Protein 4CMR (pdb70)

Secondary structure (DSSP, 8-state):
--EEEEEEE-----EEEEPP--SSS---EEE----EEEEETTEEEEESSTTT--HHHHHHHHHH---TTS-EEEE-HHHH--TTT-HHHHHHHHHHHHHTSEE-EE-TT-----S-HHHHHHHHHHHHHHTHHHHTT-SEEEEE-GGG---HHHHHHHHHT-SSEEEEEEEGGGEESS-HHHHTTS-EEEEETBEEEEEEEE-HHHHHHHHTT-S-HHHHHHHHHTTT--HHHHHHT----EEEEEEGGGGGSSTTHHHHHHHHHHHHHHTT--B--HHHHHHHHHTTSS---TTTTSGGGB-EE-TT--SSS-GGG-SSSS-----SSEETTTTEE-EEEETTEEEE-HHHHH--HHHHHHHHHHHHHH--GGGT---HHHHHHHHHHTHHHHTHHHHHHTT----TTT--TTTTS-HHHHHHHHHHHH--GGG-SGGGGSS-S-SHHHHHHHHHHHHHHHH--------THHHHHHHH---TTGGGHHHHTTTT--BSSS-TTSHHHHHHHH--SSTT--S-HHHHHHHHHHHHHS----HHHHHHS-GGG--S-BPPPTT---EESS-SSB------/--EEEEEEE-----EEEEPP--SSS---EEE----EEEEETTEEEEESSTTT---HHHHHHHHH---TTS-EEEE-HHHH--TTT-HHHHHHHHHHHHHTSEE-EE-TT-----S-HHHHHHHHHHHHHHHHHHHTT-SEEEEE-GGG-B-HHHHHHHHHT-SSEEEEEEEGGGEESS-HHHHTTS-EEEEETTEEEEEEEE-HHHHHHHHTT-S-HHHHHHHHHTTT--HHHHHHT----EEEEEEGGGGGSSTTHHHHHHHHHHHHHHTTPPB--HHHHHHHHHTTSS---TTTTSTTSB-EE-TTB-SSS-GGG-SSSS-----SSEETTTTEE-EEEETTEEEE-HHHHH--HHHHHHHHHHHHHH--TTTT---HHHHHHHHHHTHHHHTHHHHHHTT----TTT--TTTTS-HHHHHHHHHHHH--GGG-SGGGGSSSS-SHHHHHHHHHHHHHHHH--------TTHHHHHHH---TTGGGHHHHTTTT--BSSS-TTSHHHHHHHT---STT--S-HHHHHHHHHHHHHS----HHHHHHS-GGG-SS-B---TT---EES--SSB----

Foldseek 3Di:
DAEEEEAEADDLFFFQFWDDDLLQFATDGDGFQWKWWFAAANDIQIDSDPLRSLSVLLVLLVLLLPAAQQYEYEYAQVSLLVCVNPVVSSVSVVVCLQTGYPYAFEFHQQFAVPADLLLLLLRLLLSCVLCCVRPVPPQEHEYERRLLADALQSVLSNPVNDNHAYEYEFALLFFPPADSVRLAQFFAWADSDPDIHTYHHAHQVLQVCLLVVVDFLVRSLCCPLPVVDDVVCVVVQADGYHYHYDHSCSCRLDNCSSVRVVSNVVSNVVSVHYRHYPVVVLVCPVVVVGDHDVQTNHNVRYTYGHRQFGSQAPQVPDPPSHGHHLQQQFDPVVTAREWDDDPRDTATLNLSNLVVLVNVLLVLLVVLLQCLVVLVDNDVVLVSLLLSLSVCRNSVVSCVVVPHDSDLVVNPSSVSGDSSVNSLSSQLNVLSSLNNSPCSNARANWELNNLSSLLSSLVSLLSSVVCVVVHPCNVVSVVSLVQLVVLCVLVVVVLCPAHPVRPSSDNVSSVVSQAFQDPLARGGSSNLSSLLNCCVRHDPVVVVCVVVDVSSRSASKTAYGPSCSIGIPDNSTRHGDPDD/DAEEEEAEEDDLFFFQFWDDDLLQFATDGDGFQFKFWFAAQHDTQIDSDPLRSLVVVQVLLVLLCPAAQQYEYEYALVSLLNCVNPVPSNVSVVVCLQTGYPYAFEFHQQFAVVADLLLLLLRLLLRCVLCCVRCVPPLEHEYERRLLQDALSSVLSNVVSDRHAYEYEFALLFFDPADSVRLAQFFAWADSPPRIHTYDHAHQVLQCCLLVVVDFLVRSLCCPLPVVDDVVCVVVQAHGYHYHYDHSCSCRLDNCSSVRVVSNVVSNVVSVHYRHYPSVVLVCVVVVVGPHDVQTNHPVRYTYGHHQFGSQAPQVPDPPSHGHHLQQQFDPVVTAGEWDDDPRDTATLNLSNLCVLVNVLLVLLVVLLQCLVVLVDPDVVLLSLLLNLSVCRNSVVSCVVVPHDSDLVRNPSSVSGDSSVNSVSSVLNVLSSLNNSPQSNARANFESNNLSSLLSSLVSLLSSCVCVVVHPCNVVSVVSLVQLPVLCVLVVVVLCPAHPVRPSSPSVSSVVSQAAQDPLARGGSSNLSSLLNCCPRPDPCVVVCVVVPVSSRNDSWTAYGPSCSMGTPDNSTSDGDD

Sequence (1158 aa):
YKFTYHFHAYQPGDIIYVHDGSGWDPIKYSERLSPVALEIREEEVKGRNWTRAIKAYEYVDETLRLDEGAVSVDFEPFTLYVLKYKPKIYGEIVETLETHVEPTVTVPFHPIPHLSHFEQEILSKVSFDFYLPFIARKPIVSFWLPENVITKDTAKIVTSATDKDVVFLLDERQFIGVNIPQARFSCNKYLCDGKSAFVFGRIHYISDAFAFNTLDVEGLTRAVAEGCVDVFKEKEGIEYLVFLSSDLESLVANPKQLDRFLGWIDGLKKRGIEIINVAEFIRKKVSNEYKSLPGECSESFRINVKDYSSWSDYFDLSVDGRTSDRWTGIRREDNVVIHRWYKERKVSQLWKFAFKLFRELNRAVRFGVIDLRTQGVSDIEKIKEFLVRYSRVFFREHYEYFELDTSVDYVEPIHEADPSLALKLGRIYYLLLANHSCPRFWENIDTRVTFGNVATISKALIELELYEENEERANYIFLEYKLLAFPQLYYDYDLFRKGLEGWETTEKAWFESLRSEVPNSKYNVVTRAALYVGKRDLPPDRSVIDTLYDLEEAVPDTGHIPGEHGKWENKEWCEHKGKDYKFTYHFHAYQPGDIIYVHDGSGWDPIKYSERLSPVALEIREEEVKGRNWTRAIKAYEYVDETLRLDEGAVSVDFEPFTLYVLKYKPKIYGEIVETLETHVEPTVTVPFHPIPHLSHFEQEILSKVSFDFYLPFIARKPIVSFWLPENVITKDTAKIVTSATDKDVVFLLDERQFIGVNIPQARFSCNKYLCDGKSAFVFGRIHYISDAFAFNTLDVEGLTRAVAEGCVDVFKEKEGIEYLVFLSSDLESLVANPKQLDRFLGWIDGLKKRGIEIINVAEFIRKKVSNEYKSLPGECSESFRINVKDYSSWSDYFDLSVDGRTSDRWTGIRREDNVVIHRWYKERKVSQLWKFAFKLFRELNRAVRFGVIDLRTQGVSDIEKIKEFLVRYSRVFFREHYEYFELDTSVDYVEPIHEADPSLALKLGRIYYLLLANHSCPRFWENIDTRVTFGNVATISKALIELELYEENEERANYIFLEYKLLAFPQLYYDYDLFRKGLEGWETTEKAWFESLRSEVPNSKYNVVTRAALYVGKRDLPPDRSVIDTLYDLEEAVPDTGHIPGEHGKWENKEWCEHKG

B-factor: mean 32.21, std 16.52, range [6.18, 108.79]

Solvent-accessible surface area: 42194 Å² total

Structure (mmCIF, N/CA/C/O backbone):
data_4CMR
#
_entry.id   4CMR
#
_cell.length_a   117.639
_cell.length_b   370.794
_cell.length_c   82.135
_cell.angle_alpha   90.00
_cell.angle_beta   90.00
_cell.angle_gamma   90.00
#
_symmetry.space_group_name_H-M   'C 2 2 21'
#
loop_
_entity.id
_entity.type
_entity.pdbx_description
1 polymer 'GLYCOSYL HYDROLASE/DEACETYLASE FAMILY PROTEIN'
2 water water
#
loop_
_atom_site.group_PDB
_atom_site.id
_atom_site.type_symbol
_atom_site.label_atom_id
_atom_site.label_alt_id
_atom_site.label_comp_id
_atom_site.label_asym_id
_atom_site.label_entity_id
_atom_site.label_seq_id
_atom_site.pdbx_PDB_ins_code
_atom_site.Cartn_x
_atom_site.Cartn_y
_atom_site.Cartn_z
_atom_site.occupancy
_atom_site.B_iso_or_equiv
_atom_site.auth_seq_id
_atom_site.auth_comp_id
_atom_site.auth_asym_id
_atom_site.auth_atom_id
_atom_site.pdbx_PDB_model_num
ATOM 9 N N . TYR A 1 2 ? 13.205 49.576 0.190 1.00 22.14 2 TYR A N 1
ATOM 10 C CA . TYR A 1 2 ? 14.439 49.708 0.948 1.00 23.28 2 TYR A CA 1
ATOM 11 C C . TYR A 1 2 ? 15.382 50.691 0.266 1.00 20.80 2 TYR A C 1
ATOM 12 O O . TYR A 1 2 ? 16.327 51.180 0.889 1.00 23.58 2 TYR A O 1
ATOM 29 N N . LYS A 1 4 ? 16.790 54.081 -0.841 1.00 19.83 4 LYS A N 1
ATOM 30 C CA . LYS A 1 4 ? 16.764 55.449 -0.331 1.00 19.96 4 LYS A CA 1
ATOM 31 C C . LYS A 1 4 ? 17.265 56.346 -1.458 1.00 19.42 4 LYS A C 1
ATOM 32 O O . LYS A 1 4 ? 17.923 55.867 -2.387 1.00 17.55 4 LYS A O 1
ATOM 38 N N . PHE A 1 5 ? 16.929 57.628 -1.413 1.00 19.91 5 PHE A N 1
ATOM 39 C CA . PHE A 1 5 ? 17.323 58.535 -2.490 1.00 17.02 5 PHE A CA 1
ATOM 40 C C . PHE A 1 5 ? 17.840 59.831 -1.893 1.00 18.14 5 PHE A C 1
ATOM 41 O O . PHE A 1 5 ? 17.360 60.283 -0.855 1.00 17.33 5 PHE A O 1
ATOM 49 N N . THR A 1 6 ? 18.793 60.452 -2.567 1.00 16.45 6 THR A N 1
ATOM 50 C CA . THR A 1 6 ? 19.137 61.819 -2.197 1.00 16.10 6 THR A CA 1
ATOM 51 C C . THR A 1 6 ? 19.686 62.591 -3.381 1.00 14.97 6 THR A C 1
ATOM 52 O O . THR A 1 6 ? 20.018 62.010 -4.416 1.00 15.60 6 THR A O 1
ATOM 56 N N . TYR A 1 7 ? 19.741 63.910 -3.232 1.00 14.86 7 TYR A N 1
ATOM 57 C CA . TYR A 1 7 ? 20.289 64.781 -4.269 1.00 13.19 7 TYR A CA 1
ATOM 58 C C . TYR A 1 7 ? 21.326 65.664 -3.616 1.00 15.60 7 TYR A C 1
ATOM 59 O O . TYR A 1 7 ? 21.171 66.056 -2.456 1.00 15.20 7 TYR A O 1
ATOM 68 N N . HIS A 1 8 ? 22.401 65.947 -4.346 1.00 12.31 8 HIS A N 1
ATOM 69 C CA . HIS A 1 8 ? 23.362 66.933 -3.884 1.00 12.33 8 HIS A CA 1
ATOM 70 C C . HIS A 1 8 ? 23.387 68.090 -4.858 1.00 11.36 8 HIS A C 1
ATOM 71 O O . HIS A 1 8 ? 23.444 67.876 -6.067 1.00 13.32 8 HIS A O 1
ATOM 78 N N . PHE A 1 9 ? 23.340 69.321 -4.344 1.00 11.58 9 PHE A N 1
ATOM 79 C CA . PHE A 1 9 ? 23.475 70.500 -5.199 1.00 10.74 9 PHE A CA 1
ATOM 80 C C . PHE A 1 9 ? 24.732 71.302 -4.872 1.00 12.40 9 PHE A C 1
ATOM 81 O O . PHE A 1 9 ? 25.015 71.584 -3.716 1.00 12.99 9 PHE A O 1
ATOM 89 N N . HIS A 1 10 ? 25.454 71.697 -5.917 1.00 10.70 10 HIS A N 1
ATOM 90 C CA . HIS A 1 10 ? 26.691 72.466 -5.797 1.00 11.38 10 HIS A CA 1
ATOM 91 C C . HIS A 1 10 ? 26.452 73.853 -6.337 1.00 12.34 10 HIS A C 1
ATOM 92 O O . HIS A 1 10 ? 26.087 74.003 -7.500 1.00 11.74 10 HIS A O 1
ATOM 99 N N . ALA A 1 11 ? 26.646 74.868 -5.496 1.00 11.23 11 ALA A N 1
ATOM 100 C CA . ALA A 1 11 ? 26.420 76.256 -5.898 1.00 10.69 11 ALA A CA 1
ATOM 101 C C . ALA A 1 11 ? 27.743 77.002 -6.019 1.00 11.19 11 ALA A C 1
ATOM 102 O O . ALA A 1 11 ? 28.595 76.935 -5.128 1.00 12.31 11 ALA A O 1
ATOM 104 N N . TYR A 1 12 ? 27.900 77.734 -7.117 1.00 11.81 12 TYR A N 1
ATOM 105 C CA . TYR A 1 12 ? 29.111 78.496 -7.369 1.00 11.47 12 TYR A CA 1
ATOM 106 C C . TYR A 1 12 ? 28.876 79.533 -8.441 1.00 13.39 12 TYR A C 1
ATOM 107 O O . TYR A 1 12 ? 28.268 79.242 -9.483 1.00 13.17 12 TYR A O 1
ATOM 116 N N . GLN A 1 13 ? 29.361 80.740 -8.173 1.00 10.32 13 GLN A N 1
ATOM 117 C CA . GLN A 1 13 ? 29.479 81.800 -9.175 1.00 11.71 13 GLN A CA 1
ATOM 118 C C . GLN A 1 13 ? 30.904 82.320 -9.204 1.00 12.27 13 GLN A C 1
ATOM 119 O O . GLN A 1 13 ? 31.452 82.680 -8.150 1.00 9.98 13 GLN A O 1
ATOM 125 N N . PRO A 1 14 ? 31.505 82.400 -10.408 1.00 13.08 14 PRO A N 1
ATOM 126 C CA . PRO A 1 14 ? 32.853 82.980 -10.507 1.00 11.10 14 PRO A CA 1
ATOM 127 C C . PRO A 1 14 ? 32.872 84.461 -10.162 1.00 11.52 14 PRO A C 1
ATOM 128 O O . PRO A 1 14 ? 33.912 84.995 -9.775 1.00 12.93 14 PRO A O 1
ATOM 132 N N . GLY A 1 15 ? 31.724 85.135 -10.257 1.00 10.25 15 GLY A N 1
ATOM 133 C CA . GLY A 1 15 ? 31.699 86.551 -9.977 1.00 10.87 15 GLY A CA 1
ATOM 134 C C . GLY A 1 15 ? 31.829 87.367 -11.234 1.00 10.20 15 GLY A C 1
ATOM 135 O O . GLY A 1 15 ? 32.066 86.820 -12.317 1.00 10.70 15 GLY A O 1
ATOM 136 N N . ASP A 1 16 ? 31.696 88.682 -11.095 1.00 8.94 16 ASP A N 1
ATOM 137 C CA . ASP A 1 16 ? 31.787 89.559 -12.253 1.00 10.09 16 ASP A CA 1
ATOM 138 C C . ASP A 1 16 ? 32.864 90.616 -12.057 1.00 10.75 16 ASP A C 1
ATOM 139 O O . ASP A 1 16 ? 32.732 91.749 -12.495 1.00 8.94 16 ASP A O 1
ATOM 144 N N . ILE A 1 17 ? 33.951 90.248 -11.384 1.00 10.17 17 ILE A N 1
ATOM 145 C CA . ILE A 1 17 ? 34.995 91.230 -11.107 1.00 8.50 17 ILE A CA 1
ATOM 146 C C . ILE A 1 17 ? 35.778 91.535 -12.393 1.00 10.29 17 ILE A C 1
ATOM 147 O O . ILE A 1 17 ? 36.308 90.617 -13.021 1.00 15.38 17 ILE A O 1
ATOM 152 N N . ILE A 1 18 ? 35.847 92.804 -12.785 1.00 8.95 18 ILE A N 1
ATOM 153 C CA . ILE A 1 18 ? 36.653 93.199 -13.950 1.00 10.24 18 ILE A CA 1
ATOM 154 C C . ILE A 1 18 ? 37.921 93.985 -13.615 1.00 10.65 18 ILE A C 1
ATOM 155 O O . ILE A 1 18 ? 38.861 94.029 -14.413 1.00 9.73 18 ILE A O 1
ATOM 160 N N . TYR A 1 19 ? 37.944 94.631 -12.451 1.00 11.64 19 TYR A N 1
ATOM 161 C CA . TYR A 1 19 ? 39.142 95.318 -11.996 1.00 9.85 19 TYR A CA 1
ATOM 162 C C . TYR A 1 19 ? 39.144 95.392 -10.467 1.00 9.94 19 TYR A C 1
ATOM 163 O O . TYR A 1 19 ? 38.275 96.023 -9.877 1.00 11.99 19 TYR A O 1
ATOM 172 N N . VAL A 1 20 ? 40.112 94.740 -9.835 1.00 9.57 20 VAL A N 1
ATOM 173 C CA . VAL A 1 20 ? 40.240 94.865 -8.368 1.00 10.40 20 VAL A CA 1
ATOM 174 C C . VAL A 1 20 ? 40.837 96.230 -8.022 1.00 10.30 20 VAL A C 1
ATOM 175 O O . VAL A 1 20 ? 41.818 96.660 -8.637 1.00 10.86 20 VAL A O 1
ATOM 179 N N . HIS A 1 21 ? 40.244 96.934 -7.055 1.00 8.94 21 HIS A N 1
ATOM 180 C CA . HIS A 1 21 ? 40.749 98.250 -6.669 1.00 10.78 21 HIS A CA 1
ATOM 181 C C . HIS A 1 21 ? 42.011 98.080 -5.824 1.00 8.56 21 HIS A C 1
ATOM 182 O O . HIS A 1 21 ? 42.182 97.058 -5.180 1.00 10.34 21 HIS A O 1
ATOM 189 N N . ASP A 1 22 ? 42.894 99.065 -5.865 1.00 10.67 22 ASP A N 1
ATOM 190 C CA . ASP A 1 22 ? 44.067 99.084 -4.985 1.00 11.84 22 ASP A CA 1
ATOM 191 C C . ASP A 1 22 ? 43.604 98.976 -3.535 1.00 14.85 22 ASP A C 1
ATOM 192 O O . ASP A 1 22 ? 42.530 99.475 -3.185 1.00 13.88 22 ASP A O 1
ATOM 197 N N . GLY A 1 23 ? 44.395 98.315 -2.692 1.00 11.47 23 GLY A N 1
ATOM 198 C CA . GLY A 1 23 ? 44.055 98.220 -1.282 1.00 12.40 23 GLY A CA 1
ATOM 199 C C . GLY A 1 23 ? 45.261 97.720 -0.512 1.00 13.15 23 GLY A C 1
ATOM 200 O O . GLY A 1 23 ? 46.174 97.145 -1.098 1.00 12.98 23 GLY A O 1
ATOM 201 N N . SER A 1 24 ? 45.251 97.922 0.807 1.00 13.92 24 SER A N 1
ATOM 202 C CA . SER A 1 24 ? 46.422 97.637 1.632 1.00 13.70 24 SER A CA 1
ATOM 203 C C . SER A 1 24 ? 46.567 96.160 1.964 1.00 12.42 24 SER A C 1
ATOM 204 O O . SER A 1 24 ? 47.664 95.684 2.308 1.00 11.96 24 SER A O 1
ATOM 207 N N . GLY A 1 25 ? 45.473 95.419 1.871 1.00 10.47 25 GLY A N 1
ATOM 208 C CA . GLY A 1 25 ? 45.474 94.038 2.302 1.00 10.75 25 GLY A CA 1
ATOM 209 C C . GLY A 1 25 ? 44.961 93.848 3.727 1.00 11.01 25 GLY A C 1
ATOM 210 O O . GLY A 1 25 ? 44.822 92.725 4.197 1.00 10.18 25 GLY A O 1
ATOM 211 N N . TRP A 1 26 ? 44.663 94.939 4.417 1.00 11.58 26 TRP A N 1
ATOM 212 C CA . TRP A 1 26 ? 44.139 94.794 5.784 1.00 10.68 26 TRP A CA 1
ATOM 213 C C . TRP A 1 26 ? 42.655 94.452 5.803 1.00 12.07 26 TRP A C 1
ATOM 214 O O . TRP A 1 26 ? 42.115 94.095 6.836 1.00 12.26 26 TRP A O 1
ATOM 225 N N . ASP A 1 27 ? 41.997 94.578 4.658 1.00 12.05 27 ASP A N 1
ATOM 226 C CA . ASP A 1 27 ? 40.552 94.383 4.552 1.00 11.02 27 ASP A CA 1
ATOM 227 C C . ASP A 1 27 ? 40.203 93.476 3.355 1.00 12.09 27 ASP A C 1
ATOM 228 O O . ASP A 1 27 ? 41.069 93.231 2.495 1.00 11.44 27 ASP A O 1
ATOM 233 N N . PRO A 1 28 ? 38.958 92.963 3.304 1.00 11.05 28 PRO A N 1
ATOM 234 C CA . PRO A 1 28 ? 38.526 92.249 2.089 1.00 9.79 28 PRO A CA 1
ATOM 235 C C . PRO A 1 28 ? 38.697 93.129 0.840 1.00 9.28 28 PRO A C 1
ATOM 236 O O . PRO A 1 28 ? 38.695 94.371 0.918 1.00 11.57 28 PRO A O 1
ATOM 240 N N . ILE A 1 29 ? 38.850 92.488 -0.319 1.00 11.29 29 ILE A N 1
ATOM 241 C CA . ILE A 1 29 ? 39.081 93.261 -1.533 1.00 9.06 29 ILE A CA 1
ATOM 242 C C . ILE A 1 29 ? 37.843 94.011 -1.956 1.00 10.42 29 ILE A C 1
ATOM 243 O O . ILE A 1 29 ? 36.713 93.616 -1.630 1.00 11.94 29 ILE A O 1
ATOM 248 N N . LYS A 1 30 ? 38.052 95.097 -2.684 1.00 9.66 30 LYS A N 1
ATOM 249 C CA . LYS A 1 30 ? 36.953 95.826 -3.289 1.00 11.37 30 LYS A CA 1
ATOM 250 C C . LYS A 1 30 ? 37.279 95.882 -4.763 1.00 14.14 30 LYS A C 1
ATOM 251 O O . LYS A 1 30 ? 38.451 95.800 -5.147 1.00 10.66 30 LYS A O 1
ATOM 257 N N . TYR A 1 31 ? 36.255 96.060 -5.583 1.00 12.32 31 TYR A N 1
ATOM 258 C CA . TYR A 1 31 ? 36.438 95.906 -7.028 1.00 12.24 31 TYR A CA 1
ATOM 259 C C . TYR A 1 31 ? 35.308 96.517 -7.821 1.00 14.29 31 TYR A C 1
ATOM 260 O O . TYR A 1 31 ? 34.231 96.801 -7.292 1.00 13.07 31 TYR A O 1
ATOM 269 N N . SER A 1 32 ? 35.592 96.739 -9.099 1.00 11.04 32 SER A N 1
ATOM 270 C CA . SER A 1 32 ? 34.580 97.128 -10.060 1.00 10.72 32 SER A CA 1
ATOM 271 C C . SER A 1 32 ? 34.050 95.884 -10.739 1.00 12.09 32 SER A C 1
ATOM 272 O O . SER A 1 32 ? 34.807 94.948 -11.040 1.00 10.71 32 SER A O 1
ATOM 275 N N . GLU A 1 33 ? 32.743 95.887 -11.015 1.00 9.74 33 GLU A N 1
ATOM 276 C CA . GLU A 1 33 ? 32.089 94.748 -11.649 1.00 8.78 33 GLU A CA 1
ATOM 277 C C . GLU A 1 33 ? 31.607 95.082 -13.048 1.00 8.74 33 GLU A C 1
ATOM 278 O O . GLU A 1 33 ? 31.348 96.241 -13.368 1.00 11.35 33 GLU A O 1
ATOM 284 N N . ARG A 1 34 ? 31.471 94.036 -13.846 1.00 10.27 34 ARG A N 1
ATOM 285 C CA . ARG A 1 34 ? 30.922 94.149 -15.198 1.00 9.37 34 ARG A CA 1
ATOM 286 C C . ARG A 1 34 ? 29.505 94.713 -15.116 1.00 10.95 34 ARG A C 1
ATOM 287 O O . ARG A 1 34 ? 28.755 94.377 -14.179 1.00 10.12 34 ARG A O 1
ATOM 295 N N . LEU A 1 35 ? 29.125 95.539 -16.090 1.00 11.36 35 LEU A N 1
ATOM 296 C CA . LEU A 1 35 ? 27.738 96.007 -16.189 1.00 10.19 35 LEU A CA 1
ATOM 297 C C . LEU A 1 35 ? 27.201 95.414 -17.490 1.00 10.77 35 LEU A C 1
ATOM 298 O O . LEU A 1 35 ? 27.519 95.887 -18.582 1.00 11.42 35 LEU A O 1
ATOM 303 N N . SER A 1 36 ? 26.421 94.356 -17.340 1.00 10.53 36 SER A N 1
ATOM 304 C CA . SER A 1 36 ? 25.878 93.570 -18.453 1.00 10.56 36 SER A CA 1
ATOM 305 C C . SER A 1 36 ? 24.521 93.057 -18.030 1.00 9.22 36 SER A C 1
ATOM 306 O O . SER A 1 36 ? 24.378 91.895 -17.590 1.00 11.02 36 SER A O 1
ATOM 309 N N . PRO A 1 37 ? 23.510 93.918 -18.153 1.00 11.54 37 PRO A N 1
ATOM 310 C CA . PRO A 1 37 ? 22.196 93.549 -17.630 1.00 11.59 37 PRO A CA 1
ATOM 311 C C . PRO A 1 37 ? 21.680 92.240 -18.201 1.00 13.27 37 PRO A C 1
ATOM 312 O O . PRO A 1 37 ? 21.812 91.962 -19.405 1.00 11.32 37 PRO A O 1
ATOM 316 N N . VAL A 1 38 ? 21.092 91.423 -17.328 1.00 9.61 38 VAL A N 1
ATOM 317 C CA . VAL A 1 38 ? 20.595 90.119 -17.713 1.00 10.39 38 VAL A CA 1
ATOM 318 C C . VAL A 1 38 ? 19.498 89.735 -16.727 1.00 17.42 38 VAL A C 1
ATOM 319 O O . VAL A 1 38 ? 19.507 90.181 -15.578 1.00 16.18 38 VAL A O 1
ATOM 323 N N . ALA A 1 39 ? 18.555 88.924 -17.185 1.00 14.05 39 ALA A N 1
ATOM 324 C CA . ALA A 1 39 ? 17.434 88.480 -16.351 1.00 15.99 39 ALA A CA 1
ATOM 325 C C . ALA A 1 39 ? 17.257 86.970 -16.459 1.00 18.49 39 ALA A C 1
ATOM 326 O O . ALA A 1 39 ? 17.572 86.361 -17.492 1.00 15.11 39 ALA A O 1
ATOM 328 N N . LEU A 1 40 ? 16.736 86.368 -15.385 1.00 15.87 40 LEU A N 1
ATOM 329 C CA . LEU A 1 40 ? 16.434 84.943 -15.340 1.00 17.33 40 LEU A CA 1
ATOM 330 C C . LEU A 1 40 ? 14.929 84.790 -15.092 1.00 18.85 40 LEU A C 1
ATOM 331 O O . LEU A 1 40 ? 14.362 85.516 -14.284 1.00 18.15 40 LEU A O 1
ATOM 336 N N . GLU A 1 41 ? 14.297 83.851 -15.784 1.00 19.37 41 GLU A N 1
ATOM 337 C CA . GLU A 1 41 ? 12.862 83.612 -15.613 1.00 21.04 41 GLU A CA 1
ATOM 338 C C . GLU A 1 41 ? 12.651 82.464 -14.617 1.00 16.76 41 GLU A C 1
ATOM 339 O O . GLU A 1 41 ? 13.169 81.371 -14.803 1.00 17.85 41 GLU A O 1
ATOM 345 N N . ILE A 1 42 ? 11.918 82.729 -13.543 1.00 15.12 42 ILE A N 1
ATOM 346 C CA . ILE A 1 42 ? 11.637 81.700 -12.553 1.00 14.11 42 ILE A CA 1
ATOM 347 C C . ILE A 1 42 ? 10.134 81.651 -12.349 1.00 20.09 42 ILE A C 1
ATOM 348 O O . ILE A 1 42 ? 9.546 82.615 -11.838 1.00 19.06 42 ILE A O 1
ATOM 353 N N . ARG A 1 43 ? 9.536 80.523 -12.721 1.00 18.59 43 ARG A N 1
ATOM 354 C CA . ARG A 1 43 ? 8.080 80.437 -12.853 1.00 20.48 43 ARG A CA 1
ATOM 355 C C . ARG A 1 43 ? 7.613 81.598 -13.716 1.00 22.47 43 ARG A C 1
ATOM 356 O O . ARG A 1 43 ? 8.078 81.751 -14.851 1.00 24.19 43 ARG A O 1
ATOM 364 N N . GLU A 1 44 ? 6.719 82.428 -13.181 1.00 24.96 44 GLU A N 1
ATOM 365 C CA . GLU A 1 44 ? 6.187 83.562 -13.931 1.00 27.94 44 GLU A CA 1
ATOM 366 C C . GLU A 1 44 ? 6.896 84.872 -13.638 1.00 28.67 44 GLU A C 1
ATOM 367 O O . GLU A 1 44 ? 6.467 85.926 -14.107 1.00 31.37 44 GLU A O 1
ATOM 373 N N . GLU A 1 45 ? 7.970 84.819 -12.855 1.00 27.11 45 GLU A N 1
ATOM 374 C CA . GLU A 1 45 ? 8.642 86.047 -12.453 1.00 27.14 45 GLU A CA 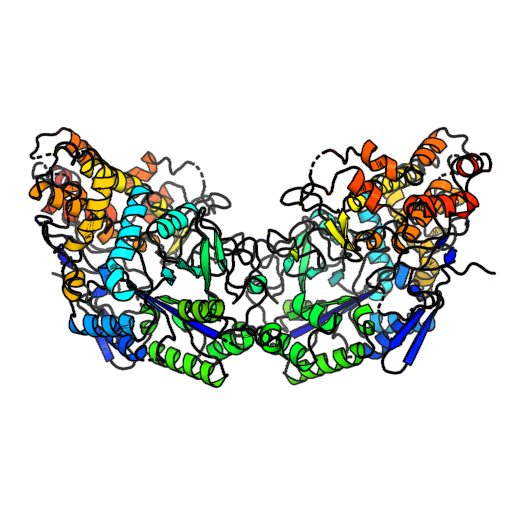1
ATOM 375 C C . GLU A 1 45 ? 9.960 86.242 -13.189 1.00 27.61 45 GLU A C 1
ATOM 376 O O . GLU A 1 45 ? 10.611 85.279 -13.587 1.00 24.32 45 GLU A O 1
ATOM 382 N N . GLU A 1 46 ? 10.321 87.500 -13.400 1.00 29.11 46 GLU A N 1
ATOM 383 C CA . GLU A 1 46 ? 11.610 87.829 -13.982 1.00 29.04 46 GLU A CA 1
ATOM 384 C C . GLU A 1 46 ? 12.497 88.297 -12.839 1.00 27.51 46 GLU A C 1
ATOM 385 O O . GLU A 1 46 ? 12.071 89.055 -11.960 1.00 30.22 46 GLU A O 1
ATOM 391 N N . VAL A 1 47 ? 13.730 87.823 -12.825 1.00 19.66 47 VAL A N 1
ATOM 392 C CA . VAL A 1 47 ? 14.647 88.231 -11.790 1.00 16.46 47 VAL A CA 1
ATOM 393 C C . VAL A 1 47 ? 15.760 88.934 -12.538 1.00 15.50 47 VAL A C 1
ATOM 394 O O . VAL A 1 47 ? 16.355 88.313 -13.398 1.00 18.62 47 VAL A O 1
ATOM 398 N N . LYS A 1 48 ? 15.998 90.215 -12.253 1.00 14.70 48 LYS A N 1
ATOM 399 C CA . LYS A 1 48 ? 16.917 91.017 -13.073 1.00 15.28 48 LYS A CA 1
ATOM 400 C C . LYS A 1 48 ? 18.164 91.372 -12.312 1.00 16.51 48 LYS A C 1
ATOM 401 O O . LYS A 1 48 ? 18.096 91.686 -11.119 1.00 16.60 48 LYS A O 1
ATOM 407 N N . GLY A 1 49 ? 19.315 91.364 -12.985 1.00 13.11 49 GLY A N 1
ATOM 408 C CA . GLY A 1 49 ? 20.522 91.823 -12.319 1.00 12.53 49 GLY A CA 1
ATOM 409 C C . GLY A 1 49 ? 21.355 92.721 -13.213 1.00 13.25 49 GLY A C 1
ATOM 410 O O . GLY A 1 49 ? 21.218 92.661 -14.443 1.00 12.06 49 GLY A O 1
ATOM 411 N N . ARG A 1 50 ? 22.240 93.512 -12.615 1.00 12.16 50 ARG A N 1
ATOM 412 C CA . ARG A 1 50 ? 23.161 94.346 -13.408 1.00 13.21 50 ARG A CA 1
ATOM 413 C C . ARG A 1 50 ? 24.230 93.486 -14.100 1.00 11.83 50 ARG A C 1
ATOM 414 O O . ARG A 1 50 ? 24.905 93.943 -15.019 1.00 12.74 50 ARG A O 1
ATOM 422 N N . ASN A 1 51 ? 24.387 92.254 -13.638 1.00 10.90 51 ASN A N 1
ATOM 423 C CA . ASN A 1 51 ? 25.272 91.266 -14.276 1.00 11.82 51 ASN A CA 1
ATOM 424 C C . ASN A 1 51 ? 24.804 89.859 -13.887 1.00 12.12 51 ASN A C 1
ATOM 425 O O . ASN A 1 51 ? 23.846 89.706 -13.102 1.00 12.04 51 ASN A O 1
ATOM 430 N N . TRP A 1 52 ? 25.438 88.820 -14.429 1.00 8.61 52 TRP A N 1
ATOM 431 C CA . TRP A 1 52 ? 24.965 87.467 -14.212 1.00 10.41 52 TRP A CA 1
ATOM 432 C C . TRP A 1 52 ? 25.020 87.121 -12.714 1.00 11.28 52 TRP A C 1
ATOM 433 O O . TRP A 1 52 ? 24.096 86.509 -12.167 1.00 10.48 52 TRP A O 1
ATOM 444 N N . THR A 1 53 ? 26.120 87.494 -12.071 1.00 9.93 53 THR A N 1
ATOM 445 C CA . THR A 1 53 ? 26.285 87.159 -10.651 1.00 9.02 53 THR A CA 1
ATOM 446 C C . THR A 1 53 ? 25.134 87.706 -9.818 1.00 10.06 53 THR A C 1
ATOM 447 O O . THR A 1 53 ? 24.564 86.988 -8.977 1.00 11.36 53 THR A O 1
ATOM 451 N N . ARG A 1 54 ? 24.792 88.963 -10.060 1.00 8.92 54 ARG A N 1
ATOM 452 C CA . ARG A 1 54 ? 23.774 89.632 -9.252 1.00 11.29 54 ARG A CA 1
ATOM 453 C C . ARG A 1 54 ? 22.390 89.087 -9.552 1.00 13.23 54 ARG A C 1
ATOM 454 O O . ARG A 1 54 ? 21.571 88.940 -8.638 1.00 11.06 54 ARG A O 1
ATOM 462 N N . ALA A 1 55 ? 22.139 88.738 -10.815 1.00 10.40 55 ALA A N 1
ATOM 463 C CA . ALA A 1 55 ? 20.888 88.073 -11.153 1.00 11.47 55 ALA A CA 1
ATOM 464 C C . ALA A 1 55 ? 20.787 86.727 -10.421 1.00 11.51 55 ALA A C 1
ATOM 465 O O . ALA A 1 55 ? 19.735 86.377 -9.864 1.00 10.43 55 ALA A O 1
ATOM 475 N N . ILE A 1 57 ? 22.353 85.746 -7.666 1.00 9.71 57 ILE A N 1
ATOM 476 C CA . ILE A 1 57 ? 22.243 85.879 -6.205 1.00 9.14 57 ILE A CA 1
ATOM 477 C C . ILE A 1 57 ? 20.775 86.075 -5.842 1.00 11.22 57 ILE A C 1
ATOM 478 O O . ILE A 1 57 ? 20.281 85.459 -4.883 1.00 10.86 57 ILE A O 1
ATOM 483 N N . LYS A 1 58 ? 20.061 86.893 -6.611 1.00 10.96 58 LYS A N 1
ATOM 484 C CA . LYS A 1 58 ? 18.618 87.043 -6.360 1.00 12.39 58 LYS A CA 1
ATOM 485 C C . LYS A 1 58 ? 17.895 85.716 -6.550 1.00 14.58 58 LYS A C 1
ATOM 486 O O . LYS A 1 58 ? 16.994 85.372 -5.780 1.00 12.86 58 LYS A O 1
ATOM 492 N N . ALA A 1 59 ? 18.292 84.963 -7.573 1.00 11.41 59 ALA A N 1
ATOM 493 C CA . ALA A 1 59 ? 17.689 83.664 -7.854 1.00 12.70 59 ALA A CA 1
ATOM 494 C C . ALA A 1 59 ? 17.880 82.672 -6.712 1.00 12.46 59 ALA A C 1
ATOM 495 O O . ALA A 1 59 ? 17.030 81.820 -6.459 1.00 11.29 59 ALA A O 1
ATOM 497 N N . TYR A 1 60 ? 19.001 82.790 -6.004 1.00 9.47 60 TYR A N 1
ATOM 498 C CA . TYR A 1 60 ? 19.278 81.866 -4.914 1.00 12.20 60 TYR A CA 1
ATOM 499 C C . TYR A 1 60 ? 18.170 81.920 -3.851 1.00 12.65 60 TYR A C 1
ATOM 500 O O . TYR A 1 60 ? 17.936 80.937 -3.146 1.00 11.87 60 TYR A O 1
ATOM 509 N N . GLU A 1 61 ? 17.492 83.054 -3.742 1.00 12.33 61 GLU A N 1
ATOM 510 C CA . GLU A 1 61 ? 16.430 83.160 -2.738 1.00 12.81 61 GLU A CA 1
ATOM 511 C C . GLU A 1 61 ? 15.265 82.256 -3.115 1.00 14.18 61 GLU A C 1
ATOM 512 O O . GLU A 1 61 ? 14.667 81.605 -2.257 1.00 14.05 61 GLU A O 1
ATOM 518 N N . TYR A 1 62 ? 14.952 82.205 -4.405 1.00 11.92 62 TYR A N 1
ATOM 519 C CA . TYR A 1 62 ? 13.894 81.315 -4.883 1.00 12.62 62 TYR A CA 1
ATOM 520 C C . TYR A 1 62 ? 14.281 79.864 -4.663 1.00 14.99 62 TYR A C 1
ATOM 521 O O . TYR A 1 62 ? 13.451 79.043 -4.273 1.00 13.17 62 TYR A O 1
ATOM 530 N N . VAL A 1 63 ? 15.551 79.542 -4.914 1.00 11.20 63 VAL A N 1
ATOM 531 C CA . VAL A 1 63 ? 16.042 78.206 -4.679 1.00 12.29 63 VAL A CA 1
ATOM 532 C C . VAL A 1 63 ? 15.925 77.845 -3.201 1.00 13.78 63 VAL A C 1
ATOM 533 O O . VAL A 1 63 ? 15.477 76.755 -2.859 1.00 13.95 63 VAL A O 1
ATOM 537 N N . ASP A 1 64 ? 16.307 78.763 -2.321 1.00 12.98 64 ASP A N 1
ATOM 538 C CA . ASP A 1 64 ? 16.230 78.463 -0.884 1.00 12.86 64 ASP A CA 1
ATOM 539 C C . ASP A 1 64 ? 14.793 78.193 -0.433 1.00 13.90 64 ASP A C 1
ATOM 540 O O . ASP A 1 64 ? 14.533 77.272 0.351 1.00 14.44 64 ASP A O 1
ATOM 545 N N . GLU A 1 65 ? 13.862 78.989 -0.935 1.00 15.41 65 GLU A N 1
ATOM 546 C CA . GLU A 1 65 ? 12.448 78.831 -0.582 1.00 17.65 65 GLU A CA 1
ATOM 547 C C . GLU A 1 65 ? 11.961 77.442 -0.982 1.00 17.62 65 GLU A C 1
ATOM 548 O O . GLU A 1 65 ? 11.204 76.810 -0.255 1.00 16.07 65 GLU A O 1
ATOM 554 N N . THR A 1 66 ? 12.431 76.962 -2.134 1.00 17.66 66 THR A N 1
ATOM 555 C CA . THR A 1 66 ? 12.120 75.611 -2.611 1.00 15.69 66 THR A CA 1
ATOM 556 C C . THR A 1 66 ? 12.780 74.517 -1.775 1.00 16.66 66 THR A C 1
ATOM 557 O O . THR A 1 66 ? 12.140 73.527 -1.435 1.00 16.71 66 THR A O 1
ATOM 561 N N . LEU A 1 67 ? 14.052 74.691 -1.413 1.00 12.66 67 LEU A N 1
ATOM 562 C CA . LEU A 1 67 ? 14.700 73.707 -0.550 1.00 14.71 67 LEU A CA 1
ATOM 563 C C . LEU A 1 67 ? 13.959 73.612 0.787 1.00 14.32 67 LEU A C 1
ATOM 564 O O . LEU A 1 67 ? 13.896 72.547 1.387 1.00 14.99 67 LEU A O 1
ATOM 569 N N . ARG A 1 68 ? 13.412 74.732 1.246 1.00 13.20 68 ARG A N 1
ATOM 570 C CA . ARG A 1 68 ? 12.712 74.760 2.536 1.00 15.98 68 ARG A CA 1
ATOM 571 C C . ARG A 1 68 ? 11.405 73.964 2.469 1.00 19.31 68 ARG A C 1
ATOM 572 O O . ARG A 1 68 ? 10.862 73.560 3.508 1.00 19.49 68 ARG A O 1
ATOM 588 N N . LEU A 1 70 ? 11.253 71.040 1.012 1.00 17.36 70 LEU A N 1
ATOM 589 C CA . LEU A 1 70 ? 11.638 69.646 1.158 1.00 17.83 70 LEU A CA 1
ATOM 590 C C . LEU A 1 70 ? 11.587 69.320 2.639 1.00 20.31 70 LEU A C 1
ATOM 591 O O . LEU A 1 70 ? 11.588 70.223 3.477 1.00 18.90 70 LEU A O 1
ATOM 596 N N . ASP A 1 71 ? 11.562 68.034 2.953 1.00 21.53 71 ASP A N 1
ATOM 597 C CA . ASP A 1 71 ? 11.689 67.606 4.331 1.00 23.40 71 ASP A CA 1
ATOM 598 C C . ASP A 1 71 ? 13.110 67.850 4.838 1.00 23.30 71 ASP A C 1
ATOM 599 O O . ASP A 1 71 ? 14.066 67.950 4.053 1.00 21.29 71 ASP A O 1
ATOM 604 N N . GLU A 1 72 ? 13.241 67.957 6.153 1.00 20.48 72 GLU A N 1
ATOM 605 C CA . GLU A 1 72 ? 14.542 68.128 6.780 1.00 19.71 72 GLU A CA 1
ATOM 606 C C . GLU A 1 72 ? 15.450 66.944 6.467 1.00 22.04 72 GLU A C 1
ATOM 607 O O . GLU A 1 72 ? 15.005 65.792 6.481 1.00 23.11 72 GLU A O 1
ATOM 613 N N . GLY A 1 73 ? 16.709 67.232 6.141 1.00 20.10 73 GLY A N 1
ATOM 614 C CA . GLY A 1 73 ? 17.718 66.206 5.927 1.00 21.19 73 GLY A CA 1
ATOM 615 C C . GLY A 1 73 ? 17.627 65.459 4.604 1.00 19.69 73 GLY A C 1
ATOM 616 O O . GLY A 1 73 ? 18.283 64.442 4.415 1.00 24.17 73 GLY A O 1
ATOM 617 N N . ALA A 1 74 ? 16.820 65.962 3.683 1.00 17.42 74 ALA A N 1
ATOM 618 C CA . ALA A 1 74 ? 16.568 65.256 2.437 1.00 17.29 74 ALA A CA 1
ATOM 619 C C . ALA A 1 74 ? 17.753 65.320 1.468 1.00 16.37 74 ALA A C 1
ATOM 620 O O . ALA A 1 74 ? 18.106 64.318 0.824 1.00 17.40 74 ALA A O 1
ATOM 622 N N . VAL A 1 75 ? 18.336 66.508 1.350 1.00 14.80 75 VAL A N 1
ATOM 623 C CA . VAL A 1 75 ? 19.375 66.743 0.349 1.00 14.00 75 VAL A CA 1
ATOM 624 C C . VAL A 1 75 ? 20.595 67.378 0.997 1.00 14.88 75 VAL A C 1
ATOM 625 O O . VAL A 1 75 ? 20.534 67.805 2.145 1.00 15.22 75 VAL A O 1
ATOM 629 N N . SER A 1 76 ? 21.700 67.447 0.255 1.00 14.60 76 SER A N 1
ATOM 630 C CA . SER A 1 76 ? 22.901 68.124 0.730 1.00 14.48 76 SER A CA 1
ATOM 631 C C . SER A 1 76 ? 23.239 69.253 -0.243 1.00 12.05 76 SER A C 1
ATOM 632 O O . SER A 1 76 ? 22.816 69.224 -1.401 1.00 11.97 76 SER A O 1
ATOM 635 N N . VAL A 1 77 ? 23.940 70.268 0.251 1.00 12.77 77 VAL A N 1
ATOM 636 C CA . VAL A 1 77 ? 24.304 71.419 -0.564 1.00 12.95 77 VAL A CA 1
ATOM 637 C C . VAL A 1 77 ? 25.684 71.925 -0.183 1.00 12.32 77 VAL A C 1
ATOM 638 O O . VAL A 1 77 ? 25.981 72.060 0.994 1.00 11.77 77 VAL A O 1
ATOM 642 N N . ASP A 1 78 ? 26.532 72.206 -1.174 1.00 12.38 78 ASP A N 1
ATOM 643 C CA . ASP A 1 78 ? 27.745 72.997 -0.907 1.00 12.53 78 ASP A CA 1
ATOM 644 C C . ASP A 1 78 ? 27.609 74.346 -1.603 1.00 12.23 78 ASP A C 1
ATOM 645 O O . ASP A 1 78 ? 27.056 74.428 -2.699 1.00 13.26 78 ASP A O 1
ATOM 650 N N . PHE A 1 79 ? 28.096 75.398 -0.948 1.00 12.59 79 PHE A N 1
ATOM 651 C CA . PHE A 1 79 ? 28.222 76.717 -1.536 1.00 12.16 79 PHE A CA 1
ATOM 652 C C . PHE A 1 79 ? 29.706 77.038 -1.579 1.00 13.84 79 PHE A C 1
ATOM 653 O O . PHE A 1 79 ? 30.390 76.996 -0.559 1.00 13.31 79 PHE A O 1
ATOM 661 N N . GLU A 1 80 ? 30.222 77.341 -2.759 1.00 10.28 80 GLU A N 1
ATOM 662 C CA . GLU A 1 80 ? 31.618 77.758 -2.839 1.00 10.33 80 GLU A CA 1
ATOM 663 C C . GLU A 1 80 ? 31.777 79.022 -1.971 1.00 10.03 80 GLU A C 1
ATOM 664 O O . GLU A 1 80 ? 30.923 79.894 -1.997 1.00 11.04 80 GLU A O 1
ATOM 670 N N . PRO A 1 81 ? 32.853 79.103 -1.165 1.00 9.71 81 PRO A N 1
ATOM 671 C CA . PRO A 1 81 ? 33.027 80.198 -0.195 1.00 9.93 81 PRO A CA 1
ATOM 672 C C . PRO A 1 81 ? 32.880 81.634 -0.734 1.00 9.24 81 PRO A C 1
ATOM 673 O O . PRO A 1 81 ? 32.123 82.411 -0.146 1.00 9.10 81 PRO A O 1
ATOM 677 N N . PHE A 1 82 ? 33.555 81.994 -1.827 1.00 7.69 82 PHE A N 1
ATOM 678 C CA . PHE A 1 82 ? 33.466 83.367 -2.299 1.00 8.84 82 PHE A CA 1
ATOM 679 C C . PHE A 1 82 ? 32.081 83.665 -2.850 1.00 9.19 82 PHE A C 1
ATOM 680 O O . PHE A 1 82 ? 31.621 84.804 -2.787 1.00 10.04 82 PHE A O 1
ATOM 688 N N . THR A 1 83 ? 31.422 82.645 -3.401 1.00 7.82 83 THR A N 1
ATOM 689 C CA . THR A 1 83 ? 30.021 82.779 -3.837 1.00 10.29 83 THR A CA 1
ATOM 690 C C . THR A 1 83 ? 29.136 83.172 -2.663 1.00 9.26 83 THR A C 1
ATOM 691 O O . THR A 1 83 ? 28.393 84.156 -2.739 1.00 8.44 83 THR A O 1
ATOM 695 N N . LEU A 1 84 ? 29.279 82.449 -1.554 1.00 10.10 84 LEU A N 1
ATOM 696 C CA . LEU A 1 84 ? 28.476 82.746 -0.370 1.00 9.92 84 LEU A CA 1
ATOM 697 C C . LEU A 1 84 ? 28.836 84.136 0.147 1.00 10.20 84 LEU A C 1
ATOM 698 O O . LEU A 1 84 ? 27.969 84.904 0.581 1.00 9.02 84 LEU A O 1
ATOM 703 N N . TYR A 1 85 ? 30.118 84.488 0.068 1.00 9.92 85 TYR A N 1
ATOM 704 C CA . TYR A 1 85 ? 30.574 85.815 0.478 1.00 10.16 85 TYR A CA 1
ATOM 705 C C . TYR A 1 85 ? 29.954 86.921 -0.383 1.00 9.67 85 TYR A C 1
ATOM 706 O O . TYR A 1 85 ? 29.531 87.968 0.122 1.00 8.82 85 TYR A O 1
ATOM 723 N N . VAL A 1 87 ? 27.111 86.755 -1.839 1.00 9.97 87 VAL A N 1
ATOM 724 C CA . VAL A 1 87 ? 25.689 86.831 -1.423 1.00 9.41 87 VAL A CA 1
ATOM 725 C C . VAL A 1 87 ? 25.602 87.708 -0.182 1.00 10.06 87 VAL A C 1
ATOM 726 O O . VAL A 1 87 ? 24.782 88.631 -0.107 1.00 10.42 87 VAL A O 1
ATOM 730 N N . LEU A 1 88 ? 26.459 87.418 0.792 1.00 9.33 88 LEU A N 1
ATOM 731 C CA . LEU A 1 88 ? 26.500 88.210 2.033 1.00 9.39 88 LEU A CA 1
ATOM 732 C C . LEU A 1 88 ? 26.652 89.709 1.793 1.00 11.76 88 LEU A C 1
ATOM 733 O O . LEU A 1 88 ? 25.949 90.522 2.391 1.00 9.50 88 LEU A O 1
ATOM 738 N N . LYS A 1 89 ? 27.596 90.096 0.931 1.00 10.08 89 LYS A N 1
ATOM 739 C CA . LYS A 1 89 ? 27.827 91.507 0.647 1.00 10.92 89 LYS A CA 1
ATOM 740 C C . LYS A 1 89 ? 26.692 92.213 -0.098 1.00 11.85 89 LYS A C 1
ATOM 741 O O . LYS A 1 89 ? 26.377 93.373 0.198 1.00 12.71 89 LYS A O 1
ATOM 747 N N . TYR A 1 90 ? 26.103 91.519 -1.061 1.00 10.86 90 TYR A N 1
ATOM 748 C CA . TYR A 1 90 ? 25.084 92.105 -1.940 1.00 12.37 90 TYR A CA 1
ATOM 749 C C . TYR A 1 90 ? 23.686 92.016 -1.331 1.00 12.00 90 TYR A C 1
ATOM 750 O O . TYR A 1 90 ? 22.943 92.996 -1.321 1.00 13.43 90 TYR A O 1
ATOM 759 N N . LYS A 1 91 ? 23.332 90.842 -0.832 1.00 11.47 91 LYS A N 1
ATOM 760 C CA . LYS A 1 91 ? 21.987 90.606 -0.290 1.00 13.35 91 LYS A CA 1
ATOM 761 C C . LYS A 1 91 ? 22.068 89.852 1.026 1.00 9.33 91 LYS A C 1
ATOM 762 O O . LYS A 1 91 ? 21.825 88.657 1.066 1.00 9.63 91 LYS A O 1
ATOM 768 N N . PRO A 1 92 ? 22.432 90.542 2.107 1.00 10.17 92 PRO A N 1
ATOM 769 C CA . PRO A 1 92 ? 22.623 89.816 3.370 1.00 10.41 92 PRO A CA 1
ATOM 770 C C . PRO A 1 92 ? 21.361 89.073 3.836 1.00 12.03 92 PRO A C 1
ATOM 771 O O . PRO A 1 92 ? 21.497 88.075 4.527 1.00 10.36 92 PRO A O 1
ATOM 775 N N . LYS A 1 93 ? 20.163 89.543 3.468 1.00 12.73 93 LYS A N 1
ATOM 776 C CA . LYS A 1 93 ? 18.951 88.815 3.846 1.00 13.24 93 LYS A CA 1
ATOM 777 C C . LYS A 1 93 ? 18.930 87.437 3.191 1.00 13.90 93 LYS A C 1
ATOM 778 O O . LYS A 1 93 ? 18.547 86.458 3.818 1.00 11.54 93 LYS A O 1
ATOM 784 N N . ILE A 1 94 ? 19.340 87.365 1.923 1.00 13.15 94 ILE A N 1
ATOM 785 C CA . ILE A 1 94 ? 19.422 86.081 1.224 1.00 10.27 94 ILE A CA 1
ATOM 786 C C . ILE A 1 94 ? 20.499 85.171 1.836 1.00 10.04 94 ILE A C 1
ATOM 787 O O . ILE A 1 94 ? 20.296 83.978 1.999 1.00 9.71 94 ILE A O 1
ATOM 792 N N . TYR A 1 95 ? 21.635 85.747 2.209 1.00 9.85 95 TYR A N 1
ATOM 793 C CA . TYR A 1 95 ? 22.680 84.958 2.880 1.00 10.23 95 TYR A CA 1
ATOM 794 C C . TYR A 1 95 ? 22.121 84.370 4.183 1.00 11.21 95 TYR A C 1
ATOM 795 O O . TYR A 1 95 ? 22.315 83.195 4.474 1.00 8.86 95 TYR A O 1
ATOM 804 N N . GLY A 1 96 ? 21.409 85.201 4.941 1.00 11.76 96 GLY A N 1
ATOM 805 C CA . GLY A 1 96 ? 20.776 84.753 6.176 1.00 10.54 96 GLY A CA 1
ATOM 806 C C . GLY A 1 96 ? 19.877 83.555 5.978 1.00 10.31 96 GLY A C 1
ATOM 807 O O . GLY A 1 96 ? 19.929 82.579 6.729 1.00 12.83 96 GLY A O 1
ATOM 808 N N . GLU A 1 97 ? 19.026 83.613 4.952 1.00 9.72 97 GLU A N 1
ATOM 809 C CA . GLU A 1 97 ? 18.130 82.507 4.660 1.00 11.28 97 GLU A CA 1
ATOM 810 C C . GLU A 1 97 ? 18.896 81.244 4.283 1.00 12.23 97 GLU A C 1
ATOM 811 O O . GLU A 1 97 ? 18.592 80.153 4.756 1.00 12.43 97 GLU A O 1
ATOM 817 N N . ILE A 1 98 ? 19.921 81.395 3.448 1.00 11.22 98 ILE A N 1
ATOM 818 C CA . ILE A 1 98 ? 20.712 80.246 3.027 1.00 9.33 98 ILE A CA 1
ATOM 819 C C . ILE A 1 98 ? 21.459 79.617 4.208 1.00 11.37 98 ILE A C 1
ATOM 820 O O . ILE A 1 98 ? 21.439 78.390 4.380 1.00 12.76 98 ILE A O 1
ATOM 825 N N . VAL A 1 99 ? 22.097 80.447 5.036 1.00 11.83 99 VAL A N 1
ATOM 826 C CA . VAL A 1 99 ? 22.870 79.868 6.126 1.00 12.01 99 VAL A CA 1
ATOM 827 C C . VAL A 1 99 ? 21.956 79.218 7.176 1.00 13.35 99 VAL A C 1
ATOM 828 O O . VAL A 1 99 ? 22.335 78.234 7.788 1.00 13.17 99 VAL A O 1
ATOM 832 N N . GLU A 1 100 ? 20.743 79.736 7.353 1.00 12.83 100 GLU A N 1
ATOM 833 C CA . GLU A 1 100 ? 19.778 79.074 8.244 1.00 14.43 100 GLU A CA 1
ATOM 834 C C . GLU A 1 100 ? 19.434 77.691 7.712 1.00 15.54 100 GLU A C 1
ATOM 835 O O . GLU A 1 100 ? 19.342 76.714 8.456 1.00 15.53 100 GLU A O 1
ATOM 841 N N . THR A 1 101 ? 19.252 77.611 6.401 1.00 13.98 101 THR A N 1
ATOM 842 C CA . THR A 1 101 ? 18.968 76.339 5.756 1.00 13.91 101 THR A CA 1
ATOM 843 C C . THR A 1 101 ? 20.136 75.361 5.892 1.00 16.40 101 THR A C 1
ATOM 844 O O . THR A 1 101 ? 19.922 74.178 6.149 1.00 17.78 101 THR A O 1
ATOM 848 N N . LEU A 1 102 ? 21.365 75.863 5.732 1.00 17.24 102 LEU A N 1
ATOM 849 C CA . LEU A 1 102 ? 22.576 75.034 5.868 1.00 15.16 102 LEU A CA 1
ATOM 850 C C . LEU A 1 102 ? 22.777 74.559 7.315 1.00 18.67 102 LEU A C 1
ATOM 851 O O . LEU A 1 102 ? 23.332 73.486 7.568 1.00 19.58 102 LEU A O 1
ATOM 856 N N . GLU A 1 103 ? 22.331 75.367 8.268 1.00 20.15 103 GLU A N 1
ATOM 857 C CA . GLU A 1 103 ? 22.484 75.035 9.682 1.00 21.87 103 GLU A CA 1
ATOM 858 C C . GLU A 1 103 ? 21.535 73.918 10.095 1.00 22.31 103 GLU A C 1
ATOM 859 O O . GLU A 1 103 ? 21.898 73.035 10.873 1.00 23.70 103 GLU A O 1
ATOM 865 N N . THR A 1 104 ? 20.321 73.927 9.553 1.00 22.34 104 THR A N 1
ATOM 866 C CA . THR A 1 104 ? 19.271 73.075 10.113 1.00 22.58 104 THR A CA 1
ATOM 867 C C . THR A 1 104 ? 18.533 72.139 9.148 1.00 27.41 104 THR A C 1
ATOM 868 O O . THR A 1 104 ? 18.007 71.109 9.563 1.00 27.02 104 THR A O 1
ATOM 872 N N . HIS A 1 105 ? 18.472 72.497 7.874 1.00 19.44 105 HIS A N 1
ATOM 873 C CA . HIS A 1 105 ? 17.486 71.875 6.991 1.00 17.32 105 HIS A CA 1
ATOM 874 C C . HIS A 1 105 ? 18.080 70.971 5.905 1.00 18.26 105 HIS A C 1
ATOM 875 O O . HIS A 1 105 ? 17.480 69.963 5.526 1.00 18.31 105 HIS A O 1
ATOM 882 N N . VAL A 1 106 ? 19.240 71.349 5.379 1.00 15.05 106 VAL A N 1
ATOM 883 C CA . VAL A 1 106 ? 19.924 70.491 4.408 1.00 13.96 106 VAL A CA 1
ATOM 884 C C . VAL A 1 106 ? 21.287 70.181 4.990 1.00 15.95 106 VAL A C 1
ATOM 885 O O . VAL A 1 106 ? 21.777 70.916 5.841 1.00 17.53 106 VAL A O 1
ATOM 889 N N . GLU A 1 107 ? 21.895 69.086 4.554 1.00 14.73 107 GLU A N 1
ATOM 890 C CA . GLU A 1 107 ? 23.231 68.745 5.028 1.00 14.71 107 GLU A CA 1
ATOM 891 C C . GLU A 1 107 ? 24.247 69.665 4.352 1.00 16.05 107 GLU A C 1
ATOM 892 O O . GLU A 1 107 ? 24.292 69.722 3.127 1.00 14.14 107 GLU A O 1
ATOM 898 N N . PRO A 1 108 ? 25.049 70.403 5.137 1.00 16.26 108 PRO A N 1
ATOM 899 C CA . PRO A 1 108 ? 26.068 71.263 4.514 1.00 13.58 108 PRO A CA 1
ATOM 900 C C . PRO A 1 108 ? 27.298 70.462 4.097 1.00 15.31 108 PRO A C 1
ATOM 901 O O . PRO A 1 108 ? 27.809 69.625 4.841 1.00 15.66 108 PRO A O 1
ATOM 905 N N . THR A 1 109 ? 27.762 70.744 2.886 1.00 12.12 109 THR A N 1
ATOM 906 C CA . THR A 1 109 ? 28.884 70.047 2.288 1.00 10.35 109 THR A CA 1
ATOM 907 C C . THR A 1 109 ? 30.043 71.047 2.127 1.00 11.79 109 THR A C 1
ATOM 908 O O . THR A 1 109 ? 29.843 72.156 1.638 1.00 11.36 109 THR A O 1
ATOM 912 N N . VAL A 1 110 ? 31.245 70.646 2.533 1.00 11.91 110 VAL A N 1
ATOM 913 C CA . VAL A 1 110 ? 32.420 71.522 2.476 1.00 11.75 110 VAL A CA 1
ATOM 914 C C . VAL A 1 110 ? 32.889 71.557 1.028 1.00 11.44 110 VAL A C 1
ATOM 915 O O . VAL A 1 110 ? 32.813 70.550 0.333 1.00 11.29 110 VAL A O 1
ATOM 919 N N . THR A 1 111 ? 33.325 72.721 0.562 1.00 11.87 111 THR A N 1
ATOM 920 C CA . THR A 1 111 ? 33.997 72.782 -0.740 1.00 10.41 111 THR A CA 1
ATOM 921 C C . THR A 1 111 ? 35.085 73.834 -0.736 1.00 12.54 111 THR A C 1
ATOM 922 O O . THR A 1 111 ? 35.212 74.610 0.209 1.00 10.18 111 THR A O 1
ATOM 926 N N . VAL A 1 112 ? 35.873 73.849 -1.815 1.00 10.73 112 VAL A N 1
ATOM 927 C CA . VAL A 1 112 ? 37.095 74.635 -1.896 1.00 11.77 112 VAL A CA 1
ATOM 928 C C . VAL A 1 112 ? 36.841 76.085 -2.329 1.00 10.37 112 VAL A C 1
ATOM 929 O O . VAL A 1 112 ? 36.105 76.328 -3.276 1.00 12.09 112 VAL A O 1
ATOM 933 N N . PRO A 1 113 ? 37.456 77.059 -1.651 1.00 10.28 113 PRO A N 1
ATOM 934 C CA . PRO A 1 113 ? 37.377 78.428 -2.176 1.00 9.34 113 PRO A CA 1
ATOM 935 C C . PRO A 1 113 ? 37.935 78.550 -3.600 1.00 11.12 113 PRO A C 1
ATOM 936 O O . PRO A 1 113 ? 38.982 77.977 -3.909 1.00 11.66 113 PRO A O 1
ATOM 940 N N . PHE A 1 114 ? 37.202 79.283 -4.430 1.00 9.79 114 PHE A N 1
ATOM 941 C CA . PHE A 1 114 ? 37.606 79.717 -5.769 1.00 11.57 114 PHE A CA 1
ATOM 942 C C . PHE A 1 114 ? 37.525 78.640 -6.841 1.00 10.98 114 PHE A C 1
ATOM 943 O O . PHE A 1 114 ? 37.920 78.894 -7.985 1.00 12.51 114 PHE A O 1
ATOM 951 N N . HIS A 1 115 ? 37.011 77.465 -6.487 1.00 10.09 115 HIS A N 1
ATOM 952 C CA . HIS A 1 115 ? 36.693 76.420 -7.466 1.00 9.83 115 HIS A CA 1
ATOM 953 C C . HIS A 1 115 ? 37.782 76.147 -8.518 1.00 10.82 115 HIS A C 1
ATOM 954 O O . HIS A 1 115 ? 37.496 76.118 -9.717 1.00 10.69 115 HIS A O 1
ATOM 961 N N . PRO A 1 116 ? 39.025 75.890 -8.082 1.00 9.77 116 PRO A N 1
ATOM 962 C CA . PRO A 1 116 ? 40.049 75.440 -9.032 1.00 10.46 116 PRO A CA 1
ATOM 963 C C . PRO A 1 116 ? 39.934 73.945 -9.312 1.00 10.98 116 PRO A C 1
ATOM 964 O O . PRO A 1 116 ? 39.333 73.201 -8.521 1.00 11.38 116 PRO A O 1
ATOM 968 N N . ILE A 1 117 ? 40.530 73.473 -10.406 1.00 11.06 117 ILE A N 1
ATOM 969 C CA . ILE A 1 117 ? 40.694 72.021 -10.524 1.00 9.94 117 ILE A CA 1
ATOM 970 C C . ILE A 1 117 ? 41.832 71.658 -9.564 1.00 10.24 117 ILE A C 1
ATOM 971 O O . ILE A 1 117 ? 42.980 72.058 -9.784 1.00 9.99 117 ILE A O 1
ATOM 984 N N . PRO A 1 119 ? 43.627 68.951 -8.661 1.00 10.99 119 PRO A N 1
ATOM 985 C CA . PRO A 1 119 ? 44.826 68.261 -9.162 1.00 11.98 119 PRO A CA 1
ATOM 986 C C . PRO A 1 119 ? 45.588 69.031 -10.236 1.00 13.24 119 PRO A C 1
ATOM 987 O O . PRO A 1 119 ? 46.629 68.546 -10.703 1.00 14.32 119 PRO A O 1
ATOM 991 N N . HIS A 1 120 ? 45.074 70.183 -10.654 1.00 10.95 120 HIS A N 1
ATOM 992 C CA . HIS A 1 120 ? 45.857 71.074 -11.505 1.00 10.56 120 HIS A CA 1
ATOM 993 C C . HIS A 1 120 ? 46.543 72.206 -10.735 1.00 13.65 120 HIS A C 1
ATOM 994 O O . HIS A 1 120 ? 46.985 73.173 -11.344 1.00 15.45 120 HIS A O 1
ATOM 1001 N N . LEU A 1 121 ? 46.635 72.098 -9.409 1.00 12.14 121 LEU A N 1
ATOM 1002 C CA . LEU A 1 121 ? 47.393 73.070 -8.632 1.00 10.40 121 LEU A CA 1
ATOM 1003 C C . LEU A 1 121 ? 48.554 72.353 -7.966 1.00 9.20 121 LEU A C 1
ATOM 1004 O O . LEU A 1 121 ? 48.508 71.136 -7.767 1.00 12.43 121 LEU A O 1
ATOM 1009 N N . SER A 1 122 ? 49.576 73.105 -7.580 1.00 12.79 122 SER A N 1
ATOM 1010 C CA . SER A 1 122 ? 50.645 72.523 -6.771 1.00 11.81 122 SER A CA 1
ATOM 1011 C C . SER A 1 122 ? 50.130 72.103 -5.399 1.00 14.51 122 SER A C 1
ATOM 1012 O O . SER A 1 122 ? 49.125 72.634 -4.906 1.00 11.32 122 SER A O 1
ATOM 1015 N N . HIS A 1 123 ? 50.825 71.151 -4.781 1.00 12.51 123 HIS A N 1
ATOM 1016 C CA . HIS A 1 123 ? 50.423 70.681 -3.449 1.00 14.96 123 HIS A CA 1
ATOM 1017 C C . HIS A 1 123 ? 50.308 71.806 -2.429 1.00 10.04 123 H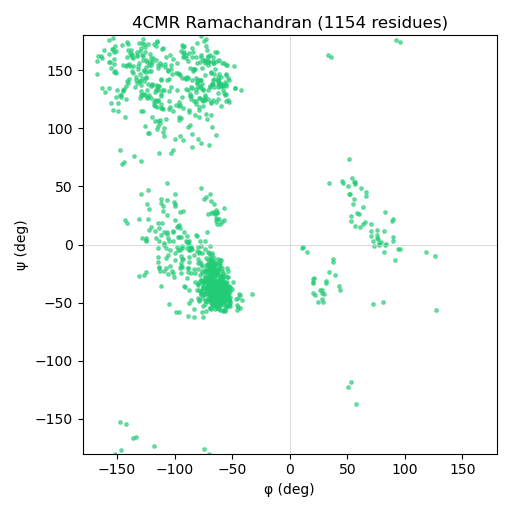IS A C 1
ATOM 1018 O O . HIS A 1 123 ? 49.395 71.786 -1.587 1.00 13.33 123 HIS A O 1
ATOM 1025 N N . PHE A 1 124 ? 51.203 72.793 -2.507 1.00 10.86 124 PHE A N 1
ATOM 1026 C CA . PHE A 1 124 ? 51.215 73.902 -1.547 1.00 11.58 124 PHE A CA 1
ATOM 1027 C C . PHE A 1 124 ? 49.880 74.671 -1.614 1.00 13.28 124 PHE A C 1
ATOM 1028 O O . PHE A 1 124 ? 49.234 74.897 -0.590 1.00 11.03 124 PHE A O 1
ATOM 1036 N N . GLU A 1 125 ? 49.479 75.084 -2.813 1.00 8.84 125 GLU A N 1
ATOM 1037 C CA . GLU A 1 125 ? 48.189 75.777 -2.959 1.00 9.10 125 GLU A CA 1
ATOM 1038 C C . GLU A 1 125 ? 47.030 74.882 -2.499 1.00 10.04 125 GLU A C 1
ATOM 1039 O O . GLU A 1 125 ? 46.099 75.339 -1.808 1.00 9.78 125 GLU A O 1
ATOM 1045 N N . GLN A 1 126 ? 47.066 73.610 -2.889 1.00 9.99 126 GLN A N 1
ATOM 1046 C CA . GLN A 1 126 ? 46.001 72.691 -2.493 1.00 10.49 126 GLN A CA 1
ATOM 1047 C C . GLN A 1 126 ? 45.891 72.573 -0.978 1.00 12.37 126 GLN A C 1
ATOM 1048 O O . GLN A 1 126 ? 44.787 72.488 -0.429 1.00 12.11 126 GLN A O 1
ATOM 1054 N N . GLU A 1 127 ? 47.039 72.545 -0.316 1.00 10.54 127 GLU A N 1
ATOM 1055 C CA . GLU A 1 127 ? 47.084 72.469 1.154 1.00 13.78 127 GLU A CA 1
ATOM 1056 C C . GLU A 1 127 ? 46.434 73.689 1.809 1.00 12.49 127 GLU A C 1
ATOM 1057 O O . GLU A 1 127 ? 45.618 73.550 2.745 1.00 13.09 127 GLU A O 1
ATOM 1063 N N . ILE A 1 128 ? 46.778 74.880 1.322 1.00 12.03 128 ILE A N 1
ATOM 1064 C CA . ILE A 1 128 ? 46.200 76.107 1.879 1.00 11.43 128 ILE A CA 1
ATOM 1065 C C . ILE A 1 128 ? 44.695 76.093 1.635 1.00 11.97 128 ILE A C 1
ATOM 1066 O O . ILE A 1 128 ? 43.905 76.319 2.555 1.00 9.61 128 ILE A O 1
ATOM 1071 N N . LEU A 1 129 ? 44.288 75.794 0.402 1.00 9.66 129 LEU A N 1
ATOM 1072 C CA . LEU A 1 129 ? 42.859 75.788 0.092 1.00 10.37 129 LEU A CA 1
ATOM 1073 C C . LEU A 1 129 ? 42.075 74.760 0.897 1.00 10.14 129 LEU A C 1
ATOM 1074 O O . LEU A 1 129 ? 40.959 75.029 1.307 1.00 10.02 129 LEU A O 1
ATOM 1079 N N . SER A 1 130 ? 42.658 73.583 1.116 1.00 9.89 130 SER A N 1
ATOM 1080 C CA . SER A 1 130 ? 41.981 72.523 1.866 1.00 11.84 130 SER A CA 1
ATOM 1081 C C . SER A 1 130 ? 41.736 72.964 3.302 1.00 11.80 130 SER A C 1
ATOM 1082 O O . SER A 1 130 ? 40.630 72.812 3.831 1.00 9.70 130 SER A O 1
ATOM 1085 N N . LYS A 1 131 ? 42.763 73.526 3.927 1.00 10.96 131 LYS A N 1
ATOM 1086 C CA . LYS A 1 131 ? 42.628 74.013 5.304 1.00 12.22 131 LYS A CA 1
ATOM 1087 C C . LYS A 1 131 ? 41.620 75.155 5.430 1.00 13.25 131 LYS A C 1
ATOM 1088 O O . LYS A 1 131 ? 40.818 75.197 6.380 1.00 12.95 131 LYS A O 1
ATOM 1094 N N . VAL A 1 132 ? 41.658 76.088 4.479 1.00 11.47 132 VAL A N 1
ATOM 1095 C CA . VAL A 1 132 ? 40.673 77.174 4.448 1.00 11.82 132 VAL A CA 1
ATOM 1096 C C . VAL A 1 132 ? 39.235 76.647 4.281 1.00 12.82 132 VAL A C 1
ATOM 1097 O O . VAL A 1 132 ? 38.309 77.166 4.921 1.00 12.73 132 VAL A O 1
ATOM 1101 N N . SER A 1 133 ? 39.050 75.605 3.472 1.00 11.00 133 SER A N 1
ATOM 1102 C CA . SER A 1 133 ? 37.710 75.047 3.219 1.00 11.78 133 SER A CA 1
ATOM 1103 C C . SER A 1 133 ? 37.064 74.647 4.540 1.00 12.25 133 SER A C 1
ATOM 1104 O O . SER A 1 133 ? 35.923 75.025 4.849 1.00 11.77 133 SER A O 1
ATOM 1107 N N . PHE A 1 134 ? 37.813 73.911 5.348 1.00 11.72 134 PHE A N 1
ATOM 1108 C CA . PHE A 1 134 ? 37.276 73.458 6.642 1.00 13.02 134 PHE A CA 1
ATOM 1109 C C . PHE A 1 134 ? 37.094 74.580 7.664 1.00 16.63 134 PHE A C 1
ATOM 1110 O O . PHE A 1 134 ? 36.181 74.520 8.501 1.00 15.03 134 PHE A O 1
ATOM 1118 N N . ASP A 1 135 ? 37.946 75.601 7.599 1.00 10.74 135 ASP A N 1
ATOM 1119 C CA . ASP A 1 135 ? 37.801 76.777 8.474 1.00 13.74 135 ASP A CA 1
ATOM 1120 C C . ASP A 1 135 ? 36.564 77.584 8.116 1.00 13.77 135 ASP A C 1
ATOM 1121 O O . ASP A 1 135 ? 35.774 77.979 8.984 1.00 11.65 135 ASP A O 1
ATOM 1126 N N . PHE A 1 136 ? 36.406 77.848 6.823 1.00 12.42 136 PHE A N 1
ATOM 1127 C CA . PHE A 1 136 ? 35.278 78.639 6.354 1.00 10.25 136 PHE A CA 1
ATOM 1128 C C . PHE A 1 136 ? 33.967 77.955 6.731 1.00 10.83 136 PHE A C 1
ATOM 1129 O O . PHE A 1 136 ? 32.983 78.634 7.047 1.00 10.97 136 PHE A O 1
ATOM 1137 N N . TYR A 1 137 ? 33.959 76.618 6.711 1.00 9.45 137 TYR A N 1
ATOM 1138 C CA . TYR A 1 137 ? 32.746 75.850 6.992 1.00 13.23 137 TYR A CA 1
ATOM 1139 C C . TYR A 1 137 ? 32.530 75.554 8.476 1.00 14.06 137 TYR A C 1
ATOM 1140 O O . TYR A 1 137 ? 31.535 74.938 8.836 1.00 13.07 137 TYR A O 1
ATOM 1149 N N . LEU A 1 138 ? 33.454 76.007 9.322 1.00 13.37 138 LEU A N 1
ATOM 1150 C CA . LEU A 1 138 ? 33.353 75.779 10.779 1.00 15.16 138 LEU A CA 1
ATOM 1151 C C . LEU A 1 138 ? 31.950 76.029 11.362 1.00 15.31 138 LEU A C 1
ATOM 1152 O O . LEU A 1 138 ? 31.468 75.193 12.121 1.00 18.96 138 LEU A O 1
ATOM 1157 N N . PRO A 1 139 ? 31.295 77.155 10.996 1.00 14.59 139 PRO A N 1
ATOM 1158 C CA . PRO A 1 139 ? 29.945 77.379 11.548 1.00 17.68 139 PRO A CA 1
ATOM 1159 C C . PRO A 1 139 ? 28.933 76.292 11.219 1.00 17.68 139 PRO A C 1
ATOM 1160 O O . PRO A 1 139 ? 27.927 76.192 11.932 1.00 17.96 139 PRO A O 1
ATOM 1164 N N . PHE A 1 140 ? 29.155 75.521 10.157 1.00 12.36 140 PHE A N 1
ATOM 1165 C CA . PHE A 1 140 ? 28.181 74.526 9.725 1.00 14.21 140 PHE A CA 1
ATOM 1166 C C . PHE A 1 140 ? 28.571 73.108 10.092 1.00 15.65 140 PHE A C 1
ATOM 1167 O O . PHE A 1 140 ? 27.725 72.221 10.094 1.00 18.25 140 PHE A O 1
ATOM 1175 N N . ILE A 1 141 ? 29.849 72.890 10.390 1.00 15.92 141 ILE A N 1
ATOM 1176 C CA . ILE A 1 141 ? 30.333 71.521 10.593 1.00 17.33 141 ILE A CA 1
ATOM 1177 C C . ILE A 1 141 ? 31.033 71.259 11.926 1.00 20.07 141 ILE A C 1
ATOM 1178 O O . ILE A 1 141 ? 31.530 70.154 12.139 1.00 17.08 141 ILE A O 1
ATOM 1183 N N . ALA A 1 142 ? 31.093 72.257 12.800 1.00 18.69 142 ALA A N 1
ATOM 1184 C CA . ALA A 1 142 ? 31.920 72.151 14.015 1.00 21.80 142 ALA A CA 1
ATOM 1185 C C . ALA A 1 142 ? 31.659 70.888 14.858 1.00 24.61 142 ALA A C 1
ATOM 1186 O O . ALA A 1 142 ? 32.602 70.273 15.365 1.00 32.32 142 ALA A O 1
ATOM 1188 N N . ARG A 1 143 ? 30.397 70.493 14.990 1.00 22.52 143 ARG A N 1
ATOM 1189 C CA . ARG A 1 143 ? 30.026 69.342 15.835 1.00 32.46 143 ARG A CA 1
ATOM 1190 C C . ARG A 1 143 ? 29.937 68.003 15.084 1.00 31.17 143 ARG A C 1
ATOM 1191 O O . ARG A 1 143 ? 29.662 66.963 15.691 1.00 32.49 143 ARG A O 1
ATOM 1199 N N . LYS A 1 144 ? 30.174 68.022 13.773 1.00 22.93 144 LYS A N 1
ATOM 1200 C CA . LYS A 1 144 ? 29.981 66.838 12.935 1.00 23.58 144 LYS A CA 1
ATOM 1201 C C . LYS A 1 144 ? 31.212 65.927 12.905 1.00 21.90 144 LYS A C 1
ATOM 1202 O O . LYS A 1 144 ? 32.323 66.396 12.654 1.00 25.90 144 LYS A O 1
ATOM 1208 N N . PRO A 1 145 ? 31.022 64.619 13.157 1.00 21.02 145 PRO A N 1
ATOM 1209 C CA . PRO A 1 145 ? 32.160 63.696 13.076 1.00 24.59 145 PRO A CA 1
ATOM 1210 C C . PRO A 1 145 ? 32.441 63.218 11.643 1.00 23.12 145 PRO A C 1
ATOM 1211 O O . PRO A 1 145 ? 33.557 62.752 11.358 1.00 22.35 145 PRO A O 1
ATOM 1215 N N . ILE A 1 146 ? 31.436 63.318 10.774 1.00 22.41 146 ILE A N 1
ATOM 1216 C CA . ILE A 1 146 ? 31.552 62.935 9.360 1.00 23.09 146 ILE A CA 1
ATOM 1217 C C . ILE A 1 146 ? 31.032 64.098 8.513 1.00 20.76 146 ILE A C 1
ATOM 1218 O O . ILE A 1 146 ? 29.946 64.620 8.770 1.00 19.42 146 ILE A O 1
ATOM 1223 N N . VAL A 1 147 ? 31.786 64.497 7.495 1.00 17.15 147 VAL A N 1
ATOM 1224 C CA . VAL A 1 147 ? 31.347 65.610 6.656 1.00 15.59 147 VAL A CA 1
ATOM 1225 C C . VAL A 1 147 ? 31.531 65.231 5.182 1.00 15.12 147 VAL A C 1
ATOM 1226 O O . VAL A 1 147 ? 32.471 64.519 4.851 1.00 15.45 147 VAL A O 1
ATOM 1230 N N . SER A 1 148 ? 30.625 65.669 4.314 1.00 14.18 148 SER A N 1
ATOM 1231 C CA . SER A 1 148 ? 30.799 65.430 2.881 1.00 14.23 148 SER A CA 1
ATOM 1232 C C . SER A 1 148 ? 31.617 66.585 2.302 1.00 15.67 148 SER A C 1
ATOM 1233 O O . SER A 1 148 ? 31.681 67.670 2.886 1.00 13.48 148 SER A O 1
ATOM 1236 N N . PHE A 1 149 ? 32.258 66.331 1.162 1.00 12.76 149 PHE A N 1
ATOM 1237 C CA . PHE A 1 149 ? 33.205 67.276 0.587 1.00 11.70 149 PHE A CA 1
ATOM 1238 C C . PHE A 1 149 ? 33.060 67.253 -0.925 1.00 10.05 149 PHE A C 1
ATOM 1239 O O . PHE A 1 149 ? 33.006 66.183 -1.533 1.00 11.77 149 PHE A O 1
ATOM 1247 N N . TRP A 1 150 ? 33.062 68.439 -1.523 1.00 10.61 150 TRP A N 1
ATOM 1248 C CA . TRP A 1 150 ? 32.847 68.596 -2.952 1.00 10.94 150 TRP A CA 1
ATOM 1249 C C . TRP A 1 150 ? 34.121 69.127 -3.593 1.00 10.51 150 TRP A C 1
ATOM 1250 O O . TRP A 1 150 ? 34.482 70.279 -3.403 1.00 13.32 150 TRP A O 1
ATOM 1261 N N . LEU A 1 151 ? 34.831 68.264 -4.304 1.00 13.37 151 LEU A N 1
ATOM 1262 C CA . LEU A 1 151 ? 35.956 68.726 -5.108 1.00 11.21 151 LEU A CA 1
ATOM 1263 C C . LEU A 1 151 ? 35.383 69.349 -6.371 1.00 10.79 151 LEU A C 1
ATOM 1264 O O . LEU A 1 151 ? 34.471 68.789 -6.975 1.00 12.45 151 LEU A O 1
ATOM 1269 N N . PRO A 1 152 ? 35.910 70.513 -6.784 1.00 10.92 152 PRO A N 1
ATOM 1270 C CA . PRO A 1 152 ? 35.411 71.153 -8.014 1.00 10.47 152 PRO A CA 1
ATOM 1271 C C . PRO A 1 152 ? 35.479 70.239 -9.233 1.00 11.12 152 PRO A C 1
ATOM 1272 O O . PRO A 1 152 ? 36.529 69.620 -9.491 1.00 11.22 152 PRO A O 1
ATOM 1276 N N . GLU A 1 153 ? 34.350 70.149 -9.939 1.00 10.12 153 GLU A N 1
ATOM 1277 C CA . GLU A 1 153 ? 34.152 69.244 -11.086 1.00 12.80 153 GLU A CA 1
ATOM 1278 C C . GLU A 1 153 ? 34.405 67.776 -10.729 1.00 11.72 153 GLU A C 1
ATOM 1279 O O . GLU A 1 153 ? 34.534 66.912 -11.607 1.00 11.30 153 GLU A O 1
ATOM 1285 N N . ASN A 1 154 ? 34.426 67.509 -9.425 1.00 10.08 154 ASN A N 1
ATOM 1286 C CA . ASN A 1 154 ? 34.748 66.201 -8.846 1.00 11.74 154 ASN A CA 1
ATOM 1287 C C . ASN A 1 154 ? 36.091 65.661 -9.364 1.00 12.13 154 ASN A C 1
ATOM 1288 O O . ASN A 1 154 ? 36.323 64.455 -9.349 1.00 10.52 154 ASN A O 1
ATOM 1293 N N . VAL A 1 155 ? 36.987 66.552 -9.798 1.00 11.53 155 VAL A N 1
ATOM 1294 C CA . VAL A 1 155 ? 38.300 66.115 -10.283 1.00 11.04 155 VAL A CA 1
ATOM 1295 C C . VAL A 1 155 ? 39.180 65.734 -9.094 1.00 12.24 155 VAL A C 1
ATOM 1296 O O . VAL A 1 155 ? 39.450 66.545 -8.201 1.00 12.35 155 VAL A O 1
ATOM 1300 N N . ILE A 1 156 ? 39.594 64.468 -9.073 1.00 12.23 156 ILE A N 1
ATOM 1301 C CA . ILE A 1 156 ? 40.238 63.911 -7.898 1.00 13.08 156 ILE A CA 1
ATOM 1302 C C . ILE A 1 156 ? 41.441 63.078 -8.323 1.00 13.52 156 ILE A C 1
ATOM 1303 O O . ILE A 1 156 ? 41.467 62.516 -9.432 1.00 14.22 156 ILE A O 1
ATOM 1308 N N . THR A 1 157 ? 42.446 63.045 -7.454 1.00 12.14 157 THR A N 1
ATOM 1309 C CA . THR A 1 157 ? 43.526 62.071 -7.561 1.00 14.91 157 THR A CA 1
ATOM 1310 C C . THR A 1 157 ? 43.770 61.580 -6.160 1.00 16.22 157 THR A C 1
ATOM 1311 O O . THR A 1 157 ? 43.343 62.209 -5.196 1.00 14.03 157 THR A O 1
ATOM 1315 N N . LYS A 1 158 ? 44.471 60.467 -6.026 1.00 15.62 158 LYS A N 1
ATOM 1316 C CA . LYS A 1 158 ? 44.749 59.968 -4.694 1.00 16.49 158 LYS A CA 1
ATOM 1317 C C . LYS A 1 158 ? 45.555 60.997 -3.889 1.00 15.94 158 LYS A C 1
ATOM 1318 O O . LYS A 1 158 ? 45.315 61.193 -2.700 1.00 15.59 158 LYS A O 1
ATOM 1324 N N . ASP A 1 159 ? 46.505 61.663 -4.535 1.00 15.79 159 ASP A N 1
ATOM 1325 C CA . ASP A 1 159 ? 47.280 62.681 -3.836 1.00 16.62 159 ASP A CA 1
ATOM 1326 C C . ASP A 1 159 ? 46.419 63.840 -3.323 1.00 16.90 159 ASP A C 1
ATOM 1327 O O . ASP A 1 159 ? 46.584 64.314 -2.195 1.00 14.87 159 ASP A O 1
ATOM 1332 N N . THR A 1 160 ? 45.486 64.281 -4.148 1.00 12.75 160 THR A N 1
ATOM 1333 C CA . THR A 1 160 ? 44.597 65.374 -3.756 1.00 12.81 160 THR A CA 1
ATOM 1334 C C . THR A 1 160 ? 43.676 64.923 -2.621 1.00 13.42 160 THR A C 1
ATOM 1335 O O . THR A 1 160 ? 43.433 65.667 -1.664 1.00 12.98 160 THR A O 1
ATOM 1339 N N . ALA A 1 161 ? 43.180 63.693 -2.712 1.00 13.11 161 ALA A N 1
ATOM 1340 C CA . ALA A 1 161 ? 42.330 63.148 -1.645 1.00 14.01 161 ALA A CA 1
ATOM 1341 C C . ALA A 1 161 ? 43.087 63.090 -0.318 1.00 14.64 161 ALA A C 1
ATOM 1342 O O . ALA A 1 161 ? 42.524 63.339 0.758 1.00 15.20 161 ALA A O 1
ATOM 1344 N N . LYS A 1 162 ? 44.372 62.770 -0.391 1.00 15.61 162 LYS A N 1
ATOM 1345 C CA . LYS A 1 162 ? 45.203 62.739 0.808 1.00 15.96 162 LYS A CA 1
ATOM 1346 C C . LYS A 1 162 ? 45.362 64.127 1.426 1.00 16.15 162 LYS A C 1
ATOM 1347 O O . LYS A 1 162 ? 45.291 64.282 2.638 1.00 14.52 162 LYS A O 1
ATOM 1353 N N . ILE A 1 163 ? 45.571 65.140 0.592 1.00 14.43 163 ILE A N 1
ATOM 1354 C CA . ILE A 1 163 ? 45.679 66.511 1.083 1.00 14.48 163 ILE A CA 1
ATOM 1355 C C . ILE A 1 163 ? 44.391 66.943 1.793 1.00 13.29 163 ILE A C 1
ATOM 1356 O O . ILE A 1 163 ? 44.436 67.529 2.887 1.00 14.96 163 ILE A O 1
ATOM 1361 N N . VAL A 1 164 ? 43.253 66.647 1.171 1.00 12.76 164 VAL A N 1
ATOM 1362 C CA . VAL A 1 164 ? 41.954 67.030 1.729 1.00 13.33 164 VAL A CA 1
ATOM 1363 C C . VAL A 1 164 ? 41.698 66.318 3.053 1.00 15.26 164 VAL A C 1
ATOM 1364 O O . VAL A 1 164 ? 41.369 66.953 4.052 1.00 15.06 164 VAL A O 1
ATOM 1368 N N . THR A 1 165 ? 41.871 65.004 3.070 1.00 13.04 165 THR A N 1
ATOM 1369 C CA . THR A 1 165 ? 41.566 64.235 4.280 1.00 15.44 165 THR A CA 1
ATOM 1370 C C . THR A 1 165 ? 42.548 64.540 5.405 1.00 17.76 165 THR A C 1
ATOM 1371 O O . THR A 1 165 ? 42.195 64.405 6.581 1.00 18.60 165 THR A O 1
ATOM 1375 N N . SER A 1 166 ? 43.767 64.952 5.052 1.00 17.00 166 SER A N 1
ATOM 1376 C CA . SER A 1 166 ? 44.769 65.320 6.054 1.00 18.77 166 SER A CA 1
ATOM 1377 C C . SER A 1 166 ? 44.451 66.648 6.717 1.00 20.10 166 SER A C 1
ATOM 1378 O O . SER A 1 166 ? 45.004 66.964 7.769 1.00 20.55 166 SER A O 1
ATOM 1381 N N . ALA A 1 167 ? 43.579 67.436 6.089 1.00 15.14 167 ALA A N 1
ATOM 1382 C CA . ALA A 1 167 ? 43.307 68.796 6.553 1.00 14.90 167 ALA A CA 1
ATOM 1383 C C . ALA A 1 167 ? 42.219 68.861 7.626 1.00 19.32 167 ALA A C 1
ATOM 1384 O O . ALA A 1 167 ? 41.941 69.938 8.169 1.00 20.43 167 ALA A O 1
ATOM 1386 N N . THR A 1 168 ? 41.599 67.721 7.920 1.00 16.82 168 THR A N 1
ATOM 1387 C CA . THR A 1 168 ? 40.557 67.653 8.947 1.00 17.13 168 THR A CA 1
ATOM 1388 C C . THR A 1 168 ? 40.709 66.378 9.776 1.00 20.47 168 THR A C 1
ATOM 1389 O O . THR A 1 168 ? 41.281 65.393 9.299 1.00 20.14 168 THR A O 1
ATOM 1393 N N . ASP A 1 169 ? 40.211 66.399 11.013 1.00 21.50 169 ASP A N 1
ATOM 1394 C CA . ASP A 1 169 ? 40.176 65.194 11.849 1.00 21.90 169 ASP A CA 1
ATOM 1395 C C . ASP A 1 169 ? 38.901 64.396 11.611 1.00 25.42 169 ASP A C 1
ATOM 1396 O O . ASP A 1 169 ? 38.770 63.261 12.078 1.00 25.60 169 ASP A O 1
ATOM 1401 N N . LYS A 1 170 ? 37.952 64.991 10.893 1.00 19.36 170 LYS A N 1
ATOM 1402 C CA . LYS A 1 170 ? 36.678 64.338 10.595 1.00 17.84 170 LYS A CA 1
ATOM 1403 C C . LYS A 1 170 ? 36.827 63.230 9.549 1.00 19.67 170 LYS A C 1
ATOM 1404 O O . LYS A 1 170 ? 37.804 63.216 8.798 1.00 20.38 170 LYS A O 1
ATOM 1410 N N . ASP A 1 171 ? 35.877 62.299 9.508 1.00 19.37 171 ASP A N 1
ATOM 1411 C CA . ASP A 1 171 ? 35.788 61.359 8.395 1.00 19.36 171 ASP A CA 1
ATOM 1412 C C . ASP A 1 171 ? 35.196 62.139 7.236 1.00 19.57 171 ASP A C 1
ATOM 1413 O O . ASP A 1 171 ? 34.258 62.900 7.433 1.00 19.89 171 ASP A O 1
ATOM 1418 N N . VAL A 1 172 ? 35.731 61.944 6.037 1.00 18.36 172 VAL A N 1
ATOM 1419 C CA . VAL A 1 172 ? 35.252 62.672 4.862 1.00 15.29 172 VAL A CA 1
ATOM 1420 C C . VAL A 1 172 ? 34.445 61.750 3.966 1.00 15.44 172 VAL A C 1
ATOM 1421 O O . VAL A 1 172 ? 34.782 60.571 3.817 1.00 19.34 172 VAL A O 1
ATOM 1425 N N . VAL A 1 173 ? 33.368 62.275 3.383 1.00 15.61 173 VAL A N 1
ATOM 1426 C CA . VAL A 1 173 ? 32.668 61.568 2.328 1.00 14.81 173 VAL A CA 1
ATOM 1427 C C . VAL A 1 173 ? 32.912 62.308 1.027 1.00 16.15 173 VAL A C 1
ATOM 1428 O O . VAL A 1 173 ? 32.481 63.445 0.904 1.00 16.36 173 VAL A O 1
ATOM 1432 N N . PHE A 1 174 ? 33.567 61.684 0.045 1.00 15.92 174 PHE A N 1
ATOM 1433 C CA . PHE A 1 174 ? 33.732 62.371 -1.249 1.00 15.13 174 PHE A CA 1
ATOM 1434 C C . PHE A 1 174 ? 32.522 62.127 -2.137 1.00 14.28 174 PHE A C 1
ATOM 1435 O O . PHE A 1 174 ? 32.112 60.980 -2.317 1.00 16.51 174 PHE A O 1
ATOM 1443 N N . LEU A 1 175 ? 31.937 63.205 -2.666 1.00 13.00 175 LEU A N 1
ATOM 1444 C CA . LEU A 1 175 ? 30.809 63.106 -3.586 1.00 13.01 175 LEU A CA 1
ATOM 1445 C C . LEU A 1 175 ? 31.393 63.158 -4.990 1.00 14.20 175 LEU A C 1
ATOM 1446 O O . LEU A 1 175 ? 32.056 64.126 -5.353 1.00 15.73 175 LEU A O 1
ATOM 1451 N N . LEU A 1 176 ? 31.153 62.102 -5.764 1.00 13.47 176 LEU A N 1
ATOM 1452 C CA . LEU A 1 176 ? 31.809 61.903 -7.052 1.00 13.21 176 LEU A CA 1
ATOM 1453 C C . LEU A 1 176 ? 30.773 61.441 -8.069 1.00 13.89 176 LEU A C 1
ATOM 1454 O O . LEU A 1 176 ? 29.567 61.521 -7.807 1.00 13.73 176 LEU A O 1
ATOM 1459 N N . ASP A 1 177 ? 31.244 60.953 -9.221 1.00 13.48 177 ASP A N 1
ATOM 1460 C CA . ASP A 1 177 ? 30.394 60.455 -10.309 1.00 14.65 177 ASP A CA 1
ATOM 1461 C C . ASP A 1 177 ? 30.755 58.970 -10.518 1.00 15.86 177 ASP A C 1
ATOM 1462 O O . ASP A 1 177 ? 31.921 58.618 -10.454 1.00 16.60 177 ASP A O 1
ATOM 1467 N N . GLU A 1 178 ? 29.766 58.091 -10.707 1.00 16.34 178 GLU A N 1
ATOM 1468 C CA . GLU A 1 178 ? 30.061 56.656 -10.796 1.00 20.29 178 GLU A CA 1
ATOM 1469 C C . GLU A 1 178 ? 30.982 56.290 -11.969 1.00 17.48 178 GLU A C 1
ATOM 1470 O O . GLU A 1 178 ? 31.645 55.248 -11.930 1.00 18.30 178 GLU A O 1
ATOM 1476 N N . ARG A 1 179 ? 31.056 57.149 -12.985 1.00 16.42 179 ARG A N 1
ATOM 1477 C CA . ARG A 1 179 ? 31.998 56.917 -14.088 1.00 16.47 179 ARG A CA 1
ATOM 1478 C C . ARG A 1 179 ? 33.461 57.091 -13.656 1.00 18.50 179 ARG A C 1
ATOM 1479 O O . ARG A 1 179 ? 34.380 56.901 -14.457 1.00 18.91 179 ARG A O 1
ATOM 1487 N N . GLN A 1 180 ? 33.673 57.447 -12.391 1.00 16.29 180 GLN A N 1
ATOM 1488 C CA . GLN A 1 180 ? 35.017 57.616 -11.857 1.00 15.86 180 GLN A CA 1
ATOM 1489 C C . GLN A 1 180 ? 35.535 56.344 -11.203 1.00 17.64 180 GLN A C 1
ATOM 1490 O O . GLN A 1 180 ? 36.720 56.240 -10.910 1.00 17.22 180 GLN A O 1
ATOM 1496 N N . PHE A 1 181 ? 34.647 55.380 -10.976 1.00 18.36 181 PHE A N 1
ATOM 1497 C CA . PHE A 1 181 ? 35.028 54.170 -10.249 1.00 19.01 181 PHE A CA 1
ATOM 1498 C C . PHE A 1 181 ? 35.809 53.208 -11.143 1.00 19.62 181 PHE A C 1
ATOM 1499 O O . PHE A 1 181 ? 35.512 53.081 -12.327 1.00 20.76 181 PHE A O 1
ATOM 1507 N N . ILE A 1 182 ? 36.822 52.561 -10.568 1.00 20.97 182 ILE A N 1
ATOM 1508 C CA . ILE A 1 182 ? 37.620 51.554 -11.281 1.00 24.18 182 ILE A CA 1
ATOM 1509 C C . ILE A 1 182 ? 37.887 50.354 -10.380 1.00 26.58 182 ILE A C 1
ATOM 1510 O O . ILE A 1 182 ? 37.751 50.448 -9.164 1.00 26.57 182 ILE A O 1
ATOM 1515 N N . GLY A 1 183 ? 38.286 49.232 -10.976 1.00 29.48 183 GLY A N 1
ATOM 1516 C CA . GLY A 1 183 ? 38.596 48.042 -10.198 1.00 30.71 183 GLY A CA 1
ATOM 1517 C C . GLY A 1 183 ? 37.344 47.317 -9.742 1.00 33.02 183 GLY A C 1
ATOM 1518 O O . GLY A 1 183 ? 37.415 46.308 -9.037 1.00 33.18 183 GLY A O 1
ATOM 1519 N N . VAL A 1 184 ? 36.199 47.864 -10.141 1.00 32.25 184 VAL A N 1
ATOM 1520 C CA . VAL A 1 184 ? 34.878 47.302 -9.906 1.00 33.70 184 VAL A CA 1
ATOM 1521 C C . VAL A 1 184 ? 34.047 47.816 -11.070 1.00 37.52 184 VAL A C 1
ATOM 1522 O O . VAL A 1 184 ? 34.322 48.902 -11.588 1.00 35.42 184 VAL A O 1
ATOM 1526 N N . ASN A 1 185 ? 33.046 47.061 -11.512 1.00 35.31 185 ASN A N 1
ATOM 1527 C CA . ASN A 1 185 ? 32.150 47.615 -12.525 1.00 36.66 185 ASN A CA 1
ATOM 1528 C C . ASN A 1 185 ? 31.047 48.443 -11.863 1.00 37.36 185 ASN A C 1
ATOM 1529 O O . ASN A 1 185 ? 30.893 48.417 -10.635 1.00 39.65 185 ASN A O 1
ATOM 1534 N N . ILE A 1 186 ? 30.296 49.185 -12.669 1.00 37.60 186 ILE A N 1
ATOM 1535 C CA . ILE A 1 186 ? 29.280 50.094 -12.142 1.00 34.48 186 ILE A CA 1
ATOM 1536 C C . ILE A 1 186 ? 28.131 49.390 -11.369 1.00 38.31 186 ILE A C 1
ATOM 1537 O O . ILE A 1 186 ? 27.883 49.732 -10.209 1.00 36.72 186 ILE A O 1
ATOM 1542 N N . PRO A 1 187 ? 27.440 48.407 -11.991 1.00 38.94 187 PRO A N 1
ATOM 1543 C CA . PRO A 1 187 ? 26.407 47.673 -11.232 1.00 37.48 187 PRO A CA 1
ATOM 1544 C C . PRO A 1 187 ? 26.925 46.953 -9.977 1.00 39.39 187 PRO A C 1
ATOM 1545 O O . PRO A 1 187 ? 26.184 46.817 -9.002 1.00 40.56 187 PRO A O 1
ATOM 1549 N N . GLN A 1 188 ? 28.175 46.499 -10.009 1.00 37.33 188 GLN A N 1
ATOM 1550 C CA . GLN A 1 188 ? 28.778 45.775 -8.889 1.00 39.41 188 GLN A CA 1
ATOM 1551 C C . GLN A 1 188 ? 28.921 46.656 -7.646 1.00 39.41 188 GLN A C 1
ATOM 1552 O O . GLN A 1 188 ? 28.740 46.197 -6.518 1.00 39.46 188 GLN A O 1
ATOM 1558 N N . ALA A 1 189 ? 29.239 47.928 -7.858 1.00 37.63 189 ALA A N 1
ATOM 1559 C CA . ALA A 1 189 ? 29.488 48.840 -6.741 1.00 35.71 189 ALA A CA 1
ATOM 1560 C C . ALA A 1 189 ? 28.246 49.643 -6.338 1.00 34.47 189 ALA A C 1
ATOM 1561 O O . ALA A 1 189 ? 28.196 50.219 -5.246 1.00 31.76 189 ALA A O 1
ATOM 1563 N N . ARG A 1 190 ? 27.249 49.662 -7.218 1.00 34.00 190 ARG A N 1
ATOM 1564 C CA . ARG A 1 190 ? 26.153 50.626 -7.134 1.00 30.84 190 ARG A CA 1
ATOM 1565 C C . ARG A 1 190 ? 25.366 50.671 -5.832 1.00 29.30 190 ARG A C 1
ATOM 1566 O O . ARG A 1 190 ? 24.900 49.646 -5.335 1.00 29.02 190 ARG A O 1
ATOM 1574 N N . PHE A 1 191 ? 25.244 51.891 -5.309 1.00 25.14 191 PHE A N 1
ATOM 1575 C CA . PHE A 1 191 ? 24.314 52.247 -4.234 1.00 24.16 191 PHE A CA 1
ATOM 1576 C C . PHE A 1 191 ? 24.711 51.737 -2.843 1.00 23.28 191 PHE A C 1
ATOM 1577 O O . PHE A 1 191 ? 24.033 52.022 -1.854 1.00 24.01 191 PHE A O 1
ATOM 1585 N N . SER A 1 192 ? 25.824 51.012 -2.766 1.00 23.07 192 SER A N 1
ATOM 1586 C CA . SER A 1 192 ? 26.326 50.535 -1.478 1.00 26.72 192 SER A CA 1
ATOM 1587 C C . SER A 1 192 ? 27.159 51.599 -0.783 1.00 28.30 192 SER A C 1
ATOM 1588 O O . SER A 1 192 ? 27.562 52.584 -1.404 1.00 26.34 192 SER A O 1
ATOM 1591 N N . CYS A 1 193 ? 27.415 51.388 0.505 1.00 25.54 193 CYS A N 1
ATOM 1592 C CA . CYS A 1 193 ? 28.283 52.260 1.281 1.00 28.77 193 CYS A CA 1
ATOM 1593 C C . CYS A 1 193 ? 29.733 51.817 1.091 1.00 29.81 193 CYS A C 1
ATOM 1594 O O . CYS A 1 193 ? 30.210 50.915 1.786 1.00 29.26 193 CYS A O 1
ATOM 1597 N N . ASN A 1 194 ? 30.427 52.454 0.147 1.00 25.78 194 ASN A N 1
ATOM 1598 C CA . ASN A 1 194 ? 31.809 52.104 -0.181 1.00 24.79 194 ASN A CA 1
ATOM 1599 C C . ASN A 1 194 ? 32.820 53.064 0.432 1.00 26.19 194 ASN A C 1
ATOM 1600 O O . ASN A 1 194 ? 32.482 54.196 0.773 1.00 25.70 194 ASN A O 1
ATOM 1605 N N . LYS A 1 195 ? 34.062 52.614 0.557 1.00 22.53 195 LYS A N 1
ATOM 1606 C CA . LYS A 1 195 ? 35.126 53.483 1.030 1.00 22.71 195 LYS A CA 1
ATOM 1607 C C . LYS A 1 195 ? 36.264 53.564 0.020 1.00 25.47 195 LYS A C 1
ATOM 1608 O O . LYS A 1 195 ? 36.281 52.845 -0.977 1.00 26.37 195 LYS A O 1
ATOM 1614 N N . TYR A 1 196 ? 37.208 54.456 0.294 1.00 22.80 196 TYR A N 1
ATOM 1615 C CA . TYR A 1 196 ? 38.263 54.787 -0.651 1.00 25.38 196 TYR A CA 1
ATOM 1616 C C . TYR A 1 196 ? 39.509 55.106 0.154 1.00 25.66 196 TYR A C 1
ATOM 1617 O O . TYR A 1 196 ? 39.464 55.943 1.050 1.00 24.63 196 TYR A O 1
ATOM 1626 N N . LEU A 1 197 ? 40.612 54.436 -0.161 1.00 26.20 197 LEU A N 1
ATOM 1627 C CA . LEU A 1 197 ? 41.866 54.657 0.548 1.00 30.04 197 LEU A CA 1
ATOM 1628 C C . LEU A 1 197 ? 42.617 55.856 -0.019 1.00 32.62 197 LEU A C 1
ATOM 1629 O O . LEU A 1 197 ? 42.911 55.909 -1.212 1.00 31.58 197 LEU A O 1
ATOM 1634 N N . CYS A 1 198 ? 42.924 56.817 0.846 1.00 31.82 198 CYS A N 1
ATOM 1635 C CA . CYS A 1 198 ? 43.650 58.013 0.438 1.00 34.39 198 CYS A CA 1
ATOM 1636 C C . CYS A 1 198 ? 44.635 57.805 1.583 1.00 37.81 198 CYS A C 1
ATOM 1637 O O . CYS A 1 198 ? 44.631 58.551 2.562 1.00 41.43 198 CYS A O 1
ATOM 1640 N N . ASP A 1 199 ? 45.489 56.796 1.448 1.00 39.91 199 ASP A N 1
ATOM 1641 C CA . ASP A 1 199 ? 46.817 56.629 2.029 1.00 48.65 199 ASP A CA 1
ATOM 1642 C C . ASP A 1 199 ? 46.300 56.764 3.458 1.00 48.07 199 ASP A C 1
ATOM 1643 O O . ASP A 1 199 ? 45.268 56.194 3.810 1.00 50.61 199 ASP A O 1
ATOM 1648 N N . GLY A 1 200 ? 47.024 57.518 4.278 1.00 44.96 200 GLY A N 1
ATOM 1649 C CA . GLY A 1 200 ? 46.995 57.474 5.728 1.00 47.55 200 GLY A CA 1
ATOM 1650 C C . GLY A 1 200 ? 45.618 57.131 6.261 1.00 44.65 200 GLY A C 1
ATOM 1651 O O . GLY A 1 200 ? 45.480 56.334 7.188 1.00 47.12 200 GLY A O 1
ATOM 1652 N N . LYS A 1 201 ? 44.594 57.737 5.671 1.00 38.70 201 LYS A N 1
ATOM 1653 C CA . LYS A 1 201 ? 43.218 57.482 6.076 1.00 34.35 201 LYS A CA 1
ATOM 1654 C C . LYS A 1 201 ? 42.365 57.085 4.879 1.00 31.93 201 LYS A C 1
ATOM 1655 O O . LYS A 1 201 ? 42.814 57.147 3.736 1.00 33.83 201 LYS A O 1
ATOM 1661 N N . SER A 1 202 ? 41.131 56.676 5.152 1.00 29.74 202 SER A N 1
ATOM 1662 C CA . SER A 1 202 ? 40.191 56.333 4.101 1.00 28.67 202 SER A CA 1
ATOM 1663 C C . SER A 1 202 ? 39.000 57.271 4.203 1.00 29.67 202 SER A C 1
ATOM 1664 O O . SER A 1 202 ? 38.777 57.905 5.238 1.00 28.56 202 SER A O 1
ATOM 1667 N N . ALA A 1 203 ? 38.251 57.371 3.115 1.00 26.35 203 ALA A N 1
ATOM 1668 C CA . ALA A 1 203 ? 37.087 58.244 3.062 1.00 22.31 203 ALA A CA 1
ATOM 1669 C C . ALA A 1 203 ? 35.935 57.397 2.584 1.00 22.11 203 ALA A C 1
ATOM 1670 O O . ALA A 1 203 ? 36.150 56.362 1.963 1.00 25.33 203 ALA A O 1
ATOM 1672 N N . PHE A 1 204 ? 34.711 57.826 2.849 1.00 18.65 204 PHE A N 1
ATOM 1673 C CA . PHE A 1 204 ? 33.574 57.222 2.172 1.00 20.43 204 PHE A CA 1
ATOM 1674 C C . PHE A 1 204 ? 33.490 57.858 0.793 1.00 19.89 204 PHE A C 1
ATOM 1675 O O . PHE A 1 204 ? 33.996 58.966 0.591 1.00 20.36 204 PHE A O 1
ATOM 1683 N N . VAL A 1 205 ? 32.870 57.161 -0.152 1.00 21.27 205 VAL A N 1
ATOM 1684 C CA . VAL A 1 205 ? 32.643 57.725 -1.484 1.00 19.11 205 VAL A CA 1
ATOM 1685 C C . VAL A 1 205 ? 31.258 57.348 -1.983 1.00 21.11 205 VAL A C 1
ATOM 1686 O O . VAL A 1 205 ? 30.764 56.235 -1.728 1.00 22.14 205 VAL A O 1
ATOM 1690 N N . PHE A 1 206 ? 30.614 58.274 -2.679 1.00 17.51 206 PHE A N 1
ATOM 1691 C CA . PHE A 1 206 ? 29.372 57.954 -3.375 1.00 16.20 206 PHE A CA 1
ATOM 1692 C C . PHE A 1 206 ? 29.468 58.536 -4.763 1.00 18.17 206 PHE A C 1
ATOM 1693 O O . PHE A 1 206 ? 29.990 59.636 -4.936 1.00 17.76 206 PHE A O 1
ATOM 1701 N N . GLY A 1 207 ? 28.961 57.806 -5.747 1.00 17.09 207 GLY A N 1
ATOM 1702 C CA . GLY A 1 207 ? 29.060 58.225 -7.137 1.00 16.44 207 GLY A CA 1
ATOM 1703 C C . GLY A 1 207 ? 27.693 58.463 -7.740 1.00 16.76 207 GLY A C 1
ATOM 1704 O O . GLY A 1 207 ? 26.837 57.568 -7.733 1.00 18.20 207 GLY A O 1
ATOM 1705 N N . ARG A 1 208 ? 27.484 59.665 -8.269 1.00 15.18 208 ARG A N 1
ATOM 1706 C CA . ARG A 1 208 ? 26.204 60.012 -8.874 1.00 15.97 208 ARG A CA 1
ATOM 1707 C C . ARG A 1 208 ? 25.987 59.281 -10.202 1.00 17.87 208 ARG A C 1
ATOM 1708 O O . ARG A 1 208 ? 26.938 58.840 -10.850 1.00 16.31 208 ARG A O 1
ATOM 1716 N N . ILE A 1 209 ? 24.726 59.154 -10.597 1.00 17.07 209 ILE A N 1
ATOM 1717 C CA . ILE A 1 209 ? 24.392 58.676 -11.933 1.00 17.04 209 ILE A CA 1
ATOM 1718 C C . ILE A 1 209 ? 24.187 59.891 -12.830 1.00 16.22 209 ILE A C 1
ATOM 1719 O O . ILE A 1 209 ? 23.203 60.622 -12.689 1.00 15.88 209 ILE A O 1
ATOM 1724 N N . HIS A 1 210 ? 25.119 60.133 -13.747 1.00 18.63 210 HIS A N 1
ATOM 1725 C CA . HIS A 1 210 ? 25.034 61.361 -14.529 1.00 18.33 210 HIS A CA 1
ATOM 1726 C C . HIS A 1 210 ? 23.812 61.420 -15.453 1.00 18.28 210 HIS A C 1
ATOM 1727 O O . HIS A 1 210 ? 23.207 62.478 -15.592 1.00 17.14 210 HIS A O 1
ATOM 1734 N N . TYR A 1 211 ? 23.424 60.308 -16.082 1.00 20.53 211 TYR A N 1
ATOM 1735 C CA . TYR A 1 211 ? 22.346 60.421 -17.071 1.00 21.16 211 TYR A CA 1
ATOM 1736 C C . TYR A 1 211 ? 21.002 60.802 -16.458 1.00 17.75 211 TYR A C 1
ATOM 1737 O O . TYR A 1 211 ? 20.222 61.509 -17.091 1.00 19.58 211 TYR A O 1
ATOM 1746 N N . ILE A 1 212 ? 20.741 60.362 -15.232 1.00 16.80 212 ILE A N 1
ATOM 1747 C CA . ILE A 1 212 ? 19.501 60.751 -14.563 1.00 14.21 212 ILE A CA 1
ATOM 1748 C C . ILE A 1 212 ? 19.632 62.188 -14.041 1.00 14.57 212 ILE A C 1
ATOM 1749 O O . ILE A 1 212 ? 18.720 62.987 -14.176 1.00 14.32 212 ILE A O 1
ATOM 1754 N N . SER A 1 213 ? 20.783 62.516 -13.459 1.00 15.37 213 SER A N 1
ATOM 1755 C CA . SER A 1 213 ? 21.015 63.864 -12.939 1.00 14.30 213 SER A CA 1
ATOM 1756 C C . SER A 1 213 ? 20.849 64.889 -14.053 1.00 15.73 213 SER A C 1
ATOM 1757 O O . SER A 1 213 ? 20.181 65.908 -13.884 1.00 14.55 213 SER A O 1
ATOM 1760 N N . ASP A 1 214 ? 21.451 64.617 -15.205 1.00 14.95 214 ASP A N 1
ATOM 1761 C CA . ASP A 1 214 ? 21.348 65.535 -16.328 1.00 15.29 214 ASP A CA 1
ATOM 1762 C C . ASP A 1 214 ? 19.949 65.565 -16.942 1.00 15.61 214 ASP A C 1
ATOM 1763 O O . ASP A 1 214 ? 19.545 66.586 -17.485 1.00 16.40 214 ASP A O 1
ATOM 1768 N N . ALA A 1 215 ? 19.227 64.444 -16.894 1.00 15.72 215 ALA A N 1
ATOM 1769 C CA . ALA A 1 215 ? 17.838 64.431 -17.378 1.00 16.34 215 ALA A CA 1
ATOM 1770 C C . ALA A 1 215 ? 17.017 65.438 -16.564 1.00 17.46 215 ALA A C 1
ATOM 1771 O O . ALA A 1 215 ? 16.119 66.091 -17.085 1.00 16.90 215 ALA A O 1
ATOM 1773 N N . PHE A 1 216 ? 17.308 65.564 -15.271 1.00 15.85 216 PHE A N 1
ATOM 1774 C CA . PHE A 1 216 ? 16.647 66.621 -14.525 1.00 14.98 216 PHE A CA 1
ATOM 1775 C C . PHE A 1 216 ? 17.209 67.991 -14.897 1.00 15.55 216 PHE A C 1
ATOM 1776 O O . PHE A 1 216 ? 16.477 68.882 -15.315 1.00 15.11 216 PHE A O 1
ATOM 1784 N N . ALA A 1 217 ? 18.522 68.155 -14.727 1.00 14.89 217 ALA A N 1
ATOM 1785 C CA . ALA A 1 217 ? 19.163 69.462 -14.869 1.00 15.43 217 ALA A CA 1
ATOM 1786 C C . ALA A 1 217 ? 18.937 70.134 -16.222 1.00 17.02 217 ALA A C 1
ATOM 1787 O O . ALA A 1 217 ? 18.812 71.359 -16.299 1.00 15.20 217 ALA A O 1
ATOM 1789 N N . PHE A 1 218 ? 18.900 69.337 -17.294 1.00 16.79 218 PHE A N 1
ATOM 1790 C CA . PHE A 1 218 ? 18.724 69.883 -18.636 1.00 17.04 218 PHE A CA 1
ATOM 1791 C C . PHE A 1 218 ? 17.333 69.640 -19.220 1.00 17.64 218 PHE A C 1
ATOM 1792 O O . PHE A 1 218 ? 17.100 69.892 -20.405 1.00 19.52 218 PHE A O 1
ATOM 1800 N N . ASN A 1 219 ? 16.420 69.173 -18.373 1.00 18.40 219 ASN A N 1
ATOM 1801 C CA . ASN A 1 219 ? 15.001 69.034 -18.728 1.00 17.04 219 ASN A CA 1
ATOM 1802 C C . ASN A 1 219 ? 14.788 68.156 -19.956 1.00 21.83 219 ASN A C 1
ATOM 1803 O O . ASN A 1 219 ? 14.113 68.564 -20.909 1.00 21.67 219 ASN A O 1
ATOM 1808 N N . THR A 1 220 ? 15.360 66.955 -19.932 1.00 20.48 220 THR A N 1
ATOM 1809 C CA . THR A 1 220 ? 15.175 66.012 -21.044 1.00 20.41 220 THR A CA 1
ATOM 1810 C C . THR A 1 220 ? 14.226 64.857 -20.718 1.00 24.13 220 THR A C 1
ATOM 1811 O O . THR A 1 220 ? 13.856 64.086 -21.602 1.00 24.87 220 THR A O 1
ATOM 1815 N N . LEU A 1 221 ? 13.834 64.743 -19.451 1.00 20.41 221 LEU A N 1
ATOM 1816 C CA . LEU A 1 221 ? 12.766 63.828 -19.040 1.00 23.79 221 LEU A CA 1
ATOM 1817 C C . LEU A 1 221 ? 11.755 64.581 -18.187 1.00 24.08 221 LEU A C 1
ATOM 1818 O O . LEU A 1 221 ? 12.138 65.420 -17.350 1.00 20.26 221 LEU A O 1
ATOM 1823 N N . ASP A 1 222 ? 10.468 64.288 -18.378 1.00 22.91 222 ASP A N 1
ATOM 1824 C CA . ASP A 1 222 ? 9.446 64.861 -17.505 1.00 21.36 222 ASP A CA 1
ATOM 1825 C C . ASP A 1 222 ? 9.457 64.194 -16.134 1.00 21.12 222 ASP A C 1
ATOM 1826 O O . ASP A 1 222 ? 10.209 63.251 -15.903 1.00 20.67 222 ASP A O 1
ATOM 1831 N N . VAL A 1 223 ? 8.632 64.696 -15.224 1.00 19.65 223 VAL A N 1
ATOM 1832 C CA . VAL A 1 223 ? 8.648 64.237 -13.846 1.00 21.53 223 VAL A CA 1
ATOM 1833 C C . VAL A 1 223 ? 8.342 62.750 -13.761 1.00 22.19 223 VAL A C 1
ATOM 1834 O O . VAL A 1 223 ? 8.938 62.034 -12.966 1.00 20.04 223 VAL A O 1
ATOM 1838 N N . GLU A 1 224 ? 7.429 62.269 -14.594 1.00 23.02 224 GLU A N 1
ATOM 1839 C CA . GLU A 1 224 ? 7.117 60.839 -14.540 1.00 25.45 224 GLU A CA 1
ATOM 1840 C C . GLU A 1 224 ? 8.299 59.994 -15.009 1.00 21.82 224 GLU A C 1
ATOM 1841 O O . GLU A 1 224 ? 8.577 58.940 -14.442 1.00 23.53 224 GLU A O 1
ATOM 1847 N N . GLY A 1 225 ? 9.007 60.470 -16.029 1.00 23.59 225 GLY A N 1
ATOM 1848 C CA . GLY A 1 225 ? 10.184 59.767 -16.519 1.00 22.21 225 GLY A CA 1
ATOM 1849 C C . GLY A 1 225 ? 11.315 59.763 -15.503 1.00 21.09 225 GLY A C 1
ATOM 1850 O O . GLY A 1 225 ? 12.017 58.767 -15.338 1.00 21.24 225 GLY A O 1
ATOM 1851 N N . LEU A 1 226 ? 11.500 60.887 -14.817 1.00 22.32 226 LEU A N 1
ATOM 1852 C CA . LEU A 1 226 ? 12.506 60.950 -13.765 1.00 19.00 226 LEU A CA 1
ATOM 1853 C C . LEU A 1 226 ? 12.150 59.984 -12.635 1.00 20.22 226 LEU A C 1
ATOM 1854 O O . LEU A 1 226 ? 13.015 59.291 -12.104 1.00 19.33 226 LEU A O 1
ATOM 1859 N N . THR A 1 227 ? 10.872 59.944 -12.266 1.00 18.21 227 THR A N 1
ATOM 1860 C CA . THR A 1 227 ? 10.423 59.057 -11.195 1.00 22.28 227 THR A CA 1
ATOM 1861 C C . THR A 1 227 ? 10.662 57.605 -11.583 1.00 19.71 227 THR A C 1
ATOM 1862 O O . THR A 1 227 ? 11.133 56.813 -10.780 1.00 21.09 227 THR A O 1
ATOM 1866 N N . ARG A 1 228 ? 10.354 57.269 -12.831 1.00 22.51 228 ARG A N 1
ATOM 1867 C CA . ARG A 1 228 ? 10.550 55.906 -13.315 1.00 21.76 228 ARG A CA 1
ATOM 1868 C C . ARG A 1 228 ? 12.023 55.518 -13.391 1.00 22.22 228 ARG A C 1
ATOM 1869 O O . ARG A 1 228 ? 12.396 54.411 -13.006 1.00 21.14 228 ARG A O 1
ATOM 1877 N N . ALA A 1 229 ? 12.854 56.426 -13.891 1.00 21.66 229 ALA A N 1
ATOM 1878 C CA . ALA A 1 229 ? 14.290 56.162 -14.001 1.00 20.36 229 ALA A CA 1
ATOM 1879 C C . ALA A 1 229 ? 14.871 55.785 -12.652 1.00 19.08 229 ALA A C 1
ATOM 1880 O O . ALA A 1 229 ? 15.735 54.914 -12.559 1.00 20.91 229 ALA A O 1
ATOM 1882 N N . VAL A 1 230 ? 14.382 56.427 -11.593 1.00 19.99 230 VAL A N 1
ATOM 1883 C CA . VAL A 1 230 ? 14.860 56.125 -10.248 1.00 18.68 230 VAL A CA 1
ATOM 1884 C C . VAL A 1 230 ? 14.152 54.903 -9.622 1.00 21.90 230 VAL A C 1
ATOM 1885 O O . VAL A 1 230 ? 14.795 53.906 -9.305 1.00 21.07 230 VAL A O 1
ATOM 1889 N N . ALA A 1 231 ? 12.837 54.989 -9.435 1.00 20.61 231 ALA A N 1
ATOM 1890 C CA . ALA A 1 231 ? 12.108 53.947 -8.699 1.00 22.50 231 ALA A CA 1
ATOM 1891 C C . ALA A 1 231 ? 12.170 52.565 -9.369 1.00 22.98 231 ALA A C 1
ATOM 1892 O O . ALA A 1 231 ? 12.216 51.541 -8.687 1.00 26.94 231 ALA A O 1
ATOM 1894 N N . GLU A 1 232 ? 12.166 52.549 -10.697 1.00 23.43 232 GLU A N 1
ATOM 1895 C CA . GLU A 1 232 ? 12.252 51.298 -11.459 1.00 23.51 232 GLU A CA 1
ATOM 1896 C C . GLU A 1 232 ? 13.671 51.020 -11.943 1.00 23.35 232 GLU A C 1
ATOM 1897 O O . GLU A 1 232 ? 14.262 49.993 -11.610 1.00 24.65 232 GLU A O 1
ATOM 1903 N N . GLY A 1 233 ? 14.224 51.957 -12.707 1.00 24.56 233 GLY A N 1
ATOM 1904 C CA . GLY A 1 233 ? 15.540 51.788 -13.298 1.00 26.27 233 GLY A CA 1
ATOM 1905 C C . GLY A 1 233 ? 16.673 51.536 -12.322 1.00 24.18 233 GLY A C 1
ATOM 1906 O O . GLY A 1 233 ? 17.686 50.946 -12.698 1.00 24.76 233 GLY A O 1
ATOM 1907 N N . CYS A 1 234 ? 16.521 51.969 -11.073 1.00 21.85 234 CYS A N 1
ATOM 1908 C CA . CYS A 1 234 ? 17.585 51.785 -10.082 1.00 22.23 234 CYS A CA 1
ATOM 1909 C C . CYS A 1 234 ? 17.284 50.697 -9.049 1.00 24.30 234 CYS A C 1
ATOM 1910 O O . CYS A 1 234 ? 18.055 50.499 -8.105 1.00 22.75 234 CYS A O 1
ATOM 1913 N N . VAL A 1 235 ? 16.176 49.976 -9.219 1.00 23.95 235 VAL A N 1
ATOM 1914 C CA . VAL A 1 235 ? 15.803 48.993 -8.199 1.00 23.37 235 VAL A CA 1
ATOM 1915 C C . VAL A 1 235 ? 16.862 47.899 -8.064 1.00 24.11 235 VAL A C 1
ATOM 1916 O O . VAL A 1 235 ? 17.443 47.443 -9.055 1.00 26.37 235 VAL A O 1
ATOM 1920 N N . ASP A 1 236 ? 17.150 47.530 -6.823 1.00 21.64 236 ASP A N 1
ATOM 1921 C CA . ASP A 1 236 ? 18.003 46.393 -6.533 1.00 25.60 236 ASP A CA 1
ATOM 1922 C C . ASP A 1 236 ? 17.076 45.329 -5.944 1.00 27.38 236 ASP A C 1
ATOM 1923 O O . ASP A 1 236 ? 16.750 45.370 -4.758 1.00 26.05 236 ASP A O 1
ATOM 1928 N N . VAL A 1 237 ? 16.636 44.399 -6.791 1.00 26.66 237 VAL A N 1
ATOM 1929 C CA . VAL A 1 237 ? 15.628 43.416 -6.400 1.00 28.88 237 VAL A CA 1
ATOM 1930 C C . VAL A 1 237 ? 16.114 42.578 -5.221 1.00 29.40 237 VAL A C 1
ATOM 1931 O O . VAL A 1 237 ? 15.343 42.260 -4.320 1.00 30.62 237 VAL A O 1
ATOM 1935 N N . PHE A 1 238 ? 17.403 42.254 -5.206 1.00 27.75 238 PHE A N 1
ATOM 1936 C CA . PHE A 1 238 ? 17.972 41.466 -4.116 1.00 30.27 238 PHE A CA 1
ATOM 1937 C C . PHE A 1 238 ? 17.946 42.193 -2.778 1.00 31.97 238 PHE A C 1
ATOM 1938 O O . PHE A 1 238 ? 17.460 41.652 -1.785 1.00 30.87 238 PHE A O 1
ATOM 1946 N N . LYS A 1 239 ? 18.457 43.420 -2.743 1.00 29.09 239 LYS A N 1
ATOM 1947 C CA . LYS A 1 239 ? 18.414 44.190 -1.502 1.00 26.37 239 LYS A CA 1
ATOM 1948 C C . LYS A 1 239 ? 16.982 44.446 -1.029 1.00 24.55 239 LYS A C 1
ATOM 1949 O O . LYS A 1 239 ? 16.741 44.546 0.172 1.00 28.76 239 LYS A O 1
ATOM 1955 N N . GLU A 1 240 ? 16.038 44.547 -1.960 1.00 24.95 240 GLU A N 1
ATOM 1956 C CA . GLU A 1 240 ? 14.634 44.699 -1.574 1.00 28.58 240 GLU A CA 1
ATOM 1957 C C . GLU A 1 240 ? 14.145 43.461 -0.807 1.00 30.18 240 GLU A C 1
ATOM 1958 O O . GLU A 1 240 ? 13.412 43.578 0.176 1.00 29.37 240 GLU A O 1
ATOM 1964 N N . LYS A 1 241 ? 14.571 42.282 -1.247 1.00 32.62 241 LYS A N 1
ATOM 1965 C CA . LYS A 1 241 ? 14.126 41.038 -0.607 1.00 33.08 241 LYS A CA 1
ATOM 1966 C C . LYS A 1 241 ? 14.888 40.783 0.691 1.00 34.43 241 LYS A C 1
ATOM 1967 O O . LYS A 1 241 ? 14.341 40.217 1.640 1.00 34.96 241 LYS A O 1
ATOM 1973 N N . GLU A 1 242 ? 16.146 41.214 0.736 1.00 30.52 242 GLU A N 1
ATOM 1974 C CA . GLU A 1 242 ? 16.983 41.028 1.916 1.00 29.19 242 GLU A CA 1
ATOM 1975 C C . GLU A 1 242 ? 16.745 42.114 2.964 1.00 29.95 242 GLU A C 1
ATOM 1976 O O . GLU A 1 242 ? 17.234 42.015 4.090 1.00 33.57 242 GLU A O 1
ATOM 1982 N N . GLY A 1 243 ? 15.987 43.144 2.593 1.00 28.81 243 GLY A N 1
ATOM 1983 C CA . GLY A 1 243 ? 15.720 44.260 3.488 1.00 29.12 243 GLY A CA 1
ATOM 1984 C C . GLY A 1 243 ? 16.974 45.059 3.806 1.00 28.62 243 GLY A C 1
ATOM 1985 O O . GLY A 1 243 ? 17.203 45.463 4.947 1.00 27.83 243 GLY A O 1
ATOM 1986 N N . ILE A 1 244 ? 17.793 45.285 2.783 1.00 28.36 244 ILE A N 1
ATOM 1987 C CA . ILE A 1 244 ? 19.050 46.012 2.953 1.00 25.85 244 ILE A CA 1
ATOM 1988 C C . ILE A 1 244 ? 18.949 47.371 2.260 1.00 26.27 244 ILE A C 1
ATOM 1989 O O . ILE A 1 244 ? 18.783 47.437 1.042 1.00 24.26 244 ILE A O 1
ATOM 1994 N N . GLU A 1 245 ? 19.048 48.445 3.041 1.00 22.64 245 GLU A N 1
ATOM 1995 C CA . GLU A 1 245 ? 18.928 49.800 2.507 1.00 23.43 245 GLU A CA 1
ATOM 1996 C C . GLU A 1 245 ? 20.095 50.094 1.570 1.00 24.11 245 GLU A C 1
ATOM 1997 O O . GLU A 1 245 ? 21.230 49.653 1.815 1.00 25.62 245 GLU A O 1
ATOM 2003 N N . TYR A 1 246 ? 19.803 50.817 0.491 1.00 23.71 246 TYR A N 1
ATOM 2004 C CA . TYR A 1 246 ? 20.817 51.239 -0.475 1.00 21.01 246 TYR A CA 1
ATOM 2005 C C . TYR A 1 246 ? 20.480 52.653 -0.926 1.00 21.15 246 TYR A C 1
ATOM 2006 O O . TYR A 1 246 ? 19.325 53.059 -0.861 1.00 18.94 246 TYR A O 1
ATOM 2015 N N . LEU A 1 247 ? 21.484 53.412 -1.363 1.00 20.07 247 LEU A N 1
ATOM 2016 C CA . LEU A 1 247 ? 21.273 54.831 -1.645 1.00 20.51 247 LEU A CA 1
ATOM 2017 C C . LEU A 1 247 ? 21.496 55.158 -3.110 1.00 18.42 247 LEU A C 1
ATOM 2018 O O . LEU A 1 247 ? 22.605 54.973 -3.635 1.00 19.56 247 LEU A O 1
ATOM 2023 N N . VAL A 1 248 ? 20.441 55.646 -3.757 1.00 18.25 248 VAL A N 1
ATOM 2024 C CA . VAL A 1 248 ? 20.547 56.206 -5.097 1.00 18.13 248 VAL A CA 1
ATOM 2025 C C . VAL A 1 248 ? 20.899 57.681 -4.929 1.00 19.75 248 VAL A C 1
ATOM 2026 O O . VAL A 1 248 ? 20.117 58.461 -4.388 1.00 16.38 248 VAL A O 1
ATOM 2030 N N . PHE A 1 249 ? 22.098 58.037 -5.377 1.00 16.34 249 PHE A N 1
ATOM 2031 C CA . PHE A 1 249 ? 22.659 59.353 -5.125 1.00 17.12 249 PHE A CA 1
ATOM 2032 C C . PHE A 1 249 ? 22.781 60.075 -6.460 1.00 16.29 249 PHE A C 1
ATOM 2033 O O . PHE A 1 249 ? 23.403 59.551 -7.390 1.00 16.20 249 PHE A O 1
ATOM 2041 N N . LEU A 1 250 ? 22.180 61.263 -6.561 1.00 13.90 250 LEU A N 1
ATOM 2042 C CA . LEU A 1 250 ? 22.272 62.080 -7.775 1.00 14.39 250 LEU A CA 1
ATOM 2043 C C . LEU A 1 250 ? 22.804 63.460 -7.386 1.00 16.07 250 LEU A C 1
ATOM 2044 O O . LEU A 1 250 ? 22.731 63.858 -6.216 1.00 14.43 250 LEU A O 1
ATOM 2049 N N . SER A 1 251 ? 23.365 64.179 -8.356 1.00 14.96 251 SER A N 1
ATOM 2050 C CA . SER A 1 251 ? 23.925 65.509 -8.091 1.00 13.68 251 SER A CA 1
ATOM 2051 C C . SER A 1 251 ? 23.907 66.403 -9.334 1.00 14.34 251 SER A C 1
ATOM 2052 O O . SER A 1 251 ? 24.034 65.914 -10.463 1.00 13.35 251 SER A O 1
ATOM 2055 N N . SER A 1 252 ? 23.763 67.709 -9.111 1.00 12.24 252 SER A N 1
ATOM 2056 C CA . SER A 1 252 ? 23.748 68.704 -10.180 1.00 11.81 252 SER A CA 1
ATOM 2057 C C . SER A 1 252 ? 24.211 70.035 -9.603 1.00 11.67 252 SER A C 1
ATOM 2058 O O . SER A 1 252 ? 24.277 70.189 -8.390 1.00 12.06 252 SER A O 1
ATOM 2061 N N . ASP A 1 253 ? 24.497 71.008 -10.464 1.00 11.67 253 ASP A N 1
ATOM 2062 C CA . ASP A 1 253 ? 24.673 72.372 -9.981 1.00 13.81 253 ASP A CA 1
ATOM 2063 C C . ASP A 1 253 ? 23.362 72.843 -9.349 1.00 14.00 253 ASP A C 1
ATOM 2064 O O . ASP A 1 253 ? 22.276 72.533 -9.859 1.00 13.39 253 ASP A O 1
ATOM 2069 N N . LEU A 1 254 ? 23.456 73.586 -8.251 1.00 11.33 254 LEU A N 1
ATOM 2070 C CA . LEU A 1 254 ? 22.281 74.201 -7.644 1.00 12.82 254 LEU A CA 1
ATOM 2071 C C . LEU A 1 254 ? 21.584 75.095 -8.669 1.00 13.72 254 LEU A C 1
ATOM 2072 O O . LEU A 1 254 ? 20.359 75.246 -8.656 1.00 14.78 254 LEU A O 1
ATOM 2077 N N . GLU A 1 255 ? 22.373 75.701 -9.553 1.00 12.98 255 GLU A N 1
ATOM 2078 C CA . GLU A 1 255 ? 21.829 76.618 -10.557 1.00 14.91 255 GLU A CA 1
ATOM 2079 C C . GLU A 1 255 ? 20.967 75.913 -11.614 1.00 15.00 255 GLU A C 1
ATOM 2080 O O . GLU A 1 255 ? 20.231 76.571 -12.352 1.00 15.31 255 GLU A O 1
ATOM 2086 N N . SER A 1 256 ? 21.017 74.586 -11.649 1.00 15.09 256 SER A N 1
ATOM 2087 C CA . SER A 1 256 ? 20.125 73.819 -12.533 1.00 17.06 256 SER A CA 1
ATOM 2088 C C . SER A 1 256 ? 18.662 74.018 -12.108 1.00 16.98 256 SER A C 1
ATOM 2089 O O . SER A 1 256 ? 17.727 73.813 -12.892 1.00 15.55 256 SER A O 1
ATOM 2092 N N . LEU A 1 257 ? 18.466 74.427 -10.860 1.00 14.14 257 LEU A N 1
ATOM 2093 C CA . LEU A 1 257 ? 17.112 74.669 -10.361 1.00 15.41 257 LEU A CA 1
ATOM 2094 C C . LEU A 1 257 ? 16.516 75.944 -10.949 1.00 16.81 257 LEU A C 1
ATOM 2095 O O . LEU A 1 257 ? 15.313 76.182 -10.823 1.00 15.56 257 LEU A O 1
ATOM 2100 N N . VAL A 1 258 ? 17.341 76.759 -11.604 1.00 14.18 258 VAL A N 1
ATOM 2101 C CA . VAL A 1 258 ? 16.816 77.888 -12.374 1.00 16.33 258 VAL A CA 1
ATOM 2102 C C . VAL A 1 258 ? 17.225 77.881 -13.857 1.00 17.33 258 VAL A C 1
ATOM 2103 O O . VAL A 1 258 ? 17.195 78.914 -14.534 1.00 19.55 258 VAL A O 1
ATOM 2107 N N . ALA A 1 259 ? 17.582 76.706 -14.358 1.00 16.26 259 ALA A N 1
ATOM 2108 C CA . ALA A 1 259 ? 18.019 76.574 -15.751 1.00 18.05 259 ALA A CA 1
ATOM 2109 C C . ALA A 1 259 ? 16.861 76.800 -16.723 1.00 21.41 259 ALA A C 1
ATOM 2110 O O . ALA A 1 259 ? 17.070 77.125 -17.901 1.00 20.11 259 ALA A O 1
ATOM 2112 N N . ASN A 1 260 ? 15.642 76.600 -16.232 1.00 17.73 260 ASN A N 1
ATOM 2113 C CA . ASN A 1 260 ? 14.444 77.014 -16.960 1.00 18.42 260 ASN A CA 1
ATOM 2114 C C . ASN A 1 260 ? 13.349 77.333 -15.926 1.00 16.90 260 ASN A C 1
ATOM 2115 O O . ASN A 1 260 ? 13.506 77.009 -14.741 1.00 17.06 260 ASN A O 1
ATOM 2120 N N . PRO A 1 261 ? 12.259 77.994 -16.348 1.00 18.95 261 PRO A N 1
ATOM 2121 C CA . PRO A 1 261 ? 11.308 78.490 -15.339 1.00 17.23 261 PRO A CA 1
ATOM 2122 C C . PRO A 1 261 ? 10.570 77.429 -14.539 1.00 16.55 261 PRO A C 1
ATOM 2123 O O . PRO A 1 261 ? 9.990 77.781 -13.513 1.00 19.14 261 PRO A O 1
ATOM 2127 N N . LYS A 1 262 ? 10.562 76.177 -14.989 1.00 18.64 262 LYS A N 1
ATOM 2128 C CA . LYS A 1 262 ? 9.767 75.147 -14.324 1.00 18.28 262 LYS A CA 1
ATOM 2129 C C . LYS A 1 262 ? 10.585 74.184 -13.479 1.00 17.74 262 LYS A C 1
ATOM 2130 O O . LYS A 1 262 ? 10.045 73.241 -12.908 1.00 17.68 262 LYS A O 1
ATOM 2136 N N . GLN A 1 263 ? 11.887 74.419 -13.395 1.00 15.74 263 GLN A N 1
ATOM 2137 C CA . GLN A 1 263 ? 12.772 73.490 -12.710 1.00 16.07 263 GLN A CA 1
ATOM 2138 C C . GLN A 1 263 ? 12.430 73.270 -11.239 1.00 13.73 263 GLN A C 1
ATOM 2139 O O . GLN A 1 263 ? 12.506 72.152 -10.743 1.00 16.97 263 GLN A O 1
ATOM 2145 N N . LEU A 1 264 ? 12.085 74.339 -10.541 1.00 14.80 264 LEU A N 1
ATOM 2146 C CA . LEU A 1 264 ? 11.813 74.243 -9.106 1.00 14.75 264 LEU A CA 1
ATOM 2147 C C . LEU A 1 264 ? 10.608 73.325 -8.883 1.00 16.24 264 LEU A C 1
ATOM 2148 O O . LEU A 1 264 ? 10.631 72.434 -8.027 1.00 15.73 264 LEU A O 1
ATOM 2153 N N . ASP A 1 265 ? 9.563 73.524 -9.677 1.00 17.55 265 ASP A N 1
ATOM 2154 C CA . ASP A 1 265 ? 8.366 72.690 -9.525 1.00 19.52 265 ASP A CA 1
ATOM 2155 C C . ASP A 1 265 ? 8.576 71.257 -10.008 1.00 18.75 265 ASP A C 1
ATOM 2156 O O . ASP A 1 265 ? 8.042 70.306 -9.423 1.00 18.80 265 ASP A O 1
ATOM 2161 N N . ARG A 1 266 ? 9.381 71.091 -11.051 1.00 18.25 266 ARG A N 1
ATOM 2162 C CA . ARG A 1 266 ? 9.762 69.752 -11.483 1.00 17.62 266 ARG A CA 1
ATOM 2163 C C . ARG A 1 266 ? 10.471 69.013 -10.366 1.00 18.70 266 ARG A C 1
ATOM 2164 O O . ARG A 1 266 ? 10.222 67.829 -10.142 1.00 17.75 266 ARG A O 1
ATOM 2172 N N . PHE A 1 267 ? 11.369 69.703 -9.666 1.00 16.42 267 PHE A N 1
ATOM 2173 C CA . PHE A 1 267 ? 12.137 69.016 -8.636 1.00 15.91 267 PHE A CA 1
ATOM 2174 C C . PHE A 1 267 ? 11.210 68.568 -7.515 1.00 16.63 267 PHE A C 1
ATOM 2175 O O . PHE A 1 267 ? 11.282 67.436 -7.063 1.00 16.76 267 PHE A O 1
ATOM 2183 N N . LEU A 1 268 ? 10.342 69.464 -7.069 1.00 17.13 268 LEU A N 1
ATOM 2184 C CA . LEU A 1 268 ? 9.429 69.140 -5.975 1.00 18.28 268 LEU A CA 1
ATOM 2185 C C . LEU A 1 268 ? 8.481 67.999 -6.367 1.00 20.70 268 LEU A C 1
ATOM 2186 O O . LEU A 1 268 ? 8.200 67.102 -5.562 1.00 20.53 268 LEU A O 1
ATOM 2191 N N . GLY A 1 269 ? 8.006 68.031 -7.606 1.00 19.83 269 GLY A N 1
ATOM 2192 C CA . GLY A 1 269 ? 7.137 66.980 -8.119 1.00 19.84 269 GLY A CA 1
ATOM 2193 C C . GLY A 1 269 ? 7.824 65.626 -8.187 1.00 22.76 269 GLY A C 1
ATOM 2194 O O . GLY A 1 269 ? 7.215 64.591 -7.903 1.00 21.89 269 GLY A O 1
ATOM 2195 N N . TRP A 1 270 ? 9.093 65.633 -8.578 1.00 18.90 270 TRP A N 1
ATOM 2196 C CA . TRP A 1 270 ? 9.905 64.417 -8.636 1.00 18.84 270 TRP A CA 1
ATOM 2197 C C . TRP A 1 270 ? 10.070 63.806 -7.253 1.00 20.77 270 TRP A C 1
ATOM 2198 O O . TRP A 1 270 ? 9.840 62.604 -7.061 1.00 20.31 270 TRP A O 1
ATOM 2209 N N . ILE A 1 271 ? 10.466 64.628 -6.281 1.00 18.53 271 ILE A N 1
ATOM 2210 C CA . ILE A 1 271 ? 10.634 64.125 -4.916 1.00 19.46 271 ILE A CA 1
ATOM 2211 C C . ILE A 1 271 ? 9.317 63.548 -4.375 1.00 21.49 271 ILE A C 1
ATOM 2212 O O . ILE A 1 271 ? 9.308 62.507 -3.709 1.00 19.10 271 ILE A O 1
ATOM 2217 N N . ASP A 1 272 ? 8.216 64.237 -4.660 1.00 21.38 272 ASP A N 1
ATOM 2218 C CA . ASP A 1 272 ? 6.898 63.790 -4.210 1.00 22.85 272 ASP A CA 1
ATOM 2219 C C . ASP A 1 272 ? 6.570 62.435 -4.825 1.00 25.34 272 ASP A C 1
ATOM 2220 O O . ASP A 1 272 ? 6.037 61.543 -4.151 1.00 24.95 272 ASP A O 1
ATOM 2225 N N . GLY A 1 273 ? 6.918 62.279 -6.100 1.00 23.32 273 GLY A N 1
ATOM 2226 C CA . GLY A 1 273 ? 6.674 61.042 -6.821 1.00 23.80 273 GLY A CA 1
ATOM 2227 C C . GLY A 1 273 ? 7.444 59.871 -6.243 1.00 24.62 273 GLY A C 1
ATOM 2228 O O . GLY A 1 273 ? 6.923 58.764 -6.130 1.00 23.97 273 GLY A O 1
ATOM 2229 N N . LEU A 1 274 ? 8.697 60.114 -5.877 1.00 19.71 274 LEU A N 1
ATOM 2230 C CA . LEU A 1 274 ? 9.523 59.096 -5.237 1.00 20.06 274 LEU A CA 1
ATOM 2231 C C . LEU A 1 274 ? 8.987 58.719 -3.857 1.00 23.21 274 LEU A C 1
ATOM 2232 O O . LEU A 1 274 ? 8.932 57.539 -3.513 1.00 22.02 274 LEU A O 1
ATOM 2237 N N . LYS A 1 275 ? 8.625 59.717 -3.052 1.00 22.11 275 LYS A N 1
ATOM 2238 C CA . LYS A 1 275 ? 8.126 59.442 -1.701 1.00 22.14 275 LYS A CA 1
ATOM 2239 C C . LYS A 1 275 ? 6.854 58.581 -1.771 1.00 26.01 275 LYS A C 1
ATOM 2240 O O . LYS A 1 275 ? 6.663 57.670 -0.963 1.00 27.49 275 LYS A O 1
ATOM 2246 N N . LYS A 1 276 ? 6.004 58.862 -2.751 1.00 23.62 276 LYS A N 1
ATOM 2247 C CA . LYS A 1 276 ? 4.764 58.092 -2.922 1.00 28.98 276 LYS A CA 1
ATOM 2248 C C . LYS A 1 276 ? 5.021 56.661 -3.387 1.00 31.21 276 LYS A C 1
ATOM 2249 O O . LYS A 1 276 ? 4.148 55.789 -3.277 1.00 33.18 276 LYS A O 1
ATOM 2255 N N . ARG A 1 277 ? 6.228 56.409 -3.884 1.00 27.84 277 ARG A N 1
ATOM 2256 C CA . ARG A 1 277 ? 6.631 55.065 -4.284 1.00 28.08 277 ARG A CA 1
ATOM 2257 C C . ARG A 1 277 ? 7.247 54.290 -3.132 1.00 26.45 277 ARG A C 1
ATOM 2258 O O . ARG A 1 277 ? 7.697 53.157 -3.315 1.00 29.02 277 ARG A O 1
ATOM 2266 N N . GLY A 1 278 ? 7.287 54.902 -1.953 1.00 24.77 278 GLY A N 1
ATOM 2267 C CA . GLY A 1 278 ? 7.858 54.263 -0.780 1.00 24.83 278 GLY A CA 1
ATOM 2268 C C . GLY A 1 278 ? 9.350 54.498 -0.623 1.00 25.28 278 GLY A C 1
ATOM 2269 O O . GLY A 1 278 ? 10.031 53.764 0.090 1.00 23.99 278 GLY A O 1
ATOM 2270 N N . ILE A 1 279 ? 9.859 55.538 -1.277 1.00 23.00 279 ILE A N 1
ATOM 2271 C CA . ILE A 1 279 ? 11.293 55.835 -1.228 1.00 23.61 279 ILE A CA 1
ATOM 2272 C C . ILE A 1 279 ? 11.536 57.020 -0.307 1.00 22.72 279 ILE A C 1
ATOM 2273 O O . ILE A 1 279 ? 11.048 58.122 -0.559 1.00 23.14 279 ILE A O 1
ATOM 2278 N N . GLU A 1 280 ? 12.295 56.786 0.755 1.00 22.85 280 GLU A N 1
ATOM 2279 C CA . GLU A 1 280 ? 12.632 57.829 1.716 1.00 24.59 280 GLU A CA 1
ATOM 2280 C C . GLU A 1 280 ? 13.782 58.666 1.168 1.00 21.90 280 GLU A C 1
ATOM 2281 O O . GLU A 1 280 ? 14.709 58.122 0.560 1.00 20.99 280 GLU A O 1
ATOM 2287 N N . ILE A 1 281 ? 13.728 59.975 1.405 1.00 21.62 281 ILE A N 1
ATOM 2288 C CA . ILE A 1 281 ? 14.761 60.888 0.913 1.00 22.11 281 ILE A CA 1
ATOM 2289 C C . ILE A 1 281 ? 15.698 61.221 2.077 1.00 20.38 281 ILE A C 1
ATOM 2290 O O . ILE A 1 281 ? 15.277 61.824 3.068 1.00 21.04 281 ILE A O 1
ATOM 2295 N N . ILE A 1 282 ? 16.955 60.801 1.975 1.00 21.06 282 ILE A N 1
ATOM 2296 C CA . ILE A 1 282 ? 17.883 60.914 3.093 1.00 19.55 282 ILE A CA 1
ATOM 2297 C C . ILE A 1 282 ? 19.286 61.271 2.602 1.00 19.21 282 ILE A C 1
ATOM 2298 O O . ILE A 1 282 ? 19.842 60.587 1.743 1.00 19.66 282 ILE A O 1
ATOM 2303 N N . ASN A 1 283 ? 19.848 62.345 3.139 1.00 21.11 283 ASN A N 1
ATOM 2304 C CA . ASN A 1 283 ? 21.162 62.806 2.674 1.00 18.62 283 ASN A CA 1
ATOM 2305 C C . ASN A 1 283 ? 22.281 61.793 2.927 1.00 21.76 283 ASN A C 1
ATOM 2306 O O . ASN A 1 283 ? 22.179 60.922 3.803 1.00 20.22 283 ASN A O 1
ATOM 2311 N N . VAL A 1 284 ? 23.357 61.915 2.156 1.00 21.70 284 VAL A N 1
ATOM 2312 C CA . VAL A 1 284 ? 24.456 60.952 2.212 1.00 21.63 284 VAL A CA 1
ATOM 2313 C C . VAL A 1 284 ? 25.018 60.686 3.617 1.00 22.65 284 VAL A C 1
ATOM 2314 O O . VAL A 1 284 ? 25.248 59.540 3.989 1.00 24.52 284 VAL A O 1
ATOM 2318 N N . ALA A 1 285 ? 25.241 61.737 4.402 1.00 23.60 285 ALA A N 1
ATOM 2319 C CA . ALA A 1 285 ? 25.840 61.569 5.726 1.00 25.62 285 ALA A CA 1
ATOM 2320 C C . ALA A 1 285 ? 24.926 60.827 6.692 1.00 26.90 285 ALA A C 1
ATOM 2321 O O . ALA A 1 285 ? 25.379 59.978 7.472 1.00 27.26 285 ALA A O 1
ATOM 2323 N N . GLU A 1 286 ? 23.640 61.164 6.660 1.00 23.90 286 GLU A N 1
ATOM 2324 C CA . GLU A 1 286 ? 22.667 60.470 7.489 1.00 29.69 286 GLU A CA 1
ATOM 2325 C C . GLU A 1 286 ? 22.516 59.011 7.070 1.00 26.79 286 GLU A C 1
ATOM 2326 O O . GLU A 1 286 ? 22.324 58.136 7.915 1.00 29.92 286 GLU A O 1
ATOM 2332 N N . PHE A 1 287 ? 22.611 58.748 5.768 1.00 22.06 287 PHE A N 1
ATOM 2333 C CA . PHE A 1 287 ? 22.552 57.379 5.270 1.00 23.16 287 PHE A CA 1
ATOM 2334 C C . PHE A 1 287 ? 23.698 56.555 5.848 1.00 26.56 287 PHE A C 1
ATOM 2335 O O . PHE A 1 287 ? 23.495 55.443 6.332 1.00 23.67 287 PHE A O 1
ATOM 2343 N N . ILE A 1 288 ? 24.908 57.100 5.782 1.00 24.63 288 ILE A N 1
ATOM 2344 C CA . ILE A 1 288 ? 26.067 56.431 6.359 1.00 26.15 288 ILE A CA 1
ATOM 2345 C C . ILE A 1 288 ? 25.885 56.199 7.857 1.00 27.33 288 ILE A C 1
ATOM 2346 O O . ILE A 1 288 ? 26.158 55.106 8.350 1.00 29.22 288 ILE A O 1
ATOM 2351 N N . ARG A 1 289 ? 25.416 57.215 8.582 1.00 28.60 289 ARG A N 1
ATOM 2352 C CA . ARG A 1 289 ? 25.229 57.086 10.031 1.00 29.14 289 ARG A CA 1
ATOM 2353 C C . ARG A 1 289 ? 24.288 55.939 10.374 1.00 33.50 289 ARG A C 1
ATOM 2354 O O . ARG A 1 289 ? 24.532 55.192 11.321 1.00 36.33 289 ARG A O 1
ATOM 2362 N N . LYS A 1 290 ? 23.220 55.793 9.595 1.00 31.95 290 LYS A N 1
ATOM 2363 C CA . LYS A 1 290 ? 22.226 54.761 9.862 1.00 33.82 290 LYS A CA 1
ATOM 2364 C C . LYS A 1 290 ? 22.750 53.361 9.560 1.00 32.24 290 LYS A C 1
ATOM 2365 O O . LYS A 1 290 ? 22.378 52.394 10.229 1.00 34.04 290 LYS A O 1
ATOM 2371 N N . LYS A 1 291 ? 23.616 53.260 8.559 1.00 29.75 291 LYS A N 1
ATOM 2372 C CA . LYS A 1 291 ? 24.318 52.013 8.279 1.00 31.52 291 LYS A CA 1
ATOM 2373 C C . LYS A 1 291 ? 25.257 51.682 9.431 1.00 35.59 291 LYS A C 1
ATOM 2374 O O . LYS A 1 291 ? 25.242 50.572 9.960 1.00 36.31 291 LYS A O 1
ATOM 2380 N N . VAL A 1 292 ? 26.067 52.664 9.817 1.00 33.97 292 VAL A N 1
ATOM 2381 C CA . VAL A 1 292 ? 27.063 52.496 10.875 1.00 36.57 292 VAL A CA 1
ATOM 2382 C C . VAL A 1 292 ? 26.414 52.184 12.230 1.00 38.07 292 VAL A C 1
ATOM 2383 O O . VAL A 1 292 ? 26.931 51.379 13.006 1.00 41.86 292 VAL A O 1
ATOM 2387 N N . SER A 1 293 ? 25.263 52.798 12.491 1.00 36.47 293 SER A N 1
ATOM 2388 C CA . SER A 1 293 ? 24.553 52.615 13.757 1.00 38.92 293 SER A CA 1
ATOM 2389 C C . SER A 1 293 ? 23.764 51.306 13.803 1.00 41.37 293 SER A C 1
ATOM 2390 O O . SER A 1 293 ? 23.225 50.941 14.852 1.00 41.21 293 SER A O 1
ATOM 2393 N N . ASN A 1 294 ? 23.700 50.615 12.666 1.00 38.38 294 ASN A N 1
ATOM 2394 C CA . ASN A 1 294 ? 22.866 49.423 12.490 1.00 39.49 294 ASN A CA 1
ATOM 2395 C C . ASN A 1 294 ? 21.357 49.690 12.574 1.00 38.36 294 ASN A C 1
ATOM 2396 O O . ASN A 1 294 ? 20.567 48.773 12.792 1.00 41.18 294 ASN A O 1
ATOM 2401 N N . GLU A 1 295 ? 20.961 50.945 12.394 1.00 37.12 295 GLU A N 1
ATOM 2402 C CA . GLU A 1 295 ? 19.551 51.269 12.218 1.00 35.72 295 GLU A CA 1
ATOM 2403 C C . GLU A 1 295 ? 19.099 50.729 10.863 1.00 38.29 295 GLU A C 1
ATOM 2404 O O . GLU A 1 295 ? 17.961 50.282 10.699 1.00 39.61 295 GLU A O 1
ATOM 2410 N N . TYR A 1 296 ? 20.004 50.784 9.890 1.00 34.34 296 TYR A N 1
ATOM 2411 C CA . TYR A 1 296 ? 19.803 50.127 8.609 1.00 34.32 296 TYR A CA 1
ATOM 2412 C C . TYR A 1 296 ? 20.538 48.790 8.629 1.00 32.35 296 TYR A C 1
ATOM 2413 O O . TYR A 1 296 ? 21.498 48.612 9.382 1.00 33.89 296 TYR A O 1
ATOM 2422 N N . LYS A 1 297 ? 20.101 47.858 7.791 1.00 30.65 297 LYS A N 1
ATOM 2423 C CA . LYS A 1 297 ? 20.802 46.586 7.638 1.00 31.74 297 LYS A CA 1
ATOM 2424 C C . LYS A 1 297 ? 21.867 46.700 6.542 1.00 33.43 297 LYS A C 1
ATOM 2425 O O . LYS A 1 297 ? 21.660 47.388 5.541 1.00 30.40 297 LYS A O 1
ATOM 2431 N N . SER A 1 298 ? 23.000 46.029 6.730 1.00 32.08 298 SER A N 1
ATOM 2432 C CA . SER A 1 298 ? 24.114 46.139 5.789 1.00 33.68 298 SER A CA 1
ATOM 2433 C C . SER A 1 298 ? 24.519 44.799 5.199 1.00 36.47 298 SER A C 1
ATOM 2434 O O . SER A 1 298 ? 24.306 43.744 5.806 1.00 36.42 298 SER A O 1
ATOM 2437 N N . LEU A 1 299 ? 25.108 44.846 4.010 1.00 33.47 299 LEU A N 1
ATOM 2438 C CA . LEU A 1 299 ? 25.866 43.716 3.505 1.00 35.20 299 LEU A CA 1
ATOM 2439 C C . LEU A 1 299 ? 27.062 43.537 4.429 1.00 37.23 299 LEU A C 1
ATOM 2440 O O . LEU A 1 299 ? 27.531 44.506 5.035 1.00 36.49 299 LEU A O 1
ATOM 2445 N N . PRO A 1 300 ? 27.551 42.294 4.559 1.00 39.89 300 PRO A N 1
ATOM 2446 C CA . PRO A 1 300 ? 28.770 42.033 5.331 1.00 40.34 300 PRO A CA 1
ATOM 2447 C C . PRO A 1 300 ? 29.920 42.925 4.859 1.00 39.57 300 PRO A C 1
ATOM 2448 O O . PRO A 1 300 ? 30.268 42.904 3.677 1.00 39.81 300 PRO A O 1
ATOM 2452 N N . GLY A 1 301 ? 30.487 43.707 5.774 1.00 37.10 301 GLY A N 1
ATOM 2453 C CA . GLY A 1 301 ? 31.605 44.577 5.448 1.00 38.93 301 GLY A CA 1
ATOM 2454 C C . GLY A 1 301 ? 31.226 45.987 5.014 1.00 36.27 301 GLY A C 1
ATOM 2455 O O . GLY A 1 301 ? 32.086 46.868 4.958 1.00 35.85 301 GLY A O 1
ATOM 2456 N N . GLU A 1 302 ? 29.948 46.204 4.704 1.00 36.49 302 GLU A N 1
ATOM 2457 C CA . GLU A 1 302 ? 29.488 47.504 4.204 1.00 34.63 302 GLU A CA 1
ATOM 2458 C C . GLU A 1 302 ? 29.840 48.647 5.161 1.00 34.83 302 GLU A C 1
ATOM 2459 O O . GLU A 1 302 ? 29.748 48.493 6.385 1.00 33.90 302 GLU A O 1
ATOM 2465 N N . CYS A 1 303 ? 30.256 49.778 4.587 1.00 32.81 303 CYS A N 1
ATOM 2466 C CA . CYS A 1 303 ? 30.687 50.965 5.340 1.00 31.23 303 CYS A CA 1
ATOM 2467 C C . CYS A 1 303 ? 32.017 50.802 6.070 1.00 34.63 303 CYS A C 1
ATOM 2468 O O . CYS A 1 303 ? 32.328 51.580 6.978 1.00 34.93 303 CYS A O 1
ATOM 2471 N N . SER A 1 304 ? 32.798 49.799 5.676 1.00 32.11 304 SER A N 1
ATOM 2472 C CA . SER A 1 304 ? 34.102 49.555 6.287 1.00 36.42 304 SER A CA 1
ATOM 2473 C C . SER A 1 304 ? 35.176 49.467 5.215 1.00 35.93 304 SER A C 1
ATOM 2474 O O . SER A 1 304 ? 34.876 49.512 4.021 1.00 35.25 304 SER A O 1
ATOM 2477 N N . GLU A 1 305 ? 36.423 49.304 5.650 1.00 37.71 305 GLU A N 1
ATOM 2478 C CA . GLU A 1 305 ? 37.559 49.200 4.734 1.00 38.34 305 GLU A CA 1
ATOM 2479 C C . GLU A 1 305 ? 37.486 47.938 3.880 1.00 40.25 305 GLU A C 1
ATOM 2480 O O . GLU A 1 305 ? 38.241 47.786 2.920 1.00 40.77 305 GLU A O 1
ATOM 2486 N N . SER A 1 306 ? 36.584 47.030 4.244 1.00 37.96 306 SER A N 1
ATOM 2487 C CA . SER A 1 306 ? 36.326 45.831 3.457 1.00 39.37 306 SER A CA 1
ATOM 2488 C C . SER A 1 306 ? 35.603 46.188 2.162 1.00 37.43 306 SER A C 1
ATOM 2489 O O . SER A 1 306 ? 35.720 45.488 1.153 1.00 38.02 306 SER A O 1
ATOM 2492 N N . PHE A 1 307 ? 34.845 47.282 2.201 1.00 34.08 307 PHE A N 1
ATOM 2493 C CA . PHE A 1 307 ? 34.093 47.731 1.035 1.00 35.61 307 PHE A CA 1
ATOM 2494 C C . PHE A 1 307 ? 34.827 48.860 0.318 1.00 34.07 307 PHE A C 1
ATOM 2495 O O . PHE A 1 307 ? 34.219 49.852 -0.082 1.00 32.31 307 PHE A O 1
ATOM 2503 N N . ARG A 1 308 ? 36.140 48.712 0.160 1.00 36.06 308 ARG A N 1
ATOM 2504 C CA . ARG A 1 308 ? 36.921 49.722 -0.550 1.00 32.13 308 ARG A CA 1
ATOM 2505 C C . ARG A 1 308 ? 36.771 49.571 -2.053 1.00 32.38 308 ARG A C 1
ATOM 2506 O O . ARG A 1 308 ? 36.685 48.457 -2.576 1.00 35.74 308 ARG A O 1
ATOM 2514 N N . ILE A 1 309 ? 36.702 50.705 -2.741 1.00 25.16 309 ILE A N 1
ATOM 2515 C CA . ILE A 1 309 ? 36.715 50.726 -4.192 1.00 27.13 309 ILE A CA 1
ATOM 2516 C C . ILE A 1 309 ? 37.765 51.730 -4.632 1.00 27.81 309 ILE A C 1
ATOM 2517 O O . ILE A 1 309 ? 38.264 52.522 -3.823 1.00 25.21 309 ILE A O 1
ATOM 2522 N N . ASN A 1 310 ? 38.110 51.685 -5.911 1.00 25.83 310 ASN A N 1
ATOM 2523 C CA . ASN A 1 310 ? 39.148 52.554 -6.431 1.00 25.89 310 ASN A CA 1
ATOM 2524 C C . ASN A 1 310 ? 38.538 53.638 -7.310 1.00 21.74 310 ASN A C 1
ATOM 2525 O O . ASN A 1 310 ? 37.458 53.450 -7.871 1.00 20.80 310 ASN A O 1
ATOM 2530 N N . VAL A 1 311 ? 39.209 54.785 -7.390 1.00 19.95 311 VAL A N 1
ATOM 2531 C CA . VAL A 1 311 ? 38.761 55.878 -8.259 1.00 19.16 311 VAL A CA 1
ATOM 2532 C C . VAL A 1 311 ? 39.897 56.216 -9.214 1.00 17.08 311 VAL A C 1
ATOM 2533 O O . VAL A 1 311 ? 41.067 56.219 -8.828 1.00 18.60 311 VAL A O 1
ATOM 2537 N N . LYS A 1 312 ? 39.551 56.452 -10.469 1.00 17.81 312 LYS A N 1
ATOM 2538 C CA . LYS A 1 312 ? 40.546 56.762 -11.491 1.00 17.81 312 LYS A CA 1
ATOM 2539 C C . LYS A 1 312 ? 41.130 58.154 -11.263 1.00 19.51 312 LYS A C 1
ATOM 2540 O O . LYS A 1 312 ? 40.376 59.122 -11.173 1.00 15.77 312 LYS A O 1
ATOM 2546 N N . ASP A 1 313 ? 42.456 58.257 -11.158 1.00 15.14 313 ASP A N 1
ATOM 2547 C CA . ASP A 1 313 ? 43.091 59.561 -11.020 1.00 16.03 313 ASP A CA 1
ATOM 2548 C C . ASP A 1 313 ? 42.733 60.447 -12.217 1.00 17.15 313 ASP A C 1
ATOM 2549 O O . ASP A 1 313 ? 42.744 59.997 -13.370 1.00 14.37 313 ASP A O 1
ATOM 2554 N N . TYR A 1 314 ? 42.431 61.707 -11.912 1.00 14.48 314 TYR A N 1
ATOM 2555 C CA . TYR A 1 314 ? 42.034 62.750 -12.868 1.00 13.74 314 TYR A CA 1
ATOM 2556 C C . TYR A 1 314 ? 40.650 62.576 -13.481 1.00 14.88 314 TYR A C 1
ATOM 2557 O O . TYR A 1 314 ? 40.278 63.337 -14.364 1.00 16.10 314 TYR A O 1
ATOM 2566 N N . SER A 1 315 ? 39.873 61.613 -12.999 1.00 14.03 315 SER A N 1
ATOM 2567 C CA . SER A 1 315 ? 38.488 61.493 -13.453 1.00 14.04 315 SER A CA 1
ATOM 2568 C C . SER A 1 315 ? 37.662 62.646 -12.866 1.00 11.39 315 SER A C 1
ATOM 2569 O O . SER A 1 315 ? 38.132 63.353 -11.967 1.00 14.20 315 SER A O 1
ATOM 2572 N N . SER A 1 316 ? 36.451 62.826 -13.384 1.00 12.16 316 SER A N 1
ATOM 2573 C CA . SER A 1 316 ? 35.600 63.973 -13.033 1.00 12.76 316 SER A CA 1
ATOM 2574 C C . SER A 1 316 ? 34.125 63.639 -13.166 1.00 12.84 316 SER A C 1
ATOM 2575 O O . SER A 1 316 ? 33.773 62.530 -13.576 1.00 15.68 316 SER A O 1
ATOM 2578 N N . TRP A 1 317 ? 33.258 64.614 -12.874 1.00 12.86 317 TRP A N 1
ATOM 2579 C CA . TRP A 1 317 ? 31.826 64.414 -13.113 1.00 14.29 317 TRP A CA 1
ATOM 2580 C C . TRP A 1 317 ? 31.317 65.001 -14.437 1.00 13.49 317 TRP A C 1
ATOM 2581 O O . TRP A 1 317 ? 30.160 64.807 -14.805 1.00 13.04 317 TRP A O 1
ATOM 2592 N N . SER A 1 318 ? 32.171 65.707 -15.177 1.00 11.66 318 SER A N 1
ATOM 2593 C CA . SER A 1 318 ? 31.653 66.524 -16.264 1.00 12.24 318 SER A CA 1
ATOM 2594 C C . SER A 1 318 ? 32.524 66.541 -17.524 1.00 14.62 318 SER A C 1
ATOM 2595 O O . SER A 1 318 ? 32.373 67.427 -18.358 1.00 15.27 318 SER A O 1
ATOM 2598 N N . ASP A 1 319 ? 33.420 65.568 -17.656 1.00 14.17 319 ASP A N 1
ATOM 2599 C CA . ASP A 1 319 ? 34.324 65.514 -18.809 1.00 13.40 319 ASP A CA 1
ATOM 2600 C C . ASP A 1 319 ? 33.561 65.329 -20.121 1.00 17.44 319 ASP A C 1
ATOM 2601 O O . ASP A 1 319 ? 32.363 65.001 -20.125 1.00 15.89 319 ASP A O 1
ATOM 2606 N N . TYR A 1 320 ? 34.258 65.574 -21.230 1.00 15.59 320 TYR A N 1
ATOM 2607 C CA . TYR A 1 320 ? 33.739 65.307 -22.570 1.00 18.66 320 TYR A CA 1
ATOM 2608 C C . TYR A 1 320 ? 33.678 63.789 -22.753 1.00 19.69 320 TYR A C 1
ATOM 2609 O O . TYR A 1 320 ? 34.616 63.181 -23.280 1.00 21.27 320 TYR A O 1
ATOM 2618 N N . PHE A 1 321 ? 32.581 63.181 -22.313 1.00 19.03 321 PHE A N 1
ATOM 2619 C CA . PHE A 1 321 ? 32.447 61.724 -22.285 1.00 20.69 321 PHE A CA 1
ATOM 2620 C C . PHE A 1 321 ? 32.376 61.088 -23.688 1.00 19.99 321 PHE A C 1
ATOM 2621 O O . PHE A 1 321 ? 32.725 59.915 -23.861 1.00 19.29 321 PHE A O 1
ATOM 2629 N N . ASP A 1 322 ? 31.936 61.851 -24.683 1.00 19.60 322 ASP A N 1
ATOM 2630 C CA . ASP A 1 322 ? 31.879 61.338 -26.052 1.00 22.97 322 ASP A CA 1
ATOM 2631 C C . ASP A 1 322 ? 33.268 61.024 -26.607 1.00 23.08 322 ASP A C 1
ATOM 2632 O O . ASP A 1 322 ? 33.395 60.311 -27.602 1.00 21.89 322 ASP A O 1
ATOM 2637 N N . LEU A 1 323 ? 34.303 61.562 -25.964 1.00 18.74 323 LEU A N 1
ATOM 2638 C CA . LEU A 1 323 ? 35.692 61.296 -26.350 1.00 19.86 323 LEU A CA 1
ATOM 2639 C C . LEU A 1 323 ? 36.385 60.277 -25.451 1.00 19.25 323 LEU A C 1
ATOM 2640 O O . LEU A 1 323 ? 37.577 59.997 -25.613 1.00 18.75 323 LEU A O 1
ATOM 2645 N N . SER A 1 324 ? 35.654 59.715 -24.494 1.00 18.10 324 SER A N 1
ATOM 2646 C CA . SER A 1 324 ? 36.263 58.742 -23.590 1.00 17.97 324 SER A CA 1
ATOM 2647 C C . SER A 1 324 ? 36.646 57.473 -24.349 1.00 21.44 324 SER A C 1
ATOM 2648 O O . SER A 1 324 ? 35.874 56.999 -25.175 1.00 23.25 324 SER A O 1
ATOM 2651 N N . VAL A 1 325 ? 37.821 56.924 -24.065 1.00 22.46 325 VAL A N 1
ATOM 2652 C CA . VAL A 1 325 ? 38.199 55.644 -24.663 1.00 24.61 325 VAL A CA 1
ATOM 2653 C C . VAL A 1 325 ? 38.215 54.483 -23.661 1.00 29.96 325 VAL A C 1
ATOM 2654 O O . VAL A 1 325 ? 38.534 53.349 -24.034 1.00 26.96 325 VAL A O 1
ATOM 2658 N N . ASP A 1 326 ? 37.869 54.756 -22.401 1.00 25.01 326 ASP A N 1
ATOM 2659 C CA . ASP A 1 326 ? 37.864 53.712 -21.367 1.00 25.20 326 ASP A CA 1
ATOM 2660 C C . ASP A 1 326 ? 36.528 53.559 -20.639 1.00 25.60 326 ASP A C 1
ATOM 2661 O O . ASP A 1 326 ? 36.420 52.780 -19.694 1.00 28.32 326 ASP A O 1
ATOM 2666 N N . GLY A 1 327 ? 35.518 54.308 -21.072 1.00 22.71 327 GLY A N 1
ATOM 2667 C CA . GLY A 1 327 ? 34.204 54.248 -20.460 1.00 24.85 327 GLY A CA 1
ATOM 2668 C C . GLY A 1 327 ? 34.134 55.041 -19.161 1.00 22.59 327 GLY A C 1
ATOM 2669 O O . GLY A 1 327 ? 33.100 55.064 -18.482 1.00 22.27 327 GLY A O 1
ATOM 2670 N N . ARG A 1 328 ? 35.239 55.694 -18.819 1.00 19.66 328 ARG A N 1
ATOM 2671 C CA . ARG A 1 328 ? 35.274 56.553 -17.633 1.00 18.75 328 ARG A CA 1
ATOM 2672 C C . ARG A 1 328 ? 35.497 58.012 -18.023 1.00 20.31 328 ARG A C 1
ATOM 2673 O O . ARG A 1 328 ? 35.700 58.324 -19.191 1.00 18.25 328 ARG A O 1
ATOM 2681 N N . THR A 1 329 ? 35.426 58.908 -17.044 1.00 16.43 329 THR A N 1
ATOM 2682 C CA . THR A 1 329 ? 35.705 60.310 -17.310 1.00 14.30 329 THR A CA 1
ATOM 2683 C C . THR A 1 329 ? 37.181 60.581 -17.038 1.00 13.78 329 THR A C 1
ATOM 2684 O O . THR A 1 329 ? 37.888 59.746 -16.453 1.00 15.13 329 THR A O 1
ATOM 2688 N N . SER A 1 330 ? 37.640 61.763 -17.429 1.00 13.53 330 SER A N 1
ATOM 2689 C CA . SER A 1 330 ? 39.021 62.191 -17.188 1.00 13.16 330 SER A CA 1
ATOM 2690 C C . SER A 1 330 ? 38.991 63.701 -16.989 1.00 13.55 330 SER A C 1
ATOM 2691 O O . SER A 1 330 ? 37.964 64.257 -16.578 1.00 13.81 330 SER A O 1
ATOM 2694 N N . ASP A 1 331 ? 40.096 64.370 -17.299 1.00 13.25 331 ASP A N 1
ATOM 2695 C CA . ASP A 1 331 ? 40.176 65.823 -17.143 1.00 11.84 331 ASP A CA 1
ATOM 2696 C C . ASP A 1 331 ? 40.518 66.504 -18.470 1.00 11.72 331 ASP A C 1
ATOM 2697 O O . ASP A 1 331 ? 40.982 67.648 -18.495 1.00 10.41 331 ASP A O 1
ATOM 2710 N N . ARG A 1 333 ? 38.693 67.786 -20.575 1.00 12.39 333 ARG A N 1
ATOM 2711 C CA . ARG A 1 333 ? 37.930 68.994 -20.788 1.00 10.85 333 ARG A CA 1
ATOM 2712 C C . ARG A 1 333 ? 38.715 70.234 -20.377 1.00 11.58 333 ARG A C 1
ATOM 2713 O O . ARG A 1 333 ? 38.666 71.239 -21.059 1.00 11.70 333 ARG A O 1
ATOM 2721 N N . TRP A 1 334 ? 39.462 70.136 -19.277 1.00 11.46 334 TRP A N 1
ATOM 2722 C CA . TRP A 1 334 ? 40.188 71.284 -18.737 1.00 10.95 334 TRP A CA 1
ATOM 2723 C C . TRP A 1 334 ? 41.634 71.395 -19.216 1.00 11.13 334 TRP A C 1
ATOM 2724 O O . TRP A 1 334 ? 42.205 72.472 -19.144 1.00 10.43 334 TRP A O 1
ATOM 2735 N N . THR A 1 335 ? 42.219 70.301 -19.719 1.00 9.82 335 THR A N 1
ATOM 2736 C CA . THR A 1 335 ? 43.616 70.341 -20.169 1.00 11.80 335 THR A CA 1
ATOM 2737 C C . THR A 1 335 ? 43.718 70.431 -21.684 1.00 11.63 335 THR A C 1
ATOM 2738 O O . THR A 1 335 ? 44.732 70.865 -22.221 1.00 12.89 335 THR A O 1
ATOM 2742 N N . GLY A 1 336 ? 42.671 70.009 -22.372 1.00 12.36 336 GLY A N 1
ATOM 2743 C CA . GLY A 1 336 ? 42.717 69.984 -23.827 1.00 11.14 336 GLY A CA 1
ATOM 2744 C C . GLY A 1 336 ? 43.381 68.709 -24.341 1.00 13.60 336 GLY A C 1
ATOM 2745 O O . GLY A 1 336 ? 43.513 68.522 -25.555 1.00 12.47 336 GLY A O 1
ATOM 2746 N N . ILE A 1 337 ? 43.790 67.831 -23.431 1.00 13.73 337 ILE A N 1
ATOM 2747 C CA . ILE A 1 337 ? 44.549 66.628 -23.817 1.00 13.74 337 ILE A CA 1
ATOM 2748 C C . ILE A 1 337 ? 43.884 65.336 -23.360 1.00 16.84 337 ILE A C 1
ATOM 2749 O O . ILE A 1 337 ? 43.587 65.160 -22.173 1.00 13.73 337 ILE A O 1
ATOM 2754 N N . ARG A 1 338 ? 43.667 64.409 -24.291 1.00 15.42 338 ARG A N 1
ATOM 2755 C CA . ARG A 1 338 ? 43.208 63.082 -23.883 1.00 16.11 338 ARG A CA 1
ATOM 2756 C C . ARG A 1 338 ? 44.412 62.269 -23.417 1.00 15.87 338 ARG A C 1
ATOM 2757 O O . ARG A 1 338 ? 45.364 62.067 -24.190 1.00 16.51 338 ARG A O 1
ATOM 2765 N N . ARG A 1 339 ? 44.391 61.812 -22.162 1.00 16.20 339 ARG A N 1
ATOM 2766 C CA . ARG A 1 339 ? 45.563 61.151 -21.559 1.00 18.01 339 ARG A CA 1
ATOM 2767 C C . ARG A 1 339 ? 45.896 59.787 -22.140 1.00 22.02 339 ARG A C 1
ATOM 2768 O O . ARG A 1 339 ? 47.066 59.399 -22.193 1.00 21.80 339 ARG A O 1
ATOM 2776 N N . GLU A 1 340 ? 44.870 59.046 -22.543 1.00 21.00 340 GLU A N 1
ATOM 2777 C CA . GLU A 1 340 ? 45.070 57.647 -22.907 1.00 24.25 340 GLU A CA 1
ATOM 2778 C C . GLU A 1 340 ? 45.979 57.517 -24.130 1.00 24.27 340 GLU A C 1
ATOM 2779 O O . GLU A 1 340 ? 46.864 56.657 -24.164 1.00 26.27 340 GLU A O 1
ATOM 2785 N N . ASP A 1 341 ? 45.786 58.387 -25.114 1.00 20.17 341 ASP A N 1
ATOM 2786 C CA . ASP A 1 341 ? 46.633 58.373 -26.300 1.00 21.67 341 ASP A CA 1
ATOM 2787 C C . ASP A 1 341 ? 47.459 59.652 -26.457 1.00 22.90 341 ASP A C 1
ATOM 2788 O O . ASP A 1 341 ? 48.144 59.837 -27.458 1.00 19.68 341 ASP A O 1
ATOM 2793 N N . ASN A 1 342 ? 47.389 60.531 -25.459 1.00 19.99 342 ASN A N 1
ATOM 2794 C CA . ASN A 1 342 ? 48.187 61.762 -25.456 1.00 19.15 342 ASN A CA 1
ATOM 2795 C C . ASN A 1 342 ? 48.012 62.612 -26.722 1.00 18.77 342 ASN A C 1
ATOM 2796 O O . ASN A 1 342 ? 48.986 62.926 -27.425 1.00 19.41 342 ASN A O 1
ATOM 2801 N N . VAL A 1 343 ? 46.772 62.996 -27.006 1.00 14.83 343 VAL A N 1
ATOM 2802 C CA . VAL A 1 343 ? 46.482 63.864 -28.143 1.00 15.03 343 VAL A CA 1
ATOM 2803 C C . VAL A 1 343 ? 45.685 65.089 -27.718 1.00 14.84 343 VAL A C 1
ATOM 2804 O O . VAL A 1 343 ? 44.904 65.025 -26.768 1.00 14.96 343 VAL A O 1
ATOM 2808 N N . VAL A 1 344 ? 45.882 66.177 -28.452 1.00 13.23 344 VAL A N 1
ATOM 2809 C CA . VAL A 1 344 ? 45.165 67.427 -28.244 1.00 13.75 344 VAL A CA 1
ATOM 2810 C C . VAL A 1 344 ? 43.840 67.380 -29.005 1.00 15.45 344 VAL A C 1
ATOM 2811 O O . VAL A 1 344 ? 43.795 67.148 -30.225 1.00 15.73 344 VAL A O 1
ATOM 2815 N N . ILE A 1 345 ? 42.752 67.610 -28.279 1.00 13.64 345 ILE A N 1
ATOM 2816 C CA . ILE A 1 345 ? 41.422 67.465 -28.849 1.00 13.42 345 ILE A CA 1
ATOM 2817 C C . ILE A 1 345 ? 40.891 68.769 -29.439 1.00 13.52 345 ILE A C 1
ATOM 2818 O O . ILE A 1 345 ? 41.486 69.843 -29.270 1.00 13.22 345 ILE A O 1
ATOM 2823 N N . HIS A 1 346 ? 39.764 68.679 -30.143 1.00 13.88 346 HIS A N 1
ATOM 2824 C CA . HIS A 1 346 ? 39.039 69.869 -30.582 1.00 14.35 346 HIS A CA 1
ATOM 2825 C C . HIS A 1 346 ? 37.586 69.720 -30.147 1.00 12.89 346 HIS A C 1
ATOM 2826 O O . HIS A 1 346 ? 37.154 68.613 -29.794 1.00 16.53 346 HIS A O 1
ATOM 2833 N N . ARG A 1 347 ? 36.855 70.828 -30.144 1.00 13.47 347 ARG A N 1
ATOM 2834 C CA . ARG A 1 347 ? 35.427 70.817 -29.880 1.00 16.58 347 ARG A CA 1
ATOM 2835 C C . ARG A 1 347 ? 34.753 71.771 -30.849 1.00 16.49 347 ARG A C 1
ATOM 2836 O O . ARG A 1 347 ? 35.405 72.613 -31.465 1.00 18.05 347 ARG A O 1
ATOM 2844 N N . TRP A 1 348 ? 33.439 71.662 -30.976 1.00 19.66 348 TRP A N 1
ATOM 2845 C CA . TRP A 1 348 ? 32.703 72.605 -31.801 1.00 18.07 348 TRP A CA 1
ATOM 2846 C C . TRP A 1 348 ? 32.345 73.870 -31.038 1.00 19.30 348 TRP A C 1
ATOM 2847 O O . TRP A 1 348 ? 31.993 73.824 -29.855 1.00 21.13 348 TRP A O 1
ATOM 2858 N N . TYR A 1 349 ? 32.427 74.996 -31.735 1.00 17.47 349 TYR A N 1
ATOM 2859 C CA . TYR A 1 349 ? 31.990 76.286 -31.219 1.00 19.59 349 TYR A CA 1
ATOM 2860 C C . TYR A 1 349 ? 31.505 77.138 -32.380 1.00 21.38 349 TYR A C 1
ATOM 2861 O O . TYR A 1 349 ? 32.262 77.403 -33.323 1.00 20.14 349 TYR A O 1
ATOM 2870 N N . LYS A 1 350 ? 30.251 77.577 -32.308 1.00 25.36 350 LYS A N 1
ATOM 2871 C CA . LYS A 1 350 ? 29.657 78.365 -33.394 1.00 27.22 350 LYS A CA 1
ATOM 2872 C C . LYS A 1 350 ? 29.836 77.671 -34.752 1.00 27.39 350 LYS A C 1
ATOM 2873 O O . LYS A 1 350 ? 30.201 78.309 -35.743 1.00 30.48 350 LYS A O 1
ATOM 2879 N N . GLU A 1 351 ? 29.600 76.361 -34.766 1.00 28.89 351 GLU A N 1
ATOM 2880 C CA . GLU A 1 351 ? 29.694 75.509 -35.963 1.00 30.06 351 GLU A CA 1
ATOM 2881 C C . GLU A 1 351 ? 31.048 75.482 -36.691 1.00 32.90 351 GLU A C 1
ATOM 2882 O O . GLU A 1 351 ? 31.106 75.225 -37.896 1.00 32.15 351 GLU A O 1
ATOM 2888 N N . ARG A 1 352 ? 32.134 75.729 -35.962 1.00 22.86 352 ARG A N 1
ATOM 2889 C CA . ARG A 1 352 ? 33.465 75.447 -36.488 1.00 20.51 352 ARG A CA 1
ATOM 2890 C C . ARG A 1 352 ? 34.208 74.674 -35.414 1.00 20.58 352 ARG A C 1
ATOM 2891 O O . ARG A 1 352 ? 33.870 74.783 -34.229 1.00 19.74 352 ARG A O 1
ATOM 2899 N N . LYS A 1 353 ? 35.182 73.867 -35.820 1.00 17.98 353 LYS A N 1
ATOM 2900 C CA . LYS A 1 353 ? 35.982 73.103 -34.864 1.00 17.39 353 LYS A CA 1
ATOM 2901 C C . LYS A 1 353 ? 37.039 74.042 -34.306 1.00 19.56 353 LYS A C 1
ATOM 2902 O O . LYS A 1 353 ? 37.618 74.828 -35.051 1.00 17.76 353 LYS A O 1
ATOM 2908 N N . VAL A 1 354 ? 37.287 73.959 -33.000 1.00 14.11 354 VAL A N 1
ATOM 2909 C CA . VAL A 1 354 ? 38.261 74.833 -32.356 1.00 15.85 354 VAL A CA 1
ATOM 2910 C C . VAL A 1 354 ? 39.201 73.957 -31.551 1.00 12.31 354 VAL A C 1
ATOM 2911 O O . VAL A 1 354 ? 38.745 73.144 -30.744 1.00 13.22 354 VAL A O 1
ATOM 2915 N N . SER A 1 355 ? 40.511 74.119 -31.743 1.00 11.25 355 SER A N 1
ATOM 2916 C CA . SER A 1 355 ? 41.477 73.316 -31.008 1.00 10.65 355 SER A CA 1
ATOM 2917 C C . SER A 1 355 ? 41.413 73.694 -29.530 1.00 9.82 355 SER A C 1
ATOM 2918 O O . SER A 1 355 ? 41.268 74.871 -29.218 1.00 11.21 355 SER A O 1
ATOM 2921 N N . GLN A 1 356 ? 41.544 72.710 -28.647 1.00 9.86 356 GLN A N 1
ATOM 2922 C CA . GLN A 1 356 ? 41.574 72.979 -27.197 1.00 11.09 356 GLN A CA 1
ATOM 2923 C C . GLN A 1 356 ? 42.986 73.177 -26.659 1.00 11.21 356 GLN A C 1
ATOM 2924 O O . GLN A 1 356 ? 43.204 73.185 -25.437 1.00 10.96 356 GLN A O 1
ATOM 2930 N N . LEU A 1 357 ? 43.951 73.307 -27.575 1.00 10.67 357 LEU A N 1
ATOM 2931 C CA . LEU A 1 357 ? 45.354 73.524 -27.187 1.00 9.32 357 LEU A CA 1
ATOM 2932 C C . LEU A 1 357 ? 45.526 74.704 -26.232 1.00 10.30 357 LEU A C 1
ATOM 2933 O O . LEU A 1 357 ? 46.360 74.648 -25.332 1.00 10.33 357 LEU A O 1
ATOM 2938 N N . TRP A 1 358 ? 44.725 75.754 -26.410 1.00 11.06 358 TRP A N 1
ATOM 2939 C CA . TRP A 1 358 ? 44.830 76.937 -25.538 1.00 10.62 358 TRP A CA 1
ATOM 2940 C C . TRP A 1 358 ? 44.668 76.600 -24.057 1.00 9.95 358 TRP A C 1
ATOM 2941 O O . TRP A 1 358 ? 45.274 77.254 -23.206 1.00 10.85 358 TRP A O 1
ATOM 2952 N N . LYS A 1 359 ? 43.858 75.585 -23.754 1.00 9.91 359 LYS A N 1
ATOM 2953 C CA . LYS A 1 359 ? 43.648 75.161 -22.366 1.00 11.13 359 LYS A CA 1
ATOM 2954 C C . LYS A 1 359 ? 44.905 74.623 -21.696 1.00 10.35 359 LYS A C 1
ATOM 2955 O O . LYS A 1 359 ? 45.183 74.923 -20.529 1.00 10.05 359 LYS A O 1
ATOM 2961 N N . PHE A 1 360 ? 45.675 73.832 -22.432 1.00 9.45 360 PHE A N 1
ATOM 2962 C CA . PHE A 1 360 ? 46.959 73.382 -21.910 1.00 10.36 360 PHE A CA 1
ATOM 2963 C C . PHE A 1 360 ? 47.901 74.562 -21.602 1.00 9.45 360 PHE A C 1
ATOM 2964 O O . PHE A 1 360 ? 48.507 74.615 -20.524 1.00 9.86 360 PHE A O 1
ATOM 2972 N N . ALA A 1 361 ? 48.044 75.488 -22.548 1.00 9.76 361 ALA A N 1
ATOM 2973 C CA . ALA A 1 361 ? 48.914 76.662 -22.354 1.00 9.70 361 ALA A CA 1
ATOM 2974 C C . ALA A 1 361 ? 48.444 77.491 -21.155 1.00 10.94 361 ALA A C 1
ATOM 2975 O O . ALA A 1 361 ? 49.252 77.940 -20.343 1.00 9.24 361 ALA A O 1
ATOM 2977 N N . PHE A 1 362 ? 47.135 77.682 -21.053 1.00 9.05 362 PHE A N 1
ATOM 2978 C CA . PHE A 1 362 ? 46.553 78.500 -19.980 1.00 9.93 362 PHE A CA 1
ATOM 2979 C C . PHE A 1 362 ? 46.843 77.841 -18.632 1.00 10.69 362 PHE A C 1
ATOM 2980 O O . PHE A 1 362 ? 47.283 78.499 -17.685 1.00 11.13 362 PHE A O 1
ATOM 2996 N N . LYS A 1 364 ? 49.231 75.618 -17.956 1.00 8.56 364 LYS A N 1
ATOM 2997 C CA . LYS A 1 364 ? 50.665 75.588 -17.676 1.00 9.55 364 LYS A CA 1
ATOM 2998 C C . LYS A 1 364 ? 51.162 76.953 -17.217 1.00 9.78 364 LYS A C 1
ATOM 2999 O O . LYS A 1 364 ? 51.958 77.062 -16.269 1.00 8.84 364 LYS A O 1
ATOM 3005 N N . LEU A 1 365 ? 50.687 78.001 -17.878 1.00 10.61 365 LEU A N 1
ATOM 3006 C CA . LEU A 1 365 ? 51.066 79.370 -17.518 1.00 9.17 365 LEU A CA 1
ATOM 3007 C C . LEU A 1 365 ? 50.636 79.668 -16.081 1.00 9.41 365 LEU A C 1
ATOM 3008 O O . LEU A 1 365 ? 51.404 80.209 -15.279 1.00 8.41 365 LEU A O 1
ATOM 3013 N N . PHE A 1 366 ? 49.411 79.300 -15.739 1.00 9.28 366 PHE A N 1
ATOM 3014 C CA . PHE A 1 366 ? 48.969 79.560 -14.361 1.00 8.73 366 PHE A CA 1
ATOM 3015 C C . PHE A 1 366 ? 49.749 78.786 -13.289 1.00 10.23 366 PHE A C 1
ATOM 3016 O O . PHE A 1 366 ? 49.987 79.322 -12.207 1.00 10.43 366 PHE A O 1
ATOM 3024 N N . ARG A 1 367 ? 50.179 77.559 -13.582 1.00 9.36 367 ARG A N 1
ATOM 3025 C CA . ARG A 1 367 ? 51.076 76.845 -12.656 1.00 9.89 367 ARG A CA 1
ATOM 3026 C C . ARG A 1 367 ? 52.317 77.693 -12.376 1.00 9.68 367 ARG A C 1
ATOM 3027 O O . ARG A 1 367 ? 52.777 77.814 -11.249 1.00 8.76 367 ARG A O 1
ATOM 3035 N N . GLU A 1 368 ? 52.841 78.318 -13.419 1.00 10.42 368 GLU A N 1
ATOM 3036 C CA . GLU A 1 368 ? 54.038 79.135 -13.298 1.00 10.87 368 GLU A CA 1
ATOM 3037 C C . GLU A 1 368 ? 53.765 80.430 -12.556 1.00 9.05 368 GLU A C 1
ATOM 3038 O O . GLU A 1 368 ? 54.572 80.848 -11.731 1.00 9.18 368 GLU A O 1
ATOM 3044 N N . LEU A 1 369 ? 52.640 81.077 -12.865 1.00 8.16 369 LEU A N 1
ATOM 3045 C CA . LEU A 1 369 ? 52.293 82.336 -12.208 1.00 6.95 369 LEU A CA 1
ATOM 3046 C C . LEU A 1 369 ? 52.063 82.070 -10.722 1.00 8.03 369 LEU A C 1
ATOM 3047 O O . LEU A 1 369 ? 52.482 82.852 -9.870 1.00 8.00 369 LEU A O 1
ATOM 3052 N N . ASN A 1 370 ? 51.386 80.969 -10.427 1.00 9.93 370 ASN A N 1
ATOM 3053 C CA . ASN A 1 370 ? 51.098 80.588 -9.038 1.00 9.56 370 ASN A CA 1
ATOM 3054 C C . ASN A 1 370 ? 52.372 80.447 -8.220 1.00 8.90 370 ASN A C 1
ATOM 3055 O O . ASN A 1 370 ? 52.499 80.940 -7.089 1.00 8.24 370 ASN A O 1
ATOM 3060 N N . ARG A 1 371 ? 53.351 79.781 -8.798 1.00 9.04 371 ARG A N 1
ATOM 3061 C CA . ARG A 1 371 ? 54.614 79.630 -8.090 1.00 11.91 371 ARG A CA 1
ATOM 3062 C C . ARG A 1 371 ? 55.374 80.926 -7.951 1.00 10.79 371 ARG A C 1
ATOM 3063 O O . ARG A 1 371 ? 56.013 81.159 -6.932 1.00 10.21 371 ARG A O 1
ATOM 3071 N N . ALA A 1 372 ? 55.351 81.768 -8.985 1.00 9.75 372 ALA A N 1
ATOM 3072 C CA . ALA A 1 372 ? 56.024 83.054 -8.886 1.00 9.14 372 ALA A CA 1
ATOM 3073 C C . ALA A 1 372 ? 55.440 83.845 -7.715 1.00 12.61 372 ALA A C 1
ATOM 3074 O O . ALA A 1 372 ? 56.167 84.467 -6.941 1.00 10.35 372 ALA A O 1
ATOM 3076 N N . VAL A 1 373 ? 54.118 83.790 -7.558 1.00 9.06 373 VAL A N 1
ATOM 3077 C CA . VAL A 1 373 ? 53.497 84.531 -6.466 1.00 7.87 373 VAL A CA 1
ATOM 3078 C C . VAL A 1 373 ? 53.871 83.916 -5.127 1.00 8.70 373 VAL A C 1
ATOM 3079 O O . VAL A 1 373 ? 54.266 84.633 -4.203 1.00 11.18 373 VAL A O 1
ATOM 3083 N N . ARG A 1 374 ? 53.777 82.594 -5.036 1.00 8.69 374 ARG A N 1
ATOM 3084 C CA . ARG A 1 374 ? 54.036 81.897 -3.766 1.00 8.32 374 ARG A CA 1
ATOM 3085 C C . ARG A 1 374 ? 55.482 82.103 -3.343 1.00 10.69 374 ARG A C 1
ATOM 3086 O O . ARG A 1 374 ? 55.772 82.445 -2.194 1.00 9.10 374 ARG A O 1
ATOM 3094 N N . PHE A 1 375 ? 56.406 81.926 -4.282 1.00 11.34 375 PHE A N 1
ATOM 3095 C CA . PHE A 1 375 ? 57.819 82.117 -3.943 1.00 11.99 375 PHE A CA 1
ATOM 3096 C C . PHE A 1 375 ? 58.154 83.567 -3.599 1.00 11.54 375 PHE A C 1
ATOM 3097 O O . PHE A 1 375 ? 59.049 83.830 -2.784 1.00 11.68 375 PHE A O 1
ATOM 3105 N N . GLY A 1 376 ? 57.439 84.511 -4.203 1.00 10.42 376 GLY A N 1
ATOM 3106 C CA . GLY A 1 376 ? 57.588 85.919 -3.862 1.00 12.73 376 GLY A CA 1
ATOM 3107 C C . GLY A 1 376 ? 57.132 86.182 -2.436 1.00 12.54 376 GLY A C 1
ATOM 3108 O O . GLY A 1 376 ? 57.769 86.908 -1.669 1.00 11.57 376 GLY A O 1
ATOM 3109 N N . VAL A 1 377 ? 56.012 85.584 -2.065 1.00 10.86 377 VAL A N 1
ATOM 3110 C CA . VAL A 1 377 ? 55.524 85.721 -0.696 1.00 12.42 377 VAL A CA 1
ATOM 3111 C C . VAL A 1 377 ? 56.534 85.135 0.291 1.00 11.88 377 VAL A C 1
ATOM 3112 O O . VAL A 1 377 ? 56.860 85.758 1.317 1.00 13.13 377 VAL A O 1
ATOM 3116 N N . ILE A 1 378 ? 57.025 83.944 -0.016 1.00 10.70 378 ILE A N 1
ATOM 3117 C CA . ILE A 1 378 ? 57.945 83.258 0.887 1.00 11.90 378 ILE A CA 1
ATOM 3118 C C . ILE A 1 378 ? 59.233 84.066 1.000 1.00 15.43 378 ILE A C 1
ATOM 3119 O O . ILE A 1 378 ? 59.770 84.247 2.096 1.00 16.77 378 ILE A O 1
ATOM 3124 N N . ASP A 1 379 ? 59.717 84.564 -0.133 1.00 12.29 379 ASP A N 1
ATOM 3125 C CA . ASP A 1 379 ? 60.946 85.357 -0.151 1.00 15.39 379 ASP A CA 1
ATOM 3126 C C . ASP A 1 379 ? 60.814 86.651 0.638 1.00 17.23 379 ASP A C 1
ATOM 3127 O O . ASP A 1 379 ? 61.699 87.006 1.419 1.00 17.66 379 ASP A O 1
ATOM 3140 N N . LEU A 1 381 ? 58.676 87.321 3.040 1.00 15.67 381 LEU A N 1
ATOM 3141 C CA . LEU A 1 381 ? 58.510 87.027 4.471 1.00 14.77 381 LEU A CA 1
ATOM 3142 C C . LEU A 1 381 ? 59.845 86.613 5.090 1.00 22.36 381 LEU A C 1
ATOM 3143 O O . LEU A 1 381 ? 60.108 86.894 6.256 1.00 20.38 381 LEU A O 1
ATOM 3148 N N . ARG A 1 382 ? 60.697 85.962 4.300 1.00 17.19 382 ARG A N 1
ATOM 3149 C CA . ARG A 1 382 ? 62.056 85.648 4.755 1.00 20.85 382 ARG A CA 1
ATOM 3150 C C . ARG A 1 382 ? 62.812 86.918 5.165 1.00 25.15 382 ARG A C 1
ATOM 3151 O O . ARG A 1 382 ? 63.556 86.912 6.144 1.00 27.08 382 ARG A O 1
ATOM 3159 N N . THR A 1 383 ? 62.610 88.012 4.434 1.00 25.28 383 THR A N 1
ATOM 3160 C CA . THR A 1 383 ? 63.284 89.275 4.753 1.00 25.50 383 THR A CA 1
ATOM 3161 C C . THR A 1 383 ? 62.757 89.890 6.050 1.00 28.98 383 THR A C 1
ATOM 3162 O O . THR A 1 383 ? 63.356 90.816 6.589 1.00 29.19 383 THR A O 1
ATOM 3166 N N . GLN A 1 384 ? 61.634 89.372 6.537 1.00 26.29 384 GLN A N 1
ATOM 3167 C CA . GLN A 1 384 ? 61.032 89.838 7.788 1.00 27.03 384 GLN A CA 1
ATOM 3168 C C . GLN A 1 384 ? 61.339 88.900 8.946 1.00 24.53 384 GLN A C 1
ATOM 3169 O O . GLN A 1 384 ? 60.708 88.986 10.005 1.00 29.29 384 GLN A O 1
ATOM 3175 N N . GLY A 1 385 ? 62.262 87.970 8.740 1.00 25.43 385 GLY A N 1
ATOM 3176 C CA . GLY A 1 385 ? 62.645 87.051 9.801 1.00 26.21 385 GLY A CA 1
ATOM 3177 C C . GLY A 1 385 ? 61.840 85.770 9.876 1.00 26.94 385 GLY A C 1
ATOM 3178 O O . GLY A 1 385 ? 62.050 84.950 10.776 1.00 25.88 385 GLY A O 1
ATOM 3179 N N . VAL A 1 386 ? 60.914 85.584 8.933 1.00 22.31 386 VAL A N 1
ATOM 3180 C CA . VAL A 1 386 ? 60.077 84.391 8.929 1.00 19.03 386 VAL A CA 1
ATOM 3181 C C . VAL A 1 386 ? 60.659 83.344 7.992 1.00 23.46 386 VAL A C 1
ATOM 3182 O O . VAL A 1 386 ? 60.615 83.501 6.765 1.00 24.42 386 VAL A O 1
ATOM 3186 N N . SER A 1 387 ? 61.183 82.268 8.568 1.00 22.12 387 SER A N 1
ATOM 3187 C CA . SER A 1 387 ? 61.888 81.248 7.795 1.00 28.66 387 SER A CA 1
ATOM 3188 C C . SER A 1 387 ? 61.157 79.912 7.782 1.00 26.34 387 SER A C 1
ATOM 3189 O O . SER A 1 387 ? 61.415 79.069 6.922 1.00 26.76 387 SER A O 1
ATOM 3192 N N . ASP A 1 388 ? 60.256 79.710 8.742 1.00 22.11 388 ASP A N 1
ATOM 3193 C CA . ASP A 1 388 ? 59.586 78.423 8.900 1.00 19.61 388 ASP A CA 1
ATOM 3194 C C . ASP A 1 388 ? 58.421 78.344 7.935 1.00 19.67 388 ASP A C 1
ATOM 3195 O O . ASP A 1 388 ? 57.427 79.045 8.136 1.00 16.84 388 ASP A O 1
ATOM 3200 N N . ILE A 1 389 ? 58.513 77.475 6.925 1.00 19.74 389 ILE A N 1
ATOM 3201 C CA . ILE A 1 389 ? 57.447 77.378 5.914 1.00 17.09 389 ILE A CA 1
ATOM 3202 C C . ILE A 1 389 ? 56.096 77.004 6.522 1.00 16.25 389 ILE A C 1
ATOM 3203 O O . ILE A 1 389 ? 55.033 77.398 6.017 1.00 15.10 389 ILE A O 1
ATOM 3208 N N . GLU A 1 390 ? 56.122 76.272 7.631 1.00 17.89 390 GLU A N 1
ATOM 3209 C CA . GLU A 1 390 ? 54.872 75.880 8.281 1.00 17.90 390 GLU A CA 1
ATOM 3210 C C . GLU A 1 390 ? 54.145 77.058 8.929 1.00 16.01 390 GLU A C 1
ATOM 3211 O O . GLU A 1 390 ? 52.903 77.072 8.974 1.00 16.92 390 GLU A O 1
ATOM 3217 N N . LYS A 1 391 ? 54.895 78.041 9.422 1.00 16.77 391 LYS A N 1
ATOM 3218 C CA . LYS A 1 391 ? 54.299 79.250 9.986 1.00 17.62 391 LYS A CA 1
ATOM 3219 C C . LYS A 1 391 ? 53.729 80.111 8.874 1.00 15.28 391 LYS A C 1
ATOM 3220 O O . LYS A 1 391 ? 52.671 80.740 9.031 1.00 12.42 391 LYS A O 1
ATOM 3226 N N . ILE A 1 392 ? 54.444 80.159 7.755 1.00 12.77 392 ILE A N 1
ATOM 3227 C CA . ILE A 1 392 ? 53.913 80.861 6.586 1.00 10.99 392 ILE A CA 1
ATOM 3228 C C . ILE A 1 392 ? 52.589 80.230 6.114 1.00 13.37 392 ILE A C 1
ATOM 3229 O O . ILE A 1 392 ? 51.633 80.954 5.823 1.00 12.20 392 ILE A O 1
ATOM 3234 N N . LYS A 1 393 ? 52.532 78.905 6.017 1.00 11.62 393 LYS A N 1
ATOM 3235 C CA . LYS A 1 393 ? 51.291 78.216 5.668 1.00 13.73 393 LYS A CA 1
ATOM 3236 C C . LYS A 1 393 ? 50.173 78.556 6.650 1.00 14.99 393 LYS A C 1
ATOM 3237 O O . LYS A 1 393 ? 49.053 78.878 6.239 1.00 13.20 393 LYS A O 1
ATOM 3243 N N . GLU A 1 394 ? 50.468 78.504 7.947 1.00 13.88 394 GLU A N 1
ATOM 3244 C CA . GLU A 1 394 ? 49.447 78.865 8.948 1.00 15.14 394 GLU A CA 1
ATOM 3245 C C . GLU A 1 394 ? 48.917 80.279 8.749 1.00 11.85 394 GLU A C 1
ATOM 3246 O O . GLU A 1 394 ? 47.709 80.512 8.866 1.00 13.25 394 GLU A O 1
ATOM 3252 N N . PHE A 1 395 ? 49.812 81.216 8.464 1.00 10.14 395 PHE A N 1
ATOM 3253 C CA . PHE A 1 395 ? 49.434 82.598 8.221 1.00 12.39 395 PHE A CA 1
ATOM 3254 C C . PHE A 1 395 ? 48.529 82.683 7.004 1.00 10.61 395 PHE A C 1
ATOM 3255 O O . PHE A 1 395 ? 47.496 83.361 7.038 1.00 9.38 395 PHE A O 1
ATOM 3263 N N . LEU A 1 396 ? 48.915 82.004 5.918 1.00 10.84 396 LEU A N 1
ATOM 3264 C CA . LEU A 1 396 ? 48.091 82.104 4.704 1.00 10.92 396 LEU A CA 1
ATOM 3265 C C . LEU A 1 396 ? 46.699 81.490 4.917 1.00 11.63 396 LEU A C 1
ATOM 3266 O O . LEU A 1 396 ? 45.706 81.968 4.360 1.00 11.45 396 LEU A O 1
ATOM 3271 N N . VAL A 1 397 ? 46.607 80.457 5.743 1.00 11.06 397 VAL A N 1
ATOM 3272 C CA . VAL A 1 397 ? 45.296 79.900 6.083 1.00 11.32 397 VAL A CA 1
ATOM 3273 C C . VAL A 1 397 ? 44.487 80.901 6.928 1.00 11.27 397 VAL A C 1
ATOM 3274 O O . VAL A 1 397 ? 43.296 81.159 6.644 1.00 10.45 397 VAL A O 1
ATOM 3278 N N . ARG A 1 398 ? 45.110 81.476 7.956 1.00 11.11 398 ARG A N 1
ATOM 3279 C CA . ARG A 1 398 ? 44.413 82.459 8.789 1.00 11.03 398 ARG A CA 1
ATOM 3280 C C . ARG A 1 398 ? 44.023 83.706 8.025 1.00 11.85 398 ARG A C 1
ATOM 3281 O O . ARG A 1 398 ? 43.057 84.363 8.387 1.00 11.02 398 ARG A O 1
ATOM 3289 N N . TYR A 1 399 ? 44.756 84.046 6.956 1.00 8.34 399 TYR A N 1
ATOM 3290 C CA . TYR A 1 399 ? 44.422 85.232 6.182 1.00 8.66 399 TYR A CA 1
ATOM 3291 C C . TYR A 1 399 ? 43.031 85.136 5.533 1.00 8.73 399 TYR A C 1
ATOM 3292 O O . TYR A 1 399 ? 42.453 86.143 5.147 1.00 8.93 399 TYR A O 1
ATOM 3301 N N . SER A 1 400 ? 42.468 83.949 5.457 1.00 8.87 400 SER A N 1
ATOM 3302 C CA . SER A 1 400 ? 41.109 83.840 4.917 1.00 10.71 400 SER A CA 1
ATOM 3303 C C . SER A 1 400 ? 40.123 84.586 5.826 1.00 9.87 400 SER A C 1
ATOM 3304 O O . SER A 1 400 ? 39.097 85.048 5.370 1.00 9.71 400 SER A O 1
ATOM 3307 N N . ARG A 1 401 ? 40.484 84.763 7.095 1.00 11.11 401 ARG A N 1
ATOM 3308 C CA . ARG A 1 401 ? 39.669 85.597 7.991 1.00 9.63 401 ARG A CA 1
ATOM 3309 C C . ARG A 1 401 ? 39.676 87.083 7.664 1.00 10.68 401 ARG A C 1
ATOM 3310 O O . ARG A 1 401 ? 38.776 87.803 8.094 1.00 12.41 401 ARG A O 1
ATOM 3318 N N . VAL A 1 402 ? 40.664 87.542 6.881 1.00 9.41 402 VAL A N 1
ATOM 3319 C CA . VAL A 1 402 ? 40.655 88.891 6.370 1.00 7.72 402 VAL A CA 1
ATOM 3320 C C . VAL A 1 402 ? 39.868 88.898 5.064 1.00 11.13 402 VAL A C 1
ATOM 3321 O O . VAL A 1 402 ? 38.966 89.705 4.870 1.00 10.43 402 VAL A O 1
ATOM 3325 N N . PHE A 1 403 ? 40.234 87.971 4.181 1.00 7.70 403 PHE A N 1
ATOM 3326 C CA . PHE A 1 403 ? 39.628 87.919 2.843 1.00 9.13 403 PHE A CA 1
ATOM 3327 C C . PHE A 1 403 ? 38.115 87.725 2.894 1.00 9.51 403 PHE A C 1
ATOM 3328 O O . PHE A 1 403 ? 37.381 88.351 2.124 1.00 9.90 403 PHE A O 1
ATOM 3336 N N . PHE A 1 404 ? 37.642 86.869 3.803 1.00 8.96 404 PHE A N 1
ATOM 3337 C CA . PHE A 1 404 ? 36.193 86.627 3.928 1.00 9.37 404 PHE A CA 1
ATOM 3338 C C . PHE A 1 404 ? 35.692 87.202 5.271 1.00 9.88 404 PHE A C 1
ATOM 3339 O O . PHE A 1 404 ? 34.826 86.603 5.918 1.00 11.65 404 PHE A O 1
ATOM 3347 N N . ARG A 1 405 ? 36.267 88.323 5.695 1.00 9.01 405 ARG A N 1
ATOM 3348 C CA . ARG A 1 405 ? 36.018 88.852 7.063 1.00 10.78 405 ARG A CA 1
ATOM 3349 C C . ARG A 1 405 ? 34.561 88.867 7.486 1.00 11.69 405 ARG A C 1
ATOM 3350 O O . ARG A 1 405 ? 34.235 88.381 8.557 1.00 10.04 405 ARG A O 1
ATOM 3358 N N . GLU A 1 406 ? 33.684 89.441 6.668 1.00 9.01 406 GLU A N 1
ATOM 3359 C CA . GLU A 1 406 ? 32.270 89.577 7.091 1.00 10.10 406 GLU A CA 1
ATOM 3360 C C . GLU A 1 406 ? 31.567 88.242 7.399 1.00 11.55 406 GLU A C 1
ATOM 3361 O O . GLU A 1 406 ? 30.665 88.185 8.251 1.00 10.30 406 GLU A O 1
ATOM 3367 N N . HIS A 1 407 ? 31.969 87.173 6.711 1.00 9.48 407 HIS A N 1
ATOM 3368 C CA . HIS A 1 407 ? 31.425 85.835 6.952 1.00 9.69 407 HIS A CA 1
ATOM 3369 C C . HIS A 1 407 ? 31.842 85.321 8.325 1.00 12.29 407 HIS A C 1
ATOM 3370 O O . HIS A 1 407 ? 31.017 84.855 9.128 1.00 11.81 407 HIS A O 1
ATOM 3377 N N . TYR A 1 408 ? 33.131 85.389 8.609 1.00 9.90 408 TYR A N 1
ATOM 3378 C CA . TYR A 1 408 ? 33.587 84.922 9.910 1.00 9.90 408 TYR A CA 1
ATOM 3379 C C . TYR A 1 408 ? 32.982 85.794 11.015 1.00 10.54 408 TYR A C 1
ATOM 3380 O O . TYR A 1 408 ? 32.574 85.275 12.059 1.00 11.97 408 TYR A O 1
ATOM 3389 N N . GLU A 1 409 ? 32.918 87.098 10.784 1.00 9.62 409 GLU A N 1
ATOM 3390 C CA . GLU A 1 409 ? 32.342 88.009 11.781 1.00 11.44 409 GLU A CA 1
ATOM 3391 C C . GLU A 1 409 ? 30.856 87.749 11.984 1.00 12.75 409 GLU A C 1
ATOM 3392 O O . GLU A 1 409 ? 30.362 87.867 13.092 1.00 9.28 409 GLU A O 1
ATOM 3398 N N . TYR A 1 410 ? 30.142 87.393 10.918 1.00 9.53 410 TYR A N 1
ATOM 3399 C CA . TYR A 1 410 ? 28.723 87.003 11.037 1.00 10.83 410 TYR A CA 1
ATOM 3400 C C . TYR A 1 410 ? 28.540 85.891 12.072 1.00 12.49 410 TYR A C 1
ATOM 3401 O O . TYR A 1 410 ? 27.564 85.869 12.826 1.00 12.14 410 TYR A O 1
ATOM 3410 N N . PHE A 1 411 ? 29.484 84.955 12.090 1.00 10.29 411 PHE A N 1
ATOM 3411 C CA . PHE A 1 411 ? 29.459 83.813 13.003 1.00 12.19 411 PHE A CA 1
ATOM 3412 C C . PHE A 1 411 ? 30.304 83.989 14.266 1.00 11.50 411 PHE A C 1
ATOM 3413 O O . PHE A 1 411 ? 30.559 83.017 14.977 1.00 12.50 411 PHE A O 1
ATOM 3421 N N . GLU A 1 412 ? 30.682 85.236 14.542 1.00 10.00 412 GLU A N 1
ATOM 3422 C CA . GLU A 1 412 ? 31.356 85.634 15.792 1.00 10.50 412 GLU A CA 1
ATOM 3423 C C . GLU A 1 412 ? 32.713 84.983 15.939 1.00 13.89 412 GLU A C 1
ATOM 3424 O O . GLU A 1 412 ? 33.154 84.687 17.051 1.00 12.54 412 GLU A O 1
ATOM 3430 N N . LEU A 1 413 ? 33.371 84.753 14.808 1.00 9.96 413 LEU A N 1
ATOM 3431 C CA . LEU A 1 413 ? 34.727 84.187 14.815 1.00 11.79 413 LEU A CA 1
ATOM 3432 C C . LEU A 1 413 ? 35.775 85.293 14.712 1.00 12.13 413 LEU A C 1
ATOM 3433 O O . LEU A 1 413 ? 35.561 86.285 14.053 1.00 12.37 413 LEU A O 1
ATOM 3438 N N . ASP A 1 414 ? 36.928 85.094 15.363 1.00 11.30 414 ASP A N 1
ATOM 3439 C CA . ASP A 1 414 ? 37.977 86.111 15.469 1.00 11.49 414 ASP A CA 1
ATOM 3440 C C . ASP A 1 414 ? 38.615 86.361 14.106 1.00 11.81 414 ASP A C 1
ATOM 3441 O O . ASP A 1 414 ? 39.101 85.422 13.477 1.00 15.00 414 ASP A O 1
ATOM 3446 N N . THR A 1 415 ? 38.576 87.605 13.636 1.00 12.26 415 THR A N 1
ATOM 3447 C CA . THR A 1 415 ? 39.244 88.000 12.398 1.00 12.01 415 THR A CA 1
ATOM 3448 C C . THR A 1 415 ? 40.272 89.084 12.654 1.00 10.71 415 THR A C 1
ATOM 3449 O O . THR A 1 415 ? 40.715 89.742 11.728 1.00 13.26 415 THR A O 1
ATOM 3453 N N . SER A 1 416 ? 40.639 89.300 13.923 1.00 12.23 416 SER A N 1
ATOM 3454 C CA . SER A 1 416 ? 41.492 90.437 14.270 1.00 14.33 416 SER A CA 1
ATOM 3455 C C . SER A 1 416 ? 42.891 90.301 13.686 1.00 12.31 416 SER A C 1
ATOM 3456 O O . SER A 1 416 ? 43.338 89.189 13.427 1.00 13.77 416 SER A O 1
ATOM 3459 N N . VAL A 1 417 ? 43.575 91.430 13.502 1.00 13.27 417 VAL A N 1
ATOM 3460 C CA . VAL A 1 417 ? 44.966 91.408 13.004 1.00 15.02 417 VAL A CA 1
ATOM 3461 C C . VAL A 1 417 ? 45.834 90.546 13.927 1.00 17.86 417 VAL A C 1
ATOM 3462 O O . VAL A 1 417 ? 46.647 89.749 13.456 1.00 14.77 417 VAL A O 1
ATOM 3466 N N . ASP A 1 418 ? 45.655 90.687 15.240 1.00 15.19 418 ASP A N 1
ATOM 3467 C CA . ASP A 1 418 ? 46.438 89.861 16.159 1.00 18.58 418 ASP A CA 1
ATOM 3468 C C . ASP A 1 418 ? 46.217 88.356 15.962 1.00 17.14 418 ASP A C 1
ATOM 3469 O O . ASP A 1 418 ? 47.158 87.585 16.095 1.00 18.32 418 ASP A O 1
ATOM 3474 N N . TYR A 1 419 ? 44.999 87.930 15.612 1.00 13.30 419 TYR A N 1
ATOM 3475 C CA . TYR A 1 419 ? 44.757 86.506 15.368 1.00 13.61 419 TYR A CA 1
ATOM 3476 C C . TYR A 1 419 ? 45.485 86.081 14.098 1.00 11.98 419 TYR A C 1
ATOM 3477 O O . TYR A 1 419 ? 46.164 85.055 14.063 1.00 14.53 419 TYR A O 1
ATOM 3486 N N . VAL A 1 420 ? 45.306 86.868 13.045 1.00 10.40 420 VAL A N 1
ATOM 3487 C CA . VAL A 1 420 ? 45.847 86.480 11.732 1.00 11.76 420 VAL A CA 1
ATOM 3488 C C . VAL A 1 420 ? 47.374 86.469 11.741 1.00 13.90 420 VAL A C 1
ATOM 3489 O O . VAL A 1 420 ? 48.000 85.562 11.161 1.00 15.20 420 VAL A O 1
ATOM 3501 N N . GLU A 1 422 ? 49.362 85.976 14.290 1.00 14.80 422 GLU A N 1
ATOM 3502 C CA . GLU A 1 422 ? 49.955 85.127 15.344 1.00 18.43 422 GLU A CA 1
ATOM 3503 C C . GLU A 1 422 ? 51.118 84.196 14.905 1.00 20.02 422 GLU A C 1
ATOM 3504 O O . GLU A 1 422 ? 52.184 84.224 15.530 1.00 19.50 422 GLU A O 1
ATOM 3510 N N . PRO A 1 423 ? 50.954 83.425 13.806 1.00 16.69 423 PRO A N 1
ATOM 3511 C CA . PRO A 1 423 ? 52.065 82.528 13.431 1.00 17.57 423 PRO A CA 1
ATOM 3512 C C . PRO A 1 423 ? 53.304 83.239 12.889 1.00 17.03 423 PRO A C 1
ATOM 3513 O O . PRO A 1 423 ? 54.380 82.621 12.843 1.00 20.58 423 PRO A O 1
ATOM 3517 N N . ILE A 1 424 ? 53.172 84.493 12.476 1.00 16.66 424 ILE A N 1
ATOM 3518 C CA . ILE A 1 424 ? 54.309 85.242 11.936 1.00 17.27 424 ILE A CA 1
ATOM 3519 C C . ILE A 1 424 ? 54.435 86.592 12.623 1.00 18.72 424 ILE A C 1
ATOM 3520 O O . ILE A 1 424 ? 54.687 87.609 11.986 1.00 19.37 424 ILE A O 1
ATOM 3525 N N . HIS A 1 425 ? 54.280 86.608 13.944 1.00 22.25 425 HIS A N 1
ATOM 3526 C CA . HIS A 1 425 ? 54.121 87.897 14.612 1.00 25.30 425 HIS A CA 1
ATOM 3527 C C . HIS A 1 425 ? 55.400 88.742 14.633 1.00 29.39 425 HIS A C 1
ATOM 3528 O O . HIS A 1 425 ? 55.357 89.913 15.002 1.00 34.28 425 HIS A O 1
ATOM 3535 N N . GLU A 1 426 ? 56.522 88.171 14.197 1.00 28.88 426 GLU A N 1
ATOM 3536 C CA . GLU A 1 426 ? 57.743 88.968 14.055 1.00 32.92 426 GLU A CA 1
ATOM 3537 C C . GLU A 1 426 ? 57.704 89.833 12.793 1.00 29.99 426 GLU A C 1
ATOM 3538 O O . GLU A 1 426 ? 58.461 90.792 12.667 1.00 27.89 426 GLU A O 1
ATOM 3544 N N . ALA A 1 427 ? 56.803 89.513 11.867 1.00 22.59 427 ALA A N 1
ATOM 3545 C CA . ALA A 1 427 ? 56.765 90.245 10.602 1.00 18.05 427 ALA A CA 1
ATOM 3546 C C . ALA A 1 427 ? 55.975 91.548 10.725 1.00 20.00 427 ALA A C 1
ATOM 3547 O O . ALA A 1 427 ? 55.061 91.660 11.542 1.00 20.56 427 ALA A O 1
ATOM 3549 N N . ASP A 1 428 ? 56.334 92.536 9.913 1.00 17.45 428 ASP A N 1
ATOM 3550 C CA . ASP A 1 428 ? 55.580 93.779 9.845 1.00 19.38 428 ASP A CA 1
ATOM 3551 C C . ASP A 1 428 ? 54.216 93.499 9.211 1.00 19.60 428 ASP A C 1
ATOM 3552 O O . ASP A 1 428 ? 54.158 92.999 8.092 1.00 17.83 428 ASP A O 1
ATOM 3557 N N . PRO A 1 429 ? 53.117 93.825 9.916 1.00 20.59 429 PRO A N 1
ATOM 3558 C CA . PRO A 1 429 ? 51.805 93.477 9.358 1.00 18.32 429 PRO A CA 1
ATOM 3559 C C . PRO A 1 429 ? 51.493 94.251 8.077 1.00 17.25 429 PRO A C 1
ATOM 3560 O O . PRO A 1 429 ? 50.761 93.717 7.245 1.00 16.87 429 PRO A O 1
ATOM 3564 N N . SER A 1 430 ? 52.023 95.460 7.902 1.00 15.63 430 SER A N 1
ATOM 3565 C CA . SER A 1 430 ? 51.785 96.186 6.652 1.00 16.76 430 SER A CA 1
ATOM 3566 C C . SER A 1 430 ? 52.283 95.390 5.439 1.00 18.98 430 SER A C 1
ATOM 3567 O O . SER A 1 430 ? 51.588 95.269 4.422 1.00 17.72 430 SER A O 1
ATOM 3570 N N . LEU A 1 431 ? 53.474 94.829 5.545 1.00 16.20 431 LEU A N 1
ATOM 3571 C CA . LEU A 1 431 ? 53.965 93.972 4.462 1.00 15.54 431 LEU A CA 1
ATOM 3572 C C . LEU A 1 431 ? 53.239 92.632 4.430 1.00 14.32 431 LEU A C 1
ATOM 3573 O O . LEU A 1 431 ? 52.804 92.187 3.358 1.00 13.92 431 LEU A O 1
ATOM 3578 N N . ALA A 1 432 ? 53.120 91.963 5.583 1.00 12.04 432 ALA A N 1
ATOM 3579 C CA . ALA A 1 432 ? 52.531 90.618 5.591 1.00 12.31 432 ALA A CA 1
ATOM 3580 C C . ALA A 1 432 ? 51.102 90.598 5.049 1.00 12.01 432 ALA A C 1
ATOM 3581 O O . ALA A 1 432 ? 50.740 89.707 4.303 1.00 10.71 432 ALA A O 1
ATOM 3583 N N . LEU A 1 433 ? 50.285 91.572 5.435 1.00 12.18 433 LEU A N 1
ATOM 3584 C CA . LEU A 1 433 ? 48.885 91.533 5.001 1.00 13.20 433 LEU A CA 1
ATOM 3585 C C . LEU A 1 433 ? 48.779 91.881 3.522 1.00 10.56 433 LEU A C 1
ATOM 3586 O O . LEU A 1 433 ? 47.878 91.400 2.832 1.00 10.86 433 LEU A O 1
ATOM 3591 N N . LYS A 1 434 ? 49.700 92.699 3.025 1.00 10.12 434 LYS A N 1
ATOM 3592 C CA . LYS A 1 434 ? 49.760 92.919 1.566 1.00 10.15 434 LYS A CA 1
ATOM 3593 C C . LYS A 1 434 ? 50.104 91.622 0.821 1.00 10.13 434 LYS A C 1
ATOM 3594 O O . LYS A 1 434 ? 49.553 91.352 -0.248 1.00 9.92 434 LYS A O 1
ATOM 3600 N N . LEU A 1 435 ? 51.020 90.833 1.370 1.00 10.22 435 LEU A N 1
ATOM 3601 C CA . LEU A 1 435 ? 51.397 89.552 0.765 1.00 11.15 435 LEU A CA 1
ATOM 3602 C C . LEU A 1 435 ? 50.243 88.560 0.852 1.00 10.43 435 LEU A C 1
ATOM 3603 O O . LEU A 1 435 ? 50.014 87.784 -0.075 1.00 9.33 435 LEU A O 1
ATOM 3608 N N . GLY A 1 436 ? 49.498 88.576 1.964 1.00 9.22 436 GLY A N 1
ATOM 3609 C CA . GLY A 1 436 ? 48.327 87.722 2.062 1.00 8.77 436 GLY A CA 1
ATOM 3610 C C . GLY A 1 436 ? 47.312 88.077 0.956 1.00 7.09 436 GLY A C 1
ATOM 3611 O O . GLY A 1 436 ? 46.742 87.189 0.332 1.00 8.27 436 GLY A O 1
ATOM 3612 N N . ARG A 1 437 ? 47.095 89.369 0.730 1.00 7.44 437 ARG A N 1
ATOM 3613 C CA . ARG A 1 437 ? 46.173 89.843 -0.306 1.00 8.22 437 ARG A CA 1
ATOM 3614 C C . ARG A 1 437 ? 46.649 89.360 -1.656 1.00 9.96 437 ARG A C 1
ATOM 3615 O O . ARG A 1 437 ? 45.865 88.839 -2.470 1.00 9.31 437 ARG A O 1
ATOM 3623 N N . ILE A 1 438 ? 47.939 89.539 -1.905 1.00 8.61 438 ILE A N 1
ATOM 3624 C CA . ILE A 1 438 ? 48.487 89.091 -3.206 1.00 7.81 438 ILE A CA 1
ATOM 3625 C C . ILE A 1 438 ? 48.290 87.575 -3.408 1.00 9.66 438 ILE A C 1
ATOM 3626 O O . ILE A 1 438 ? 47.922 87.104 -4.503 1.00 7.61 438 ILE A O 1
ATOM 3631 N N . TYR A 1 439 ? 48.547 86.791 -2.363 1.00 7.73 439 TYR A N 1
ATOM 3632 C CA . TYR A 1 439 ? 48.417 85.340 -2.455 1.00 8.11 439 TYR A CA 1
ATOM 3633 C C . TYR A 1 439 ? 46.951 84.977 -2.749 1.00 8.61 439 TYR A C 1
ATOM 3634 O O . TYR A 1 439 ? 46.636 84.120 -3.579 1.00 6.65 439 TYR A O 1
ATOM 3643 N N . TYR A 1 440 ? 46.037 85.655 -2.075 1.00 7.86 440 TYR A N 1
ATOM 3644 C CA . TYR A 1 440 ? 44.622 85.337 -2.271 1.00 8.00 440 TYR A CA 1
ATOM 3645 C C . TYR A 1 440 ? 44.078 85.813 -3.617 1.00 7.94 440 TYR A C 1
ATOM 3646 O O . TYR A 1 440 ? 43.179 85.173 -4.169 1.00 7.39 440 TYR A O 1
ATOM 3655 N N . LEU A 1 441 ? 44.621 86.912 -4.150 1.00 7.05 441 LEU A N 1
ATOM 3656 C CA . LEU A 1 441 ? 44.241 87.296 -5.509 1.00 8.05 441 LEU A CA 1
ATOM 3657 C C . LEU A 1 441 ? 44.698 86.215 -6.472 1.00 8.34 441 LEU A C 1
ATOM 3658 O O . LEU A 1 441 ? 43.982 85.876 -7.408 1.00 7.91 441 LEU A O 1
ATOM 3671 N N . LEU A 1 443 ? 44.995 82.986 -5.732 1.00 7.38 443 LEU A N 1
ATOM 3672 C CA . LEU A 1 443 ? 44.070 81.871 -5.574 1.00 7.47 443 LEU A CA 1
ATOM 3673 C C . LEU A 1 443 ? 42.747 82.131 -6.307 1.00 7.77 443 LEU A C 1
ATOM 3674 O O . LEU A 1 443 ? 42.201 81.238 -6.964 1.00 8.87 443 LEU A O 1
ATOM 3679 N N . LEU A 1 444 ? 42.236 83.347 -6.171 1.00 6.69 444 LEU A N 1
ATOM 3680 C CA . LEU A 1 444 ? 40.958 83.739 -6.784 1.00 9.52 444 LEU A CA 1
ATOM 3681 C C . LEU A 1 444 ? 41.061 83.628 -8.307 1.00 9.91 444 LEU A C 1
ATOM 3682 O O . LEU A 1 444 ? 40.102 83.255 -8.996 1.00 10.03 444 LEU A O 1
ATOM 3687 N N . ALA A 1 445 ? 42.263 83.875 -8.815 1.00 8.17 445 ALA A N 1
ATOM 3688 C CA . ALA A 1 445 ? 42.524 83.826 -10.262 1.00 9.20 445 ALA A CA 1
ATOM 3689 C C . ALA A 1 445 ? 42.571 82.421 -10.850 1.00 9.72 445 ALA A C 1
ATOM 3690 O O . ALA A 1 445 ? 42.715 82.282 -12.067 1.00 9.88 445 ALA A O 1
ATOM 3692 N N . ASN A 1 446 ? 42.461 81.390 -10.007 1.00 8.79 446 ASN A N 1
ATOM 3693 C CA . ASN A 1 446 ? 42.546 80.006 -10.478 1.00 9.33 446 ASN A CA 1
ATOM 3694 C C . ASN A 1 446 ? 41.210 79.293 -10.671 1.00 8.83 446 ASN A C 1
ATOM 3695 O O . ASN A 1 446 ? 41.176 78.061 -10.743 1.00 9.84 446 ASN A O 1
ATOM 3700 N N . HIS A 1 447 ? 40.136 80.068 -10.825 1.00 9.85 447 HIS A N 1
ATOM 3701 C CA . HIS A 1 447 ? 38.819 79.506 -11.164 1.00 11.71 447 HIS A CA 1
ATOM 3702 C C . HIS A 1 447 ? 39.003 78.526 -12.317 1.00 9.85 447 HIS A C 1
ATOM 3703 O O . HIS A 1 447 ? 39.659 78.862 -13.334 1.00 10.83 447 HIS A O 1
ATOM 3710 N N . SER A 1 448 ? 38.381 77.361 -12.206 1.00 9.08 448 SER A N 1
ATOM 3711 C CA . SER A 1 448 ? 38.432 76.351 -13.275 1.00 9.92 448 SER A CA 1
ATOM 3712 C C . SER A 1 448 ? 37.600 76.755 -14.496 1.00 11.15 448 SER A C 1
ATOM 3713 O O . SER A 1 448 ? 37.859 76.259 -15.606 1.00 12.96 448 SER A O 1
ATOM 3716 N N . CYS A 1 449 ? 36.612 77.642 -14.292 1.00 11.93 449 CYS A N 1
ATOM 3717 C CA . CYS A 1 449 ? 35.596 77.976 -15.319 1.00 13.35 449 CYS A CA 1
ATOM 3718 C C . CYS A 1 449 ? 36.075 78.256 -16.734 1.00 13.55 449 CYS A C 1
ATOM 3719 O O . CYS A 1 449 ? 35.457 77.748 -17.660 1.00 13.06 449 CYS A O 1
ATOM 3722 N N . PRO A 1 450 ? 37.127 79.086 -16.908 1.00 11.14 450 PRO A N 1
ATOM 3723 C CA . PRO A 1 450 ? 37.523 79.393 -18.285 1.00 10.13 450 PRO A CA 1
ATOM 3724 C C . PRO A 1 450 ? 37.770 78.131 -19.082 1.00 13.30 450 PRO A C 1
ATOM 3725 O O . PRO A 1 450 ? 37.415 78.084 -20.263 1.00 11.73 450 PRO A O 1
ATOM 3729 N N . ARG A 1 451 ? 38.326 77.111 -18.439 1.00 10.61 451 ARG A N 1
ATOM 3730 C CA . ARG A 1 451 ? 38.727 75.912 -19.170 1.00 11.81 451 ARG A CA 1
ATOM 3731 C C . ARG A 1 451 ? 37.582 74.909 -19.338 1.00 14.08 451 ARG A C 1
ATOM 3732 O O . ARG A 1 451 ? 37.734 73.876 -19.994 1.00 13.76 451 ARG A O 1
ATOM 3740 N N . PHE A 1 452 ? 36.415 75.223 -18.782 1.00 10.23 452 PHE A N 1
ATOM 3741 C CA . PHE A 1 452 ? 35.273 74.333 -18.938 1.00 10.91 452 PHE A CA 1
ATOM 3742 C C . PHE A 1 452 ? 34.698 74.474 -20.349 1.00 12.03 452 PHE A C 1
ATOM 3743 O O . PHE A 1 452 ? 34.168 73.517 -20.911 1.00 13.98 452 PHE A O 1
ATOM 3751 N N . TRP A 1 453 ? 34.783 75.683 -20.891 1.00 11.76 453 TRP A N 1
ATOM 3752 C CA . TRP A 1 453 ? 34.117 76.023 -22.160 1.00 14.28 453 TRP A CA 1
ATOM 3753 C C . TRP A 1 453 ? 35.016 75.790 -23.356 1.00 14.29 453 TRP A C 1
ATOM 3754 O O . TRP A 1 453 ? 36.226 75.643 -23.209 1.00 12.65 453 TRP A O 1
ATOM 3765 N N . GLU A 1 454 ? 34.423 75.776 -24.543 1.00 13.68 454 GLU A N 1
ATOM 3766 C CA . GLU A 1 454 ? 35.174 75.369 -25.742 1.00 14.39 454 GLU A CA 1
ATOM 3767 C C . GLU A 1 454 ? 36.002 76.508 -26.313 1.00 16.90 454 GLU A C 1
ATOM 3768 O O . GLU A 1 454 ? 37.024 76.275 -26.978 1.00 15.71 454 GLU A O 1
ATOM 3774 N N . ASN A 1 455 ? 35.550 77.727 -26.016 1.00 13.55 455 ASN A N 1
ATOM 3775 C CA . ASN A 1 455 ? 36.064 78.978 -26.559 1.00 15.24 455 ASN A CA 1
ATOM 3776 C C . ASN A 1 455 ? 36.775 79.761 -25.457 1.00 13.52 455 ASN A C 1
ATOM 3777 O O . ASN A 1 455 ? 36.228 79.891 -24.366 1.00 12.04 455 ASN A O 1
ATOM 3782 N N . ILE A 1 456 ? 37.973 80.282 -25.722 1.00 11.20 456 ILE A N 1
ATOM 3783 C CA . ILE A 1 456 ? 38.734 81.011 -24.676 1.00 11.19 456 ILE A CA 1
ATOM 3784 C C . ILE A 1 456 ? 38.102 82.355 -24.289 1.00 9.61 456 ILE A C 1
ATOM 3785 O O . ILE A 1 456 ? 38.263 82.851 -23.148 1.00 8.97 456 ILE A O 1
ATOM 3790 N N . ASP A 1 457 ? 37.390 82.960 -25.236 1.00 9.85 457 ASP A N 1
ATOM 3791 C CA . ASP A 1 457 ? 36.970 84.357 -25.095 1.00 10.21 457 ASP A CA 1
ATOM 3792 C C . ASP A 1 457 ? 35.671 84.465 -24.288 1.00 10.89 457 ASP A C 1
ATOM 3793 O O . ASP A 1 457 ? 34.583 84.553 -24.844 1.00 9.97 457 ASP A O 1
ATOM 3798 N N . THR A 1 458 ? 35.799 84.472 -22.966 1.00 10.24 458 THR A N 1
ATOM 3799 C CA . THR A 1 458 ? 34.642 84.512 -22.076 1.00 9.41 458 THR A CA 1
ATOM 3800 C C . THR A 1 458 ? 34.936 85.436 -20.899 1.00 10.14 458 THR A C 1
ATOM 3801 O O . THR A 1 458 ? 36.083 85.833 -20.675 1.00 8.91 458 THR A O 1
ATOM 3805 N N . ARG A 1 459 ? 33.904 85.778 -20.138 1.00 7.61 459 ARG A N 1
ATOM 3806 C CA . ARG A 1 459 ? 34.074 86.746 -19.072 1.00 9.39 459 ARG A CA 1
ATOM 3807 C C . ARG A 1 459 ? 34.900 86.126 -17.954 1.00 8.31 459 ARG A C 1
ATOM 3808 O O . ARG A 1 459 ? 35.589 86.850 -17.243 1.00 10.07 459 ARG A O 1
ATOM 3816 N N . VAL A 1 460 ? 34.861 84.802 -17.827 1.00 8.03 460 VAL A N 1
ATOM 3817 C CA . VAL A 1 460 ? 35.612 84.145 -16.756 1.00 10.33 460 VAL A CA 1
ATOM 3818 C C . VAL A 1 460 ? 37.097 84.109 -17.074 1.00 11.58 460 VAL A C 1
ATOM 3819 O O . VAL A 1 460 ? 37.916 84.282 -16.187 1.00 9.48 460 VAL A O 1
ATOM 3823 N N . THR A 1 461 ? 37.451 83.908 -18.343 1.00 9.16 461 THR A N 1
ATOM 3824 C CA . THR A 1 461 ? 38.874 83.989 -18.693 1.00 7.66 461 THR A CA 1
ATOM 3825 C C . THR A 1 461 ? 39.393 85.404 -18.455 1.00 8.98 461 THR A C 1
ATOM 3826 O O . THR A 1 461 ? 40.487 85.587 -17.896 1.00 7.60 461 THR A O 1
ATOM 3830 N N . PHE A 1 462 ? 38.616 86.407 -18.870 1.00 7.51 462 PHE A N 1
ATOM 3831 C CA . PHE A 1 462 ? 38.985 87.809 -18.632 1.00 9.05 462 PHE A CA 1
ATOM 3832 C C . PHE A 1 462 ? 39.206 88.042 -17.120 1.00 8.51 462 PHE A C 1
ATOM 3833 O O . PHE A 1 462 ? 40.192 88.658 -16.715 1.00 6.76 462 PHE A O 1
ATOM 3841 N N . GLY A 1 463 ? 38.278 87.554 -16.298 1.00 10.54 463 GLY A N 1
ATOM 3842 C CA . GLY A 1 463 ? 38.381 87.729 -14.860 1.00 11.20 463 GLY A CA 1
ATOM 3843 C C . GLY A 1 463 ? 39.631 87.093 -14.249 1.00 9.16 463 GLY A C 1
ATOM 3844 O O . GLY A 1 463 ? 40.321 87.730 -13.423 1.00 10.15 463 GLY A O 1
ATOM 3845 N N . ASN A 1 464 ? 39.917 85.849 -14.622 1.00 9.01 464 ASN A N 1
ATOM 3846 C CA . ASN A 1 464 ? 41.113 85.161 -14.100 1.00 9.08 464 ASN A CA 1
ATOM 3847 C C . ASN A 1 464 ? 42.362 85.960 -14.436 1.00 9.76 464 ASN A C 1
ATOM 3848 O O . ASN A 1 464 ? 43.236 86.129 -13.599 1.00 9.01 464 ASN A O 1
ATOM 3853 N N . VAL A 1 465 ? 42.445 86.452 -15.675 1.00 8.33 465 VAL A N 1
ATOM 3854 C CA . VAL A 1 465 ? 43.634 87.166 -16.117 1.00 7.40 465 VAL A CA 1
ATOM 3855 C C . VAL A 1 465 ? 43.724 88.547 -15.472 1.00 7.60 465 VAL A C 1
ATOM 3856 O O . VAL A 1 465 ? 44.802 88.966 -15.032 1.00 8.68 465 VAL A O 1
ATOM 3860 N N . ALA A 1 466 ? 42.589 89.245 -15.351 1.00 6.84 466 ALA A N 1
ATOM 3861 C CA . ALA A 1 466 ? 42.602 90.560 -14.735 1.00 7.77 466 ALA A CA 1
ATOM 3862 C C . ALA A 1 466 ? 42.999 90.443 -13.266 1.00 8.81 466 ALA A C 1
ATOM 3863 O O . ALA A 1 466 ? 43.727 91.294 -12.748 1.00 9.34 466 ALA A O 1
ATOM 3865 N N . THR A 1 467 ? 42.518 89.385 -12.619 1.00 7.34 467 THR A N 1
ATOM 3866 C CA . THR A 1 467 ? 42.807 89.169 -11.189 1.00 8.03 467 THR A CA 1
ATOM 3867 C C . THR A 1 467 ? 44.279 88.805 -10.959 1.00 8.31 467 THR A C 1
ATOM 3868 O O . THR A 1 467 ? 44.935 89.398 -10.116 1.00 7.87 467 THR A O 1
ATOM 3872 N N . ILE A 1 468 ? 44.819 87.884 -11.750 1.00 7.53 468 ILE A N 1
ATOM 3873 C CA . ILE A 1 468 ? 46.243 87.551 -11.587 1.00 9.36 468 ILE A CA 1
ATOM 3874 C C . ILE A 1 468 ? 47.117 88.745 -11.987 1.00 9.41 468 ILE A C 1
ATOM 3875 O O . ILE A 1 468 ? 48.164 88.958 -11.387 1.00 8.65 468 ILE A O 1
ATOM 3880 N N . SER A 1 469 ? 46.692 89.545 -12.973 1.00 6.91 469 SER A N 1
ATOM 3881 C CA . SER A 1 469 ? 47.470 90.737 -13.335 1.00 7.89 469 SER A CA 1
ATOM 3882 C C . SER A 1 469 ? 47.568 91.693 -12.155 1.00 9.72 469 SER A C 1
ATOM 3883 O O . SER A 1 469 ? 48.626 92.263 -11.916 1.00 7.95 469 SER A O 1
ATOM 3886 N N . LYS A 1 470 ? 46.473 91.841 -11.404 1.00 9.53 470 LYS A N 1
ATOM 3887 C CA . LYS A 1 470 ? 46.481 92.695 -10.215 1.00 8.76 470 LYS A CA 1
ATOM 3888 C C . LYS A 1 470 ? 47.544 92.225 -9.237 1.00 8.93 470 LYS A C 1
ATOM 3889 O O . LYS A 1 470 ? 48.347 93.032 -8.741 1.00 7.45 470 LYS A O 1
ATOM 3895 N N . ALA A 1 471 ? 47.537 90.923 -8.961 1.00 8.02 471 ALA A N 1
ATOM 3896 C CA . ALA A 1 471 ? 48.461 90.342 -7.989 1.00 10.09 471 ALA A CA 1
ATOM 3897 C C . ALA A 1 471 ? 49.909 90.538 -8.430 1.00 10.25 471 ALA A C 1
ATOM 3898 O O . ALA A 1 471 ? 50.761 90.931 -7.642 1.00 9.10 471 ALA A O 1
ATOM 3900 N N . LEU A 1 472 ? 50.180 90.258 -9.702 1.00 8.25 472 LEU A N 1
ATOM 3901 C CA . LEU A 1 472 ? 51.555 90.368 -10.196 1.00 8.02 472 LEU A CA 1
ATOM 3902 C C . LEU A 1 472 ? 52.083 91.794 -10.164 1.00 8.71 472 LEU A C 1
ATOM 3903 O O . LEU A 1 472 ? 53.227 92.037 -9.756 1.00 9.53 472 LEU A O 1
ATOM 3908 N N . ILE A 1 473 ? 51.274 92.757 -10.583 1.00 7.83 473 ILE A N 1
ATOM 3909 C CA . ILE A 1 473 ? 51.733 94.143 -10.574 1.00 9.18 473 ILE A CA 1
ATOM 3910 C C . ILE A 1 473 ? 51.999 94.624 -9.150 1.00 10.90 473 ILE A C 1
ATOM 3911 O O . ILE A 1 473 ? 53.003 95.305 -8.907 1.00 8.97 473 ILE A O 1
ATOM 3916 N N . GLU A 1 474 ? 51.136 94.238 -8.214 1.00 10.43 474 GLU A N 1
ATOM 3917 C CA . GLU A 1 474 ? 51.382 94.593 -6.806 1.00 10.12 474 GLU A CA 1
ATOM 3918 C C . GLU A 1 474 ? 52.660 93.970 -6.243 1.00 9.67 474 GLU A C 1
ATOM 3919 O O . GLU A 1 474 ? 53.424 94.639 -5.525 1.00 10.04 474 GLU A O 1
ATOM 3925 N N . LEU A 1 475 ? 52.902 92.708 -6.574 1.00 9.08 475 LEU A N 1
ATOM 3926 C CA . LEU A 1 475 ? 54.104 92.015 -6.100 1.00 9.39 475 LEU A CA 1
ATOM 3927 C C . LEU A 1 475 ? 55.333 92.666 -6.729 1.00 9.65 475 LEU A C 1
ATOM 3928 O O . LEU A 1 475 ? 56.354 92.897 -6.047 1.00 10.11 475 LEU A O 1
ATOM 3941 N N . GLU A 1 477 ? 55.621 95.716 -7.677 1.00 11.08 477 GLU A N 1
ATOM 3942 C CA . GLU A 1 477 ? 55.830 97.019 -7.051 1.00 12.32 477 GLU A CA 1
ATOM 3943 C C . GLU A 1 477 ? 56.422 96.913 -5.644 1.00 13.57 477 GLU A C 1
ATOM 3944 O O . GLU A 1 477 ? 57.198 97.785 -5.255 1.00 15.08 477 GLU A O 1
ATOM 3950 N N . LEU A 1 478 ? 56.079 95.861 -4.902 1.00 12.68 478 LEU A N 1
ATOM 3951 C CA . LEU A 1 478 ? 56.735 95.617 -3.599 1.00 14.54 478 LEU A CA 1
ATOM 3952 C C . LEU A 1 478 ? 58.236 95.399 -3.778 1.00 19.80 478 LEU A C 1
ATOM 3953 O O . LEU A 1 478 ? 59.056 95.928 -3.015 1.00 16.02 478 LEU A O 1
ATOM 3958 N N . TYR A 1 479 ? 58.605 94.627 -4.796 1.00 12.60 479 TYR A N 1
ATOM 3959 C CA . TYR A 1 479 ? 60.031 94.427 -5.071 1.00 14.32 479 TYR A CA 1
ATOM 3960 C C . TYR A 1 479 ? 60.711 95.711 -5.566 1.00 16.88 479 TYR A C 1
ATOM 3961 O O . TYR A 1 479 ? 61.900 95.933 -5.306 1.00 17.67 479 TYR A O 1
ATOM 3978 N N . GLU A 1 481 ? 60.089 98.619 -4.513 1.00 19.92 481 GLU A N 1
ATOM 3979 C CA . GLU A 1 481 ? 60.278 99.442 -3.315 1.00 31.33 481 GLU A CA 1
ATOM 3980 C C . GLU A 1 481 ? 61.550 99.048 -2.604 1.00 31.15 481 GLU A C 1
ATOM 3981 O O . GLU A 1 481 ? 62.200 99.884 -1.979 1.00 44.18 481 GLU A O 1
ATOM 3987 N N . GLU A 1 482 ? 61.900 97.769 -2.696 1.00 30.15 482 GLU A N 1
ATOM 3988 C CA . GLU A 1 482 ? 63.127 97.265 -2.105 1.00 32.61 482 GLU A CA 1
ATOM 3989 C C . GLU A 1 482 ? 64.316 97.589 -3.009 1.00 35.69 482 GLU A C 1
ATOM 3990 O O . GLU A 1 482 ? 65.457 97.276 -2.672 1.00 37.40 482 GLU A O 1
ATOM 3996 N N . ASN A 1 483 ? 64.038 98.213 -4.155 1.00 34.59 483 ASN A N 1
ATOM 3997 C CA . ASN A 1 483 ? 65.044 98.400 -5.199 1.00 34.03 483 ASN A CA 1
ATOM 3998 C C . ASN A 1 483 ? 65.622 97.047 -5.585 1.00 38.01 483 ASN A C 1
ATOM 3999 O O . ASN A 1 483 ? 66.839 96.842 -5.555 1.00 36.89 483 ASN A O 1
ATOM 4004 N N . GLU A 1 484 ? 64.727 96.120 -5.932 1.00 28.07 484 GLU A N 1
ATOM 4005 C CA . GLU A 1 484 ? 65.125 94.773 -6.258 1.00 27.65 484 GLU A CA 1
ATOM 4006 C C . GLU A 1 484 ? 65.087 94.462 -7.749 1.00 30.72 484 GLU A C 1
ATOM 4007 O O . GLU A 1 484 ? 64.223 94.917 -8.495 1.00 31.66 484 GLU A O 1
ATOM 4013 N N . GLU A 1 485 ? 66.076 93.678 -8.149 1.00 27.79 485 GLU A N 1
ATOM 4014 C CA . GLU A 1 485 ? 66.177 93.089 -9.465 1.00 21.66 485 GLU A CA 1
ATOM 4015 C C . GLU A 1 485 ? 65.027 92.097 -9.649 1.00 19.99 485 GLU A C 1
ATOM 4016 O O . GLU A 1 485 ? 64.572 91.837 -10.771 1.00 19.13 485 GLU A O 1
ATOM 4022 N N . ARG A 1 486 ? 64.534 91.561 -8.537 1.00 19.62 486 ARG A N 1
ATOM 4023 C CA . ARG A 1 486 ? 63.478 90.555 -8.581 1.00 17.43 486 ARG A CA 1
ATOM 4024 C C . ARG A 1 486 ? 62.172 91.131 -9.089 1.00 12.57 486 ARG A C 1
ATOM 4025 O O . ARG A 1 486 ? 61.307 90.382 -9.523 1.00 12.79 486 ARG A O 1
ATOM 4033 N N . ALA A 1 487 ? 62.050 92.457 -9.075 1.00 12.85 487 ALA A N 1
ATOM 4034 C CA . ALA A 1 487 ? 60.864 93.104 -9.638 1.00 13.78 487 ALA A CA 1
ATOM 4035 C C . ALA A 1 487 ? 60.728 92.699 -11.110 1.00 12.77 487 ALA A C 1
ATOM 4036 O O . ALA A 1 487 ? 59.638 92.479 -11.602 1.00 10.91 487 ALA A O 1
ATOM 4038 N N . ASN A 1 488 ? 61.828 92.602 -11.834 1.00 13.70 488 ASN A N 1
ATOM 4039 C CA . ASN A 1 488 ? 61.637 92.225 -13.244 1.00 12.63 488 ASN A CA 1
ATOM 4040 C C . ASN A 1 488 ? 61.410 90.731 -13.448 1.00 11.64 488 ASN A C 1
ATOM 4041 O O . ASN A 1 488 ? 60.975 90.335 -14.525 1.00 12.41 488 ASN A O 1
ATOM 4046 N N . TYR A 1 489 ? 61.712 89.906 -12.447 1.00 8.89 489 TYR A N 1
ATOM 4047 C CA . TYR A 1 489 ? 61.338 88.480 -12.508 1.00 9.55 489 TYR A CA 1
ATOM 4048 C C . TYR A 1 489 ? 59.822 88.418 -12.553 1.00 10.73 489 TYR A C 1
ATOM 4049 O O . TYR A 1 489 ? 59.238 87.577 -13.236 1.00 10.23 489 TYR A O 1
ATOM 4058 N N . ILE A 1 490 ? 59.186 89.292 -11.782 1.00 10.83 490 ILE A N 1
ATOM 4059 C CA . ILE A 1 490 ? 57.728 89.335 -11.771 1.00 9.55 490 ILE A CA 1
ATOM 4060 C C . ILE A 1 490 ? 57.167 90.001 -13.040 1.00 7.72 490 ILE A C 1
ATOM 4061 O O . ILE A 1 490 ? 56.148 89.569 -13.564 1.00 9.33 490 ILE A O 1
ATOM 4066 N N . PHE A 1 491 ? 57.830 91.044 -13.546 1.00 9.37 491 PHE A N 1
ATOM 4067 C CA . PHE A 1 491 ? 57.408 91.654 -14.802 1.00 9.20 491 PHE A CA 1
ATOM 4068 C C . PHE A 1 491 ? 57.442 90.622 -15.915 1.00 9.91 491 PHE A C 1
ATOM 4069 O O . PHE A 1 491 ? 56.571 90.641 -16.805 1.00 10.64 491 PHE A O 1
ATOM 4077 N N . LEU A 1 492 ? 58.424 89.720 -15.879 1.00 9.39 492 LEU A N 1
ATOM 4078 C CA . LEU A 1 492 ? 58.486 88.640 -16.889 1.00 9.31 492 LEU A CA 1
ATOM 4079 C C . LEU A 1 492 ? 57.202 87.823 -16.879 1.00 10.71 492 LEU A C 1
ATOM 4080 O O . LEU A 1 492 ? 56.637 87.495 -17.927 1.00 8.59 492 LEU A O 1
ATOM 4085 N N . GLU A 1 493 ? 56.716 87.495 -15.681 1.00 8.56 493 GLU A N 1
ATOM 4086 C CA . GLU A 1 493 ? 55.494 86.722 -15.560 1.00 8.20 493 GLU A CA 1
ATOM 4087 C C . GLU A 1 493 ? 54.289 87.452 -16.156 1.00 8.55 493 GLU A C 1
ATOM 4088 O O . GLU A 1 493 ? 53.475 86.846 -16.854 1.00 10.26 493 GLU A O 1
ATOM 4094 N N . TYR A 1 494 ? 54.183 88.745 -15.876 1.00 8.59 494 TYR A N 1
ATOM 4095 C CA . TYR A 1 494 ? 53.106 89.556 -16.438 1.00 9.93 494 TYR A CA 1
ATOM 4096 C C . TYR A 1 494 ? 53.252 89.661 -17.974 1.00 10.93 494 TYR A C 1
ATOM 4097 O O . TYR A 1 494 ? 52.256 89.646 -18.712 1.00 11.07 494 TYR A O 1
ATOM 4114 N N . LYS A 1 496 ? 54.326 87.392 -19.930 1.00 9.55 496 LYS A N 1
ATOM 4115 C CA . LYS A 1 496 ? 53.815 86.155 -20.501 1.00 9.01 496 LYS A CA 1
ATOM 4116 C C . LYS A 1 496 ? 52.305 86.208 -20.728 1.00 12.21 496 LYS A C 1
ATOM 4117 O O . LYS A 1 496 ? 51.816 85.594 -21.655 1.00 10.80 496 LYS A O 1
ATOM 4123 N N . LEU A 1 497 ? 51.562 86.910 -19.867 1.00 10.44 497 LEU A N 1
ATOM 4124 C CA . LEU A 1 497 ? 50.138 87.173 -20.148 1.00 11.22 497 LEU A CA 1
ATOM 4125 C C . LEU A 1 497 ? 49.939 88.106 -21.328 1.00 9.90 497 LEU A C 1
ATOM 4126 O O . LEU A 1 497 ? 49.144 87.816 -22.242 1.00 11.30 497 LEU A O 1
ATOM 4131 N N . LEU A 1 498 ? 50.614 89.252 -21.308 1.00 9.51 498 LEU A N 1
ATOM 4132 C CA . LEU A 1 498 ? 50.489 90.192 -22.412 1.00 10.86 498 LEU A CA 1
ATOM 4133 C C . LEU A 1 498 ? 50.830 89.510 -23.716 1.00 12.33 498 LEU A C 1
ATOM 4134 O O . LEU A 1 498 ? 50.125 89.678 -24.710 1.00 11.51 498 LEU A O 1
ATOM 4139 N N . ALA A 1 499 ? 51.913 88.730 -23.719 1.00 8.95 499 ALA A N 1
ATOM 4140 C CA . ALA A 1 499 ? 52.342 88.089 -24.971 1.00 10.53 499 ALA A CA 1
ATOM 4141 C C . ALA A 1 499 ? 51.902 86.623 -25.055 1.00 9.67 499 ALA A C 1
ATOM 4142 O O . ALA A 1 499 ? 52.598 85.770 -25.628 1.00 10.10 499 ALA A O 1
ATOM 4144 N N . PHE A 1 500 ? 50.717 86.328 -24.510 1.00 9.35 500 PHE A N 1
ATOM 4145 C CA . PHE A 1 500 ? 50.190 84.963 -24.479 1.00 9.60 500 PHE A CA 1
ATOM 4146 C C . PHE A 1 500 ? 50.337 84.145 -25.779 1.00 9.86 500 PHE A C 1
ATOM 4147 O O . PHE A 1 500 ? 50.698 82.973 -25.711 1.00 9.15 500 PHE A O 1
ATOM 4155 N N . PRO A 1 501 ? 50.081 84.751 -26.959 1.00 9.27 501 PRO A N 1
ATOM 4156 C CA . PRO A 1 501 ? 50.146 83.934 -28.183 1.00 9.87 501 PRO A CA 1
ATOM 4157 C C . PRO A 1 501 ? 51.544 83.391 -28.480 1.00 10.61 501 PRO A C 1
ATOM 4158 O O . PRO A 1 501 ? 51.672 82.346 -29.106 1.00 10.73 501 PRO A O 1
ATOM 4162 N N . GLN A 1 502 ? 52.573 84.062 -27.983 1.00 7.96 502 GLN A N 1
ATOM 4163 C CA . GLN A 1 502 ? 53.944 83.580 -28.170 1.00 8.79 502 GLN A CA 1
ATOM 4164 C C . GLN A 1 502 ? 54.193 82.258 -27.445 1.00 11.39 502 GLN A C 1
ATOM 4165 O O . GLN A 1 502 ? 55.130 81.534 -27.765 1.00 10.52 502 GLN A O 1
ATOM 4171 N N . LEU A 1 503 ? 53.357 81.923 -26.468 1.00 8.99 503 LEU A N 1
ATOM 4172 C CA . LEU A 1 503 ? 53.588 80.679 -25.724 1.00 11.00 503 LEU A CA 1
ATOM 4173 C C . LEU A 1 503 ? 53.428 79.404 -26.573 1.00 10.88 503 LEU A C 1
ATOM 4174 O O . LEU A 1 503 ? 53.902 78.337 -26.191 1.00 9.74 503 LEU A O 1
ATOM 4179 N N . TYR A 1 504 ? 52.779 79.510 -27.727 1.00 10.05 504 TYR A N 1
ATOM 4180 C CA . TYR A 1 504 ? 52.716 78.368 -28.637 1.00 10.74 504 TYR A CA 1
ATOM 4181 C C . TYR A 1 504 ? 54.139 77.931 -28.956 1.00 10.67 504 TYR A C 1
ATOM 4182 O O . TYR A 1 504 ? 54.458 76.738 -28.951 1.00 10.59 504 TYR A O 1
ATOM 4191 N N . TYR A 1 505 ? 54.994 78.912 -29.223 1.00 10.01 505 TYR A N 1
ATOM 4192 C CA . TYR A 1 505 ? 56.387 78.629 -29.552 1.00 10.11 505 TYR A CA 1
ATOM 4193 C C . TYR A 1 505 ? 57.202 78.321 -28.309 1.00 10.19 505 TYR A C 1
ATOM 4194 O O . TYR A 1 505 ? 57.940 77.333 -28.270 1.00 10.93 505 TYR A O 1
ATOM 4203 N N . ASP A 1 506 ? 57.059 79.153 -27.283 1.00 10.55 506 ASP A N 1
ATOM 4204 C CA . ASP A 1 506 ? 57.918 79.005 -26.107 1.00 10.52 506 ASP A CA 1
ATOM 4205 C C . ASP A 1 506 ? 57.660 77.728 -25.328 1.00 10.16 506 ASP A C 1
ATOM 4206 O O . ASP A 1 506 ? 58.576 77.208 -24.695 1.00 10.40 506 ASP A O 1
ATOM 4211 N N . TYR A 1 507 ? 56.411 77.250 -25.328 1.00 8.96 507 TYR A N 1
ATOM 4212 C CA . TYR A 1 507 ? 56.083 75.971 -24.706 1.00 9.51 507 TYR A CA 1
ATOM 4213 C C . TYR A 1 507 ? 56.223 74.765 -25.669 1.00 10.51 507 TYR A C 1
ATOM 4214 O O . TYR A 1 507 ? 55.883 73.638 -25.311 1.00 12.50 507 TYR A O 1
ATOM 4223 N N . ASP A 1 508 ? 56.760 74.995 -26.868 1.00 10.41 508 ASP A N 1
ATOM 4224 C CA . ASP A 1 508 ? 56.983 73.907 -27.821 1.00 9.42 508 ASP A CA 1
ATOM 4225 C C . ASP A 1 508 ? 55.702 73.139 -28.118 1.00 10.71 508 ASP A C 1
ATOM 4226 O O . ASP A 1 508 ? 55.724 71.916 -28.255 1.00 11.45 508 ASP A O 1
ATOM 4231 N N . LEU A 1 509 ? 54.589 73.857 -28.226 1.00 9.23 509 LEU A N 1
ATOM 4232 C CA . LEU A 1 509 ? 53.309 73.177 -28.423 1.00 10.15 509 LEU A CA 1
ATOM 4233 C C . LEU A 1 509 ? 53.227 72.499 -29.795 1.00 12.78 509 LEU A C 1
ATOM 4234 O O . LEU A 1 509 ? 52.434 71.571 -29.988 1.00 12.43 509 LEU A O 1
ATOM 4239 N N . PHE A 1 510 ? 54.037 72.974 -30.735 1.00 13.54 510 PHE A N 1
ATOM 4240 C CA . PHE A 1 510 ? 54.147 72.338 -32.060 1.00 14.32 510 PHE A CA 1
ATOM 4241 C C . PHE A 1 510 ? 54.586 70.873 -31.996 1.00 15.90 510 PHE A C 1
ATOM 4242 O O . PHE A 1 510 ? 54.345 70.108 -32.937 1.00 16.54 510 PHE A O 1
ATOM 4250 N N . ARG A 1 511 ? 55.202 70.467 -30.886 1.00 13.99 511 ARG A N 1
ATOM 4251 C CA . ARG A 1 511 ? 55.606 69.074 -30.711 1.00 14.47 511 ARG A CA 1
ATOM 4252 C C . ARG A 1 511 ? 54.451 68.143 -30.361 1.00 17.53 511 ARG A C 1
ATOM 4253 O O . ARG A 1 511 ? 54.561 66.928 -30.508 1.00 17.15 511 ARG A O 1
ATOM 4269 N N . LYS A 1 513 ? 50.705 66.302 -30.556 1.00 16.16 513 LYS A N 1
ATOM 4270 C CA . LYS A 1 513 ? 49.970 65.641 -31.632 1.00 15.05 513 LYS A CA 1
ATOM 4271 C C . LYS A 1 513 ? 48.479 65.928 -31.471 1.00 16.02 513 LYS A C 1
ATOM 4272 O O . LYS A 1 513 ? 47.937 65.792 -30.365 1.00 17.25 513 LYS A O 1
ATOM 4278 N N . GLY A 1 514 ? 47.820 66.321 -32.559 1.00 15.19 514 GLY A N 1
ATOM 4279 C CA . GLY A 1 514 ? 46.382 66.547 -32.527 1.00 16.61 514 GLY A CA 1
ATOM 4280 C C . GLY A 1 514 ? 45.600 65.262 -32.733 1.00 21.59 514 GLY A C 1
ATOM 4281 O O . GLY A 1 514 ? 46.067 64.358 -33.441 1.00 19.56 514 GLY A O 1
ATOM 4282 N N . LEU A 1 515 ? 44.414 65.176 -32.128 1.00 15.75 515 LEU A N 1
ATOM 4283 C CA . LEU A 1 515 ? 43.574 63.984 -32.246 1.00 19.61 515 LEU A CA 1
ATOM 4284 C C . LEU A 1 515 ? 43.305 63.692 -33.717 1.00 20.38 515 LEU A C 1
ATOM 4285 O O . LEU A 1 515 ? 43.539 62.566 -34.193 1.00 21.45 515 LEU A O 1
ATOM 4290 N N . GLU A 1 516 ? 42.819 64.700 -34.430 1.00 16.95 516 GLU A N 1
ATOM 4291 C CA . GLU A 1 516 ? 42.539 64.571 -35.865 1.00 22.19 516 GLU A CA 1
ATOM 4292 C C . GLU A 1 516 ? 43.766 64.914 -36.722 1.00 26.03 516 GLU A C 1
ATOM 4293 O O . GLU A 1 516 ? 43.848 64.509 -37.884 1.00 30.95 516 GLU A O 1
ATOM 4299 N N . GLY A 1 517 ? 44.722 65.646 -36.151 1.00 19.99 517 GLY A N 1
ATOM 4300 C CA . GLY A 1 517 ? 45.986 65.913 -36.826 1.00 22.20 517 GLY A CA 1
ATOM 4301 C C . GLY A 1 517 ? 46.296 67.372 -37.117 1.00 24.98 517 GLY A C 1
ATOM 4302 O O . GLY A 1 517 ? 47.398 67.690 -37.570 1.00 27.10 517 GLY A O 1
ATOM 4303 N N . TRP A 1 518 ? 45.337 68.261 -36.854 1.00 19.63 518 TRP A N 1
ATOM 4304 C CA . TRP A 1 518 ? 45.509 69.679 -37.131 1.00 17.99 518 TRP A CA 1
ATOM 4305 C C . TRP A 1 518 ? 45.522 70.527 -35.855 1.00 13.71 518 TRP A C 1
ATOM 4306 O O . TRP A 1 518 ? 45.851 71.695 -35.913 1.00 13.54 518 TRP A O 1
ATOM 4317 N N . GLU A 1 519 ? 45.163 69.938 -34.720 1.00 14.17 519 GLU A N 1
ATOM 4318 C CA . GLU A 1 519 ? 44.881 70.749 -33.525 1.00 13.52 519 GLU A CA 1
ATOM 4319 C C . GLU A 1 519 ? 46.107 71.444 -32.925 1.00 13.93 519 GLU A C 1
ATOM 4320 O O . GLU A 1 519 ? 45.973 72.317 -32.036 1.00 12.67 519 GLU A O 1
ATOM 4326 N N . THR A 1 520 ? 47.296 71.040 -33.354 1.00 13.29 520 THR A N 1
ATOM 4327 C CA . THR A 1 520 ? 48.516 71.605 -32.776 1.00 12.65 520 THR A CA 1
ATOM 4328 C C . THR A 1 520 ? 49.324 72.437 -33.776 1.00 14.39 520 THR A C 1
ATOM 4329 O O . THR A 1 520 ? 50.485 72.767 -33.528 1.00 14.38 520 THR A O 1
ATOM 4333 N N . THR A 1 521 ? 48.709 72.778 -34.906 1.00 14.28 521 THR A N 1
ATOM 4334 C CA . THR A 1 521 ? 49.350 73.654 -35.890 1.00 15.04 521 THR A CA 1
ATOM 4335 C C . THR A 1 521 ? 49.301 75.107 -35.451 1.00 18.78 521 THR A C 1
ATOM 4336 O O . THR A 1 521 ? 48.491 75.472 -34.598 1.00 13.58 521 THR A O 1
ATOM 4340 N N . GLU A 1 522 ? 50.167 75.934 -36.037 1.00 15.20 522 GLU A N 1
ATOM 4341 C CA . GLU A 1 522 ? 50.160 77.369 -35.738 1.00 16.91 522 GLU A CA 1
ATOM 4342 C C . GLU A 1 522 ? 48.818 77.976 -36.087 1.00 15.80 522 GLU A C 1
ATOM 4343 O O . GLU A 1 522 ? 48.284 78.801 -35.346 1.00 14.08 522 GLU A O 1
ATOM 4349 N N . LYS A 1 523 ? 48.271 77.569 -37.231 1.00 15.83 523 LYS A N 1
ATOM 4350 C CA . LYS A 1 523 ? 47.000 78.113 -37.683 1.00 18.18 523 LYS A CA 1
ATOM 4351 C C . LYS A 1 523 ? 45.895 77.817 -36.672 1.00 13.22 523 LYS A C 1
ATOM 4352 O O . LYS A 1 523 ? 45.069 78.683 -36.381 1.00 14.17 523 LYS A O 1
ATOM 4358 N N . ALA A 1 524 ? 45.882 76.599 -36.144 1.00 13.89 524 ALA A N 1
ATOM 4359 C CA . ALA A 1 524 ? 44.853 76.193 -35.181 1.00 12.90 524 ALA A CA 1
ATOM 4360 C C . ALA A 1 524 ? 44.959 77.004 -33.889 1.00 13.77 524 ALA A C 1
ATOM 4361 O O . ALA A 1 524 ? 43.949 77.408 -33.316 1.00 11.64 524 ALA A O 1
ATOM 4363 N N . TRP A 1 525 ? 46.188 77.216 -33.439 1.00 12.49 525 TRP A N 1
ATOM 4364 C CA . TRP A 1 525 ? 46.450 78.016 -32.237 1.00 12.21 525 TRP A CA 1
ATOM 4365 C C . TRP A 1 525 ? 45.960 79.441 -32.427 1.00 13.49 525 TRP A C 1
ATOM 4366 O O . TRP A 1 525 ? 45.161 79.963 -31.641 1.00 11.09 525 TRP A O 1
ATOM 4377 N N . PHE A 1 526 ? 46.425 80.100 -33.480 1.00 12.40 526 PHE A N 1
ATOM 4378 C CA . PHE A 1 526 ? 46.083 81.507 -33.658 1.00 13.33 526 PHE A CA 1
ATOM 4379 C C . PHE A 1 526 ? 44.593 81.686 -33.909 1.00 13.81 526 PHE A C 1
ATOM 4380 O O . PHE A 1 526 ? 43.988 82.630 -33.395 1.00 15.11 526 PHE A O 1
ATOM 4388 N N . GLU A 1 527 ? 43.980 80.759 -34.636 1.00 13.63 527 GLU A N 1
ATOM 4389 C CA . GLU A 1 527 ? 42.541 80.884 -34.871 1.00 13.98 527 GLU A CA 1
ATOM 4390 C C . GLU A 1 527 ? 41.766 80.803 -33.555 1.00 13.44 527 GLU A C 1
ATOM 4391 O O . GLU A 1 527 ? 40.770 81.528 -33.384 1.00 13.84 527 GLU A O 1
ATOM 4397 N N . SER A 1 528 ? 42.236 79.939 -32.646 1.00 11.36 528 SER A N 1
ATOM 4398 C CA . SER A 1 528 ? 41.593 79.734 -31.340 1.00 11.99 528 SER A CA 1
ATOM 4399 C C . SER A 1 528 ? 41.632 80.980 -30.477 1.00 12.66 528 SER A C 1
ATOM 4400 O O . SER A 1 528 ? 40.836 81.105 -29.532 1.00 12.93 528 SER A O 1
ATOM 4403 N N . LEU A 1 529 ? 42.589 81.866 -30.754 1.00 10.72 529 LEU A N 1
ATOM 4404 C CA . LEU A 1 529 ? 42.780 83.074 -29.940 1.00 11.66 529 LEU A CA 1
ATOM 4405 C C . LEU A 1 529 ? 42.085 84.316 -30.479 1.00 14.62 529 LEU A C 1
ATOM 4406 O O . LEU A 1 529 ? 42.078 85.353 -29.824 1.00 13.36 529 LEU A O 1
ATOM 4411 N N . ARG A 1 530 ? 41.467 84.225 -31.653 1.00 11.62 530 ARG A N 1
ATOM 4412 C CA . ARG A 1 530 ? 40.886 85.413 -32.253 1.00 12.22 530 ARG A CA 1
ATOM 4413 C C . ARG A 1 530 ? 39.810 86.034 -31.374 1.00 11.82 530 ARG A C 1
ATOM 4414 O O . ARG A 1 530 ? 39.000 85.324 -30.772 1.00 13.96 530 ARG A O 1
ATOM 4422 N N . SER A 1 531 ? 39.808 87.356 -31.304 1.00 11.74 531 SER A N 1
ATOM 4423 C CA . SER A 1 531 ? 38.795 88.054 -30.513 1.00 10.73 531 SER A CA 1
ATOM 4424 C C . SER A 1 531 ? 37.380 87.765 -30.981 1.00 13.89 531 SER A C 1
ATOM 4425 O O . SER A 1 531 ? 37.092 87.759 -32.193 1.00 12.51 531 SER A O 1
ATOM 4428 N N . GLU A 1 532 ? 36.492 87.559 -30.010 1.00 10.78 532 GLU A N 1
ATOM 4429 C CA . GLU A 1 532 ? 35.063 87.387 -30.292 1.00 14.33 532 GLU A CA 1
ATOM 4430 C C . GLU A 1 532 ? 34.225 88.679 -30.183 1.00 12.13 532 GLU A C 1
ATOM 4431 O O . GLU A 1 532 ? 33.001 88.627 -30.285 1.00 16.47 532 GLU A O 1
ATOM 4437 N N . VAL A 1 533 ? 34.881 89.821 -29.980 1.00 9.48 533 VAL A N 1
ATOM 4438 C CA . VAL A 1 533 ? 34.195 91.097 -29.834 1.00 10.60 533 VAL A CA 1
ATOM 4439 C C . VAL A 1 533 ? 34.763 92.110 -30.816 1.00 11.34 533 VAL A C 1
ATOM 4440 O O . VAL A 1 533 ? 35.972 92.148 -31.075 1.00 11.60 533 VAL A O 1
ATOM 4444 N N . PRO A 1 534 ? 33.888 92.932 -31.398 1.00 11.15 534 PRO A N 1
ATOM 4445 C CA . PRO A 1 534 ? 34.389 93.807 -32.458 1.00 9.92 534 PRO A CA 1
ATOM 4446 C C . PRO A 1 534 ? 35.147 95.001 -31.912 1.00 13.39 534 PRO A C 1
ATOM 4447 O O . PRO A 1 534 ? 35.873 95.644 -32.675 1.00 14.61 534 PRO A O 1
ATOM 4451 N N . ASN A 1 535 ? 35.011 95.299 -30.615 1.00 10.01 535 ASN A N 1
ATOM 4452 C CA . ASN A 1 535 ? 35.678 96.471 -30.057 1.00 11.08 535 ASN A CA 1
ATOM 4453 C C . ASN A 1 535 ? 37.024 96.115 -29.424 1.00 12.36 535 ASN A C 1
ATOM 4454 O O . ASN A 1 535 ? 37.596 96.915 -28.715 1.00 13.97 535 ASN A O 1
ATOM 4459 N N . SER A 1 536 ? 37.533 94.924 -29.715 1.00 11.62 536 SER A N 1
ATOM 4460 C CA . SER A 1 536 ? 38.941 94.620 -29.386 1.00 11.05 536 SER A CA 1
ATOM 4461 C C . SER A 1 536 ? 39.571 93.678 -30.404 1.00 10.96 536 SER A C 1
ATOM 4462 O O . SER A 1 536 ? 39.013 92.643 -30.723 1.00 12.22 536 SER A O 1
ATOM 4465 N N . LYS A 1 537 ? 40.731 94.053 -30.933 1.00 11.55 537 LYS A N 1
ATOM 4466 C CA . LYS A 1 537 ? 41.404 93.170 -31.885 1.00 12.93 537 LYS A CA 1
ATOM 4467 C C . LYS A 1 537 ? 42.306 92.179 -31.166 1.00 11.88 537 LYS A C 1
ATOM 4468 O O . LYS A 1 537 ? 42.895 91.294 -31.797 1.00 13.22 537 LYS A O 1
ATOM 4474 N N . TYR A 1 538 ? 42.419 92.315 -29.839 1.00 10.80 538 TYR A N 1
ATOM 4475 C CA . TYR A 1 538 ? 43.323 91.427 -29.082 1.00 8.53 538 TYR A CA 1
ATOM 4476 C C . TYR A 1 538 ? 42.624 90.235 -28.481 1.00 11.26 538 TYR A C 1
ATOM 4477 O O . TYR A 1 538 ? 41.460 90.319 -28.068 1.00 10.87 538 TYR A O 1
ATOM 4486 N N . ASN A 1 539 ? 43.341 89.118 -28.429 1.00 9.82 539 ASN A N 1
ATOM 4487 C CA . ASN A 1 539 ? 42.864 87.937 -27.708 1.00 7.91 539 ASN A CA 1
ATOM 4488 C C . ASN A 1 539 ? 42.533 88.311 -26.255 1.00 7.45 539 ASN A C 1
ATOM 4489 O O . ASN A 1 539 ? 43.077 89.279 -25.713 1.00 8.69 539 ASN A O 1
ATOM 4494 N N . VAL A 1 540 ? 41.636 87.542 -25.638 1.00 8.20 540 VAL A N 1
ATOM 4495 C CA . VAL A 1 540 ? 41.091 87.898 -24.311 1.00 8.99 540 VAL A CA 1
ATOM 4496 C C . VAL A 1 540 ? 42.152 87.959 -23.192 1.00 9.70 540 VAL A C 1
ATOM 4497 O O . VAL A 1 540 ? 42.011 88.734 -22.234 1.00 8.28 540 VAL A O 1
ATOM 4501 N N . VAL A 1 541 ? 43.202 87.156 -23.302 1.00 8.02 541 VAL A N 1
ATOM 4502 C CA . VAL A 1 541 ? 44.268 87.169 -22.281 1.00 8.70 541 VAL A CA 1
ATOM 4503 C C . VAL A 1 541 ? 45.037 88.486 -22.341 1.00 9.13 541 VAL A C 1
ATOM 4504 O O . VAL A 1 541 ? 45.154 89.213 -21.349 1.00 7.38 541 VAL A O 1
ATOM 4508 N N . THR A 1 542 ? 45.564 88.812 -23.516 1.00 6.85 542 THR A N 1
ATOM 4509 C CA . THR A 1 542 ? 46.178 90.111 -23.711 1.00 7.83 542 THR A CA 1
ATOM 4510 C C . THR A 1 542 ? 45.235 91.254 -23.339 1.00 9.18 542 THR A C 1
ATOM 4511 O O . THR A 1 542 ? 45.635 92.215 -22.676 1.00 7.41 542 THR A O 1
ATOM 4515 N N . ARG A 1 543 ? 43.972 91.143 -23.756 1.00 8.41 543 ARG A N 1
ATOM 4516 C CA . ARG A 1 543 ? 42.979 92.192 -23.488 1.00 7.99 543 ARG A CA 1
ATOM 4517 C C . ARG A 1 543 ? 42.854 92.515 -21.982 1.00 7.90 543 ARG A C 1
ATOM 4518 O O . ARG A 1 543 ? 42.883 93.692 -21.575 1.00 7.65 543 ARG A O 1
ATOM 4526 N N . ALA A 1 544 ? 42.689 91.477 -21.165 1.00 8.15 544 ALA A N 1
ATOM 4527 C CA . ALA A 1 544 ? 42.571 91.665 -19.715 1.00 9.39 544 ALA A CA 1
ATOM 4528 C C . ALA A 1 544 ? 43.868 92.163 -19.093 1.00 8.89 544 ALA A C 1
ATOM 4529 O O . ALA A 1 544 ? 43.853 93.028 -18.240 1.00 8.09 544 ALA A O 1
ATOM 4531 N N . ALA A 1 545 ? 44.997 91.603 -19.507 1.00 9.67 545 ALA A N 1
ATOM 4532 C CA . ALA A 1 545 ? 46.287 92.062 -18.981 1.00 10.24 545 ALA A CA 1
ATOM 4533 C C . ALA A 1 545 ? 46.501 93.561 -19.271 1.00 10.04 545 ALA A C 1
ATOM 4534 O O . ALA A 1 545 ? 47.009 94.317 -18.448 1.00 10.30 545 ALA A O 1
ATOM 4536 N N . LEU A 1 546 ? 46.095 94.008 -20.455 1.00 7.72 546 LEU A N 1
ATOM 4537 C CA . LEU A 1 546 ? 46.179 95.418 -20.782 1.00 8.76 546 LEU A CA 1
ATOM 4538 C C . LEU A 1 546 ? 45.191 96.266 -19.987 1.00 8.47 546 LEU A C 1
ATOM 4539 O O . LEU A 1 546 ? 45.507 97.392 -19.606 1.00 8.69 546 LEU A O 1
ATOM 4544 N N . TYR A 1 547 ? 43.973 95.748 -19.795 1.00 7.70 547 TYR A N 1
ATOM 4545 C CA . TYR A 1 547 ? 42.938 96.481 -19.076 1.00 8.90 547 TYR A CA 1
ATOM 4546 C C . TYR A 1 547 ? 43.414 96.827 -17.667 1.00 8.95 547 TYR A C 1
ATOM 4547 O O . TYR A 1 547 ? 43.205 97.952 -17.192 1.00 10.69 547 TYR A O 1
ATOM 4556 N N . VAL A 1 548 ? 44.043 95.866 -17.002 1.00 8.82 548 VAL A N 1
ATOM 4557 C CA . VAL A 1 548 ? 44.583 96.138 -15.666 1.00 8.62 548 VAL A CA 1
ATOM 4558 C C . VAL A 1 548 ? 45.876 96.941 -15.739 1.00 9.71 548 VAL A C 1
ATOM 4559 O O . VAL A 1 548 ? 46.082 97.898 -15.003 1.00 9.28 548 VAL A O 1
ATOM 4563 N N . GLY A 1 549 ? 46.750 96.578 -16.670 1.00 10.04 549 GLY A N 1
ATOM 4564 C CA . GLY A 1 549 ? 48.030 97.268 -16.768 1.00 8.42 549 GLY A CA 1
ATOM 4565 C C . GLY A 1 549 ? 47.914 98.756 -17.053 1.00 10.51 549 GLY A C 1
ATOM 4566 O O . GLY A 1 549 ? 48.708 99.543 -16.547 1.00 10.48 549 GLY A O 1
ATOM 4567 N N . LYS A 1 550 ? 46.932 99.158 -17.860 1.00 8.81 550 LYS A N 1
ATOM 4568 C CA . LYS A 1 550 ? 46.817 100.558 -18.213 1.00 9.71 550 LYS A CA 1
ATOM 4569 C C . LYS A 1 550 ? 46.389 101.387 -17.005 1.00 11.93 550 LYS A C 1
ATOM 4570 O O . LYS A 1 550 ? 46.614 102.595 -16.966 1.00 15.08 550 LYS A O 1
ATOM 4576 N N . ARG A 1 551 ? 45.811 100.721 -16.005 1.00 11.35 551 ARG A N 1
ATOM 4577 C CA . ARG A 1 551 ? 45.398 101.384 -14.779 1.00 11.41 551 ARG A CA 1
ATOM 4578 C C . ARG A 1 551 ? 46.494 101.364 -13.724 1.00 13.33 551 ARG A C 1
ATOM 4579 O O . ARG A 1 551 ? 46.655 102.334 -12.971 1.00 13.19 551 ARG A O 1
ATOM 4587 N N . ASP A 1 552 ? 47.252 100.265 -13.670 1.00 9.12 552 ASP A N 1
ATOM 4588 C CA . ASP A 1 552 ? 48.102 99.988 -12.499 1.00 9.93 552 ASP A CA 1
ATOM 4589 C C . ASP A 1 552 ? 49.618 100.042 -12.706 1.00 12.42 552 ASP A C 1
ATOM 4590 O O . ASP A 1 552 ? 50.361 100.176 -11.742 1.00 11.45 552 ASP A O 1
ATOM 4595 N N . LEU A 1 553 ? 50.082 99.875 -13.934 1.00 11.64 553 LEU A N 1
ATOM 4596 C CA . LEU A 1 553 ? 51.528 99.864 -14.143 1.00 9.20 553 LEU A CA 1
ATOM 4597 C C . LEU A 1 553 ? 52.142 101.222 -13.825 1.00 10.87 553 LEU A C 1
ATOM 4598 O O . LEU A 1 553 ? 51.563 102.274 -14.099 1.00 11.83 553 LEU A O 1
ATOM 4603 N N . PRO A 1 554 ? 53.376 101.206 -13.310 1.00 11.93 554 PRO A N 1
ATOM 4604 C CA . PRO A 1 554 ? 54.138 102.446 -13.163 1.00 14.78 554 PRO A CA 1
ATOM 4605 C C . PRO A 1 554 ? 54.262 103.138 -14.523 1.00 15.72 554 PRO A C 1
ATOM 4606 O O . PRO A 1 554 ? 54.159 102.468 -15.566 1.00 13.36 554 PRO A O 1
ATOM 4610 N N . PRO A 1 555 ? 54.473 104.459 -14.519 1.00 17.14 555 PRO A N 1
ATOM 4611 C CA . PRO A 1 555 ? 54.418 105.245 -15.749 1.00 17.30 555 PRO A CA 1
ATOM 4612 C C . PRO A 1 555 ? 55.346 104.777 -16.857 1.00 16.98 555 PRO A C 1
ATOM 4613 O O . PRO A 1 555 ? 54.878 104.778 -17.986 1.00 16.71 555 PRO A O 1
ATOM 4617 N N . ASP A 1 556 ? 56.583 104.370 -16.572 1.00 16.70 556 ASP A N 1
ATOM 4618 C CA . ASP A 1 556 ? 57.467 103.915 -17.643 1.00 21.69 556 ASP A CA 1
ATOM 4619 C C . ASP A 1 556 ? 56.929 102.661 -18.302 1.00 18.11 556 ASP A C 1
ATOM 4620 O O . ASP A 1 556 ? 56.969 102.512 -19.523 1.00 18.65 556 ASP A O 1
ATOM 4633 N N . ARG A 1 558 ? 53.774 101.696 -18.277 1.00 14.25 558 ARG A N 1
ATOM 4634 C CA . ARG A 1 558 ? 52.558 102.058 -19.017 1.00 16.74 558 ARG A CA 1
ATOM 4635 C C . ARG A 1 558 ? 52.910 102.602 -20.405 1.00 18.69 558 ARG A C 1
ATOM 4636 O O . ARG A 1 558 ? 52.246 102.271 -21.393 1.00 16.43 558 ARG A O 1
ATOM 4644 N N . SER A 1 559 ? 53.977 103.397 -20.499 1.00 17.13 559 SER A N 1
ATOM 4645 C CA . SER A 1 559 ? 54.367 103.952 -21.799 1.00 18.15 559 SER A CA 1
ATOM 4646 C C . SER A 1 559 ? 54.769 102.850 -22.778 1.00 16.24 559 SER A C 1
ATOM 4647 O O . SER A 1 559 ? 54.524 102.969 -23.992 1.00 21.79 559 SER A O 1
ATOM 4650 N N . VAL A 1 560 ? 55.359 101.774 -22.262 1.00 14.25 560 VAL A N 1
ATOM 4651 C CA . VAL A 1 560 ? 55.726 100.619 -23.100 1.00 15.82 560 VAL A CA 1
ATOM 4652 C C . VAL A 1 560 ? 54.491 99.917 -23.674 1.00 18.76 560 VAL A C 1
ATOM 4653 O O . VAL A 1 560 ? 54.409 99.690 -24.884 1.00 17.79 560 VAL A O 1
ATOM 4657 N N . ILE A 1 561 ? 53.507 99.605 -22.840 1.00 17.00 561 ILE A N 1
ATOM 4658 C CA . ILE A 1 561 ? 52.292 99.010 -23.408 1.00 17.30 561 ILE A CA 1
ATOM 4659 C C . ILE A 1 561 ? 51.493 99.996 -24.280 1.00 16.51 561 ILE A C 1
ATOM 4660 O O . ILE A 1 561 ? 50.780 99.578 -25.201 1.00 16.14 561 ILE A O 1
ATOM 4665 N N . ASP A 1 562 ? 51.601 101.294 -24.001 1.00 14.63 562 ASP A N 1
ATOM 4666 C CA . ASP A 1 562 ? 50.925 102.315 -24.806 1.00 16.90 562 ASP A CA 1
ATOM 4667 C C . ASP A 1 562 ? 51.565 102.342 -26.194 1.00 20.79 562 ASP A C 1
ATOM 4668 O O . ASP A 1 562 ? 50.890 102.598 -27.179 1.00 21.74 562 ASP A O 1
ATOM 4673 N N . THR A 1 563 ? 52.862 102.063 -26.280 1.00 19.31 563 THR A N 1
ATOM 4674 C CA . THR A 1 563 ? 53.516 102.092 -27.587 1.00 20.92 563 THR A CA 1
ATOM 4675 C C . THR A 1 563 ? 53.273 100.821 -28.412 1.00 19.23 563 THR A C 1
ATOM 4676 O O . THR A 1 563 ? 53.135 100.891 -29.646 1.00 25.04 563 THR A O 1
ATOM 4680 N N . LEU A 1 564 ? 53.193 99.673 -27.745 1.00 17.81 564 LEU A N 1
ATOM 4681 C CA . LEU A 1 564 ? 53.088 98.387 -28.432 1.00 15.32 564 LEU A CA 1
ATOM 4682 C C . LEU A 1 564 ? 51.646 98.021 -28.777 1.00 17.68 564 LEU A C 1
ATOM 4683 O O . LEU A 1 564 ? 51.409 97.234 -29.700 1.00 18.05 564 LEU A O 1
ATOM 4688 N N . TYR A 1 565 ? 50.703 98.580 -28.024 1.00 12.94 565 TYR A N 1
ATOM 4689 C CA . TYR A 1 565 ? 49.292 98.188 -28.125 1.00 12.03 565 TYR A CA 1
ATOM 4690 C C . TYR A 1 565 ? 48.379 99.391 -28.254 1.00 15.31 565 TYR A C 1
ATOM 4691 O O . TYR A 1 565 ? 48.716 100.495 -27.845 1.00 14.61 565 TYR A O 1
ATOM 4700 N N . ASP A 1 566 ? 47.201 99.173 -28.826 1.00 13.00 566 ASP A N 1
ATOM 4701 C CA . ASP A 1 566 ? 46.182 100.202 -28.866 1.00 13.40 566 ASP A CA 1
ATOM 4702 C C . ASP A 1 566 ? 45.371 100.065 -27.573 1.00 13.03 566 ASP A C 1
ATOM 4703 O O . ASP A 1 566 ? 44.509 99.194 -27.470 1.00 13.36 566 ASP A O 1
ATOM 4708 N N . LEU A 1 567 ? 45.628 100.916 -26.585 1.00 12.48 567 LEU A N 1
ATOM 4709 C CA . LEU A 1 567 ? 45.006 100.683 -25.286 1.00 10.92 567 LEU A CA 1
ATOM 4710 C C . LEU A 1 567 ? 43.503 100.948 -25.287 1.00 12.85 567 LEU A C 1
ATOM 4711 O O . LEU A 1 567 ? 42.783 100.504 -24.387 1.00 12.40 567 LEU A O 1
ATOM 4716 N N . GLU A 1 568 ? 43.002 101.660 -26.295 1.00 12.68 568 GLU A N 1
ATOM 4717 C CA . GLU A 1 568 ? 41.554 101.821 -26.396 1.00 13.72 568 GLU A CA 1
ATOM 4718 C C . GLU A 1 568 ? 40.848 100.484 -26.676 1.00 12.98 568 GLU A C 1
ATOM 4719 O O . GLU A 1 568 ? 39.620 100.361 -26.464 1.00 14.19 568 GLU A O 1
ATOM 4725 N N . GLU A 1 569 ? 41.607 99.480 -27.121 1.00 12.00 569 GLU A N 1
ATOM 4726 C CA . GLU A 1 569 ? 41.078 98.137 -27.378 1.00 11.54 569 GLU A CA 1
ATOM 4727 C C . GLU A 1 569 ? 41.157 97.236 -26.162 1.00 9.75 569 GLU A C 1
ATOM 4728 O O . GLU A 1 569 ? 40.846 96.062 -26.265 1.00 9.85 569 GLU A O 1
ATOM 4734 N N . ALA A 1 570 ? 41.624 97.768 -25.036 1.00 10.75 570 ALA A N 1
ATOM 4735 C CA . ALA A 1 570 ? 41.651 97.000 -23.800 1.00 10.02 570 ALA A CA 1
ATOM 4736 C C . ALA A 1 570 ? 40.344 97.303 -23.068 1.00 10.27 570 ALA A C 1
ATOM 4737 O O . ALA A 1 570 ? 40.247 98.288 -22.333 1.00 12.92 570 ALA A O 1
ATOM 4739 N N . VAL A 1 571 ? 39.324 96.494 -23.361 1.00 9.36 571 VAL A N 1
ATOM 4740 C CA . VAL A 1 571 ? 37.976 96.640 -22.785 1.00 11.47 571 VAL A CA 1
ATOM 4741 C C . VAL A 1 571 ? 37.555 95.299 -22.188 1.00 8.12 571 VAL A C 1
ATOM 4742 O O . VAL A 1 571 ? 38.133 94.274 -22.539 1.00 10.61 571 VAL A O 1
ATOM 4746 N N . PRO A 1 572 ? 36.535 95.268 -21.290 1.00 8.57 572 PRO A N 1
ATOM 4747 C CA . PRO A 1 572 ? 36.185 93.973 -20.704 1.00 10.77 572 PRO A CA 1
ATOM 4748 C C . PRO A 1 572 ? 35.230 93.153 -21.544 1.00 8.80 572 PRO A C 1
ATOM 4749 O O . PRO A 1 572 ? 34.897 92.039 -21.160 1.00 11.21 572 PRO A O 1
ATOM 4753 N N . ASP A 1 573 ? 34.754 93.700 -22.657 1.00 9.80 573 ASP A N 1
ATOM 4754 C CA . ASP A 1 573 ? 33.840 92.933 -23.503 1.00 9.94 573 ASP A CA 1
ATOM 4755 C C . ASP A 1 573 ? 34.478 91.613 -23.877 1.00 8.48 573 ASP A C 1
ATOM 4756 O O . ASP A 1 573 ? 35.663 91.576 -24.197 1.00 9.22 573 ASP A O 1
ATOM 4761 N N . THR A 1 574 ? 33.714 90.528 -23.806 1.00 8.72 574 THR A N 1
ATOM 4762 C CA . THR A 1 574 ? 34.191 89.208 -24.211 1.00 8.25 574 THR A CA 1
ATOM 4763 C C . THR A 1 574 ? 33.077 88.475 -24.936 1.00 8.72 574 THR A C 1
ATOM 4764 O O . THR A 1 574 ? 31.936 88.952 -24.973 1.00 10.72 574 THR A O 1
ATOM 4768 N N . GLY A 1 575 ? 33.397 87.314 -25.498 1.00 8.79 575 GLY A N 1
ATOM 4769 C CA . GLY A 1 575 ? 32.372 86.414 -26.012 1.00 9.21 575 GLY A CA 1
ATOM 4770 C C . GLY A 1 575 ? 31.502 85.893 -24.879 1.00 11.12 575 GLY A C 1
ATOM 4771 O O . GLY A 1 575 ? 31.839 86.024 -23.687 1.00 10.91 575 GLY A O 1
ATOM 4772 N N . HIS A 1 576 ? 30.361 85.313 -25.228 1.00 11.51 576 HIS A N 1
ATOM 4773 C CA . HIS A 1 576 ? 29.478 84.789 -24.193 1.00 11.65 576 HIS A CA 1
ATOM 4774 C C . HIS A 1 576 ? 29.843 83.358 -23.813 1.00 13.20 576 HIS A C 1
ATOM 4775 O O . HIS A 1 576 ? 30.379 82.585 -24.613 1.00 11.25 576 HIS A O 1
ATOM 4782 N N . ILE A 1 577 ? 29.546 83.008 -22.570 1.00 12.46 577 ILE A N 1
ATOM 4783 C CA . ILE A 1 577 ? 29.629 81.634 -22.108 1.00 12.15 577 ILE A CA 1
ATOM 4784 C C . ILE A 1 577 ? 28.427 80.858 -22.639 1.00 14.25 577 ILE A C 1
ATOM 4785 O O . ILE A 1 577 ? 27.294 81.256 -22.398 1.00 14.29 577 ILE A O 1
ATOM 4790 N N . PRO A 1 578 ? 28.662 79.740 -23.351 1.00 12.93 578 PRO A N 1
ATOM 4791 C CA . PRO A 1 578 ? 27.515 79.030 -23.946 1.00 18.05 578 PRO A CA 1
ATOM 4792 C C . PRO A 1 578 ? 26.437 78.637 -22.924 1.00 16.62 578 PRO A C 1
ATOM 4793 O O . PRO A 1 578 ? 25.231 78.712 -23.226 1.00 17.07 578 PRO A O 1
ATOM 4797 N N . GLY A 1 579 ? 26.854 78.263 -21.718 1.00 15.10 579 GLY A N 1
ATOM 4798 C CA . GLY A 1 579 ? 25.913 77.855 -20.688 1.00 17.95 579 GLY A CA 1
ATOM 4799 C C . GLY A 1 579 ? 25.063 78.965 -20.086 1.00 17.15 579 GLY A C 1
ATOM 4800 O O . GLY A 1 579 ? 24.173 78.683 -19.277 1.00 18.02 579 GLY A O 1
ATOM 4801 N N . GLU A 1 580 ? 25.334 80.221 -20.444 1.00 14.64 580 GLU A N 1
ATOM 4802 C CA . GLU A 1 580 ? 24.573 81.345 -19.895 1.00 12.78 580 GLU A CA 1
ATOM 4803 C C . GLU A 1 580 ? 23.564 81.861 -20.912 1.00 16.36 580 GLU A C 1
ATOM 4804 O O . GLU A 1 580 ? 22.876 82.847 -20.670 1.00 16.08 580 GLU A O 1
ATOM 4818 N N . HIS A 1 582 ? 20.746 80.841 -21.836 1.00 18.99 582 HIS A N 1
ATOM 4819 C CA . HIS A 1 582 ? 19.348 80.789 -21.413 1.00 20.82 582 HIS A CA 1
ATOM 4820 C C . HIS A 1 582 ? 18.901 82.059 -20.688 1.00 21.48 582 HIS A C 1
ATOM 4821 O O . HIS A 1 582 ? 17.706 82.299 -20.537 1.00 19.96 582 HIS A O 1
ATOM 4828 N N . GLY A 1 583 ? 19.852 82.893 -20.263 1.00 15.50 583 GLY A N 1
ATOM 4829 C CA . GLY A 1 583 ? 19.511 84.173 -19.672 1.00 15.91 583 GLY A CA 1
ATOM 4830 C C . GLY A 1 583 ? 18.966 85.141 -20.707 1.00 15.84 583 GLY A C 1
ATOM 4831 O O . GLY A 1 583 ? 19.214 84.984 -21.899 1.00 17.03 583 GLY A O 1
ATOM 4832 N N . LYS A 1 584 ? 18.205 86.127 -20.247 1.00 12.51 584 LYS A N 1
ATOM 4833 C CA . LYS A 1 584 ? 17.719 87.194 -21.114 1.00 16.20 584 LYS A CA 1
ATOM 4834 C C . LYS A 1 584 ? 18.663 88.379 -21.002 1.00 12.99 584 LYS A C 1
ATOM 4835 O O . LYS A 1 584 ? 18.527 89.229 -20.116 1.00 13.57 584 LYS A O 1
ATOM 4841 N N . TRP A 1 585 ? 19.642 88.431 -21.902 1.00 12.09 585 TRP A N 1
ATOM 4842 C CA . TRP A 1 585 ? 20.670 89.462 -21.848 1.00 12.57 585 TRP A CA 1
ATOM 4843 C C . TRP A 1 585 ? 20.324 90.702 -22.646 1.00 14.96 585 TRP A C 1
ATOM 4844 O O . TRP A 1 585 ? 19.779 90.606 -23.762 1.00 15.11 585 TRP A O 1
ATOM 4855 N N . GLU A 1 586 ? 20.702 91.860 -22.119 1.00 12.44 586 GLU A N 1
ATOM 4856 C CA . GLU A 1 586 ? 20.530 93.100 -22.874 1.00 12.21 586 GLU A CA 1
ATOM 4857 C C . GLU A 1 586 ? 21.331 93.069 -24.169 1.00 14.12 586 GLU A C 1
ATOM 4858 O O . GLU A 1 586 ? 20.855 93.543 -25.190 1.00 11.63 586 GLU A O 1
ATOM 4864 N N . ASN A 1 587 ? 22.553 92.535 -24.118 1.00 11.18 587 ASN A N 1
ATOM 4865 C CA . ASN A 1 587 ? 23.314 92.229 -25.344 1.00 10.70 587 ASN A CA 1
ATOM 4866 C C . ASN A 1 587 ? 23.533 90.726 -25.380 1.00 12.67 587 ASN A C 1
ATOM 4867 O O . ASN A 1 587 ? 24.329 90.186 -24.612 1.00 11.08 587 ASN A O 1
ATOM 4872 N N . LYS A 1 588 ? 22.810 90.020 -26.247 1.00 11.20 588 LYS A N 1
ATOM 4873 C CA . LYS A 1 588 ? 22.952 88.570 -26.291 1.00 12.48 588 LYS A CA 1
ATOM 4874 C C . LYS A 1 588 ? 23.986 88.105 -27.332 1.00 11.35 588 LYS A C 1
ATOM 4875 O O . LYS A 1 588 ? 24.274 86.901 -27.461 1.00 11.85 588 LYS A O 1
ATOM 4881 N N . GLU A 1 589 ? 24.544 89.063 -28.066 1.00 12.49 589 GLU A N 1
ATOM 4882 C CA . GLU A 1 589 ? 25.555 88.763 -29.080 1.00 11.50 589 GLU A CA 1
ATOM 4883 C C . GLU A 1 589 ? 26.949 88.564 -28.477 1.00 13.03 589 GLU A C 1
ATOM 4884 O O . GLU A 1 589 ? 27.722 87.716 -28.936 1.00 13.11 589 GLU A O 1
ATOM 4890 N N . TRP A 1 590 ? 27.273 89.372 -27.481 1.00 11.34 590 TRP A N 1
ATOM 4891 C CA . TRP A 1 590 ? 28.499 89.135 -26.703 1.00 10.16 590 TRP A CA 1
ATOM 4892 C C . TRP A 1 590 ? 28.303 89.684 -25.309 1.00 12.07 590 TRP A C 1
ATOM 4893 O O . TRP A 1 590 ? 27.328 90.395 -25.033 1.00 10.26 590 TRP A O 1
ATOM 4904 N N . CYS A 1 591 ? 29.254 89.361 -24.445 1.00 10.49 591 CYS A N 1
ATOM 4905 C CA . CYS A 1 591 ? 29.154 89.774 -23.037 1.00 8.94 591 CYS A CA 1
ATOM 4906 C C . CYS A 1 591 ? 29.731 91.176 -22.878 1.00 9.52 591 CYS A C 1
ATOM 4907 O O . CYS A 1 591 ? 30.942 91.380 -22.873 1.00 9.87 591 CYS A O 1
ATOM 4910 N N . GLU A 1 592 ? 28.835 92.152 -22.768 1.00 9.50 592 GLU A N 1
ATOM 4911 C CA . GLU A 1 592 ? 29.194 93.552 -22.829 1.00 8.17 592 GLU A CA 1
ATOM 4912 C C . GLU A 1 592 ? 29.739 94.063 -21.503 1.00 9.17 592 GLU A C 1
ATOM 4913 O O . GLU A 1 592 ? 29.724 93.360 -20.480 1.00 9.16 592 GLU A O 1
ATOM 4919 N N . HIS A 1 593 ? 30.201 95.302 -21.543 1.00 9.30 593 HIS A N 1
ATOM 4920 C CA . HIS A 1 593 ? 30.411 96.089 -20.333 1.00 10.58 593 HIS A CA 1
ATOM 4921 C C . HIS A 1 593 ? 30.042 97.550 -20.582 1.00 11.74 593 HIS A C 1
ATOM 4922 O O . HIS A 1 593 ? 30.731 98.266 -21.321 1.00 12.61 593 HIS A O 1
ATOM 4929 N N . LYS A 1 594 ? 28.943 97.995 -19.985 1.00 10.08 594 LYS A N 1
ATOM 4930 C CA . LYS A 1 594 ? 28.489 99.361 -20.182 1.00 13.39 594 LYS A CA 1
ATOM 4931 C C . LYS A 1 594 ? 29.335 100.283 -19.284 1.00 21.26 594 LYS A C 1
ATOM 4932 O O . LYS A 1 594 ? 29.350 100.144 -18.069 1.00 21.62 594 LYS A O 1
ATOM 4938 N N . GLY A 1 595 ? 30.112 101.169 -19.891 1.00 32.80 595 GLY A N 1
ATOM 4939 C CA . GLY A 1 595 ? 31.156 101.859 -19.140 1.00 36.11 595 GLY A CA 1
ATOM 4940 C C . GLY A 1 595 ? 30.911 103.333 -18.890 1.00 48.35 595 GLY A C 1
ATOM 4941 O O . GLY A 1 595 ? 31.861 104.125 -18.845 1.00 53.77 595 GLY A O 1
ATOM 4942 N N . LYS A 1 596 ? 29.649 103.716 -18.717 1.00 48.75 596 LYS A N 1
ATOM 4943 C CA . LYS A 1 596 ? 29.344 105.124 -18.452 1.00 57.21 596 LYS A CA 1
ATOM 4944 C C . LYS A 1 596 ? 28.866 105.418 -17.025 1.00 62.10 596 LYS A C 1
ATOM 4945 O O . LYS A 1 596 ? 27.698 105.197 -16.682 1.00 62.59 596 LYS A O 1
ATOM 4951 N N . ASP A 1 597 ? 29.803 105.908 -16.212 1.00 61.82 597 ASP A N 1
ATOM 4952 C CA . ASP A 1 597 ? 29.546 106.391 -14.857 1.00 63.46 597 ASP A CA 1
ATOM 4953 C C . ASP A 1 597 ? 30.840 106.936 -14.255 1.00 65.01 597 ASP A C 1
ATOM 4954 O O . ASP A 1 597 ? 31.037 108.149 -14.160 1.00 67.76 597 ASP A O 1
ATOM 4967 N N . TYR B 1 2 ? 9.260 49.291 -25.303 1.00 38.71 2 TYR B N 1
ATOM 4968 C CA . TYR B 1 2 ? 10.186 49.135 -26.418 1.00 37.92 2 TYR B CA 1
ATOM 4969 C C . TYR B 1 2 ? 11.304 48.177 -26.059 1.00 39.12 2 TYR B C 1
ATOM 4970 O O . TYR B 1 2 ? 12.090 47.759 -26.918 1.00 40.10 2 TYR B O 1
ATOM 4987 N N . LYS B 1 4 ? 13.058 44.820 -25.434 1.00 37.58 4 LYS B N 1
ATOM 4988 C CA . LYS B 1 4 ? 12.979 43.461 -25.955 1.00 37.96 4 LYS B CA 1
ATOM 4989 C C . LYS B 1 4 ? 13.761 42.547 -25.023 1.00 38.03 4 LYS B C 1
ATOM 4990 O O . LYS B 1 4 ? 14.769 42.957 -24.446 1.00 36.28 4 LYS B O 1
ATOM 4996 N N . PHE B 1 5 ? 13.302 41.309 -24.876 1.00 36.57 5 PHE B N 1
ATOM 4997 C CA . PHE B 1 5 ? 13.979 40.360 -24.007 1.00 33.32 5 PHE B CA 1
ATOM 4998 C C . PHE B 1 5 ? 14.299 39.086 -24.772 1.00 37.98 5 PHE B C 1
ATOM 4999 O O . PHE B 1 5 ? 13.574 38.714 -25.696 1.00 39.92 5 PHE B O 1
ATOM 5007 N N . THR B 1 6 ? 15.388 38.429 -24.391 1.00 35.61 6 THR B N 1
ATOM 5008 C CA . THR B 1 6 ? 15.682 37.103 -24.917 1.00 34.76 6 THR B CA 1
ATOM 5009 C C . THR B 1 6 ? 16.587 36.312 -23.989 1.00 37.89 6 THR B C 1
ATOM 5010 O O . THR B 1 6 ? 17.313 36.878 -23.162 1.00 33.69 6 THR B O 1
ATOM 5014 N N . TYR B 1 7 ? 16.521 34.992 -24.116 1.00 33.61 7 TYR B N 1
ATOM 5015 C CA . TYR B 1 7 ? 17.378 34.114 -23.347 1.00 31.33 7 TYR B CA 1
ATOM 5016 C C . TYR B 1 7 ? 18.177 33.267 -24.320 1.00 35.34 7 TYR B C 1
ATOM 5017 O O . TYR B 1 7 ? 17.714 32.981 -25.431 1.00 36.20 7 TYR B O 1
ATOM 5026 N N . HIS B 1 8 ? 19.387 32.894 -23.920 1.00 34.24 8 HIS B N 1
ATOM 5027 C CA . HIS B 1 8 ? 20.150 31.902 -24.664 1.00 35.40 8 HIS B CA 1
ATOM 5028 C C . HIS B 1 8 ? 20.460 30.721 -23.770 1.00 36.63 8 HIS B C 1
ATOM 5029 O O . HIS B 1 8 ? 20.836 30.891 -22.606 1.00 33.71 8 HIS B O 1
ATOM 5036 N N . PHE B 1 9 ? 20.299 29.521 -24.318 1.00 34.46 9 PHE B N 1
ATOM 5037 C CA . PHE B 1 9 ? 20.621 28.308 -23.581 1.00 35.01 9 PHE B CA 1
ATOM 5038 C C . PHE B 1 9 ? 21.751 27.530 -24.249 1.00 32.65 9 PHE B C 1
ATOM 5039 O O . PHE B 1 9 ? 21.732 27.290 -25.458 1.00 36.15 9 PHE B O 1
ATOM 5047 N N . HIS B 1 10 ? 22.739 27.151 -23.450 1.00 31.26 10 HIS B N 1
ATOM 5048 C CA . HIS B 1 10 ? 23.870 26.384 -23.936 1.00 34.12 10 HIS B CA 1
ATOM 5049 C C . HIS B 1 10 ? 23.751 24.942 -23.490 1.00 33.71 10 HIS B C 1
ATOM 5050 O O . HIS B 1 10 ? 23.789 24.658 -22.292 1.00 33.06 10 HIS B O 1
ATOM 5057 N N . ALA B 1 11 ? 23.632 24.034 -24.456 1.00 34.81 11 ALA B N 1
ATOM 5058 C CA . ALA B 1 11 ? 23.471 22.617 -24.152 1.00 35.27 11 ALA B CA 1
ATOM 5059 C C . ALA B 1 11 ? 24.756 21.830 -24.414 1.00 30.24 11 ALA B C 1
ATOM 5060 O O . ALA B 1 11 ? 25.283 21.844 -25.529 1.00 30.13 11 ALA B O 1
ATOM 5062 N N . TYR B 1 12 ? 25.252 21.144 -23.386 1.00 34.57 12 TYR B N 1
ATOM 5063 C CA . TYR B 1 12 ? 26.483 20.364 -23.507 1.00 34.82 12 TYR B CA 1
ATOM 5064 C C . TYR B 1 12 ? 26.588 19.244 -22.471 1.00 37.93 12 TYR B C 1
ATOM 5065 O O . TYR B 1 12 ? 26.310 19.450 -21.284 1.00 35.83 12 TYR B O 1
ATOM 5074 N N . GLN B 1 13 ? 26.984 18.058 -22.931 1.00 36.57 13 GLN B N 1
ATOM 5075 C CA . GLN B 1 13 ? 27.359 16.966 -22.038 1.00 36.95 13 GLN B CA 1
ATOM 5076 C C . GLN B 1 13 ? 28.726 16.433 -22.448 1.00 34.74 13 GLN B C 1
ATOM 5077 O O . GLN B 1 13 ? 28.951 16.126 -23.620 1.00 37.87 13 GLN B O 1
ATOM 5083 N N . PRO B 1 14 ? 29.650 16.327 -21.484 1.00 35.50 14 PRO B N 1
ATOM 5084 C CA . PRO B 1 14 ? 30.982 15.803 -21.782 1.00 36.52 14 PRO B CA 1
ATOM 5085 C C . PRO B 1 14 ? 30.910 14.313 -22.090 1.00 40.80 14 PRO B C 1
ATOM 5086 O O . PRO B 1 14 ? 31.805 13.776 -22.744 1.00 40.31 14 PRO B O 1
ATOM 5090 N N . GLY B 1 15 ? 29.845 13.663 -21.625 1.00 42.90 15 GLY B N 1
ATOM 5091 C CA . GLY B 1 15 ? 29.653 12.244 -21.870 1.00 41.84 15 GLY B CA 1
ATOM 5092 C C . GLY B 1 15 ? 30.226 11.406 -20.747 1.00 43.07 15 GLY B C 1
ATOM 5093 O O . GLY B 1 15 ? 30.833 11.938 -19.814 1.00 41.76 15 GLY B O 1
ATOM 5094 N N . ASP B 1 16 ? 30.039 10.090 -20.833 1.00 45.26 16 ASP B N 1
ATOM 5095 C CA . ASP B 1 16 ? 30.538 9.183 -19.803 1.00 44.88 16 ASP B CA 1
ATOM 5096 C C . ASP B 1 16 ? 31.485 8.121 -20.358 1.00 47.94 16 ASP B C 1
ATOM 5097 O O . ASP B 1 16 ? 31.551 7.007 -19.837 1.00 47.65 16 ASP B O 1
ATOM 5102 N N . ILE B 1 17 ? 32.213 8.474 -21.413 1.00 47.25 17 ILE B N 1
ATOM 5103 C CA . ILE B 1 17 ? 33.187 7.576 -22.023 1.00 43.60 17 ILE B CA 1
ATOM 5104 C C . ILE B 1 17 ? 34.321 7.260 -21.047 1.00 47.05 17 ILE B C 1
ATOM 5105 O O . ILE B 1 17 ? 34.983 8.168 -20.547 1.00 47.72 17 ILE B O 1
ATOM 5110 N N . ILE B 1 18 ? 34.535 5.976 -20.760 1.00 46.74 18 ILE B N 1
ATOM 5111 C CA . ILE B 1 18 ? 35.643 5.573 -19.894 1.00 45.07 18 ILE B CA 1
ATOM 5112 C C . ILE B 1 18 ? 36.688 4.762 -20.659 1.00 43.26 18 ILE B C 1
ATOM 5113 O O . ILE B 1 18 ? 37.837 4.647 -20.227 1.00 45.54 18 ILE B O 1
ATOM 5118 N N . TYR B 1 19 ? 36.282 4.202 -21.793 1.00 43.72 19 TYR B N 1
ATOM 5119 C CA . TYR B 1 19 ? 37.194 3.454 -22.652 1.00 45.01 19 TYR B CA 1
ATOM 5120 C C . TYR B 1 19 ? 36.703 3.454 -24.094 1.00 41.64 19 TYR B C 1
ATOM 5121 O O . TYR B 1 19 ? 35.585 3.022 -24.383 1.00 43.37 19 TYR B O 1
ATOM 5130 N N . VAL B 1 20 ? 37.539 3.955 -24.997 1.00 38.78 20 VAL B N 1
ATOM 5131 C CA . VAL B 1 20 ? 37.207 3.969 -26.413 1.00 41.97 20 VAL B CA 1
ATOM 5132 C C . VAL B 1 20 ? 37.623 2.632 -27.009 1.00 41.90 20 VAL B C 1
ATOM 5133 O O . VAL B 1 20 ? 38.706 2.127 -26.710 1.00 43.82 20 VAL B O 1
ATOM 5137 N N . HIS B 1 21 ? 36.752 2.052 -27.829 1.00 43.49 21 HIS B N 1
ATOM 5138 C CA . HIS B 1 21 ? 37.021 0.751 -28.439 1.00 44.82 21 HIS B CA 1
ATOM 5139 C C . HIS B 1 21 ? 37.902 0.899 -29.674 1.00 44.74 21 HIS B C 1
ATOM 5140 O O . HIS B 1 21 ? 37.876 1.939 -30.345 1.00 43.17 21 HIS B O 1
ATOM 5147 N N . ASP B 1 22 ? 38.681 -0.142 -29.965 1.00 45.55 22 ASP B N 1
ATOM 5148 C CA . ASP B 1 22 ? 39.464 -0.193 -31.192 1.00 41.94 22 ASP B CA 1
ATOM 5149 C C . ASP B 1 22 ? 38.549 0.006 -32.388 1.00 43.21 22 ASP B C 1
ATOM 5150 O O . ASP B 1 22 ? 37.381 -0.394 -32.364 1.00 47.08 22 ASP B O 1
ATOM 5155 N N . GLY B 1 23 ? 39.082 0.638 -33.427 1.00 41.15 23 GLY B N 1
ATOM 5156 C CA . GLY B 1 23 ? 38.312 0.934 -34.617 1.00 40.82 23 GLY B CA 1
ATOM 5157 C C . GLY B 1 23 ? 39.238 1.229 -35.774 1.00 37.52 23 GLY B C 1
ATOM 5158 O O . GLY B 1 23 ? 40.438 1.424 -35.585 1.00 39.76 23 GLY B O 1
ATOM 5159 N N . SER B 1 24 ? 38.676 1.267 -36.975 1.00 39.62 24 SER B N 1
ATOM 5160 C CA . SER B 1 24 ? 39.456 1.480 -38.185 1.00 41.60 24 SER B CA 1
ATOM 5161 C C . SER B 1 24 ? 39.604 2.964 -38.474 1.00 41.66 24 SER B C 1
ATOM 5162 O O . SER B 1 24 ? 40.529 3.378 -39.176 1.00 41.92 24 SER B O 1
ATOM 5165 N N . GLY B 1 25 ? 38.674 3.755 -37.947 1.00 42.52 25 GLY B N 1
ATOM 5166 C CA . GLY B 1 25 ? 38.645 5.180 -38.221 1.00 39.53 25 GLY B CA 1
ATOM 5167 C C . GLY B 1 25 ? 37.805 5.488 -39.442 1.00 42.90 25 GLY B C 1
ATOM 5168 O O . GLY B 1 25 ? 37.764 6.631 -39.901 1.00 42.26 25 GLY B O 1
ATOM 5169 N N . TRP B 1 26 ? 37.140 4.461 -39.976 1.00 42.35 26 TRP B N 1
ATOM 5170 C CA . TRP B 1 26 ? 36.245 4.622 -41.119 1.00 40.27 26 TRP B CA 1
ATOM 5171 C C . TRP B 1 26 ? 34.839 4.966 -40.639 1.00 40.70 26 TRP B C 1
ATOM 5172 O O . TRP B 1 26 ? 34.021 5.489 -41.398 1.00 41.27 26 TRP B O 1
ATOM 5183 N N . ASP B 1 27 ? 34.566 4.658 -39.373 1.00 38.74 27 ASP B N 1
ATOM 5184 C CA . ASP B 1 27 ? 33.250 4.885 -38.787 1.00 42.88 27 ASP B CA 1
ATOM 5185 C C . ASP B 1 27 ? 33.362 5.803 -37.572 1.00 43.00 27 ASP B C 1
ATOM 5186 O O . ASP B 1 27 ? 34.455 5.997 -37.037 1.00 42.10 27 ASP B O 1
ATOM 5191 N N . PRO B 1 28 ? 32.224 6.365 -37.131 1.00 44.18 28 PRO B N 1
ATOM 5192 C CA . PRO B 1 28 ? 32.126 6.994 -35.811 1.00 42.52 28 PRO B CA 1
ATOM 5193 C C . PRO B 1 28 ? 32.706 6.085 -34.734 1.00 44.53 28 PRO B C 1
ATOM 5194 O O . PRO B 1 28 ? 32.718 4.866 -34.912 1.00 43.45 28 PRO B O 1
ATOM 5198 N N . ILE B 1 29 ? 33.184 6.661 -33.635 1.00 41.17 29 ILE B N 1
ATOM 5199 C CA . ILE B 1 29 ? 33.811 5.862 -32.591 1.00 41.39 29 ILE B CA 1
ATOM 5200 C C . ILE B 1 29 ? 32.781 5.077 -31.792 1.00 43.31 29 ILE B C 1
ATOM 5201 O O . ILE B 1 29 ? 31.603 5.440 -31.739 1.00 42.02 29 ILE B O 1
ATOM 5206 N N . LYS B 1 30 ? 33.243 3.989 -31.187 1.00 41.07 30 LYS B N 1
ATOM 5207 C CA . LYS B 1 30 ? 32.437 3.193 -30.281 1.00 44.39 30 LYS B CA 1
ATOM 5208 C C . LYS B 1 30 ? 33.204 3.114 -28.978 1.00 41.94 30 LYS B C 1
ATOM 5209 O O . LYS B 1 30 ? 34.436 3.128 -28.982 1.00 43.45 30 LYS B O 1
ATOM 5215 N N . TYR B 1 31 ? 32.483 3.033 -27.865 1.00 40.28 31 TYR B N 1
ATOM 5216 C CA . TYR B 1 31 ? 33.102 3.163 -26.554 1.00 42.88 31 TYR B CA 1
ATOM 5217 C C . TYR B 1 31 ? 32.258 2.512 -25.462 1.00 44.52 31 TYR B C 1
ATOM 5218 O O . TYR B 1 31 ? 31.077 2.220 -25.662 1.00 46.32 31 TYR B O 1
ATOM 5227 N N . SER B 1 32 ? 32.876 2.288 -24.307 1.00 44.42 32 SER B N 1
ATOM 5228 C CA . SER B 1 32 ? 32.155 1.843 -23.124 1.00 48.30 32 SER B CA 1
ATOM 5229 C C . SER B 1 32 ? 31.894 3.050 -22.234 1.00 49.83 32 SER B C 1
ATOM 5230 O O . SER B 1 32 ? 32.699 3.984 -22.197 1.00 45.75 32 SER B O 1
ATOM 5233 N N . GLU B 1 33 ? 30.775 3.034 -21.520 1.00 49.79 33 GLU B N 1
ATOM 5234 C CA . GLU B 1 33 ? 30.404 4.168 -20.686 1.00 48.28 33 GLU B CA 1
ATOM 5235 C C . GLU B 1 33 ? 30.494 3.851 -19.202 1.00 50.48 33 GLU B C 1
ATOM 5236 O O . GLU B 1 33 ? 30.634 2.692 -18.802 1.00 52.36 33 GLU B O 1
ATOM 5242 N N . ARG B 1 34 ? 30.407 4.895 -18.388 1.00 48.43 34 ARG B N 1
ATOM 5243 C CA . ARG B 1 34 ? 30.364 4.731 -16.948 1.00 50.67 34 ARG B CA 1
ATOM 5244 C C . ARG B 1 34 ? 28.994 4.202 -16.547 1.00 50.73 34 ARG B C 1
ATOM 5245 O O . ARG B 1 34 ? 27.982 4.519 -17.181 1.00 48.45 34 ARG B O 1
ATOM 5253 N N . LEU B 1 35 ? 28.979 3.366 -15.513 1.00 54.72 35 LEU B N 1
ATOM 5254 C CA . LEU B 1 35 ? 27.739 2.916 -14.902 1.00 54.38 35 LEU B CA 1
ATOM 5255 C C . LEU B 1 35 ? 27.719 3.459 -13.483 1.00 56.36 35 LEU B C 1
ATOM 5256 O O . LEU B 1 35 ? 28.363 2.924 -12.577 1.00 57.31 35 LEU B O 1
ATOM 5261 N N . SER B 1 36 ? 26.999 4.559 -13.319 1.00 55.23 36 SER B N 1
ATOM 5262 C CA . SER B 1 36 ? 26.904 5.263 -12.054 1.00 57.04 36 SER B CA 1
ATOM 5263 C C . SER B 1 36 ? 25.493 5.803 -12.011 1.00 57.86 36 SER B C 1
ATOM 5264 O O . SER B 1 36 ? 25.292 7.017 -12.098 1.00 55.12 36 SER B O 1
ATOM 5267 N N . PRO B 1 37 ? 24.509 4.897 -11.879 1.00 58.43 37 PRO B N 1
ATOM 5268 C CA . PRO B 1 37 ? 23.100 5.230 -12.109 1.00 56.85 37 PRO B CA 1
ATOM 5269 C C . PRO B 1 37 ? 22.666 6.426 -11.278 1.00 55.60 37 PRO B C 1
ATOM 5270 O O . PRO B 1 37 ? 23.120 6.606 -10.143 1.00 54.44 37 PRO B O 1
ATOM 5274 N N . VAL B 1 38 ? 21.807 7.250 -11.859 1.00 53.53 38 VAL B N 1
ATOM 5275 C CA . VAL B 1 38 ? 21.482 8.533 -11.267 1.00 56.02 38 VAL B CA 1
ATOM 5276 C C . VAL B 1 38 ? 20.124 8.978 -11.785 1.00 54.50 38 VAL B C 1
ATOM 5277 O O . VAL B 1 38 ? 19.675 8.527 -12.842 1.00 55.72 38 VAL B O 1
ATOM 5281 N N . ALA B 1 39 ? 19.459 9.846 -11.033 1.00 56.97 39 ALA B N 1
ATOM 5282 C CA . ALA B 1 39 ? 18.167 10.360 -11.458 1.00 59.03 39 ALA B CA 1
ATOM 5283 C C . ALA B 1 39 ? 18.014 11.854 -11.188 1.00 58.56 39 ALA B C 1
ATOM 5284 O O . ALA B 1 39 ? 18.639 12.407 -10.279 1.00 56.47 39 ALA B O 1
ATOM 5286 N N . LEU B 1 40 ? 17.174 12.494 -11.994 1.00 59.12 40 LEU B N 1
ATOM 5287 C CA . LEU B 1 40 ? 16.876 13.910 -11.848 1.00 60.35 40 LEU B CA 1
ATOM 5288 C C . LEU B 1 40 ? 15.371 14.063 -11.704 1.00 59.98 40 LEU B C 1
ATOM 5289 O O . LEU B 1 40 ? 14.614 13.567 -12.539 1.00 60.18 40 LEU B O 1
ATOM 5294 N N . GLU B 1 41 ? 14.929 14.736 -10.648 1.00 59.19 41 GLU B N 1
ATOM 5295 C CA . GLU B 1 41 ? 13.508 15.001 -10.487 1.00 58.49 41 GLU B CA 1
ATOM 5296 C C . GLU B 1 41 ? 13.112 16.168 -11.384 1.00 56.91 41 GLU B C 1
ATOM 5297 O O . GLU B 1 41 ? 13.725 17.235 -11.330 1.00 56.01 41 GLU B O 1
ATOM 5303 N N . ILE B 1 42 ? 12.102 15.959 -12.220 1.00 55.50 42 ILE B N 1
ATOM 5304 C CA . ILE B 1 42 ? 11.560 17.026 -13.055 1.00 54.40 42 ILE B CA 1
ATOM 5305 C C . ILE B 1 42 ? 10.057 17.257 -12.934 1.00 58.59 42 ILE B C 1
ATOM 5306 O O . ILE B 1 42 ? 9.266 16.514 -13.519 1.00 59.30 42 ILE B O 1
ATOM 5311 N N . ARG B 1 43 ? 9.681 18.296 -12.185 1.00 56.88 43 ARG B N 1
ATOM 5312 C CA . ARG B 1 43 ? 8.338 18.493 -11.639 1.00 56.63 43 ARG B CA 1
ATOM 5313 C C . ARG B 1 43 ? 8.250 17.137 -10.966 1.00 58.85 43 ARG B C 1
ATOM 5314 O O . ARG B 1 43 ? 9.051 16.789 -10.094 1.00 59.94 43 ARG B O 1
ATOM 5322 N N . GLU B 1 44 ? 7.264 16.375 -11.425 1.00 62.25 44 GLU B N 1
ATOM 5323 C CA . GLU B 1 44 ? 6.731 15.178 -10.800 1.00 64.61 44 GLU B CA 1
ATOM 5324 C C . GLU B 1 44 ? 6.906 13.778 -11.359 1.00 64.45 44 GLU B C 1
ATOM 5325 O O . GLU B 1 44 ? 6.175 12.850 -11.007 1.00 64.97 44 GLU B O 1
ATOM 5331 N N . GLU B 1 45 ? 7.891 13.656 -12.244 1.00 64.04 45 GLU B N 1
ATOM 5332 C CA . GLU B 1 45 ? 8.689 12.507 -12.656 1.00 62.80 45 GLU B CA 1
ATOM 5333 C C . GLU B 1 45 ? 10.190 12.408 -12.367 1.00 64.60 45 GLU B C 1
ATOM 5334 O O . GLU B 1 45 ? 10.936 13.379 -12.504 1.00 64.35 45 GLU B O 1
ATOM 5340 N N . GLU B 1 46 ? 10.610 11.227 -11.926 1.00 65.69 46 GLU B N 1
ATOM 5341 C CA . GLU B 1 46 ? 12.016 11.009 -11.643 1.00 64.57 46 GLU B CA 1
ATOM 5342 C C . GLU B 1 46 ? 12.478 10.518 -13.012 1.00 63.37 46 GLU B C 1
ATOM 5343 O O . GLU B 1 46 ? 11.820 9.679 -13.625 1.00 64.47 46 GLU B O 1
ATOM 5349 N N . VAL B 1 47 ? 13.594 11.052 -13.501 1.00 61.45 47 VAL B N 1
ATOM 5350 C CA . VAL B 1 47 ? 14.105 10.662 -14.814 1.00 59.09 47 VAL B CA 1
ATOM 5351 C C . VAL B 1 47 ? 15.393 9.913 -14.497 1.00 60.35 47 VAL B C 1
ATOM 5352 O O . VAL B 1 47 ? 16.333 10.490 -13.952 1.00 59.96 47 VAL B O 1
ATOM 5356 N N . LYS B 1 48 ? 15.436 8.630 -14.852 1.00 58.88 48 LYS B N 1
ATOM 5357 C CA . LYS B 1 48 ? 16.575 7.779 -14.513 1.00 56.87 48 LYS B CA 1
ATOM 5358 C C . LYS B 1 48 ? 17.515 7.541 -15.688 1.00 55.29 48 LYS B C 1
ATOM 5359 O O . LYS B 1 48 ? 17.090 7.466 -16.843 1.00 55.39 48 LYS B O 1
ATOM 5365 N N . GLY B 1 49 ? 18.799 7.418 -15.375 1.00 53.00 49 GLY B N 1
ATOM 5366 C CA . GLY B 1 49 ? 19.804 7.104 -16.370 1.00 51.67 49 GLY B CA 1
ATOM 5367 C C . GLY B 1 49 ? 20.854 6.176 -15.796 1.00 51.70 49 GLY B C 1
ATOM 5368 O O . GLY B 1 49 ? 21.081 6.153 -14.583 1.00 52.41 49 GLY B O 1
ATOM 5369 N N . ARG B 1 50 ? 21.492 5.404 -16.671 1.00 52.99 50 ARG B N 1
ATOM 5370 C CA . ARG B 1 50 ? 22.564 4.499 -16.272 1.00 54.30 50 ARG B CA 1
ATOM 5371 C C . ARG B 1 50 ? 23.771 5.314 -15.821 1.00 54.64 50 ARG B C 1
ATOM 5372 O O . ARG B 1 50 ? 24.606 4.850 -15.035 1.00 54.74 50 ARG B O 1
ATOM 5380 N N . ASN B 1 51 ? 23.845 6.539 -16.331 1.00 51.06 51 ASN B N 1
ATOM 5381 C CA . ASN B 1 51 ? 24.844 7.512 -15.908 1.00 51.53 51 ASN B CA 1
ATOM 5382 C C . ASN B 1 51 ? 24.304 8.924 -16.130 1.00 47.47 51 ASN B C 1
ATOM 5383 O O . ASN B 1 51 ? 23.200 9.091 -16.659 1.00 46.62 51 ASN B O 1
ATOM 5388 N N . TRP B 1 52 ? 25.079 9.933 -15.742 1.00 48.11 52 TRP B N 1
ATOM 5389 C CA . TRP B 1 52 ? 24.636 11.324 -15.848 1.00 45.26 52 TRP B CA 1
ATOM 5390 C C . TRP B 1 52 ? 24.182 11.707 -17.257 1.00 43.18 52 TRP B C 1
ATOM 5391 O O . TRP B 1 52 ? 23.125 12.314 -17.434 1.00 46.12 52 TRP B O 1
ATOM 5402 N N . THR B 1 53 ? 24.979 11.335 -18.253 1.00 42.49 53 THR B N 1
ATOM 5403 C CA . THR B 1 53 ? 24.718 11.694 -19.646 1.00 43.29 53 THR B CA 1
ATOM 5404 C C . THR B 1 53 ? 23.361 11.213 -20.155 1.00 45.89 53 THR B C 1
ATOM 5405 O O . THR B 1 53 ? 22.617 11.973 -20.776 1.00 45.02 53 THR B O 1
ATOM 5409 N N . ARG B 1 54 ? 23.043 9.948 -19.897 1.00 48.45 54 ARG B N 1
ATOM 5410 C CA . ARG B 1 54 ? 21.805 9.364 -20.411 1.00 47.86 54 ARG B CA 1
ATOM 5411 C C . ARG B 1 54 ? 20.571 9.916 -19.696 1.00 45.35 54 ARG B C 1
ATOM 5412 O O . ARG B 1 54 ? 19.528 10.124 -20.313 1.00 46.78 54 ARG B O 1
ATOM 5420 N N . ALA B 1 55 ? 20.701 10.162 -18.397 1.00 46.98 55 ALA B N 1
ATOM 5421 C CA . ALA B 1 55 ? 19.638 10.810 -17.639 1.00 47.52 55 ALA B CA 1
ATOM 5422 C C . ALA B 1 55 ? 19.331 12.174 -18.245 1.00 46.22 55 ALA B C 1
ATOM 5423 O O . ALA B 1 55 ? 18.170 12.534 -18.446 1.00 47.09 55 ALA B O 1
ATOM 5433 N N . ILE B 1 57 ? 20.044 13.328 -21.338 1.00 45.84 57 ILE B N 1
ATOM 5434 C CA . ILE B 1 57 ? 19.509 13.221 -22.695 1.00 47.03 57 ILE B CA 1
ATOM 5435 C C . ILE B 1 57 ? 18.001 12.959 -22.665 1.00 44.86 57 ILE B C 1
ATOM 5436 O O . ILE B 1 57 ? 17.248 13.509 -23.474 1.00 45.53 57 ILE B O 1
ATOM 5441 N N . LYS B 1 58 ? 17.564 12.128 -21.723 1.00 48.40 58 LYS B N 1
ATOM 5442 C CA . LYS B 1 58 ? 16.136 11.936 -21.487 1.00 48.65 58 LYS B CA 1
ATOM 5443 C C . LYS B 1 58 ? 15.517 13.263 -21.058 1.00 49.82 58 LYS B C 1
ATOM 5444 O O . LYS B 1 58 ? 14.466 13.662 -21.559 1.00 48.22 58 LYS B O 1
ATOM 5450 N N . ALA B 1 59 ? 16.184 13.939 -20.124 1.00 49.60 59 ALA B N 1
ATOM 5451 C CA . ALA B 1 59 ? 15.714 15.219 -19.593 1.00 48.38 59 ALA B CA 1
ATOM 5452 C C . ALA B 1 59 ? 15.542 16.285 -20.675 1.00 46.12 59 ALA B C 1
ATOM 5453 O O . ALA B 1 59 ? 14.643 17.122 -20.581 1.00 46.62 59 ALA B O 1
ATOM 5455 N N . TYR B 1 60 ? 16.398 16.248 -21.698 1.00 44.93 60 TYR B N 1
ATOM 5456 C CA . TYR B 1 60 ? 16.314 17.182 -22.825 1.00 45.35 60 TYR B CA 1
ATOM 5457 C C . TYR B 1 60 ? 14.938 17.175 -23.489 1.00 46.41 60 TYR B C 1
ATOM 5458 O O . TYR B 1 60 ? 14.570 18.116 -24.195 1.00 48.11 60 TYR B O 1
ATOM 5467 N N . GLU B 1 61 ? 14.186 16.102 -23.275 1.00 50.41 61 GLU B N 1
ATOM 5468 C CA . GLU B 1 61 ? 12.869 15.970 -23.878 1.00 49.95 61 GLU B CA 1
ATOM 5469 C C . GLU B 1 61 ? 11.849 16.838 -23.143 1.00 48.89 61 GLU B C 1
ATOM 5470 O O . GLU B 1 61 ? 11.053 17.541 -23.772 1.00 49.24 61 GLU B O 1
ATOM 5476 N N . TYR B 1 62 ? 11.881 16.779 -21.813 1.00 48.96 62 TYR B N 1
ATOM 5477 C CA . TYR B 1 62 ? 11.078 17.669 -20.975 1.00 50.92 62 TYR B CA 1
ATOM 5478 C C . TYR B 1 62 ? 11.416 19.129 -21.271 1.00 51.01 62 TYR B C 1
ATOM 5479 O O . TYR B 1 62 ? 10.541 19.998 -21.256 1.00 50.33 62 TYR B O 1
ATOM 5488 N N . VAL B 1 63 ? 12.694 19.386 -21.540 1.00 49.03 63 VAL B N 1
ATOM 5489 C CA . VAL B 1 63 ? 13.159 20.723 -21.893 1.00 48.36 63 VAL B CA 1
ATOM 5490 C C . VAL B 1 63 ? 12.628 21.150 -23.262 1.00 47.97 63 VAL B C 1
ATOM 5491 O O . VAL B 1 63 ? 12.153 22.273 -23.429 1.00 47.19 63 VAL B O 1
ATOM 5495 N N . ASP B 1 64 ? 12.694 20.251 -24.239 1.00 48.96 64 ASP B N 1
ATOM 5496 C CA . ASP B 1 64 ? 12.205 20.572 -25.577 1.00 49.14 64 ASP B CA 1
ATOM 5497 C C . ASP B 1 64 ? 10.701 20.844 -25.596 1.00 49.81 64 ASP B C 1
ATOM 5498 O O . ASP B 1 64 ? 10.231 21.689 -26.356 1.00 50.40 64 ASP B O 1
ATOM 5503 N N . GLU B 1 65 ? 9.949 20.124 -24.767 1.00 51.38 65 GLU B N 1
ATOM 5504 C CA . GLU B 1 65 ? 8.512 20.365 -24.637 1.00 51.99 65 GLU B CA 1
ATOM 5505 C C . GLU B 1 65 ? 8.257 21.793 -24.157 1.00 54.32 65 GLU B C 1
ATOM 5506 O O . GLU B 1 65 ? 7.418 22.511 -24.709 1.00 52.95 65 GLU B O 1
ATOM 5512 N N . THR B 1 66 ? 8.993 22.190 -23.122 1.00 51.21 66 THR B N 1
ATOM 5513 C CA . THR B 1 66 ? 8.883 23.527 -22.543 1.00 49.78 66 THR B CA 1
ATOM 5514 C C . THR B 1 66 ? 9.229 24.612 -23.564 1.00 49.13 66 THR B C 1
ATOM 5515 O O . THR B 1 66 ? 8.489 25.583 -23.720 1.00 50.06 66 THR B O 1
ATOM 5519 N N . LEU B 1 67 ? 10.348 24.432 -24.262 1.00 48.78 67 LEU B N 1
ATOM 5520 C CA . LEU B 1 67 ? 10.765 25.352 -25.317 1.00 47.92 67 LEU B CA 1
ATOM 5521 C C . LEU B 1 67 ? 9.711 25.467 -26.411 1.00 52.04 67 LEU B C 1
ATOM 5522 O O . LEU B 1 67 ? 9.611 26.496 -27.082 1.00 50.98 67 LEU B O 1
ATOM 5527 N N . ARG B 1 68 ? 8.935 24.401 -26.594 1.00 54.14 68 ARG B N 1
ATOM 5528 C CA . ARG B 1 68 ? 7.917 24.357 -27.641 1.00 54.20 68 ARG B CA 1
ATOM 5529 C C . ARG B 1 68 ? 6.692 25.205 -27.312 1.00 54.15 68 ARG B C 1
ATOM 5530 O O . ARG B 1 68 ? 5.951 25.601 -28.209 1.00 54.54 68 ARG B O 1
ATOM 5546 N N . LEU B 1 70 ? 6.952 28.135 -25.850 1.00 52.60 70 LEU B N 1
ATOM 5547 C CA . LEU B 1 70 ? 7.354 29.523 -26.042 1.00 50.89 70 LEU B CA 1
ATOM 5548 C C . LEU B 1 70 ? 6.985 29.916 -27.461 1.00 52.91 70 LEU B C 1
ATOM 5549 O O . LEU B 1 70 ? 6.770 29.045 -28.307 1.00 55.42 70 LEU B O 1
ATOM 5554 N N . ASP B 1 71 ? 6.911 31.218 -27.728 1.00 50.65 71 ASP B N 1
ATOM 5555 C CA . ASP B 1 71 ? 6.644 31.689 -29.080 1.00 53.32 71 ASP B CA 1
ATOM 5556 C C . ASP B 1 71 ? 7.812 31.333 -29.984 1.00 52.51 71 ASP B C 1
ATOM 5557 O O . ASP B 1 71 ? 8.918 31.055 -29.515 1.00 50.78 71 ASP B O 1
ATOM 5562 N N . GLU B 1 72 ? 7.556 31.357 -31.284 1.00 54.96 72 GLU B N 1
ATOM 5563 C CA . GLU B 1 72 ? 8.591 31.138 -32.282 1.00 56.61 72 GLU B CA 1
ATOM 5564 C C . GLU B 1 72 ? 9.568 32.312 -32.319 1.00 52.56 72 GLU B C 1
ATOM 5565 O O . GLU B 1 72 ? 9.155 33.469 -32.287 1.00 55.10 72 GLU B O 1
ATOM 5571 N N . GLY B 1 73 ? 10.863 32.011 -32.372 1.00 52.02 73 GLY B N 1
ATOM 5572 C CA . GLY B 1 73 ? 11.888 33.036 -32.494 1.00 50.49 73 GLY B CA 1
ATOM 5573 C C . GLY B 1 73 ? 12.288 33.696 -31.185 1.00 49.86 73 GLY B C 1
ATOM 5574 O O . GLY B 1 73 ? 13.163 34.561 -31.167 1.00 50.53 73 GLY B O 1
ATOM 5575 N N . ALA B 1 74 ? 11.665 33.270 -30.090 1.00 46.14 74 ALA B N 1
ATOM 5576 C CA . ALA B 1 74 ? 11.838 33.915 -28.786 1.00 47.02 74 ALA B CA 1
ATOM 5577 C C . ALA B 1 74 ? 13.233 33.764 -28.172 1.00 45.70 74 ALA B C 1
ATOM 5578 O O . ALA B 1 74 ? 13.840 34.753 -27.755 1.00 43.69 74 ALA B O 1
ATOM 5580 N N . VAL B 1 75 ? 13.727 32.530 -28.094 1.00 43.81 75 VAL B N 1
ATOM 5581 C CA . VAL B 1 75 ? 15.047 32.279 -27.519 1.00 39.76 75 VAL B CA 1
ATOM 5582 C C . VAL B 1 75 ? 16.030 31.731 -28.553 1.00 42.98 75 VAL B C 1
ATOM 5583 O O . VAL B 1 75 ? 15.661 31.472 -29.700 1.00 43.86 75 VAL B O 1
ATOM 5587 N N . SER B 1 76 ? 17.285 31.572 -28.147 1.00 38.87 76 SER B N 1
ATOM 5588 C CA . SER B 1 76 ? 18.267 30.886 -28.972 1.00 40.58 76 SER B CA 1
ATOM 5589 C C . SER B 1 76 ? 18.877 29.739 -28.173 1.00 40.82 76 SER B C 1
ATOM 5590 O O . SER B 1 76 ? 18.898 29.774 -26.939 1.00 36.68 76 SER B O 1
ATOM 5593 N N . VAL B 1 77 ? 19.334 28.702 -28.872 1.00 40.13 77 VAL B N 1
ATOM 5594 C CA . VAL B 1 77 ? 19.940 27.543 -28.219 1.00 37.28 77 VAL B CA 1
ATOM 5595 C C . VAL B 1 77 ? 21.131 27.071 -29.040 1.00 35.94 77 VAL B C 1
ATOM 5596 O O . VAL B 1 77 ? 21.078 27.073 -30.272 1.00 38.08 77 VAL B O 1
ATOM 5600 N N . ASP B 1 78 ? 22.217 26.706 -28.366 1.00 35.35 78 ASP B N 1
ATOM 5601 C CA . ASP B 1 78 ? 23.307 26.008 -29.038 1.00 37.71 78 ASP B CA 1
ATOM 5602 C C . ASP B 1 78 ? 23.449 24.620 -28.435 1.00 36.46 78 ASP B C 1
ATOM 5603 O O . ASP B 1 78 ? 23.352 24.444 -27.217 1.00 35.13 78 ASP B O 1
ATOM 5608 N N . PHE B 1 79 ? 23.638 23.625 -29.295 1.00 39.07 79 PHE B N 1
ATOM 5609 C CA . PHE B 1 79 ? 23.973 22.287 -28.838 1.00 33.23 79 PHE B CA 1
ATOM 5610 C C . PHE B 1 79 ? 25.404 21.995 -29.263 1.00 31.33 79 PHE B C 1
ATOM 5611 O O . PHE B 1 79 ? 25.762 22.170 -30.433 1.00 37.11 79 PHE B O 1
ATOM 5619 N N . GLU B 1 80 ? 26.231 21.585 -28.310 1.00 30.75 80 GLU B N 1
ATOM 5620 C CA . GLU B 1 80 ? 27.571 21.136 -28.639 1.00 31.17 80 GLU B CA 1
ATOM 5621 C C . GLU B 1 80 ? 27.408 19.908 -29.542 1.00 34.53 80 GLU B C 1
ATOM 5622 O O . GLU B 1 80 ? 26.619 19.018 -29.227 1.00 36.01 80 GLU B O 1
ATOM 5628 N N . PRO B 1 81 ? 28.118 19.886 -30.684 1.00 35.66 81 PRO B N 1
ATOM 5629 C CA . PRO B 1 81 ? 27.995 18.846 -31.719 1.00 38.46 81 PRO B CA 1
ATOM 5630 C C . PRO B 1 81 ? 27.953 17.406 -31.200 1.00 38.31 81 PRO B C 1
ATOM 5631 O O . PRO B 1 81 ? 27.011 16.690 -31.540 1.00 40.54 81 PRO B O 1
ATOM 5635 N N . PHE B 1 82 ? 28.935 16.993 -30.401 1.00 37.07 82 PHE B N 1
ATOM 5636 C CA . PHE B 1 82 ? 28.979 15.615 -29.914 1.00 41.17 82 PHE B CA 1
ATOM 5637 C C . PHE B 1 82 ? 27.801 15.301 -29.000 1.00 42.83 82 PHE B C 1
ATOM 5638 O O . PHE B 1 82 ? 27.309 14.170 -28.972 1.00 38.10 82 PHE B O 1
ATOM 5646 N N . THR B 1 83 ? 27.349 16.306 -28.254 1.00 37.59 83 THR B N 1
ATOM 5647 C CA . THR B 1 83 ? 26.189 16.152 -27.382 1.00 38.00 83 THR B CA 1
ATOM 5648 C C . THR B 1 83 ? 24.924 15.872 -28.189 1.00 39.98 83 THR B C 1
ATOM 5649 O O . THR B 1 83 ? 24.136 14.989 -27.839 1.00 42.58 83 THR B O 1
ATOM 5653 N N . LEU B 1 84 ? 24.730 16.620 -29.271 1.00 36.58 84 LEU B N 1
ATOM 5654 C CA . LEU B 1 84 ? 23.559 16.419 -30.115 1.00 40.51 84 LEU B CA 1
ATOM 5655 C C . LEU B 1 84 ? 23.643 15.063 -30.818 1.00 43.99 84 LEU B C 1
ATOM 5656 O O . LEU B 1 84 ? 22.628 14.390 -31.008 1.00 43.57 84 LEU B O 1
ATOM 5661 N N . TYR B 1 85 ? 24.858 14.676 -31.201 1.00 42.77 85 TYR B N 1
ATOM 5662 C CA . TYR B 1 85 ? 25.095 13.389 -31.852 1.00 44.39 85 TYR B CA 1
ATOM 5663 C C . TYR B 1 85 ? 24.746 12.244 -30.908 1.00 45.74 85 TYR B C 1
ATOM 5664 O O . TYR B 1 85 ? 24.043 11.309 -31.294 1.00 48.55 85 TYR B O 1
ATOM 5681 N N . VAL B 1 87 ? 22.691 12.251 -28.562 1.00 47.13 87 VAL B N 1
ATOM 5682 C CA . VAL B 1 87 ? 21.237 12.183 -28.424 1.00 47.59 87 VAL B CA 1
ATOM 5683 C C . VAL B 1 87 ? 20.646 11.382 -29.588 1.00 49.59 87 VAL B C 1
ATOM 5684 O O . VAL B 1 87 ? 19.758 10.551 -29.391 1.00 49.32 87 VAL B O 1
ATOM 5688 N N . LEU B 1 88 ? 21.152 11.630 -30.794 1.00 48.08 88 LEU B N 1
ATOM 5689 C CA . LEU B 1 88 ? 20.752 10.860 -31.972 1.00 49.98 88 LEU B CA 1
ATOM 5690 C C . LEU B 1 88 ? 21.023 9.370 -31.773 1.00 51.84 88 LEU B C 1
ATOM 5691 O O . LEU B 1 88 ? 20.208 8.528 -32.152 1.00 53.16 88 LEU B O 1
ATOM 5696 N N . LYS B 1 89 ? 22.164 9.051 -31.169 1.00 51.06 89 LYS B N 1
ATOM 5697 C CA . LYS B 1 89 ? 22.563 7.661 -30.964 1.00 51.75 89 LYS B CA 1
ATOM 5698 C C . LYS B 1 89 ? 21.740 6.958 -29.891 1.00 54.24 89 LYS B C 1
ATOM 5699 O O . LYS B 1 89 ? 21.354 5.800 -30.056 1.00 55.60 89 LYS B O 1
ATOM 5705 N N . TYR B 1 90 ? 21.481 7.661 -28.793 1.00 50.27 90 TYR B N 1
ATOM 5706 C CA . TYR B 1 90 ? 20.846 7.065 -27.622 1.00 51.99 90 TYR B CA 1
ATOM 5707 C C . TYR B 1 90 ? 19.322 7.204 -27.627 1.00 54.53 90 TYR B C 1
ATOM 5708 O O . TYR B 1 90 ? 18.608 6.310 -27.170 1.00 56.07 90 TYR B O 1
ATOM 5717 N N . LYS B 1 91 ? 18.833 8.327 -28.144 1.00 52.69 91 LYS B N 1
ATOM 5718 C CA . LYS B 1 91 ? 17.401 8.600 -28.189 1.00 50.32 91 LYS B CA 1
ATOM 5719 C C . LYS B 1 91 ? 17.011 9.346 -29.461 1.00 49.49 91 LYS B C 1
ATOM 5720 O O . LYS B 1 91 ? 16.651 10.519 -29.399 1.00 51.87 91 LYS B O 1
ATOM 5726 N N . PRO B 1 92 ? 17.062 8.659 -30.617 1.00 50.39 92 PRO B N 1
ATOM 5727 C CA . PRO B 1 92 ? 16.804 9.248 -31.941 1.00 49.70 92 PRO B CA 1
ATOM 5728 C C . PRO B 1 92 ? 15.460 9.978 -32.049 1.00 51.19 92 PRO B C 1
ATOM 5729 O O . PRO B 1 92 ? 15.298 10.844 -32.915 1.00 49.70 92 PRO B O 1
ATOM 5733 N N . LYS B 1 93 ? 14.512 9.628 -31.185 1.00 50.58 93 LYS B N 1
ATOM 5734 C CA . LYS B 1 93 ? 13.228 10.320 -31.136 1.00 52.29 93 LYS B CA 1
ATOM 5735 C C . LYS B 1 93 ? 13.434 11.776 -30.710 1.00 51.48 93 LYS B C 1
ATOM 5736 O O . LYS B 1 93 ? 12.980 12.709 -31.377 1.00 49.98 93 LYS B O 1
ATOM 5742 N N . ILE B 1 94 ? 14.129 11.948 -29.589 1.00 52.53 94 ILE B N 1
ATOM 5743 C CA . ILE B 1 94 ? 14.409 13.264 -29.020 1.00 51.67 94 ILE B CA 1
ATOM 5744 C C . ILE B 1 94 ? 15.246 14.121 -29.974 1.00 52.36 94 ILE B C 1
ATOM 5745 O O . ILE B 1 94 ? 15.039 15.332 -30.072 1.00 55.09 94 ILE B O 1
ATOM 5750 N N . TYR B 1 95 ? 16.179 13.488 -30.680 1.00 49.70 95 TYR B N 1
ATOM 5751 C CA . TYR B 1 95 ? 16.979 14.178 -31.688 1.00 48.34 95 TYR B CA 1
ATOM 5752 C C . TYR B 1 95 ? 16.080 14.798 -32.746 1.00 51.90 95 TYR B C 1
ATOM 5753 O O . TYR B 1 95 ? 16.319 15.917 -33.186 1.00 50.62 95 TYR B O 1
ATOM 5762 N N . GLY B 1 96 ? 15.046 14.066 -33.153 1.00 51.94 96 GLY B N 1
ATOM 5763 C CA . GLY B 1 96 ? 14.115 14.561 -34.151 1.00 50.70 96 GLY B CA 1
ATOM 5764 C C . GLY B 1 96 ? 13.288 15.723 -33.631 1.00 49.53 96 GLY B C 1
ATOM 5765 O O . GLY B 1 96 ? 13.016 16.680 -34.359 1.00 49.12 96 GLY B O 1
ATOM 5766 N N . GLU B 1 97 ? 12.879 15.631 -32.369 1.00 50.16 97 GLU B N 1
ATOM 5767 C CA . GLU B 1 97 ? 12.158 16.715 -31.711 1.00 51.98 97 GLU B CA 1
ATOM 5768 C C . GLU B 1 97 ? 13.058 17.949 -31.589 1.00 53.28 97 GLU B C 1
ATOM 5769 O O . GLU B 1 97 ? 12.701 19.037 -32.054 1.00 52.71 97 GLU B O 1
ATOM 5775 N N . ILE B 1 98 ? 14.225 17.761 -30.973 1.00 51.04 98 ILE B N 1
ATOM 5776 C CA . ILE B 1 98 ? 15.225 18.824 -30.827 1.00 50.88 98 ILE B CA 1
ATOM 5777 C C . ILE B 1 98 ? 15.572 19.468 -32.168 1.00 52.24 98 ILE B C 1
ATOM 5778 O O . ILE B 1 98 ? 15.573 20.695 -32.292 1.00 51.54 98 ILE B O 1
ATOM 5783 N N . VAL B 1 99 ? 15.857 18.638 -33.169 1.00 50.01 99 VAL B N 1
ATOM 5784 C CA . VAL B 1 99 ? 16.230 19.130 -34.493 1.00 50.88 99 VAL B CA 1
ATOM 5785 C C . VAL B 1 99 ? 15.120 19.946 -35.161 1.00 54.12 99 VAL B C 1
ATOM 5786 O O . VAL B 1 99 ? 15.399 20.958 -35.811 1.00 54.24 99 VAL B O 1
ATOM 5790 N N . GLU B 1 100 ? 13.866 19.529 -34.990 1.00 53.53 100 GLU B N 1
ATOM 5791 C CA . GLU B 1 100 ? 12.754 20.298 -35.549 1.00 54.93 100 GLU B CA 1
ATOM 5792 C C . GLU B 1 100 ? 12.654 21.685 -34.913 1.00 54.73 100 GLU B C 1
ATOM 5793 O O . GLU B 1 100 ? 12.463 22.683 -35.609 1.00 54.33 100 GLU B O 1
ATOM 5799 N N . THR B 1 101 ? 12.784 21.738 -33.590 1.00 54.21 101 THR B N 1
ATOM 5800 C CA . THR B 1 101 ? 12.686 23.004 -32.868 1.00 51.78 101 THR B CA 1
ATOM 5801 C C . THR B 1 101 ? 13.785 23.994 -33.268 1.00 52.80 101 THR B C 1
ATOM 5802 O O . THR B 1 101 ? 13.550 25.199 -33.313 1.00 52.94 101 THR B O 1
ATOM 5806 N N . LEU B 1 102 ? 14.973 23.478 -33.572 1.00 52.35 102 LEU B N 1
ATOM 5807 C CA . LEU B 1 102 ? 16.098 24.310 -34.000 1.00 49.51 102 LEU B CA 1
ATOM 5808 C C . LEU B 1 102 ? 15.955 24.776 -35.442 1.00 51.71 102 LEU B C 1
ATOM 5809 O O . LEU B 1 102 ? 16.563 25.766 -35.850 1.00 49.58 102 LEU B O 1
ATOM 5814 N N . GLU B 1 103 ? 15.172 24.043 -36.224 1.00 55.31 103 GLU B N 1
ATOM 5815 C CA . GLU B 1 103 ? 14.950 24.410 -37.613 1.00 54.19 103 GLU B CA 1
ATOM 5816 C C . GLU B 1 103 ? 13.875 25.482 -37.714 1.00 52.30 103 GLU B C 1
ATOM 5817 O O . GLU B 1 103 ? 13.918 26.334 -38.601 1.00 54.05 103 GLU B O 1
ATOM 5823 N N . THR B 1 104 ? 12.914 25.439 -36.793 1.00 53.26 104 THR B N 1
ATOM 5824 C CA . THR B 1 104 ? 11.687 26.221 -36.935 1.00 55.78 104 THR B CA 1
ATOM 5825 C C . THR B 1 104 ? 11.259 27.054 -35.716 1.00 56.86 104 THR B C 1
ATOM 5826 O O . THR B 1 104 ? 10.579 28.067 -35.877 1.00 58.47 104 THR B O 1
ATOM 5830 N N . HIS B 1 105 ? 11.627 26.636 -34.506 1.00 54.30 105 HIS B N 1
ATOM 5831 C CA . HIS B 1 105 ? 11.082 27.292 -33.314 1.00 52.71 105 HIS B CA 1
ATOM 5832 C C . HIS B 1 105 ? 12.037 28.244 -32.578 1.00 54.30 105 HIS B C 1
ATOM 5833 O O . HIS B 1 105 ? 11.670 29.381 -32.275 1.00 53.47 105 HIS B O 1
ATOM 5840 N N . VAL B 1 106 ? 13.242 27.771 -32.272 1.00 50.59 106 VAL B N 1
ATOM 5841 C CA . VAL B 1 106 ? 14.251 28.613 -31.636 1.00 48.10 106 VAL B CA 1
ATOM 5842 C C . VAL B 1 106 ? 15.355 28.940 -32.637 1.00 49.47 106 VAL B C 1
ATOM 5843 O O . VAL B 1 106 ? 15.566 28.199 -33.595 1.00 51.48 106 VAL B O 1
ATOM 5847 N N . GLU B 1 107 ? 16.051 30.054 -32.428 1.00 46.48 107 GLU B N 1
ATOM 5848 C CA . GLU B 1 107 ? 17.192 30.394 -33.272 1.00 45.89 107 GLU B CA 1
ATOM 5849 C C . GLU B 1 107 ? 18.372 29.504 -32.893 1.00 45.26 107 GLU B C 1
ATOM 5850 O O . GLU B 1 107 ? 18.753 29.443 -31.727 1.00 42.66 107 GLU B O 1
ATOM 5856 N N . PRO B 1 108 ? 18.943 28.791 -33.878 1.00 46.07 108 PRO B N 1
ATOM 5857 C CA . PRO B 1 108 ? 20.078 27.902 -33.606 1.00 43.27 108 PRO B CA 1
ATOM 5858 C C . PRO B 1 108 ? 21.401 28.658 -33.554 1.00 38.16 108 PRO B C 1
ATOM 5859 O O . PRO B 1 108 ? 21.681 29.483 -34.423 1.00 41.52 108 PRO B O 1
ATOM 5863 N N . THR B 1 109 ? 22.206 28.367 -32.537 1.00 40.01 109 THR B N 1
ATOM 5864 C CA . THR B 1 109 ? 23.491 29.029 -32.353 1.00 40.21 109 THR B CA 1
ATOM 5865 C C . THR B 1 109 ? 24.641 28.050 -32.586 1.00 36.97 109 THR B C 1
ATOM 5866 O O . THR B 1 109 ? 24.650 26.955 -32.031 1.00 40.62 109 THR B O 1
ATOM 5870 N N . VAL B 1 110 ? 25.601 28.445 -33.415 1.00 34.64 110 VAL B N 1
ATOM 5871 C CA . VAL B 1 110 ? 26.767 27.617 -33.706 1.00 38.32 110 VAL B CA 1
ATOM 5872 C C . VAL B 1 110 ? 27.678 27.518 -32.488 1.00 39.57 110 VAL B C 1
ATOM 5873 O O . VAL B 1 110 ? 27.924 28.518 -31.804 1.00 37.13 110 VAL B O 1
ATOM 5877 N N . THR B 1 111 ? 28.169 26.313 -32.200 1.00 36.50 111 THR B N 1
ATOM 5878 C CA . THR B 1 111 ? 29.206 26.160 -31.182 1.00 35.70 111 THR B CA 1
ATOM 5879 C C . THR B 1 111 ? 30.265 25.116 -31.549 1.00 35.91 111 THR B C 1
ATOM 5880 O O . THR B 1 111 ? 30.153 24.421 -32.562 1.00 36.93 111 THR B O 1
ATOM 5884 N N . VAL B 1 112 ? 31.285 25.028 -30.701 1.00 34.22 112 VAL B N 1
ATOM 5885 C CA . VAL B 1 112 ? 32.494 24.254 -30.952 1.00 36.85 112 VAL B CA 1
ATOM 5886 C C . VAL B 1 112 ? 32.366 22.804 -30.483 1.00 34.36 112 VAL B C 1
ATOM 5887 O O . VAL B 1 112 ? 31.914 22.551 -29.366 1.00 33.79 112 VAL B O 1
ATOM 5891 N N . PRO B 1 113 ? 32.771 21.850 -31.339 1.00 34.17 113 PRO B N 1
ATOM 5892 C CA . PRO B 1 113 ? 32.863 20.440 -30.938 1.00 34.65 113 PRO B CA 1
ATOM 5893 C C . PRO B 1 113 ? 33.796 20.258 -29.749 1.00 31.96 113 PRO B C 1
ATOM 5894 O O . PRO B 1 113 ? 34.903 20.804 -29.751 1.00 32.87 113 PRO B O 1
ATOM 5898 N N . PHE B 1 114 ? 33.343 19.504 -28.753 1.00 31.18 114 PHE B N 1
ATOM 5899 C CA . PHE B 1 114 ? 34.172 19.062 -27.630 1.00 30.60 114 PHE B CA 1
ATOM 5900 C C . PHE B 1 114 ? 34.461 20.139 -26.579 1.00 32.41 114 PHE B C 1
ATOM 5901 O O . PHE B 1 114 ? 35.229 19.893 -25.651 1.00 32.71 114 PHE B O 1
ATOM 5909 N N . HIS B 1 115 ? 33.848 21.313 -26.733 1.00 32.10 115 HIS B N 1
ATOM 5910 C CA . HIS B 1 115 ? 33.823 22.340 -25.676 1.00 33.76 115 HIS B CA 1
ATOM 5911 C C . HIS B 1 115 ? 35.181 22.600 -24.990 1.00 30.42 115 HIS B C 1
ATOM 5912 O O . HIS B 1 115 ? 35.290 22.511 -23.765 1.00 32.91 115 HIS B O 1
ATOM 5919 N N . PRO B 1 116 ? 36.227 22.909 -25.775 1.00 29.17 116 PRO B N 1
ATOM 5920 C CA . PRO B 1 116 ? 37.507 23.222 -25.134 1.00 28.41 116 PRO B CA 1
ATOM 5921 C C . PRO B 1 116 ? 37.556 24.710 -24.805 1.00 28.18 116 PRO B C 1
ATOM 5922 O O . PRO B 1 116 ? 36.736 25.443 -25.340 1.00 29.74 116 PRO B O 1
ATOM 5926 N N . ILE B 1 117 ? 38.484 25.150 -23.962 1.00 30.93 117 ILE B N 1
ATOM 5927 C CA . ILE B 1 117 ? 38.720 26.590 -23.863 1.00 31.30 117 ILE B CA 1
ATOM 5928 C C . ILE B 1 117 ? 39.536 26.958 -25.090 1.00 25.01 117 ILE B C 1
ATOM 5929 O O . ILE B 1 117 ? 40.712 26.595 -25.194 1.00 29.72 117 ILE B O 1
ATOM 5942 N N . PRO B 1 119 ? 40.913 29.770 -26.490 1.00 32.15 119 PRO B N 1
ATOM 5943 C CA . PRO B 1 119 ? 42.217 30.437 -26.346 1.00 32.65 119 PRO B CA 1
ATOM 5944 C C . PRO B 1 119 ? 43.276 29.615 -25.607 1.00 34.97 119 PRO B C 1
ATOM 5945 O O . PRO B 1 119 ? 44.406 30.092 -25.472 1.00 37.24 119 PRO B O 1
ATOM 5949 N N . HIS B 1 120 ? 42.934 28.419 -25.124 1.00 29.84 120 HIS B N 1
ATOM 5950 C CA . HIS B 1 120 ? 43.932 27.560 -24.499 1.00 30.12 120 HIS B CA 1
ATOM 5951 C C . HIS B 1 120 ? 44.381 26.456 -25.452 1.00 32.91 120 HIS B C 1
ATOM 5952 O O . HIS B 1 120 ? 45.066 25.522 -25.045 1.00 34.11 120 HIS B O 1
ATOM 5959 N N . LEU B 1 121 ? 43.992 26.584 -26.716 1.00 33.29 121 LEU B N 1
ATOM 5960 C CA . LEU B 1 121 ? 44.423 25.668 -27.772 1.00 34.14 121 LEU B CA 1
ATOM 5961 C C . LEU B 1 121 ? 45.297 26.384 -28.802 1.00 36.69 121 LEU B C 1
ATOM 5962 O O . LEU B 1 121 ? 45.176 27.596 -28.991 1.00 34.82 121 LEU B O 1
ATOM 5967 N N . SER B 1 122 ? 46.160 25.630 -29.482 1.00 34.80 122 SER B N 1
ATOM 5968 C CA . SER B 1 122 ? 46.949 26.185 -30.581 1.00 35.37 122 SER B CA 1
ATOM 5969 C C . SER B 1 122 ? 46.041 26.690 -31.691 1.00 34.57 122 SER B C 1
ATOM 5970 O O . SER B 1 122 ? 44.885 26.278 -31.792 1.00 35.03 122 SER B O 1
ATOM 5973 N N . HIS B 1 123 ? 46.558 27.585 -32.528 1.00 32.00 123 HIS B N 1
ATOM 5974 C CA . HIS B 1 123 ? 45.752 28.150 -33.605 1.00 34.40 123 HIS B CA 1
ATOM 5975 C C . HIS B 1 123 ? 45.344 27.064 -34.598 1.00 36.09 123 HIS B C 1
ATOM 5976 O O . HIS B 1 123 ? 44.257 27.117 -35.171 1.00 34.62 123 HIS B O 1
ATOM 5983 N N . PHE B 1 124 ? 46.216 26.075 -34.784 1.00 34.40 124 PHE B N 1
ATOM 5984 C CA . PHE B 1 124 ? 45.913 24.971 -35.688 1.00 35.81 124 PHE B CA 1
ATOM 5985 C C . PHE B 1 124 ? 44.628 24.270 -35.247 1.00 31.15 124 PHE B C 1
ATOM 5986 O O . PHE B 1 124 ? 43.673 24.179 -36.019 1.00 32.87 124 PHE B O 1
ATOM 5994 N N . GLU B 1 125 ? 44.595 23.803 -34.002 1.00 33.85 125 GLU B N 1
ATOM 5995 C CA . GLU B 1 125 ? 43.404 23.137 -33.479 1.00 32.90 125 GLU B CA 1
ATOM 5996 C C . GLU B 1 125 ? 42.175 24.032 -33.517 1.00 34.56 125 GLU B C 1
ATOM 5997 O O . GLU B 1 125 ? 41.080 23.575 -33.852 1.00 32.61 125 GLU B O 1
ATOM 6003 N N . GLN B 1 126 ? 42.345 25.312 -33.184 1.00 33.31 126 GLN B N 1
ATOM 6004 C CA . GLN B 1 126 ? 41.221 26.236 -33.218 1.00 30.03 126 GLN B CA 1
ATOM 6005 C C . GLN B 1 126 ? 40.627 26.386 -34.606 1.00 29.41 126 GLN B C 1
ATOM 6006 O O . GLN B 1 126 ? 39.413 26.488 -34.747 1.00 32.38 126 GLN B O 1
ATOM 6012 N N . GLU B 1 127 ? 41.473 26.415 -35.632 1.00 32.36 127 GLU B N 1
ATOM 6013 C CA . GLU B 1 127 ? 40.960 26.560 -36.995 1.00 35.70 127 GLU B CA 1
ATOM 6014 C C . GLU B 1 127 ? 40.117 25.362 -37.431 1.00 33.88 127 GLU B C 1
ATOM 6015 O O . GLU B 1 127 ? 39.041 25.533 -38.007 1.00 33.96 127 GLU B O 1
ATOM 6021 N N . ILE B 1 128 ? 40.615 24.157 -37.164 1.00 34.86 128 ILE B N 1
ATOM 6022 C CA . ILE B 1 128 ? 39.868 22.941 -37.481 1.00 34.20 128 ILE B CA 1
ATOM 6023 C C . ILE B 1 128 ? 38.508 22.995 -36.791 1.00 33.15 128 ILE B C 1
ATOM 6024 O O . ILE B 1 128 ? 37.466 22.913 -37.442 1.00 34.28 128 ILE B O 1
ATOM 6029 N N . LEU B 1 129 ? 38.531 23.168 -35.471 1.00 33.26 129 LEU B N 1
ATOM 6030 C CA . LEU B 1 129 ? 37.310 23.214 -34.671 1.00 32.14 129 LEU B CA 1
ATOM 6031 C C . LEU B 1 129 ? 36.311 24.285 -35.122 1.00 33.78 129 LEU B C 1
ATOM 6032 O O . LEU B 1 129 ? 35.100 24.075 -35.067 1.00 34.93 129 LEU B O 1
ATOM 6037 N N . SER B 1 130 ? 36.814 25.429 -35.577 1.00 37.48 130 SER B N 1
ATOM 6038 C CA . SER B 1 130 ? 35.933 26.498 -36.038 1.00 35.15 130 SER B CA 1
ATOM 6039 C C . SER B 1 130 ? 35.219 26.133 -37.340 1.00 36.39 130 SER B C 1
ATOM 6040 O O . SER B 1 130 ? 34.008 26.317 -37.463 1.00 37.42 130 SER B O 1
ATOM 6043 N N . LYS B 1 131 ? 35.971 25.615 -38.306 1.00 39.45 131 LYS B N 1
ATOM 6044 C CA . LYS B 1 131 ? 35.386 25.176 -39.573 1.00 37.72 131 LYS B CA 1
ATOM 6045 C C . LYS B 1 131 ? 34.385 24.040 -39.382 1.00 39.34 131 LYS B C 1
ATOM 6046 O O . LYS B 1 131 ? 33.312 24.044 -39.990 1.00 40.98 131 LYS B O 1
ATOM 6052 N N . VAL B 1 132 ? 34.735 23.083 -38.524 1.00 37.28 132 VAL B N 1
ATOM 6053 C CA . VAL B 1 132 ? 33.836 21.978 -38.190 1.00 39.07 132 VAL B CA 1
ATOM 6054 C C . VAL B 1 132 ? 32.535 22.493 -37.576 1.00 40.44 132 VAL B C 1
ATOM 6055 O O . VAL B 1 132 ? 31.451 21.993 -37.886 1.00 40.31 132 VAL B O 1
ATOM 6059 N N . SER B 1 133 ? 32.650 23.506 -36.717 1.00 38.87 133 SER B N 1
ATOM 6060 C CA . SER B 1 133 ? 31.490 24.117 -36.073 1.00 39.53 133 SER B CA 1
ATOM 6061 C C . SER B 1 133 ? 30.447 24.538 -37.099 1.00 36.53 133 SER B C 1
ATOM 6062 O O . SER B 1 133 ? 29.274 24.188 -36.984 1.00 40.41 133 SER B O 1
ATOM 6065 N N . PHE B 1 134 ? 30.882 25.294 -38.102 1.00 39.45 134 PHE B N 1
ATOM 6066 C CA . PHE B 1 134 ? 29.978 25.775 -39.138 1.00 40.94 134 PHE B CA 1
ATOM 6067 C C . PHE B 1 134 ? 29.514 24.651 -40.068 1.00 43.61 134 PHE B C 1
ATOM 6068 O O . PHE B 1 134 ? 28.379 24.664 -40.553 1.00 45.31 134 PHE B O 1
ATOM 6076 N N . ASP B 1 135 ? 30.392 23.680 -40.307 1.00 43.98 135 ASP B N 1
ATOM 6077 C CA . ASP B 1 135 ? 30.033 22.510 -41.108 1.00 42.50 135 ASP B CA 1
ATOM 6078 C C . ASP B 1 135 ? 28.923 21.711 -40.428 1.00 42.78 135 ASP B C 1
ATOM 6079 O O . ASP B 1 135 ? 27.884 21.448 -41.033 1.00 46.81 135 ASP B O 1
ATOM 6084 N N . PHE B 1 136 ? 29.140 21.344 -39.166 1.00 41.94 136 PHE B N 1
ATOM 6085 C CA . PHE B 1 136 ? 28.144 20.608 -38.390 1.00 41.96 136 PHE B CA 1
ATOM 6086 C C . PHE B 1 136 ? 26.800 21.328 -38.335 1.00 43.47 136 PHE B C 1
ATOM 6087 O O . PHE B 1 136 ? 25.751 20.684 -38.306 1.00 42.38 136 PHE B O 1
ATOM 6095 N N . TYR B 1 137 ? 26.827 22.659 -38.319 1.00 43.96 137 TYR B N 1
ATOM 6096 C CA . TYR B 1 137 ? 25.596 23.435 -38.154 1.00 44.75 137 TYR B CA 1
ATOM 6097 C C . TYR B 1 137 ? 24.878 23.790 -39.457 1.00 47.01 137 TYR B C 1
ATOM 6098 O O . TYR B 1 137 ? 23.792 24.368 -39.431 1.00 48.33 137 TYR B O 1
ATOM 6107 N N . LEU B 1 138 ? 25.469 23.413 -40.587 1.00 49.62 138 LEU B N 1
ATOM 6108 C CA . LEU B 1 138 ? 24.915 23.764 -41.900 1.00 50.10 138 LEU B CA 1
ATOM 6109 C C . LEU B 1 138 ? 23.421 23.463 -42.138 1.00 50.28 138 LEU B C 1
ATOM 6110 O O . LEU B 1 138 ? 22.735 24.259 -42.776 1.00 52.44 138 LEU B O 1
ATOM 6115 N N . PRO B 1 139 ? 22.904 22.327 -41.632 1.00 49.17 139 PRO B N 1
ATOM 6116 C CA . PRO B 1 139 ? 21.463 22.119 -41.840 1.00 51.52 139 PRO B CA 1
ATOM 6117 C C . PRO B 1 139 ? 20.561 23.094 -41.074 1.00 54.02 139 PRO B C 1
ATOM 6118 O O . PRO B 1 139 ? 19.372 23.187 -41.383 1.00 54.77 139 PRO B O 1
ATOM 6122 N N . PHE B 1 140 ? 21.115 23.808 -40.098 1.00 54.54 140 PHE B N 1
ATOM 6123 C CA . PHE B 1 140 ? 20.329 24.742 -39.295 1.00 51.83 140 PHE B CA 1
ATOM 6124 C C . PHE B 1 140 ? 20.525 26.189 -39.734 1.00 51.06 140 PHE B C 1
ATOM 6125 O O . PHE B 1 140 ? 19.663 27.039 -39.513 1.00 53.57 140 PHE B O 1
ATOM 6133 N N . ILE B 1 141 ? 21.664 26.461 -40.360 1.00 50.76 141 ILE B N 1
ATOM 6134 C CA . ILE B 1 141 ? 22.065 27.832 -40.648 1.00 52.05 141 ILE B CA 1
ATOM 6135 C C . ILE B 1 141 ? 22.355 28.105 -42.124 1.00 54.14 141 ILE B C 1
ATOM 6136 O O . ILE B 1 141 ? 22.786 29.200 -42.465 1.00 55.29 141 ILE B O 1
ATOM 6141 N N . ALA B 1 142 ? 22.109 27.121 -42.989 1.00 55.99 142 ALA B N 1
ATOM 6142 C CA . ALA B 1 142 ? 22.490 27.198 -44.408 1.00 58.08 142 ALA B CA 1
ATOM 6143 C C . ALA B 1 142 ? 22.202 28.540 -45.093 1.00 60.08 142 ALA B C 1
ATOM 6144 O O . ALA B 1 142 ? 23.106 29.161 -45.660 1.00 60.25 142 ALA B O 1
ATOM 6146 N N . ARG B 1 143 ? 20.951 28.988 -45.031 1.00 59.99 143 ARG B N 1
ATOM 6147 C CA . ARG B 1 143 ? 20.566 30.237 -45.685 1.00 62.29 143 ARG B CA 1
ATOM 6148 C C . ARG B 1 143 ? 20.316 31.393 -44.706 1.00 61.94 143 ARG B C 1
ATOM 6149 O O . ARG B 1 143 ? 19.265 32.037 -44.742 1.00 62.27 143 ARG B O 1
ATOM 6157 N N . LYS B 1 144 ? 21.298 31.649 -43.842 1.00 60.93 144 LYS B N 1
ATOM 6158 C CA . LYS B 1 144 ? 21.252 32.758 -42.887 1.00 57.36 144 LYS B CA 1
ATOM 6159 C C . LYS B 1 144 ? 22.533 33.577 -42.970 1.00 54.97 144 LYS B C 1
ATOM 6160 O O . LYS B 1 144 ? 23.598 33.082 -42.615 1.00 56.28 144 LYS B O 1
ATOM 6166 N N . PRO B 1 145 ? 22.438 34.845 -43.404 1.00 55.80 145 PRO B N 1
ATOM 6167 C CA . PRO B 1 145 ? 23.644 35.682 -43.498 1.00 54.59 145 PRO B CA 1
ATOM 6168 C C . PRO B 1 145 ? 24.183 36.091 -42.123 1.00 52.64 145 PRO B C 1
ATOM 6169 O O . PRO B 1 145 ? 25.348 36.482 -42.013 1.00 52.71 145 PRO B O 1
ATOM 6173 N N . ILE B 1 146 ? 23.341 36.008 -41.093 1.00 55.22 146 ILE B N 1
ATOM 6174 C CA . ILE B 1 146 ? 23.771 36.310 -39.727 1.00 52.28 146 ILE B CA 1
ATOM 6175 C C . ILE B 1 146 ? 23.503 35.138 -38.788 1.00 47.47 146 ILE B C 1
ATOM 6176 O O . ILE B 1 146 ? 22.407 34.570 -38.776 1.00 50.67 146 ILE B O 1
ATOM 6181 N N . VAL B 1 147 ? 24.505 34.792 -37.990 1.00 46.47 147 VAL B N 1
ATOM 6182 C CA . VAL B 1 147 ? 24.408 33.643 -37.105 1.00 47.72 147 VAL B CA 1
ATOM 6183 C C . VAL B 1 147 ? 25.082 33.927 -35.759 1.00 42.41 147 VAL B C 1
ATOM 6184 O O . VAL B 1 147 ? 26.125 34.576 -35.701 1.00 42.11 147 VAL B O 1
ATOM 6188 N N . SER B 1 148 ? 24.472 33.461 -34.675 1.00 44.83 148 SER B N 1
ATOM 6189 C CA . SER B 1 148 ? 25.080 33.604 -33.356 1.00 42.17 148 SER B CA 1
ATOM 6190 C C . SER B 1 148 ? 26.080 32.475 -33.102 1.00 41.78 148 SER B C 1
ATOM 6191 O O . SER B 1 148 ? 25.935 31.374 -33.641 1.00 42.89 148 SER B O 1
ATOM 6194 N N . PHE B 1 149 ? 27.099 32.753 -32.296 1.00 38.05 149 PHE B N 1
ATOM 6195 C CA . PHE B 1 149 ? 28.161 31.789 -32.042 1.00 36.40 149 PHE B CA 1
ATOM 6196 C C . PHE B 1 149 ? 28.475 31.715 -30.554 1.00 38.59 149 PHE B C 1
ATOM 6197 O O . PHE B 1 149 ? 28.588 32.745 -29.881 1.00 37.42 149 PHE B O 1
ATOM 6205 N N . TRP B 1 150 ? 28.630 30.495 -30.047 1.00 32.39 150 TRP B N 1
ATOM 6206 C CA . TRP B 1 150 ? 28.901 30.285 -28.632 1.00 31.70 150 TRP B CA 1
ATOM 6207 C C . TRP B 1 150 ? 30.295 29.721 -28.380 1.00 36.01 150 TRP B C 1
ATOM 6208 O O . TRP B 1 150 ? 30.558 28.534 -28.608 1.00 34.23 150 TRP B O 1
ATOM 6219 N N . LEU B 1 151 ? 31.194 30.574 -27.906 1.00 29.52 151 LEU B N 1
ATOM 6220 C CA . LEU B 1 151 ? 32.489 30.116 -27.437 1.00 27.73 151 LEU B CA 1
ATOM 6221 C C . LEU B 1 151 ? 32.313 29.457 -26.079 1.00 30.52 151 LEU B C 1
ATOM 6222 O O . LEU B 1 151 ? 31.592 29.976 -25.223 1.00 30.08 151 LEU B O 1
ATOM 6227 N N . PRO B 1 152 ? 32.929 28.281 -25.892 1.00 31.58 152 PRO B N 1
ATOM 6228 C CA . PRO B 1 152 ? 32.850 27.559 -24.618 1.00 30.21 152 PRO B CA 1
ATOM 6229 C C . PRO B 1 152 ? 33.277 28.443 -23.447 1.00 32.04 152 PRO B C 1
ATOM 6230 O O . PRO B 1 152 ? 34.382 28.995 -23.478 1.00 28.73 152 PRO B O 1
ATOM 6234 N N . GLU B 1 153 ? 32.397 28.567 -22.453 1.00 29.38 153 GLU B N 1
ATOM 6235 C CA . GLU B 1 153 ? 32.595 29.425 -21.280 1.00 29.36 153 GLU B CA 1
ATOM 6236 C C . GLU B 1 153 ? 32.745 30.898 -21.669 1.00 29.19 153 GLU B C 1
ATOM 6237 O O . GLU B 1 153 ? 33.161 31.730 -20.855 1.00 29.73 153 GLU B O 1
ATOM 6243 N N . ASN B 1 154 ? 32.373 31.209 -22.910 1.00 26.94 154 ASN B N 1
ATOM 6244 C CA . ASN B 1 154 ? 32.548 32.540 -23.490 1.00 31.82 154 ASN B CA 1
ATOM 6245 C C . ASN B 1 154 ? 33.982 33.078 -23.397 1.00 33.01 154 ASN B C 1
ATOM 6246 O O . ASN B 1 154 ? 34.198 34.295 -23.503 1.00 29.82 154 ASN B O 1
ATOM 6251 N N . VAL B 1 155 ? 34.955 32.185 -23.205 1.00 29.59 155 VAL B N 1
ATOM 6252 C CA . VAL B 1 155 ? 36.358 32.594 -23.114 1.00 30.52 155 VAL B CA 1
ATOM 6253 C C . VAL B 1 155 ? 36.858 32.987 -24.495 1.00 35.07 155 VAL B C 1
ATOM 6254 O O . VAL B 1 155 ? 36.981 32.148 -25.396 1.00 30.25 155 VAL B O 1
ATOM 6258 N N . ILE B 1 156 ? 37.139 34.277 -24.656 1.00 31.77 156 ILE B N 1
ATOM 6259 C CA . ILE B 1 156 ? 37.424 34.842 -25.967 1.00 30.62 156 ILE B CA 1
ATOM 6260 C C . ILE B 1 156 ? 38.707 35.657 -25.907 1.00 34.49 156 ILE B C 1
ATOM 6261 O O . ILE B 1 156 ? 39.041 36.221 -24.865 1.00 32.23 156 ILE B O 1
ATOM 6266 N N . THR B 1 157 ? 39.456 35.652 -27.005 1.00 33.59 157 THR B N 1
ATOM 6267 C CA . THR B 1 157 ? 40.522 36.621 -27.223 1.00 33.85 157 THR B CA 1
ATOM 6268 C C . THR B 1 157 ? 40.336 37.184 -28.615 1.00 35.89 157 THR B C 1
ATOM 6269 O O . THR B 1 157 ? 39.470 36.732 -29.374 1.00 35.62 157 THR B O 1
ATOM 6273 N N . LYS B 1 158 ? 41.137 38.185 -28.950 1.00 37.24 158 LYS B N 1
ATOM 6274 C CA . LYS B 1 158 ? 41.045 38.801 -30.260 1.00 38.00 158 LYS B CA 1
ATOM 6275 C C . LYS B 1 158 ? 41.466 37.806 -31.344 1.00 37.34 158 LYS B C 1
ATOM 6276 O O . LYS B 1 158 ? 40.835 37.721 -32.399 1.00 38.17 158 LYS B O 1
ATOM 6282 N N . ASP B 1 159 ? 42.526 37.057 -31.067 1.00 33.40 159 ASP B N 1
ATOM 6283 C CA . ASP B 1 159 ? 43.031 36.060 -32.011 1.00 37.85 159 ASP B CA 1
ATOM 6284 C C . ASP B 1 159 ? 41.994 34.964 -32.287 1.00 39.47 159 ASP B C 1
ATOM 6285 O O . ASP B 1 159 ? 41.758 34.591 -33.438 1.00 39.50 159 ASP B O 1
ATOM 6290 N N . THR B 1 160 ? 41.370 34.467 -31.222 1.00 37.43 160 THR B N 1
ATOM 6291 C CA . THR B 1 160 ? 40.339 33.435 -31.326 1.00 35.89 160 THR B CA 1
ATOM 6292 C C . THR B 1 160 ? 39.118 33.915 -32.110 1.00 35.24 160 THR B C 1
ATOM 6293 O O . THR B 1 160 ? 38.588 33.190 -32.950 1.00 34.22 160 THR B O 1
ATOM 6297 N N . ALA B 1 161 ? 38.682 35.147 -31.862 1.00 36.05 161 ALA B N 1
ATOM 6298 C CA . ALA B 1 161 ? 37.524 35.689 -32.570 1.00 35.70 161 ALA B CA 1
ATOM 6299 C C . ALA B 1 161 ? 37.788 35.810 -34.069 1.00 35.27 161 ALA B C 1
ATOM 6300 O O . ALA B 1 161 ? 36.875 35.690 -34.884 1.00 37.02 161 ALA B O 1
ATOM 6302 N N . LYS B 1 162 ? 39.042 36.063 -34.417 1.00 35.12 162 LYS B N 1
ATOM 6303 C CA . LYS B 1 162 ? 39.445 36.204 -35.810 1.00 41.28 162 LYS B CA 1
ATOM 6304 C C . LYS B 1 162 ? 39.363 34.857 -36.524 1.00 40.45 162 LYS B C 1
ATOM 6305 O O . LYS B 1 162 ? 38.793 34.748 -37.615 1.00 41.82 162 LYS B O 1
ATOM 6311 N N . ILE B 1 163 ? 39.949 33.843 -35.893 1.00 40.77 163 ILE B N 1
ATOM 6312 C CA . ILE B 1 163 ? 39.895 32.470 -36.392 1.00 39.02 163 ILE B CA 1
ATOM 6313 C C . ILE B 1 163 ? 38.451 32.067 -36.660 1.00 39.02 163 ILE B C 1
ATOM 6314 O O . ILE B 1 163 ? 38.117 31.643 -37.770 1.00 41.66 163 ILE B O 1
ATOM 6319 N N . VAL B 1 164 ? 37.594 32.232 -35.652 1.00 38.40 164 VAL B N 1
ATOM 6320 C CA . VAL B 1 164 ? 36.170 31.937 -35.780 1.00 36.73 164 VAL B CA 1
ATOM 6321 C C . VAL B 1 164 ? 35.502 32.684 -36.935 1.00 40.91 164 VAL B C 1
ATOM 6322 O O . VAL B 1 164 ? 34.841 32.072 -37.775 1.00 42.10 164 VAL B O 1
ATOM 6326 N N . THR B 1 165 ? 35.665 34.006 -36.973 1.00 41.36 165 THR B N 1
ATOM 6327 C CA . THR B 1 165 ? 35.020 34.819 -38.007 1.00 42.21 165 THR B CA 1
ATOM 6328 C C . THR B 1 165 ? 35.565 34.530 -39.409 1.00 42.20 165 THR B C 1
ATOM 6329 O O . THR B 1 165 ? 34.864 34.723 -40.400 1.00 46.34 165 THR B O 1
ATOM 6333 N N . SER B 1 166 ? 36.809 34.069 -39.483 1.00 42.50 166 SER B N 1
ATOM 6334 C CA . SER B 1 166 ? 37.422 33.707 -40.762 1.00 46.48 166 SER B CA 1
ATOM 6335 C C . SER B 1 166 ? 36.905 32.369 -41.288 1.00 46.20 166 SER B C 1
ATOM 6336 O O . SER B 1 166 ? 36.947 32.111 -42.489 1.00 47.44 166 SER B O 1
ATOM 6339 N N . ALA B 1 167 ? 36.424 31.522 -40.382 1.00 46.19 167 ALA B N 1
ATOM 6340 C CA . ALA B 1 167 ? 35.947 30.189 -40.744 1.00 46.16 167 ALA B CA 1
ATOM 6341 C C . ALA B 1 167 ? 34.561 30.221 -41.386 1.00 48.65 167 ALA B C 1
ATOM 6342 O O . ALA B 1 167 ? 34.025 29.176 -41.767 1.00 49.27 167 ALA B O 1
ATOM 6344 N N . THR B 1 168 ? 33.978 31.414 -41.499 1.00 46.93 168 THR B N 1
ATOM 6345 C CA . THR B 1 168 ? 32.660 31.562 -42.120 1.00 46.04 168 THR B CA 1
ATOM 6346 C C . THR B 1 168 ? 32.548 32.818 -42.978 1.00 51.59 168 THR B C 1
ATOM 6347 O O . THR B 1 168 ? 33.345 33.750 -42.849 1.00 50.98 168 THR B O 1
ATOM 6351 N N . ASP B 1 169 ? 31.550 32.822 -43.857 1.00 55.63 169 ASP B N 1
ATOM 6352 C CA . ASP B 1 169 ? 31.266 33.956 -44.731 1.00 57.47 169 ASP B CA 1
ATOM 6353 C C . ASP B 1 169 ? 30.212 34.842 -44.094 1.00 56.80 169 ASP B C 1
ATOM 6354 O O . ASP B 1 169 ? 30.113 36.033 -44.392 1.00 58.06 169 ASP B O 1
ATOM 6359 N N . LYS B 1 170 ? 29.419 34.238 -43.218 1.00 54.78 170 LYS B N 1
ATOM 6360 C CA . LYS B 1 170 ? 28.278 34.906 -42.614 1.00 55.06 170 LYS B CA 1
ATOM 6361 C C . LYS B 1 170 ? 28.706 35.938 -41.582 1.00 53.94 170 LYS B C 1
ATOM 6362 O O . LYS B 1 170 ? 29.883 36.020 -41.212 1.00 52.76 170 LYS B O 1
ATOM 6368 N N . ASP B 1 171 ? 27.742 36.731 -41.126 1.00 53.91 171 ASP B N 1
ATOM 6369 C CA . ASP B 1 171 ? 27.991 37.682 -40.053 1.00 52.05 171 ASP B CA 1
ATOM 6370 C C . ASP B 1 171 ? 27.793 37.009 -38.702 1.00 48.41 171 ASP B C 1
ATOM 6371 O O . ASP B 1 171 ? 26.761 36.386 -38.449 1.00 48.99 171 ASP B O 1
ATOM 6376 N N . VAL B 1 172 ? 28.801 37.136 -37.845 1.00 47.19 172 VAL B N 1
ATOM 6377 C CA . VAL B 1 172 ? 28.834 36.433 -36.567 1.00 45.83 172 VAL B CA 1
ATOM 6378 C C . VAL B 1 172 ? 28.359 37.319 -35.414 1.00 46.75 172 VAL B C 1
ATOM 6379 O O . VAL B 1 172 ? 28.777 38.471 -35.296 1.00 46.68 172 VAL B O 1
ATOM 6383 N N . VAL B 1 173 ? 27.472 36.776 -34.582 1.00 44.99 173 VAL B N 1
ATOM 6384 C CA . VAL B 1 173 ? 27.088 37.409 -33.325 1.00 44.00 173 VAL B CA 1
ATOM 6385 C C . VAL B 1 173 ? 27.714 36.624 -32.180 1.00 43.72 173 VAL B C 1
ATOM 6386 O O . VAL B 1 173 ? 27.276 35.509 -31.892 1.00 41.09 173 VAL B O 1
ATOM 6390 N N . PHE B 1 174 ? 28.732 37.185 -31.530 1.00 37.84 174 PHE B N 1
ATOM 6391 C CA . PHE B 1 174 ? 29.303 36.536 -30.353 1.00 36.97 174 PHE B CA 1
ATOM 6392 C C . PHE B 1 174 ? 28.424 36.770 -29.127 1.00 40.38 174 PHE B C 1
ATOM 6393 O O . PHE B 1 174 ? 28.098 37.910 -28.794 1.00 40.37 174 PHE B O 1
ATOM 6401 N N . LEU B 1 175 ? 28.033 35.688 -28.462 1.00 35.73 175 LEU B N 1
ATOM 6402 C CA . LEU B 1 175 ? 27.252 35.798 -27.240 1.00 31.87 175 LEU B CA 1
ATOM 6403 C C . LEU B 1 175 ? 28.211 35.722 -26.065 1.00 33.93 175 LEU B C 1
ATOM 6404 O O . LEU B 1 175 ? 28.927 34.731 -25.895 1.00 30.54 175 LEU B O 1
ATOM 6409 N N . LEU B 1 176 ? 28.240 36.785 -25.262 1.00 30.94 176 LEU B N 1
ATOM 6410 C CA . LEU B 1 176 ? 29.212 36.898 -24.181 1.00 29.25 176 LEU B CA 1
ATOM 6411 C C . LEU B 1 176 ? 28.556 37.356 -22.868 1.00 30.35 176 LEU B C 1
ATOM 6412 O O . LEU B 1 176 ? 27.330 37.326 -22.729 1.00 27.90 176 LEU B O 1
ATOM 6417 N N . ASP B 1 177 ? 29.384 37.768 -21.908 1.00 29.54 177 ASP B N 1
ATOM 6418 C CA . ASP B 1 177 ? 28.912 38.270 -20.617 1.00 27.80 177 ASP B CA 1
ATOM 6419 C C . ASP B 1 177 ? 29.313 39.752 -20.546 1.00 29.14 177 ASP B C 1
ATOM 6420 O O . ASP B 1 177 ? 30.427 40.091 -20.931 1.00 27.47 177 ASP B O 1
ATOM 6425 N N . GLU B 1 178 ? 28.420 40.626 -20.077 1.00 28.56 178 GLU B N 1
ATOM 6426 C CA . GLU B 1 178 ? 28.708 42.070 -20.083 1.00 31.37 178 GLU B CA 1
ATOM 6427 C C . GLU B 1 178 ? 29.934 42.434 -19.242 1.00 32.00 178 GLU B C 1
ATOM 6428 O O . GLU B 1 178 ? 30.529 43.507 -19.429 1.00 31.98 178 GLU B O 1
ATOM 6434 N N . ARG B 1 179 ? 30.331 41.536 -18.343 1.00 27.22 179 ARG B N 1
ATOM 6435 C CA . ARG B 1 179 ? 31.540 41.723 -17.551 1.00 28.20 179 ARG B CA 1
ATOM 6436 C C . ARG B 1 179 ? 32.806 41.517 -18.383 1.00 30.62 179 ARG B C 1
ATOM 6437 O O . ARG B 1 179 ? 33.911 41.569 -17.855 1.00 29.23 179 ARG B O 1
ATOM 6445 N N . GLN B 1 180 ? 32.641 41.266 -19.679 1.00 28.67 180 GLN B N 1
ATOM 6446 C CA . GLN B 1 180 ? 33.787 41.095 -20.567 1.00 31.12 180 GLN B CA 1
ATOM 6447 C C . GLN B 1 180 ? 34.051 42.378 -21.352 1.00 30.46 180 GLN B C 1
ATOM 6448 O O . GLN B 1 180 ? 35.099 42.522 -21.986 1.00 33.20 180 GLN B O 1
ATOM 6454 N N . PHE B 1 181 ? 33.086 43.294 -21.318 1.00 32.42 181 PHE B N 1
ATOM 6455 C CA . PHE B 1 181 ? 33.190 44.548 -22.056 1.00 32.63 181 PHE B CA 1
ATOM 6456 C C . PHE B 1 181 ? 34.272 45.458 -21.482 1.00 32.92 181 PHE B C 1
ATOM 6457 O O . PHE B 1 181 ? 34.534 45.464 -20.275 1.00 31.99 181 PHE B O 1
ATOM 6465 N N . ILE B 1 182 ? 34.904 46.221 -22.365 1.00 34.62 182 ILE B N 1
ATOM 6466 C CA . ILE B 1 182 ? 35.966 47.134 -21.967 1.00 34.73 182 ILE B CA 1
ATOM 6467 C C . ILE B 1 182 ? 35.971 48.273 -22.979 1.00 34.16 182 ILE B C 1
ATOM 6468 O O . ILE B 1 182 ? 35.475 48.106 -24.091 1.00 34.54 182 ILE B O 1
ATOM 6473 N N . GLY B 1 183 ? 36.473 49.444 -22.590 1.00 36.77 183 GLY B N 1
ATOM 6474 C CA . GLY B 1 183 ? 36.425 50.602 -23.468 1.00 31.52 183 GLY B CA 1
ATOM 6475 C C . GLY B 1 183 ? 35.085 51.321 -23.430 1.00 32.49 183 GLY B C 1
ATOM 6476 O O . GLY B 1 183 ? 34.916 52.374 -24.050 1.00 34.13 183 GLY B O 1
ATOM 6477 N N . VAL B 1 184 ? 34.123 50.733 -22.721 1.00 33.79 184 VAL B N 1
ATOM 6478 C CA . VAL B 1 184 ? 32.815 51.340 -22.477 1.00 32.56 184 VAL B C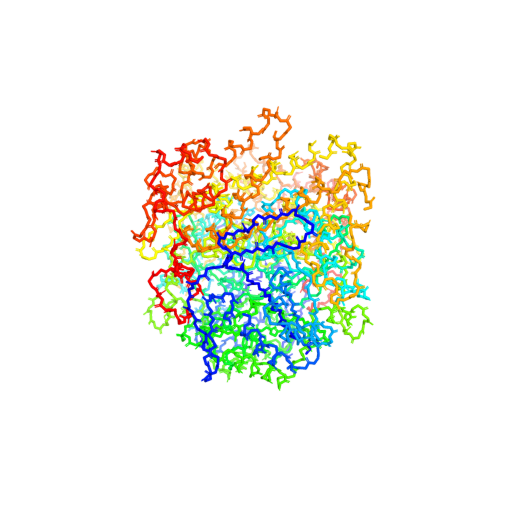A 1
ATOM 6479 C C . VAL B 1 184 ? 32.420 50.897 -21.082 1.00 33.49 184 VAL B C 1
ATOM 6480 O O . VAL B 1 184 ? 32.891 49.851 -20.621 1.00 34.79 184 VAL B O 1
ATOM 6484 N N . ASN B 1 185 ? 31.578 51.662 -20.389 1.00 30.08 185 ASN B N 1
ATOM 6485 C CA . ASN B 1 185 ? 31.047 51.149 -19.124 1.00 33.55 185 ASN B CA 1
ATOM 6486 C C . ASN B 1 185 ? 29.744 50.393 -19.364 1.00 33.52 185 ASN B C 1
ATOM 6487 O O . ASN B 1 185 ? 29.125 50.531 -20.423 1.00 35.59 185 ASN B O 1
ATOM 6492 N N . ILE B 1 186 ? 29.334 49.595 -18.385 1.00 36.72 186 ILE B N 1
ATOM 6493 C CA . ILE B 1 186 ? 28.189 48.701 -18.565 1.00 35.85 186 ILE B CA 1
ATOM 6494 C C . ILE B 1 186 ? 26.866 49.421 -18.944 1.00 38.92 186 ILE B C 1
ATOM 6495 O O . ILE B 1 186 ? 26.291 49.124 -20.000 1.00 37.76 186 ILE B O 1
ATOM 6500 N N . PRO B 1 187 ? 26.392 50.379 -18.115 1.00 37.16 187 PRO B N 1
ATOM 6501 C CA . PRO B 1 187 ? 25.163 51.091 -18.503 1.00 36.54 187 PRO B CA 1
ATOM 6502 C C . PRO B 1 187 ? 25.264 51.834 -19.843 1.00 37.83 187 PRO B C 1
ATOM 6503 O O . PRO B 1 187 ? 24.256 52.012 -20.529 1.00 38.06 187 PRO B O 1
ATOM 6507 N N . GLN B 1 188 ? 26.468 52.263 -20.203 1.00 36.29 188 GLN B N 1
ATOM 6508 C CA . GLN B 1 188 ? 26.700 52.978 -21.457 1.00 36.79 188 GLN B CA 1
ATOM 6509 C C . GLN B 1 188 ? 26.398 52.092 -22.671 1.00 39.46 188 GLN B C 1
ATOM 6510 O O . GLN B 1 188 ? 25.699 52.501 -23.599 1.00 38.56 188 GLN B O 1
ATOM 6516 N N . ALA B 1 189 ? 26.921 50.870 -22.647 1.00 37.59 189 ALA B N 1
ATOM 6517 C CA . ALA B 1 189 ? 26.811 49.957 -23.785 1.00 37.10 189 ALA B CA 1
ATOM 6518 C C . ALA B 1 189 ? 25.529 49.129 -23.749 1.00 40.18 189 ALA B C 1
ATOM 6519 O O . ALA B 1 189 ? 25.143 48.521 -24.753 1.00 39.19 189 ALA B O 1
ATOM 6521 N N . ARG B 1 190 ? 24.872 49.118 -22.593 1.00 37.22 190 ARG B N 1
ATOM 6522 C CA . ARG B 1 190 ? 23.804 48.154 -22.319 1.00 40.17 190 ARG B CA 1
ATOM 6523 C C . ARG B 1 190 ? 22.634 48.136 -23.290 1.00 39.11 190 ARG B C 1
ATOM 6524 O O . ARG B 1 190 ? 22.055 49.175 -23.620 1.00 34.92 190 ARG B O 1
ATOM 6532 N N . PHE B 1 191 ? 22.309 46.924 -23.740 1.00 37.25 191 PHE B N 1
ATOM 6533 C CA . PHE B 1 191 ? 21.072 46.640 -24.461 1.00 36.40 191 PHE B CA 1
ATOM 6534 C C . PHE B 1 191 ? 21.031 47.191 -25.892 1.00 35.78 191 PHE B C 1
ATOM 6535 O O . PHE B 1 191 ? 20.029 47.044 -26.594 1.00 35.21 191 PHE B O 1
ATOM 6543 N N . SER B 1 192 ? 22.127 47.805 -26.324 1.00 36.97 192 SER B N 1
ATOM 6544 C CA . SER B 1 192 ? 22.227 48.301 -27.694 1.00 40.00 192 SER B CA 1
ATOM 6545 C C . SER B 1 192 ? 22.856 47.257 -28.610 1.00 42.07 192 SER B C 1
ATOM 6546 O O . SER B 1 192 ? 23.515 46.323 -28.149 1.00 40.75 192 SER B O 1
ATOM 6549 N N . CYS B 1 193 ? 22.649 47.422 -29.911 1.00 44.40 193 CYS B N 1
ATOM 6550 C CA . CYS B 1 193 ? 23.262 46.542 -30.895 1.00 45.15 193 CYS B CA 1
ATOM 6551 C C . CYS B 1 193 ? 24.708 46.967 -31.109 1.00 45.19 193 CYS B C 1
ATOM 6552 O O . CYS B 1 193 ? 24.999 47.818 -31.950 1.00 48.97 193 CYS B O 1
ATOM 6555 N N . ASN B 1 194 ? 25.611 46.385 -30.331 1.00 44.45 194 ASN B N 1
ATOM 6556 C CA . ASN B 1 194 ? 27.022 46.721 -30.434 1.00 41.15 194 ASN B CA 1
ATOM 6557 C C . ASN B 1 194 ? 27.753 45.830 -31.425 1.00 45.47 194 ASN B C 1
ATOM 6558 O O . ASN B 1 194 ? 27.282 44.741 -31.772 1.00 47.18 194 ASN B O 1
ATOM 6563 N N . LYS B 1 195 ? 28.907 46.301 -31.879 1.00 45.72 195 LYS B N 1
ATOM 6564 C CA . LYS B 1 195 ? 29.762 45.505 -32.743 1.00 48.20 195 LYS B CA 1
ATOM 6565 C C . LYS B 1 195 ? 31.162 45.411 -32.155 1.00 48.10 195 LYS B C 1
ATOM 6566 O O . LYS B 1 195 ? 31.491 46.095 -31.186 1.00 48.04 195 LYS B O 1
ATOM 6572 N N . TYR B 1 196 ? 31.979 44.551 -32.744 1.00 46.90 196 TYR B N 1
ATOM 6573 C CA . TYR B 1 196 ? 33.281 44.222 -32.194 1.00 46.98 196 TYR B CA 1
ATOM 6574 C C . TYR B 1 196 ? 34.180 43.892 -33.367 1.00 51.64 196 TYR B C 1
ATOM 6575 O O . TYR B 1 196 ? 33.931 42.928 -34.094 1.00 50.35 196 TYR B O 1
ATOM 6584 N N . LEU B 1 197 ? 35.200 44.715 -33.585 1.00 53.85 197 LEU B N 1
ATOM 6585 C CA . LEU B 1 197 ? 36.119 44.470 -34.686 1.00 56.58 197 LEU B CA 1
ATOM 6586 C C . LEU B 1 197 ? 36.906 43.199 -34.420 1.00 57.76 197 LEU B C 1
ATOM 6587 O O . LEU B 1 197 ? 37.539 43.074 -33.373 1.00 55.22 197 LEU B O 1
ATOM 6592 N N . CYS B 1 198 ? 36.855 42.259 -35.361 1.00 57.89 198 CYS B N 1
ATOM 6593 C CA . CYS B 1 198 ? 37.623 41.021 -35.256 1.00 59.52 198 CYS B CA 1
ATOM 6594 C C . CYS B 1 198 ? 38.799 41.046 -36.224 1.00 61.45 198 CYS B C 1
ATOM 6595 O O . CYS B 1 198 ? 39.121 40.030 -36.841 1.00 64.16 198 CYS B O 1
ATOM 6598 N N . ASP B 1 199 ? 39.418 42.219 -36.357 1.00 64.44 199 ASP B N 1
ATOM 6599 C CA . ASP B 1 199 ? 40.609 42.419 -37.190 1.00 67.02 199 ASP B CA 1
ATOM 6600 C C . ASP B 1 199 ? 40.461 41.911 -38.631 1.00 66.84 199 ASP B C 1
ATOM 6601 O O . ASP B 1 199 ? 41.042 40.891 -39.006 1.00 66.59 199 ASP B O 1
ATOM 6606 N N . GLY B 1 200 ? 39.693 42.642 -39.433 1.00 67.21 200 GLY B N 1
ATOM 6607 C CA . GLY B 1 200 ? 39.432 42.259 -40.809 1.00 64.54 200 GLY B CA 1
ATOM 6608 C C . GLY B 1 200 ? 37.937 42.237 -41.031 1.00 63.69 200 GLY B C 1
ATOM 6609 O O . GLY B 1 200 ? 37.409 42.914 -41.916 1.00 65.40 200 GLY B O 1
ATOM 6610 N N . LYS B 1 201 ? 37.256 41.446 -40.211 1.00 61.06 201 LYS B N 1
ATOM 6611 C CA . LYS B 1 201 ? 35.805 41.466 -40.159 1.00 58.78 201 LYS B CA 1
ATOM 6612 C C . LYS B 1 201 ? 35.389 42.074 -38.830 1.00 58.47 201 LYS B C 1
ATOM 6613 O O . LYS B 1 201 ? 36.217 42.264 -37.937 1.00 58.34 201 LYS B O 1
ATOM 6619 N N . SER B 1 202 ? 34.106 42.385 -38.703 1.00 56.99 202 SER B N 1
ATOM 6620 C CA . SER B 1 202 ? 33.558 42.823 -37.431 1.00 56.50 202 SER B CA 1
ATOM 6621 C C . SER B 1 202 ? 32.387 41.924 -37.078 1.00 53.57 202 SER B C 1
ATOM 6622 O O . SER B 1 202 ? 31.629 41.499 -37.956 1.00 52.52 202 SER B O 1
ATOM 6625 N N . ALA B 1 203 ? 32.246 41.621 -35.794 1.00 50.48 203 ALA B N 1
ATOM 6626 C CA . ALA B 1 203 ? 31.132 40.808 -35.332 1.00 50.32 203 ALA B CA 1
ATOM 6627 C C . ALA B 1 203 ? 30.192 41.648 -34.485 1.00 49.52 203 ALA B C 1
ATOM 6628 O O . ALA B 1 203 ? 30.601 42.653 -33.904 1.00 50.70 203 ALA B O 1
ATOM 6630 N N . PHE B 1 204 ? 28.931 41.242 -34.426 1.00 46.88 204 PHE B N 1
ATOM 6631 C CA . PHE B 1 204 ? 28.020 41.786 -33.438 1.00 45.08 204 PHE B CA 1
ATOM 6632 C C . PHE B 1 204 ? 28.377 41.144 -32.106 1.00 47.74 204 PHE B C 1
ATOM 6633 O O . PHE B 1 204 ? 29.009 40.082 -32.070 1.00 43.19 204 PHE B O 1
ATOM 6641 N N . VAL B 1 205 ? 27.992 41.793 -31.011 1.00 42.84 205 VAL B N 1
ATOM 6642 C CA . VAL B 1 205 ? 28.255 41.265 -29.678 1.00 41.86 205 VAL B CA 1
ATOM 6643 C C . VAL B 1 205 ? 27.109 41.605 -28.739 1.00 42.91 205 VAL B C 1
ATOM 6644 O O . VAL B 1 205 ? 26.627 42.739 -28.723 1.00 42.87 205 VAL B O 1
ATOM 6648 N N . PHE B 1 206 ? 26.654 40.611 -27.982 1.00 39.61 206 PHE B N 1
ATOM 6649 C CA . PHE B 1 206 ? 25.764 40.862 -26.860 1.00 39.16 206 PHE B CA 1
ATOM 6650 C C . PHE B 1 206 ? 26.362 40.259 -25.596 1.00 38.76 206 PHE B C 1
ATOM 6651 O O . PHE B 1 206 ? 27.018 39.213 -25.640 1.00 34.91 206 PHE B O 1
ATOM 6659 N N . GLY B 1 207 ? 26.168 40.946 -24.474 1.00 33.59 207 GLY B N 1
ATOM 6660 C CA . GLY B 1 207 ? 26.709 40.496 -23.206 1.00 31.26 207 GLY B CA 1
ATOM 6661 C C . GLY B 1 207 ? 25.568 40.277 -22.241 1.00 32.06 207 GLY B C 1
ATOM 6662 O O . GLY B 1 207 ? 24.731 41.164 -22.045 1.00 29.40 207 GLY B O 1
ATOM 6663 N N . ARG B 1 208 ? 25.507 39.080 -21.664 1.00 28.39 208 ARG B N 1
ATOM 6664 C CA . ARG B 1 208 ? 24.431 38.748 -20.745 1.00 29.42 208 ARG B CA 1
ATOM 6665 C C . ARG B 1 208 ? 24.594 39.512 -19.437 1.00 30.27 208 ARG B C 1
ATOM 6666 O O . ARG B 1 208 ? 25.680 40.015 -19.127 1.00 29.71 208 ARG B O 1
ATOM 6674 N N . ILE B 1 209 ? 23.514 39.585 -18.671 1.00 24.58 209 ILE B N 1
ATOM 6675 C CA . ILE B 1 209 ? 23.594 40.052 -17.297 1.00 27.80 209 ILE B CA 1
ATOM 6676 C C . ILE B 1 209 ? 23.695 38.859 -16.351 1.00 30.11 209 ILE B C 1
ATOM 6677 O O . ILE B 1 209 ? 22.718 38.139 -16.133 1.00 29.25 209 ILE B O 1
ATOM 6682 N N . HIS B 1 210 ? 24.886 38.671 -15.794 1.00 29.43 210 HIS B N 1
ATOM 6683 C CA . HIS B 1 210 ? 25.221 37.537 -14.927 1.00 29.57 210 HIS B CA 1
ATOM 6684 C C . HIS B 1 210 ? 24.284 37.362 -13.735 1.00 32.83 210 HIS B C 1
ATOM 6685 O O . HIS B 1 210 ? 23.816 36.256 -13.450 1.00 29.78 210 HIS B O 1
ATOM 6692 N N . TYR B 1 211 ? 24.000 38.449 -13.030 1.00 31.03 211 TYR B N 1
ATOM 6693 C CA . TYR B 1 211 ? 23.285 38.312 -11.770 1.00 31.23 211 TYR B CA 1
ATOM 6694 C C . TYR B 1 211 ? 21.806 37.923 -11.940 1.00 31.33 211 TYR B C 1
ATOM 6695 O O . TYR B 1 211 ? 21.256 37.227 -11.087 1.00 32.73 211 TYR B O 1
ATOM 6704 N N . ILE B 1 212 ? 21.1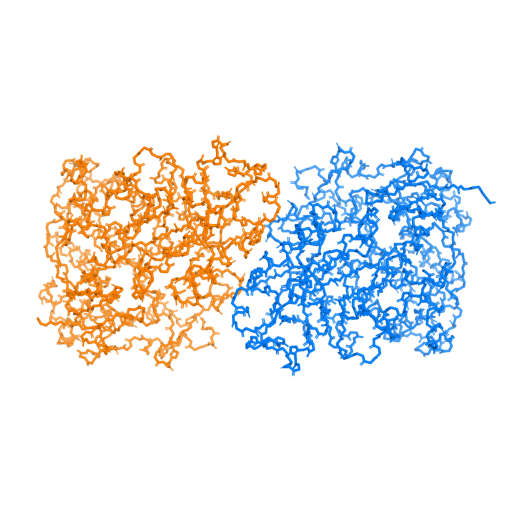62 38.370 -13.021 1.00 29.54 212 ILE B N 1
ATOM 6705 C CA . ILE B 1 212 ? 19.774 37.977 -13.271 1.00 30.85 212 ILE B CA 1
ATOM 6706 C C . ILE B 1 212 ? 19.721 36.559 -13.849 1.00 31.79 212 ILE B C 1
ATOM 6707 O O . ILE B 1 212 ? 18.837 35.777 -13.504 1.00 30.43 212 ILE B O 1
ATOM 6712 N N . SER B 1 213 ? 20.665 36.243 -14.733 1.00 32.55 213 SER B N 1
ATOM 6713 C CA . SER B 1 213 ? 20.741 34.913 -15.337 1.00 29.64 213 SER B CA 1
ATOM 6714 C C . SER B 1 213 ? 20.894 33.839 -14.269 1.00 32.34 213 SER B C 1
ATOM 6715 O O . SER B 1 213 ? 20.176 32.831 -14.280 1.00 31.34 213 SER B O 1
ATOM 6718 N N . ASP B 1 214 ? 21.834 34.060 -13.354 1.00 28.92 214 ASP B N 1
ATOM 6719 C CA . ASP B 1 214 ? 22.086 33.143 -12.246 1.00 32.61 214 ASP B CA 1
ATOM 6720 C C . ASP B 1 214 ? 20.944 33.141 -11.228 1.00 34.11 214 ASP B C 1
ATOM 6721 O O . ASP B 1 214 ? 20.729 32.145 -10.535 1.00 33.79 214 ASP B O 1
ATOM 6726 N N . ALA B 1 215 ? 20.218 34.255 -11.134 1.00 31.67 215 ALA B N 1
ATOM 6727 C CA . ALA B 1 215 ? 19.063 34.327 -10.238 1.00 32.45 215 ALA B CA 1
ATOM 6728 C C . ALA B 1 215 ? 17.998 33.326 -10.684 1.00 34.86 215 ALA B C 1
ATOM 6729 O O . ALA B 1 215 ? 17.301 32.731 -9.858 1.00 32.74 215 ALA B O 1
ATOM 6731 N N . PHE B 1 216 ? 17.876 33.147 -11.994 1.00 31.05 216 PHE B N 1
ATOM 6732 C CA . PHE B 1 216 ? 17.006 32.110 -12.523 1.00 32.57 216 PHE B CA 1
ATOM 6733 C C . PHE B 1 216 ? 17.650 30.737 -12.384 1.00 36.51 216 PHE B C 1
ATOM 6734 O O . PHE B 1 216 ? 17.083 29.833 -11.770 1.00 36.71 216 PHE B O 1
ATOM 6742 N N . ALA B 1 217 ? 18.833 30.589 -12.971 1.00 32.78 217 ALA B N 1
ATOM 6743 C CA . ALA B 1 217 ? 19.502 29.292 -13.052 1.00 34.92 217 ALA B CA 1
ATOM 6744 C C . ALA B 1 217 ? 19.698 28.619 -11.696 1.00 38.14 217 ALA B C 1
ATOM 6745 O O . ALA B 1 217 ? 19.634 27.391 -11.592 1.00 37.92 217 ALA B O 1
ATOM 6747 N N . PHE B 1 218 ? 19.938 29.418 -10.661 1.00 33.48 218 PHE B N 1
ATOM 6748 C CA . PHE B 1 218 ? 20.199 28.871 -9.335 1.00 34.82 218 PHE B CA 1
ATOM 6749 C C . PHE B 1 218 ? 19.068 29.115 -8.351 1.00 33.87 218 PHE B C 1
ATOM 6750 O O . PHE B 1 218 ? 19.228 28.883 -7.150 1.00 34.31 218 PHE B O 1
ATOM 6758 N N . ASN B 1 219 ? 17.934 29.582 -8.862 1.00 33.16 219 ASN B N 1
ATOM 6759 C CA . ASN B 1 219 ? 16.727 29.695 -8.048 1.00 38.88 219 ASN B CA 1
ATOM 6760 C C . ASN B 1 219 ? 16.927 30.561 -6.796 1.00 37.42 219 ASN B C 1
ATOM 6761 O O . ASN B 1 219 ? 16.656 30.121 -5.675 1.00 35.55 219 ASN B O 1
ATOM 6766 N N . THR B 1 220 ? 17.411 31.790 -6.987 1.00 34.97 220 THR B N 1
ATOM 6767 C CA . THR B 1 220 ? 17.650 32.699 -5.864 1.00 32.94 220 THR B CA 1
ATOM 6768 C C . THR B 1 220 ? 16.629 33.834 -5.818 1.00 34.41 220 THR B C 1
ATOM 6769 O O . THR B 1 220 ? 16.552 34.563 -4.829 1.00 34.77 220 THR B O 1
ATOM 6773 N N . LEU B 1 221 ? 15.860 33.978 -6.895 1.00 31.71 221 LEU B N 1
ATOM 6774 C CA . LEU B 1 221 ? 14.732 34.905 -6.950 1.00 36.51 221 LEU B CA 1
ATOM 6775 C C . LEU B 1 221 ? 13.496 34.185 -7.480 1.00 36.70 221 LEU B C 1
ATOM 6776 O O . LEU B 1 221 ? 13.599 33.390 -8.422 1.00 34.30 221 LEU B O 1
ATOM 6781 N N . ASP B 1 222 ? 12.329 34.476 -6.908 1.00 35.25 222 ASP B N 1
ATOM 6782 C CA . ASP B 1 222 ? 11.084 33.953 -7.473 1.00 38.04 222 ASP B CA 1
ATOM 6783 C C . ASP B 1 222 ? 10.704 34.665 -8.773 1.00 37.14 222 ASP B C 1
ATOM 6784 O O . ASP B 1 222 ? 11.376 35.607 -9.190 1.00 35.70 222 ASP B O 1
ATOM 6789 N N . VAL B 1 223 ? 9.624 34.211 -9.401 1.00 34.77 223 VAL B N 1
ATOM 6790 C CA . VAL B 1 223 ? 9.181 34.735 -10.695 1.00 35.31 223 VAL B CA 1
ATOM 6791 C C . VAL B 1 223 ? 8.835 36.233 -10.676 1.00 36.55 223 VAL B C 1
ATOM 6792 O O . VAL B 1 223 ? 9.056 36.950 -11.664 1.00 35.10 223 VAL B O 1
ATOM 6796 N N . GLU B 1 224 ? 8.281 36.695 -9.558 1.00 34.56 224 GLU B N 1
ATOM 6797 C CA . GLU B 1 224 ? 7.994 38.114 -9.380 1.00 38.41 224 GLU B CA 1
ATOM 6798 C C . GLU B 1 224 ? 9.300 38.899 -9.402 1.00 33.85 224 GLU B C 1
ATOM 6799 O O . GLU B 1 224 ? 9.405 39.933 -10.065 1.00 33.16 224 GLU B O 1
ATOM 6805 N N . GLY B 1 225 ? 10.287 38.394 -8.666 1.00 34.53 225 GLY B N 1
ATOM 6806 C CA . GLY B 1 225 ? 11.584 39.043 -8.558 1.00 33.74 225 GLY B CA 1
ATOM 6807 C C . GLY B 1 225 ? 12.317 39.095 -9.882 1.00 33.90 225 GLY B C 1
ATOM 6808 O O . GLY B 1 225 ? 12.872 40.130 -10.254 1.00 30.56 225 GLY B O 1
ATOM 6809 N N . LEU B 1 226 ? 12.319 37.974 -10.600 1.00 32.05 226 LEU B N 1
ATOM 6810 C CA . LEU B 1 226 ? 12.941 37.912 -11.918 1.00 32.20 226 LEU B CA 1
ATOM 6811 C C . LEU B 1 226 ? 12.272 38.863 -12.906 1.00 31.43 226 LEU B C 1
ATOM 6812 O O . LEU B 1 226 ? 12.930 39.448 -13.765 1.00 29.91 226 LEU B O 1
ATOM 6817 N N . THR B 1 227 ? 10.953 38.985 -12.802 1.00 30.02 227 THR B N 1
ATOM 6818 C CA . THR B 1 227 ? 10.183 39.816 -13.716 1.00 29.64 227 THR B CA 1
ATOM 6819 C C . THR B 1 227 ? 10.491 41.285 -13.442 1.00 30.88 227 THR B C 1
ATOM 6820 O O . THR B 1 227 ? 10.672 42.083 -14.363 1.00 29.26 227 THR B O 1
ATOM 6824 N N . ARG B 1 228 ? 10.560 41.633 -12.165 1.00 29.83 228 ARG B N 1
ATOM 6825 C CA . ARG B 1 228 ? 10.836 43.014 -11.776 1.00 28.41 228 ARG B CA 1
ATOM 6826 C C . ARG B 1 228 ? 12.284 43.401 -12.088 1.00 28.86 228 ARG B C 1
ATOM 6827 O O . ARG B 1 228 ? 12.555 44.524 -12.519 1.0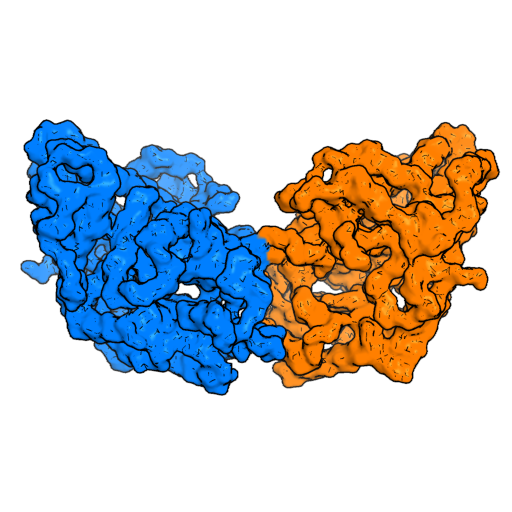0 29.49 228 ARG B O 1
ATOM 6835 N N . ALA B 1 229 ? 13.209 42.470 -11.873 1.00 29.60 229 ALA B N 1
ATOM 6836 C CA . ALA B 1 229 ? 14.624 42.724 -12.143 1.00 30.82 229 ALA B CA 1
ATOM 6837 C C . ALA B 1 229 ? 14.836 43.114 -13.598 1.00 30.90 229 ALA B C 1
ATOM 6838 O O . ALA B 1 229 ? 15.718 43.920 -13.918 1.00 26.42 229 ALA B O 1
ATOM 6840 N N . VAL B 1 230 ? 14.022 42.536 -14.478 1.00 30.48 230 VAL B N 1
ATOM 6841 C CA . VAL B 1 230 ? 14.099 42.825 -15.902 1.00 27.88 230 VAL B CA 1
ATOM 6842 C C . VAL B 1 230 ? 13.244 44.023 -16.295 1.00 29.49 230 VAL B C 1
ATOM 6843 O O . VAL B 1 230 ? 13.766 45.023 -16.781 1.00 28.47 230 VAL B O 1
ATOM 6847 N N . ALA B 1 231 ? 11.933 43.917 -16.072 1.00 27.99 231 ALA B N 1
ATOM 6848 C CA . ALA B 1 231 ? 10.980 44.926 -16.526 1.00 27.73 231 ALA B CA 1
ATOM 6849 C C . ALA B 1 231 ? 11.232 46.300 -15.907 1.00 27.82 231 ALA B C 1
ATOM 6850 O O . ALA B 1 231 ? 11.096 47.323 -16.577 1.00 29.14 231 ALA B O 1
ATOM 6852 N N . GLU B 1 232 ? 11.589 46.315 -14.630 1.00 28.20 232 GLU B N 1
ATOM 6853 C CA . GLU B 1 232 ? 11.902 47.569 -13.942 1.00 26.33 232 GLU B CA 1
ATOM 6854 C C . GLU B 1 232 ? 13.409 47.849 -13.923 1.00 27.96 232 GLU B C 1
ATOM 6855 O O . GLU B 1 232 ? 13.857 48.882 -14.425 1.00 26.39 232 GLU B O 1
ATOM 6861 N N . GLY B 1 233 ? 14.182 46.924 -13.358 1.00 26.16 233 GLY B N 1
ATOM 6862 C CA . GLY B 1 233 ? 15.618 47.107 -13.203 1.00 25.89 233 GLY B CA 1
ATOM 6863 C C . GLY B 1 233 ? 16.411 47.397 -14.470 1.00 27.30 233 GLY B C 1
ATOM 6864 O O . GLY B 1 233 ? 17.468 48.022 -14.403 1.00 27.15 233 GLY B O 1
ATOM 6865 N N . CYS B 1 234 ? 15.917 46.948 -15.622 1.00 25.37 234 CYS B N 1
ATOM 6866 C CA . CYS B 1 234 ? 16.640 47.125 -16.881 1.00 24.10 234 CYS B CA 1
ATOM 6867 C C . CYS B 1 234 ? 16.017 48.190 -17.780 1.00 27.69 234 CYS B C 1
ATOM 6868 O O . CYS B 1 234 ? 16.408 48.328 -18.939 1.00 25.63 234 CYS B O 1
ATOM 6871 N N . VAL B 1 235 ? 15.048 48.941 -17.261 1.00 27.17 235 VAL B N 1
ATOM 6872 C CA . VAL B 1 235 ? 14.353 49.918 -18.106 1.00 26.86 235 VAL B CA 1
ATOM 6873 C C . VAL B 1 235 ? 15.277 51.049 -18.575 1.00 30.13 235 VAL B C 1
ATOM 6874 O O . VAL B 1 235 ? 16.103 51.563 -17.807 1.00 28.58 235 VAL B O 1
ATOM 6878 N N . ASP B 1 236 ? 15.168 51.387 -19.857 1.00 28.00 236 ASP B N 1
ATOM 6879 C CA . ASP B 1 236 ? 15.875 52.527 -20.417 1.00 28.38 236 ASP B CA 1
ATOM 6880 C C . ASP B 1 236 ? 14.819 53.580 -20.717 1.00 31.20 236 ASP B C 1
ATOM 6881 O O . ASP B 1 236 ? 14.201 53.574 -21.781 1.00 30.99 236 ASP B O 1
ATOM 6886 N N . VAL B 1 237 ? 14.602 54.480 -19.764 1.00 27.05 237 VAL B N 1
ATOM 6887 C CA . VAL B 1 237 ? 13.536 55.473 -19.887 1.00 27.50 237 VAL B CA 1
ATOM 6888 C C . VAL B 1 237 ? 13.716 56.368 -21.119 1.00 27.15 237 VAL B C 1
ATOM 6889 O O . VAL B 1 237 ? 12.736 56.761 -21.757 1.00 31.31 237 VAL B O 1
ATOM 6893 N N . PHE B 1 238 ? 14.961 56.654 -21.487 1.00 26.22 238 PHE B N 1
ATOM 6894 C CA . PHE B 1 238 ? 15.212 57.460 -22.678 1.00 30.71 238 PHE B CA 1
ATOM 6895 C C . PHE B 1 238 ? 14.797 56.739 -23.956 1.00 32.11 238 PHE B C 1
ATOM 6896 O O . PHE B 1 238 ? 14.202 57.344 -24.852 1.00 32.18 238 PHE B O 1
ATOM 6904 N N . LYS B 1 239 ? 15.098 55.447 -24.041 1.00 31.98 239 LYS B N 1
ATOM 6905 C CA . LYS B 1 239 ? 14.751 54.695 -25.249 1.00 34.39 239 LYS B CA 1
ATOM 6906 C C . LYS B 1 239 ? 13.248 54.425 -25.344 1.00 34.89 239 LYS B C 1
ATOM 6907 O O . LYS B 1 239 ? 12.698 54.341 -26.440 1.00 37.82 239 LYS B O 1
ATOM 6913 N N . GLU B 1 240 ? 12.585 54.305 -24.198 1.00 33.99 240 GLU B N 1
ATOM 6914 C CA . GLU B 1 240 ? 11.128 54.188 -24.175 1.00 36.85 240 GLU B CA 1
ATOM 6915 C C . GLU B 1 240 ? 10.477 55.468 -24.704 1.00 40.54 240 GLU B C 1
ATOM 6916 O O . GLU B 1 240 ? 9.454 55.424 -25.393 1.00 38.98 240 GLU B O 1
ATOM 6922 N N . LYS B 1 241 ? 11.084 56.606 -24.371 1.00 36.65 241 LYS B N 1
ATOM 6923 C CA . LYS B 1 241 ? 10.609 57.914 -24.814 1.00 38.50 241 LYS B CA 1
ATOM 6924 C C . LYS B 1 241 ? 10.858 58.095 -26.309 1.00 37.89 241 LYS B C 1
ATOM 6925 O O . LYS B 1 241 ? 9.982 58.541 -27.048 1.00 39.32 241 LYS B O 1
ATOM 6931 N N . GLU B 1 242 ? 12.061 57.742 -26.745 1.00 36.78 242 GLU B N 1
ATOM 6932 C CA . GLU B 1 242 ? 12.456 57.904 -28.138 1.00 37.75 242 GLU B CA 1
ATOM 6933 C C . GLU B 1 242 ? 11.886 56.799 -29.030 1.00 41.22 242 GLU B C 1
ATOM 6934 O O . GLU B 1 242 ? 12.027 56.847 -30.254 1.00 44.41 242 GLU B O 1
ATOM 6940 N N . GLY B 1 243 ? 11.246 55.809 -28.411 1.00 40.55 243 GLY B N 1
ATOM 6941 C CA . GLY B 1 243 ? 10.673 54.688 -29.142 1.00 41.90 243 GLY B CA 1
ATOM 6942 C C . GLY B 1 243 ? 11.741 53.908 -29.878 1.00 41.81 243 GLY B C 1
ATOM 6943 O O . GLY B 1 243 ? 11.609 53.613 -31.069 1.00 46.73 243 GLY B O 1
ATOM 6944 N N . ILE B 1 244 ? 12.809 53.586 -29.158 1.00 41.89 244 ILE B N 1
ATOM 6945 C CA . ILE B 1 244 ? 13.941 52.859 -29.712 1.00 41.22 244 ILE B CA 1
ATOM 6946 C C . ILE B 1 244 ? 14.049 51.489 -29.049 1.00 42.63 244 ILE B C 1
ATOM 6947 O O . ILE B 1 244 ? 14.134 51.386 -27.824 1.00 38.45 244 ILE B O 1
ATOM 6952 N N . GLU B 1 245 ? 14.028 50.435 -29.857 1.00 40.65 245 GLU B N 1
ATOM 6953 C CA . GLU B 1 245 ? 14.119 49.084 -29.321 1.00 39.18 245 GLU B CA 1
ATOM 6954 C C . GLU B 1 245 ? 15.489 48.815 -28.710 1.00 33.73 245 GLU B C 1
ATOM 6955 O O . GLU B 1 245 ? 16.514 49.202 -29.263 1.00 36.37 245 GLU B O 1
ATOM 6961 N N . TYR B 1 246 ? 15.494 48.154 -27.557 1.00 35.97 246 TYR B N 1
ATOM 6962 C CA . TYR B 1 246 ? 16.733 47.699 -26.937 1.00 34.03 246 TYR B CA 1
ATOM 6963 C C . TYR B 1 246 ? 16.533 46.282 -26.433 1.00 34.44 246 TYR B C 1
ATOM 6964 O O . TYR B 1 246 ? 15.408 45.876 -26.136 1.00 35.26 246 TYR B O 1
ATOM 6973 N N . LEU B 1 247 ? 17.624 45.529 -26.344 1.00 35.88 247 LEU B N 1
ATOM 6974 C CA . LEU B 1 247 ? 17.523 44.113 -26.023 1.00 36.37 247 LEU B CA 1
ATOM 6975 C C . LEU B 1 247 ? 18.173 43.764 -24.694 1.00 30.82 247 LEU B C 1
ATOM 6976 O O . LEU B 1 247 ? 19.377 43.949 -24.508 1.00 35.24 247 LEU B O 1
ATOM 6981 N N . VAL B 1 248 ? 17.366 43.258 -23.770 1.00 32.17 248 VAL B N 1
ATOM 6982 C CA . VAL B 1 248 ? 17.881 42.694 -22.536 1.00 30.89 248 VAL B CA 1
ATOM 6983 C C . VAL B 1 248 ? 18.186 41.226 -22.812 1.00 31.87 248 VAL B C 1
ATOM 6984 O O . VAL B 1 248 ? 17.277 40.456 -23.112 1.00 33.20 248 VAL B O 1
ATOM 6988 N N . PHE B 1 249 ? 19.458 40.848 -22.721 1.00 31.47 249 PHE B N 1
ATOM 6989 C CA . PHE B 1 249 ? 19.897 39.512 -23.117 1.00 32.49 249 PHE B CA 1
ATOM 6990 C C . PHE B 1 249 ? 20.473 38.761 -21.926 1.00 32.47 249 PHE B C 1
ATOM 6991 O O . PHE B 1 249 ? 21.413 39.234 -21.283 1.00 28.79 249 PHE B O 1
ATOM 6999 N N . LEU B 1 250 ? 19.901 37.593 -21.630 1.00 28.36 250 LEU B N 1
ATOM 7000 C CA . LEU B 1 250 ? 20.400 36.734 -20.566 1.00 25.65 250 LEU B CA 1
ATOM 7001 C C . LEU B 1 250 ? 20.793 35.377 -21.153 1.00 29.64 250 LEU B C 1
ATOM 7002 O O . LEU B 1 250 ? 20.356 35.023 -22.247 1.00 32.14 250 LEU B O 1
ATOM 7007 N N . SER B 1 251 ? 21.625 34.632 -20.435 1.00 30.41 251 SER B N 1
ATOM 7008 C CA . SER B 1 251 ? 22.051 33.312 -20.899 1.00 31.43 251 SER B CA 1
ATOM 7009 C C . SER B 1 251 ? 22.363 32.380 -19.730 1.00 31.20 251 SER B C 1
ATOM 7010 O O . SER B 1 251 ? 22.799 32.819 -18.663 1.00 30.28 251 SER B O 1
ATOM 7013 N N . SER B 1 252 ? 22.115 31.086 -19.932 1.00 31.70 252 SER B N 1
ATOM 7014 C CA . SER B 1 252 ? 22.438 30.068 -18.942 1.00 29.14 252 SER B CA 1
ATOM 7015 C C . SER B 1 252 ? 22.660 28.751 -19.677 1.00 29.58 252 SER B C 1
ATOM 7016 O O . SER B 1 252 ? 22.365 28.649 -20.864 1.00 31.49 252 SER B O 1
ATOM 7019 N N . ASP B 1 253 ? 23.193 27.760 -18.974 1.00 32.21 253 ASP B N 1
ATOM 7020 C CA . ASP B 1 253 ? 23.225 26.404 -19.511 1.00 34.33 253 ASP B CA 1
ATOM 7021 C C . ASP B 1 253 ? 21.792 25.942 -19.722 1.00 34.17 253 ASP B C 1
ATOM 7022 O O . ASP B 1 253 ? 20.907 26.279 -18.928 1.00 31.79 253 ASP B O 1
ATOM 7027 N N . LEU B 1 254 ? 21.560 25.170 -20.782 1.00 34.96 254 LEU B N 1
ATOM 7028 C CA . LEU B 1 254 ? 20.236 24.594 -21.013 1.00 35.60 254 LEU B CA 1
ATOM 7029 C C . LEU B 1 254 ? 19.838 23.704 -19.836 1.00 36.61 254 LEU B C 1
ATOM 7030 O O . LEU B 1 254 ? 18.666 23.626 -19.463 1.00 38.06 254 LEU B O 1
ATOM 7035 N N . GLU B 1 255 ? 20.829 23.053 -19.239 1.00 38.05 255 GLU B N 1
ATOM 7036 C CA . GLU B 1 255 ? 20.604 22.161 -18.105 1.00 36.84 255 GLU B CA 1
ATOM 7037 C C . GLU B 1 255 ? 20.154 22.886 -16.835 1.00 40.49 255 GLU B C 1
ATOM 7038 O O . GLU B 1 255 ? 19.817 22.239 -15.836 1.00 37.49 255 GLU B O 1
ATOM 7044 N N . SER B 1 256 ? 20.157 24.220 -16.859 1.00 37.43 256 SER B N 1
ATOM 7045 C CA . SER B 1 256 ? 19.632 24.982 -15.728 1.00 37.62 256 SER B CA 1
ATOM 7046 C C . SER B 1 256 ? 18.124 24.782 -15.649 1.00 36.50 256 SER B C 1
ATOM 7047 O O . SER B 1 256 ? 17.524 24.925 -14.583 1.00 38.73 256 SER B O 1
ATOM 7050 N N . LEU B 1 257 ? 17.521 24.452 -16.789 1.00 37.72 257 LEU B N 1
ATOM 7051 C CA . LEU B 1 257 ? 16.083 24.198 -16.876 1.00 40.05 257 LEU B CA 1
ATOM 7052 C C . LEU B 1 257 ? 15.637 22.932 -16.129 1.00 42.11 257 LEU B C 1
ATOM 7053 O O . LEU B 1 257 ? 14.439 22.686 -15.987 1.00 42.28 257 LEU B O 1
ATOM 7058 N N . VAL B 1 258 ? 16.594 22.135 -15.655 1.00 40.06 258 VAL B N 1
ATOM 7059 C CA . VAL B 1 258 ? 16.275 20.963 -14.836 1.00 44.16 258 VAL B CA 1
ATOM 7060 C C . VAL B 1 258 ? 17.128 20.918 -13.565 1.00 44.49 258 VAL B C 1
ATOM 7061 O O . VAL B 1 258 ? 17.304 19.862 -12.960 1.00 45.08 258 VAL B O 1
ATOM 7065 N N . ALA B 1 259 ? 17.644 22.077 -13.161 1.00 40.58 259 ALA B N 1
ATOM 7066 C CA . ALA B 1 259 ? 18.456 22.181 -11.948 1.00 41.26 259 ALA B CA 1
ATOM 7067 C C . ALA B 1 259 ? 17.635 21.914 -10.688 1.00 41.46 259 ALA B C 1
ATOM 7068 O O . ALA B 1 259 ? 18.179 21.566 -9.635 1.00 43.09 259 ALA B O 1
ATOM 7070 N N . ASN B 1 260 ? 16.327 22.126 -10.798 1.00 43.77 260 ASN B N 1
ATOM 7071 C CA . ASN B 1 260 ? 15.367 21.687 -9.787 1.00 44.28 260 ASN B CA 1
ATOM 7072 C C . ASN B 1 260 ? 14.020 21.450 -10.479 1.00 45.20 260 ASN B C 1
ATOM 7073 O O . ASN B 1 260 ? 13.804 21.954 -11.583 1.00 44.78 260 ASN B O 1
ATOM 7078 N N . PRO B 1 261 ? 13.121 20.660 -9.858 1.00 48.69 261 PRO B N 1
ATOM 7079 C CA . PRO B 1 261 ? 11.895 20.259 -10.565 1.00 47.70 261 PRO B CA 1
ATOM 7080 C C . PRO B 1 261 ? 10.971 21.402 -11.005 1.00 49.46 261 PRO B C 1
ATOM 7081 O O . PRO B 1 261 ? 10.114 21.173 -11.860 1.00 49.46 261 PRO B O 1
ATOM 7085 N N . LYS B 1 262 ? 11.147 22.603 -10.457 1.00 47.36 262 LYS B N 1
ATOM 7086 C CA . LYS B 1 262 ? 10.252 23.722 -10.765 1.00 46.30 262 LYS B CA 1
ATOM 7087 C C . LYS B 1 262 ? 10.782 24.688 -11.831 1.00 43.38 262 LYS B C 1
ATOM 7088 O O . LYS B 1 262 ? 10.093 25.638 -12.205 1.00 43.88 262 LYS B O 1
ATOM 7094 N N . GLN B 1 263 ? 11.992 24.439 -12.326 1.00 43.63 263 GLN B N 1
ATOM 7095 C CA . GLN B 1 263 ? 12.657 25.373 -13.236 1.00 38.90 263 GLN B CA 1
ATOM 7096 C C . GLN B 1 263 ? 11.902 25.617 -14.545 1.00 41.76 263 GLN B C 1
ATOM 7097 O O . GLN B 1 263 ? 11.879 26.738 -15.057 1.00 37.12 263 GLN B O 1
ATOM 7103 N N . LEU B 1 264 ? 11.284 24.572 -15.089 1.00 39.14 264 LEU B N 1
ATOM 7104 C CA . LEU B 1 264 ? 10.567 24.705 -16.351 1.00 38.97 264 LEU B CA 1
ATOM 7105 C C . LEU B 1 264 ? 9.343 25.603 -16.204 1.00 39.61 264 LEU B C 1
ATOM 7106 O O . LEU B 1 264 ? 9.036 26.398 -17.096 1.00 39.26 264 LEU B O 1
ATOM 7111 N N . ASP B 1 265 ? 8.647 25.477 -15.078 1.00 39.71 265 ASP B N 1
ATOM 7112 C CA . ASP B 1 265 ? 7.469 26.300 -14.821 1.00 39.47 265 ASP B CA 1
ATOM 7113 C C . ASP B 1 265 ? 7.879 27.729 -14.463 1.00 40.20 265 ASP B C 1
ATOM 7114 O O . ASP B 1 265 ? 7.275 28.694 -14.943 1.00 39.81 265 ASP B O 1
ATOM 7119 N N . ARG B 1 266 ? 8.909 27.848 -13.624 1.00 38.98 266 ARG B N 1
ATOM 7120 C CA . ARG B 1 266 ? 9.481 29.150 -13.278 1.00 39.12 266 ARG B CA 1
ATOM 7121 C C . ARG B 1 266 ? 9.812 29.950 -14.525 1.00 37.72 266 ARG B C 1
ATOM 7122 O O . ARG B 1 266 ? 9.440 31.119 -14.631 1.00 39.86 266 ARG B O 1
ATOM 7130 N N . PHE B 1 267 ? 10.500 29.317 -15.474 1.00 36.63 267 PHE B N 1
ATOM 7131 C CA . PHE B 1 267 ? 10.891 29.992 -16.707 1.00 37.14 267 PHE B CA 1
ATOM 7132 C C . PHE B 1 267 ? 9.691 30.401 -17.547 1.00 39.45 267 PHE B C 1
ATOM 7133 O O . PHE B 1 267 ? 9.704 31.453 -18.186 1.00 36.18 267 PHE B O 1
ATOM 7141 N N . LEU B 1 268 ? 8.663 29.557 -17.566 1.00 39.41 268 LEU B N 1
ATOM 7142 C CA . LEU B 1 268 ? 7.460 29.856 -18.332 1.00 39.40 268 LEU B CA 1
ATOM 7143 C C . LEU B 1 268 ? 6.694 31.006 -17.689 1.00 35.63 268 LEU B C 1
ATOM 7144 O O . LEU B 1 268 ? 6.149 31.865 -18.385 1.00 39.06 268 LEU B O 1
ATOM 7149 N N . GLY B 1 269 ? 6.658 31.020 -16.361 1.00 37.13 269 GLY B N 1
ATOM 7150 C CA . GLY B 1 269 ? 5.969 32.074 -15.635 1.00 39.88 269 GLY B CA 1
ATOM 7151 C C . GLY B 1 269 ? 6.671 33.410 -15.803 1.00 39.68 269 GLY B C 1
ATOM 7152 O O . GLY B 1 269 ? 6.028 34.456 -15.920 1.00 39.20 269 GLY B O 1
ATOM 7153 N N . TRP B 1 270 ? 8.000 33.356 -15.817 1.00 38.76 270 TRP B N 1
ATOM 7154 C CA . TRP B 1 270 ? 8.849 34.528 -16.005 1.00 36.12 270 TRP B CA 1
ATOM 7155 C C . TRP B 1 270 ? 8.570 35.174 -17.354 1.00 37.23 270 TRP B C 1
ATOM 7156 O O . TRP B 1 270 ? 8.240 36.359 -17.432 1.00 37.00 270 TRP B O 1
ATOM 7167 N N . ILE B 1 271 ? 8.697 34.384 -18.416 1.00 36.96 271 ILE B N 1
ATOM 7168 C CA . ILE B 1 271 ? 8.444 34.871 -19.770 1.00 37.43 271 ILE B CA 1
ATOM 7169 C C . ILE B 1 271 ? 7.016 35.415 -19.889 1.00 39.54 271 ILE B C 1
ATOM 7170 O O . ILE B 1 271 ? 6.773 36.418 -20.564 1.00 40.70 271 ILE B O 1
ATOM 7175 N N . ASP B 1 272 ? 6.072 34.761 -19.219 1.00 41.27 272 ASP B N 1
ATOM 7176 C CA . ASP B 1 272 ? 4.689 35.229 -19.228 1.00 43.64 272 ASP B CA 1
ATOM 7177 C C . ASP B 1 272 ? 4.570 36.577 -18.513 1.00 44.31 272 ASP B C 1
ATOM 7178 O O . ASP B 1 272 ? 3.915 37.495 -19.008 1.00 42.82 272 ASP B O 1
ATOM 7183 N N . GLY B 1 273 ? 5.206 36.685 -17.348 1.00 43.68 273 GLY B N 1
ATOM 7184 C CA . GLY B 1 273 ? 5.241 37.938 -16.611 1.00 41.59 273 GLY B CA 1
ATOM 7185 C C . GLY B 1 273 ? 5.746 39.097 -17.454 1.00 40.47 273 GLY B C 1
ATOM 7186 O O . GLY B 1 273 ? 5.179 40.188 -17.417 1.00 44.14 273 GLY B O 1
ATOM 7187 N N . LEU B 1 274 ? 6.800 38.852 -18.230 1.00 38.91 274 LEU B N 1
ATOM 7188 C CA . LEU B 1 274 ? 7.388 39.870 -19.094 1.00 37.04 274 LEU B CA 1
ATOM 7189 C C . LEU B 1 274 ? 6.466 40.281 -20.242 1.00 40.97 274 LEU B C 1
ATOM 7190 O O . LEU B 1 274 ? 6.319 41.469 -20.526 1.00 36.17 274 LEU B O 1
ATOM 7195 N N . LYS B 1 275 ? 5.854 39.304 -20.908 1.00 40.19 275 LYS B N 1
ATOM 7196 C CA . LYS B 1 275 ? 4.930 39.605 -22.005 1.00 43.66 275 LYS B CA 1
ATOM 7197 C C . LYS B 1 275 ? 3.785 40.487 -21.507 1.00 40.59 275 LYS B C 1
ATOM 7198 O O . LYS B 1 275 ? 3.373 41.432 -22.178 1.00 41.90 275 LYS B O 1
ATOM 7204 N N . LYS B 1 276 ? 3.303 40.180 -20.308 1.00 42.78 276 LYS B N 1
ATOM 7205 C CA . LYS B 1 276 ? 2.243 40.952 -19.668 1.00 43.76 276 LYS B CA 1
ATOM 7206 C C . LYS B 1 276 ? 2.670 42.404 -19.386 1.00 46.68 276 LYS B C 1
ATOM 7207 O O . LYS B 1 276 ? 1.828 43.303 -19.315 1.00 45.99 276 LYS B O 1
ATOM 7213 N N . ARG B 1 277 ? 3.976 42.631 -19.245 1.00 44.51 277 ARG B N 1
ATOM 7214 C CA . ARG B 1 277 ? 4.514 43.987 -19.054 1.00 44.91 277 ARG B CA 1
ATOM 7215 C C . ARG B 1 277 ? 4.616 44.730 -20.378 1.00 42.76 277 ARG B C 1
ATOM 7216 O O . ARG B 1 277 ? 4.957 45.913 -20.411 1.00 41.42 277 ARG B O 1
ATOM 7224 N N . GLY B 1 278 ? 4.333 44.032 -21.473 1.00 42.05 278 GLY B N 1
ATOM 7225 C CA . GLY B 1 278 ? 4.461 44.624 -22.790 1.00 38.29 278 GLY B CA 1
ATOM 7226 C C . GLY B 1 278 ? 5.848 44.418 -23.366 1.00 38.61 278 GLY B C 1
ATOM 7227 O O . GLY B 1 278 ? 6.285 45.168 -24.246 1.00 35.80 278 GLY B O 1
ATOM 7228 N N . ILE B 1 279 ? 6.546 43.404 -22.859 1.00 38.48 279 ILE B N 1
ATOM 7229 C CA . ILE B 1 279 ? 7.879 43.074 -23.350 1.00 38.14 279 ILE B CA 1
ATOM 7230 C C . ILE B 1 279 ? 7.833 41.921 -24.349 1.00 41.51 279 ILE B C 1
ATOM 7231 O O . ILE B 1 279 ? 7.410 40.810 -24.027 1.00 39.13 279 ILE B O 1
ATOM 7236 N N . GLU B 1 280 ? 8.290 42.210 -25.559 1.00 40.97 280 GLU B N 1
ATOM 7237 C CA . GLU B 1 280 ? 8.333 41.244 -26.644 1.00 44.94 280 GLU B CA 1
ATOM 7238 C C . GLU B 1 280 ? 9.565 40.355 -26.508 1.00 42.45 280 GLU B C 1
ATOM 7239 O O . GLU B 1 280 ? 10.674 40.850 -26.304 1.00 40.64 280 GLU B O 1
ATOM 7245 N N . ILE B 1 281 ? 9.370 39.041 -26.607 1.00 43.67 281 ILE B N 1
ATOM 7246 C CA . ILE B 1 281 ? 10.483 38.098 -26.506 1.00 41.52 281 ILE B CA 1
ATOM 7247 C C . ILE B 1 281 ? 11.023 37.800 -27.899 1.00 44.62 281 ILE B C 1
ATOM 7248 O O . ILE B 1 281 ? 10.310 37.252 -28.744 1.00 44.42 281 ILE B O 1
ATOM 7253 N N . ILE B 1 282 ? 12.280 38.155 -28.143 1.00 41.92 282 ILE B N 1
ATOM 7254 C CA . ILE B 1 282 ? 12.819 38.087 -29.496 1.00 43.87 282 ILE B CA 1
ATOM 7255 C C . ILE B 1 282 ? 14.330 37.825 -29.505 1.00 45.04 282 ILE B C 1
ATOM 7256 O O . ILE B 1 282 ? 15.092 38.522 -28.841 1.00 43.08 282 ILE B O 1
ATOM 7261 N N . ASN B 1 283 ? 14.760 36.802 -30.242 1.00 45.56 283 ASN B N 1
ATOM 7262 C CA . ASN B 1 283 ? 16.158 36.368 -30.180 1.00 45.65 283 ASN B CA 1
ATOM 7263 C C . ASN B 1 283 ? 17.157 37.391 -30.728 1.00 45.86 283 ASN B C 1
ATOM 7264 O O . ASN B 1 283 ? 16.802 38.262 -31.526 1.00 49.11 283 ASN B O 1
ATOM 7269 N N . VAL B 1 284 ? 18.404 37.259 -30.285 1.00 44.40 284 VAL B N 1
ATOM 7270 C CA . VAL B 1 284 ? 19.486 38.191 -30.592 1.00 44.57 284 VAL B CA 1
ATOM 7271 C C . VAL B 1 284 ? 19.691 38.416 -32.085 1.00 49.83 284 VAL B C 1
ATOM 7272 O O . VAL B 1 284 ? 19.990 39.531 -32.521 1.00 49.02 284 VAL B O 1
ATOM 7276 N N . ALA B 1 285 ? 19.525 37.355 -32.868 1.00 49.87 285 ALA B N 1
ATOM 7277 C CA . ALA B 1 285 ? 19.671 37.450 -34.316 1.00 49.80 285 ALA B CA 1
ATOM 7278 C C . ALA B 1 285 ? 18.480 38.159 -34.950 1.00 49.64 285 ALA B C 1
ATOM 7279 O O . ALA B 1 285 ? 18.660 39.094 -35.725 1.00 52.42 285 ALA B O 1
ATOM 7281 N N . GLU B 1 286 ? 17.268 37.717 -34.623 1.00 49.76 286 GLU B N 1
ATOM 7282 C CA . GLU B 1 286 ? 16.058 38.370 -35.123 1.00 51.34 286 GLU B CA 1
ATOM 7283 C C . GLU B 1 286 ? 15.952 39.808 -34.610 1.00 53.33 286 GLU B C 1
ATOM 7284 O O . GLU B 1 286 ? 15.303 40.647 -35.235 1.00 53.23 286 GLU B O 1
ATOM 7290 N N . PHE B 1 287 ? 16.587 40.087 -33.470 1.00 52.41 287 PHE B N 1
ATOM 7291 C CA . PHE B 1 287 ? 16.659 41.453 -32.953 1.00 50.69 287 PHE B CA 1
ATOM 7292 C C . PHE B 1 287 ? 17.507 42.327 -33.873 1.00 49.82 287 PHE B C 1
ATOM 7293 O O . PHE B 1 287 ? 17.069 43.395 -34.301 1.00 52.69 287 PHE B O 1
ATOM 7301 N N . ILE B 1 288 ? 18.724 41.872 -34.165 1.00 49.33 288 ILE B N 1
ATOM 7302 C CA . ILE B 1 288 ? 19.613 42.577 -35.088 1.00 52.83 288 ILE B CA 1
ATOM 7303 C C . ILE B 1 288 ? 18.980 42.710 -36.473 1.00 54.45 288 ILE B C 1
ATOM 7304 O O . ILE B 1 288 ? 18.951 43.798 -37.054 1.00 54.63 288 ILE B O 1
ATOM 7309 N N . ARG B 1 289 ? 18.479 41.593 -36.996 1.00 55.44 289 ARG B N 1
ATOM 7310 C CA . ARG B 1 289 ? 17.811 41.573 -38.295 1.00 57.62 289 ARG B CA 1
ATOM 7311 C C . ARG B 1 289 ? 16.702 42.621 -38.359 1.00 57.15 289 ARG B C 1
ATOM 7312 O O . ARG B 1 289 ? 16.550 43.314 -39.365 1.00 58.06 289 ARG B O 1
ATOM 7320 N N . LYS B 1 290 ? 15.940 42.747 -37.277 1.00 55.79 290 LYS B N 1
ATOM 7321 C CA . LYS B 1 290 ? 14.865 43.733 -37.229 1.00 54.66 290 LYS B CA 1
ATOM 7322 C C . LYS B 1 290 ? 15.383 45.171 -37.108 1.00 56.85 290 LYS B C 1
ATOM 7323 O O . LYS B 1 290 ? 14.683 46.120 -37.473 1.00 56.02 290 LYS B O 1
ATOM 7329 N N . LYS B 1 291 ? 16.608 45.325 -36.606 1.00 55.39 291 LYS B N 1
ATOM 7330 C CA . LYS B 1 291 ? 17.252 46.638 -36.523 1.00 56.48 291 LYS B CA 1
ATOM 7331 C C . LYS B 1 291 ? 17.728 47.097 -37.893 1.00 57.42 291 LYS B C 1
ATOM 7332 O O . LYS B 1 291 ? 17.278 48.124 -38.401 1.00 59.83 291 LYS B O 1
ATOM 7338 N N . VAL B 1 292 ? 18.647 46.328 -38.476 1.00 57.58 292 VAL B N 1
ATOM 7339 C CA . VAL B 1 292 ? 19.224 46.630 -39.789 1.00 59.95 292 VAL B CA 1
ATOM 7340 C C . VAL B 1 292 ? 18.161 46.814 -40.876 1.00 59.30 292 VAL B C 1
ATOM 7341 O O . VAL B 1 292 ? 18.344 47.602 -41.804 1.00 60.92 292 VAL B O 1
ATOM 7345 N N . SER B 1 293 ? 17.048 46.095 -40.750 1.00 58.72 293 SER B N 1
ATOM 7346 C CA . SER B 1 293 ? 15.949 46.206 -41.702 1.00 59.66 293 SER B CA 1
ATOM 7347 C C . SER B 1 293 ? 15.153 47.488 -41.468 1.00 61.95 293 SER B C 1
ATOM 7348 O O . SER B 1 293 ? 14.261 47.827 -42.252 1.00 61.59 293 SER B O 1
ATOM 7351 N N . ASN B 1 294 ? 15.482 48.185 -40.381 1.00 59.92 294 ASN B N 1
ATOM 7352 C CA . ASN B 1 294 ? 14.777 49.395 -39.963 1.00 58.65 294 ASN B CA 1
ATOM 7353 C C . ASN B 1 294 ? 13.294 49.166 -39.669 1.00 58.10 294 ASN B C 1
ATOM 7354 O O . ASN B 1 294 ? 12.479 50.082 -39.782 1.00 57.86 294 ASN B O 1
ATOM 7359 N N . GLU B 1 295 ? 12.954 47.935 -39.293 1.00 57.37 295 GLU B N 1
ATOM 7360 C CA . GLU B 1 295 ? 11.636 47.640 -38.746 1.00 56.79 295 GLU B CA 1
ATOM 7361 C C . GLU B 1 295 ? 11.636 48.121 -37.301 1.00 57.53 295 GLU B C 1
ATOM 7362 O O . GLU B 1 295 ? 10.601 48.511 -36.752 1.00 56.15 295 GLU B O 1
ATOM 7368 N N . TYR B 1 296 ? 12.818 48.071 -36.693 1.00 56.11 296 TYR B N 1
ATOM 7369 C CA . TYR B 1 296 ? 13.051 48.648 -35.376 1.00 53.41 296 TYR B CA 1
ATOM 7370 C C . TYR B 1 296 ? 13.840 49.940 -35.535 1.00 54.04 296 TYR B C 1
ATOM 7371 O O . TYR B 1 296 ? 14.846 49.982 -36.252 1.00 54.28 296 TYR B O 1
ATOM 7380 N N . LYS B 1 297 ? 13.383 50.998 -34.870 1.00 52.57 297 LYS B N 1
ATOM 7381 C CA . LYS B 1 297 ? 14.106 52.264 -34.889 1.00 50.06 297 LYS B CA 1
ATOM 7382 C C . LYS B 1 297 ? 15.428 52.123 -34.135 1.00 49.19 297 LYS B C 1
ATOM 7383 O O . LYS B 1 297 ? 15.532 51.335 -33.193 1.00 49.96 297 LYS B O 1
ATOM 7389 N N . SER B 1 298 ? 16.439 52.874 -34.559 1.00 47.79 298 SER B N 1
ATOM 7390 C CA . SER B 1 298 ? 17.752 52.796 -33.937 1.00 48.29 298 SER B CA 1
ATOM 7391 C C . SER B 1 298 ? 18.262 54.156 -33.466 1.00 50.66 298 SER B C 1
ATOM 7392 O O . SER B 1 298 ? 17.722 55.201 -33.838 1.00 48.45 298 SER B O 1
ATOM 7395 N N . LEU B 1 299 ? 19.299 54.122 -32.633 1.00 48.57 299 LEU B N 1
ATOM 7396 C CA . LEU B 1 299 ? 20.126 55.290 -32.371 1.00 52.19 299 LEU B CA 1
ATOM 7397 C C . LEU B 1 299 ? 20.973 55.494 -33.618 1.00 54.04 299 LEU B C 1
ATOM 7398 O O . LEU B 1 299 ? 21.174 54.551 -34.383 1.00 54.11 299 LEU B O 1
ATOM 7403 N N . PRO B 1 300 ? 21.471 56.723 -33.836 1.00 56.11 300 PRO B N 1
ATOM 7404 C CA . PRO B 1 300 ? 22.383 56.954 -34.962 1.00 55.18 300 PRO B CA 1
ATOM 7405 C C . PRO B 1 300 ? 23.641 56.095 -34.847 1.00 55.52 300 PRO B C 1
ATOM 7406 O O . PRO B 1 300 ? 24.383 56.222 -33.869 1.00 53.71 300 PRO B O 1
ATOM 7410 N N . GLY B 1 301 ? 23.868 55.230 -35.833 1.00 55.11 301 GLY B N 1
ATOM 7411 C CA . GLY B 1 301 ? 25.040 54.370 -35.846 1.00 57.02 301 GLY B CA 1
ATOM 7412 C C . GLY B 1 301 ? 24.826 52.991 -35.244 1.00 55.46 301 GLY B C 1
ATOM 7413 O O . GLY B 1 301 ? 25.731 52.158 -35.267 1.00 58.59 301 GLY B O 1
ATOM 7414 N N . GLU B 1 302 ? 23.638 52.745 -34.697 1.00 54.09 302 GLU B N 1
ATOM 7415 C CA . GLU B 1 302 ? 23.353 51.460 -34.063 1.00 55.82 302 GLU B CA 1
ATOM 7416 C C . GLU B 1 302 ? 23.453 50.311 -35.070 1.00 55.99 302 GLU B C 1
ATOM 7417 O O . GLU B 1 302 ? 23.056 50.455 -36.232 1.00 55.93 302 GLU B O 1
ATOM 7423 N N . CYS B 1 303 ? 23.994 49.186 -34.605 1.00 53.64 303 CYS B N 1
ATOM 7424 C CA . CYS B 1 303 ? 24.282 48.017 -35.441 1.00 54.01 303 CYS B CA 1
ATOM 7425 C C . CYS B 1 303 ? 25.333 48.297 -36.519 1.00 56.26 303 CYS B C 1
ATOM 7426 O O . CYS B 1 303 ? 25.451 47.544 -37.486 1.00 56.18 303 CYS B O 1
ATOM 7429 N N . SER B 1 304 ? 26.100 49.372 -36.346 1.00 57.63 304 SER B N 1
ATOM 7430 C CA . SER B 1 304 ? 27.161 49.707 -37.296 1.00 57.96 304 SER B CA 1
ATOM 7431 C C . SER B 1 304 ? 28.537 49.680 -36.643 1.00 56.25 304 SER B C 1
ATOM 7432 O O . SER B 1 304 ? 28.683 49.302 -35.479 1.00 55.03 304 SER B O 1
ATOM 7435 N N . GLU B 1 305 ? 29.538 50.105 -37.408 1.00 56.71 305 GLU B N 1
ATOM 7436 C CA . GLU B 1 305 ? 30.938 50.017 -37.009 1.00 59.20 305 GLU B CA 1
ATOM 7437 C C . GLU B 1 305 ? 31.379 51.236 -36.197 1.00 60.11 305 GLU B C 1
ATOM 7438 O O . GLU B 1 305 ? 32.551 51.366 -35.835 1.00 62.58 305 GLU B O 1
ATOM 7444 N N . SER B 1 306 ? 30.436 52.135 -35.932 1.00 59.74 306 SER B N 1
ATOM 7445 C CA . SER B 1 306 ? 30.665 53.247 -35.019 1.00 58.71 306 SER B CA 1
ATOM 7446 C C . SER B 1 306 ? 30.173 52.836 -33.638 1.00 59.89 306 SER B C 1
ATOM 7447 O O . SER B 1 306 ? 30.542 53.439 -32.627 1.00 60.21 306 SER B O 1
ATOM 7450 N N . PHE B 1 307 ? 29.338 51.799 -33.609 1.00 57.11 307 PHE B N 1
ATOM 7451 C CA . PHE B 1 307 ? 28.867 51.210 -32.359 1.00 56.16 307 PHE B CA 1
ATOM 7452 C C . PHE B 1 307 ? 29.763 50.048 -31.945 1.00 52.83 307 PHE B C 1
ATOM 7453 O O . PHE B 1 307 ? 29.319 49.108 -31.283 1.00 50.14 307 PHE B O 1
ATOM 7461 N N . ARG B 1 308 ? 31.029 50.120 -32.344 1.00 54.69 308 ARG B N 1
ATOM 7462 C CA . ARG B 1 308 ? 32.012 49.119 -31.954 1.00 52.78 308 ARG B CA 1
ATOM 7463 C C . ARG B 1 308 ? 32.411 49.292 -30.496 1.00 51.41 308 ARG B C 1
ATOM 7464 O O . ARG B 1 308 ? 32.759 50.392 -30.066 1.00 51.37 308 ARG B O 1
ATOM 7472 N N . ILE B 1 309 ? 32.351 48.204 -29.736 1.00 47.99 309 ILE B N 1
ATOM 7473 C CA . ILE B 1 309 ? 32.903 48.188 -28.388 1.00 43.80 309 ILE B CA 1
ATOM 7474 C C . ILE B 1 309 ? 34.037 47.178 -28.347 1.00 45.36 309 ILE B C 1
ATOM 7475 O O . ILE B 1 309 ? 34.248 46.431 -29.307 1.00 46.28 309 ILE B O 1
ATOM 7480 N N . ASN B 1 310 ? 34.770 47.165 -27.241 1.00 40.12 310 ASN B N 1
ATOM 7481 C CA . ASN B 1 310 ? 35.900 46.269 -27.073 1.00 38.62 310 ASN B CA 1
ATOM 7482 C C . ASN B 1 310 ? 35.525 45.110 -26.155 1.00 39.16 310 ASN B C 1
ATOM 7483 O O . ASN B 1 310 ? 34.524 45.179 -25.435 1.00 38.48 310 ASN B O 1
ATOM 7488 N N . VAL B 1 311 ? 36.331 44.050 -26.186 1.00 38.30 311 VAL B N 1
ATOM 7489 C CA . VAL B 1 311 ? 36.170 42.920 -25.276 1.00 34.86 311 VAL B CA 1
ATOM 7490 C C . VAL B 1 311 ? 37.521 42.570 -24.674 1.00 32.06 311 VAL B C 1
ATOM 7491 O O . VAL B 1 311 ? 38.540 42.581 -25.367 1.00 37.22 311 VAL B O 1
ATOM 7495 N N . LYS B 1 312 ? 37.536 42.271 -23.382 1.00 29.19 312 LYS B N 1
ATOM 7496 C CA . LYS B 1 312 ? 38.774 41.931 -22.694 1.00 29.80 312 LYS B CA 1
ATOM 7497 C C . LYS B 1 312 ? 39.257 40.536 -23.086 1.00 34.37 312 LYS B C 1
ATOM 7498 O O . LYS B 1 312 ? 38.498 39.562 -22.988 1.00 33.28 312 LYS B O 1
ATOM 7504 N N . ASP B 1 313 ? 40.511 40.437 -23.525 1.00 33.51 313 ASP B N 1
ATOM 7505 C CA . ASP B 1 313 ? 41.086 39.141 -23.894 1.00 35.09 313 ASP B CA 1
ATOM 7506 C C . ASP B 1 313 ? 41.138 38.201 -22.689 1.00 34.91 313 ASP B C 1
ATOM 7507 O O . ASP B 1 313 ? 41.517 38.607 -21.585 1.00 33.64 313 ASP B O 1
ATOM 7512 N N . TYR B 1 314 ? 40.738 36.949 -22.920 1.00 33.58 314 TYR B N 1
ATOM 7513 C CA . TYR B 1 314 ? 40.671 35.898 -21.898 1.00 30.96 314 TYR B CA 1
ATOM 7514 C C . TYR B 1 314 ? 39.561 36.071 -20.865 1.00 30.61 314 TYR B C 1
ATOM 7515 O O . TYR B 1 314 ? 39.552 35.370 -19.861 1.00 31.90 314 TYR B O 1
ATOM 7524 N N . SER B 1 315 ? 38.632 36.990 -21.106 1.00 30.44 315 SER B N 1
ATOM 7525 C CA . SER B 1 315 ? 37.482 37.138 -20.219 1.00 30.38 315 SER B CA 1
ATOM 7526 C C . SER B 1 315 ? 36.483 36.013 -20.524 1.00 31.71 315 SER B C 1
ATOM 7527 O O . SER B 1 315 ? 36.564 35.379 -21.576 1.00 30.10 315 SER B O 1
ATOM 7530 N N . SER B 1 316 ? 35.555 35.771 -19.605 1.00 30.80 316 SER B N 1
ATOM 7531 C CA . SER B 1 316 ? 34.654 34.623 -19.694 1.00 30.89 316 SER B CA 1
ATOM 7532 C C . SER B 1 316 ? 33.299 34.974 -19.103 1.00 32.03 316 SER B C 1
ATOM 7533 O O . SER B 1 316 ? 33.082 36.106 -18.675 1.00 29.37 316 SER B O 1
ATOM 7536 N N . TRP B 1 317 ? 32.389 34.002 -19.062 1.00 30.71 317 TRP B N 1
ATOM 7537 C CA . TRP B 1 317 ? 31.080 34.234 -18.453 1.00 28.75 317 TRP B CA 1
ATOM 7538 C C . TRP B 1 317 ? 30.956 33.607 -17.068 1.00 27.01 317 TRP B C 1
ATOM 7539 O O . TRP B 1 317 ? 29.958 33.819 -16.381 1.00 30.43 317 TRP B O 1
ATOM 7550 N N . SER B 1 318 ? 31.976 32.864 -16.645 1.00 28.85 318 SER B N 1
ATOM 7551 C CA . SER B 1 318 ? 31.841 31.997 -15.472 1.00 32.39 318 SER B CA 1
ATOM 7552 C C . SER B 1 318 ? 33.082 31.910 -14.584 1.00 32.68 318 SER B C 1
ATOM 7553 O O . SER B 1 318 ? 33.235 30.959 -13.815 1.00 33.24 318 SER B O 1
ATOM 7556 N N . ASP B 1 319 ? 33.964 32.898 -14.688 1.00 31.66 319 ASP B N 1
ATOM 7557 C CA . ASP B 1 319 ? 35.202 32.930 -13.907 1.00 31.55 319 ASP B CA 1
ATOM 7558 C C . ASP B 1 319 ? 34.931 33.168 -12.414 1.00 35.94 319 ASP B C 1
ATOM 7559 O O . ASP B 1 319 ? 33.834 33.594 -12.039 1.00 37.33 319 ASP B O 1
ATOM 7564 N N . TYR B 1 320 ? 35.914 32.875 -11.561 1.00 35.76 320 TYR B N 1
ATOM 7565 C CA . TYR B 1 320 ? 35.813 33.217 -10.140 1.00 35.85 320 TYR B CA 1
ATOM 7566 C C . TYR B 1 320 ? 35.766 34.732 -10.001 1.00 39.37 320 TYR B C 1
ATOM 7567 O O . TYR B 1 320 ? 36.808 35.397 -9.956 1.00 37.47 320 TYR B O 1
ATOM 7576 N N . PHE B 1 321 ? 34.561 35.282 -9.937 1.00 38.98 321 PHE B N 1
ATOM 7577 C CA . PHE B 1 321 ? 34.416 36.729 -9.951 1.00 38.82 321 PHE B CA 1
ATOM 7578 C C . PHE B 1 321 ? 34.846 37.372 -8.634 1.00 40.33 321 PHE B C 1
ATOM 7579 O O . PHE B 1 321 ? 35.199 38.555 -8.605 1.00 37.74 321 PHE B O 1
ATOM 7587 N N . ASP B 1 322 ? 34.837 36.595 -7.554 1.00 37.70 322 ASP B N 1
ATOM 7588 C CA . ASP B 1 322 ? 35.212 37.125 -6.245 1.00 38.65 322 ASP B CA 1
ATOM 7589 C C . ASP B 1 322 ? 36.706 37.449 -6.153 1.00 41.08 322 ASP B C 1
ATOM 7590 O O . ASP B 1 322 ? 37.153 38.067 -5.186 1.00 39.93 322 ASP B O 1
ATOM 7595 N N . LEU B 1 323 ? 37.472 37.036 -7.162 1.00 39.36 323 LEU B N 1
ATOM 7596 C CA . LEU B 1 323 ? 38.904 37.327 -7.201 1.00 39.44 323 LEU B CA 1
ATOM 7597 C C . LEU B 1 323 ? 39.263 38.364 -8.272 1.00 38.67 323 LEU B C 1
ATOM 7598 O O . LEU B 1 323 ? 40.428 38.729 -8.425 1.00 40.01 323 LEU B O 1
ATOM 7603 N N . SER B 1 324 ? 38.260 38.836 -9.008 1.00 36.10 324 SER B N 1
ATOM 7604 C CA . SER B 1 324 ? 38.477 39.862 -10.029 1.00 36.37 324 SER B CA 1
ATOM 7605 C C . SER B 1 324 ? 39.017 41.149 -9.393 1.00 41.69 324 SER B C 1
ATOM 7606 O O . SER B 1 324 ? 38.560 41.569 -8.324 1.00 37.10 324 SER B O 1
ATOM 7609 N N . VAL B 1 325 ? 39.995 41.770 -10.047 1.00 37.28 325 VAL B N 1
ATOM 7610 C CA . VAL B 1 325 ? 40.561 43.016 -9.538 1.00 37.23 325 VAL B CA 1
ATOM 7611 C C . VAL B 1 325 ? 40.244 44.193 -10.458 1.00 36.68 325 VAL B C 1
ATOM 7612 O O . VAL B 1 325 ? 40.694 45.313 -10.216 1.00 37.30 325 VAL B O 1
ATOM 7616 N N . ASP B 1 326 ? 39.469 43.947 -11.510 1.00 36.46 326 ASP B N 1
ATOM 7617 C CA . ASP B 1 326 ? 39.103 45.022 -12.430 1.00 33.55 326 ASP B CA 1
ATOM 7618 C C . ASP B 1 326 ? 37.596 45.096 -12.654 1.00 34.06 326 ASP B C 1
ATOM 7619 O O . ASP B 1 326 ? 37.120 45.876 -13.481 1.00 34.15 326 ASP B O 1
ATOM 7624 N N . GLY B 1 327 ? 36.846 44.283 -11.913 1.00 33.35 327 GLY B N 1
ATOM 7625 C CA . GLY B 1 327 ? 35.398 44.250 -12.049 1.00 35.63 327 GLY B CA 1
ATOM 7626 C C . GLY B 1 327 ? 34.953 43.513 -13.303 1.00 34.84 327 GLY B C 1
ATOM 7627 O O . GLY B 1 327 ? 33.773 43.534 -13.672 1.00 33.14 327 GLY B O 1
ATOM 7628 N N . ARG B 1 328 ? 35.913 42.880 -13.969 1.00 32.96 328 ARG B N 1
ATOM 7629 C CA . ARG B 1 328 ? 35.641 42.072 -15.155 1.00 34.85 328 ARG B CA 1
ATOM 7630 C C . ARG B 1 328 ? 36.025 40.610 -14.905 1.00 33.24 328 ARG B C 1
ATOM 7631 O O . ARG B 1 328 ? 36.599 40.283 -13.871 1.00 31.87 328 ARG B O 1
ATOM 7639 N N . THR B 1 329 ? 35.694 39.728 -15.844 1.00 30.08 329 THR B N 1
ATOM 7640 C CA . THR B 1 329 ? 36.060 38.320 -15.707 1.00 31.91 329 THR B CA 1
ATOM 7641 C C . THR B 1 329 ? 37.377 38.010 -16.412 1.00 32.85 329 THR B C 1
ATOM 7642 O O . THR B 1 329 ? 37.878 38.813 -17.202 1.00 32.07 329 THR B O 1
ATOM 7646 N N . SER B 1 330 ? 37.930 36.840 -16.113 1.00 30.05 330 SER B N 1
ATOM 7647 C CA . SER B 1 330 ? 39.142 36.354 -16.758 1.00 32.24 330 SER B CA 1
ATOM 7648 C C . SER B 1 330 ? 39.029 34.842 -16.981 1.00 32.30 330 SER B C 1
ATOM 7649 O O . SER B 1 330 ? 37.926 34.305 -17.072 1.00 31.16 330 SER B O 1
ATOM 7652 N N . ASP B 1 331 ? 40.165 34.158 -17.063 1.00 33.33 331 ASP B N 1
ATOM 7653 C CA . ASP B 1 331 ? 40.163 32.715 -17.288 1.00 32.08 331 ASP B CA 1
ATOM 7654 C C . ASP B 1 331 ? 40.917 31.992 -16.180 1.00 34.01 331 ASP B C 1
ATOM 7655 O O . ASP B 1 331 ? 41.357 30.847 -16.347 1.00 31.63 331 ASP B O 1
ATOM 7668 N N . ARG B 1 333 ? 39.914 30.609 -13.589 1.00 33.99 333 ARG B N 1
ATOM 7669 C CA . ARG B 1 333 ? 39.276 29.365 -13.156 1.00 34.96 333 ARG B CA 1
ATOM 7670 C C . ARG B 1 333 ? 39.866 28.137 -13.849 1.00 35.00 333 ARG B C 1
ATOM 7671 O O . ARG B 1 333 ? 39.990 27.079 -13.234 1.00 34.29 333 ARG B O 1
ATOM 7679 N N . TRP B 1 334 ? 40.234 28.283 -15.120 1.00 32.15 334 TRP B N 1
ATOM 7680 C CA . TRP B 1 334 ? 40.724 27.147 -15.906 1.00 35.15 334 TRP B CA 1
ATOM 7681 C C . TRP B 1 334 ? 42.248 27.017 -15.935 1.00 36.94 334 TRP B C 1
ATOM 7682 O O . TRP B 1 334 ? 42.771 25.943 -16.220 1.00 34.53 334 TRP B O 1
ATOM 7693 N N . THR B 1 335 ? 42.948 28.113 -15.642 1.00 34.56 335 THR B N 1
ATOM 7694 C CA . THR B 1 335 ? 44.412 28.127 -15.626 1.00 35.96 335 THR B CA 1
ATOM 7695 C C . THR B 1 335 ? 44.952 28.023 -14.205 1.00 37.22 335 THR B C 1
ATOM 7696 O O . THR B 1 335 ? 46.057 27.523 -13.983 1.00 38.23 335 THR B O 1
ATOM 7700 N N . GLY B 1 336 ? 44.173 28.507 -13.242 1.00 37.17 336 GLY B N 1
ATOM 7701 C CA . GLY B 1 336 ? 44.620 28.556 -11.860 1.00 38.46 336 GLY B CA 1
ATOM 7702 C C . GLY B 1 336 ? 45.498 29.767 -11.584 1.00 37.38 336 GLY B C 1
ATOM 7703 O O . GLY B 1 336 ? 46.132 29.853 -10.535 1.00 39.86 336 GLY B O 1
ATOM 7704 N N . ILE B 1 337 ? 45.530 30.706 -12.526 1.00 37.54 337 ILE B N 1
ATOM 7705 C CA . ILE B 1 337 ? 46.380 31.892 -12.407 1.00 38.40 337 ILE B CA 1
ATOM 7706 C C . ILE B 1 337 ? 45.615 33.183 -12.656 1.00 39.43 337 ILE B C 1
ATOM 7707 O O . ILE B 1 337 ? 44.982 33.342 -13.706 1.00 37.63 337 ILE B O 1
ATOM 7712 N N . ARG B 1 338 ? 45.689 34.121 -11.711 1.00 36.64 338 ARG B N 1
ATOM 7713 C CA . ARG B 1 338 ? 45.171 35.460 -11.975 1.00 41.44 338 ARG B CA 1
ATOM 7714 C C . ARG B 1 338 ? 46.224 36.238 -12.756 1.00 39.41 338 ARG B C 1
ATOM 7715 O O . ARG B 1 338 ? 47.359 36.367 -12.307 1.00 42.75 338 ARG B O 1
ATOM 7723 N N . ARG B 1 339 ? 45.842 36.750 -13.921 1.00 39.42 339 ARG B N 1
ATOM 7724 C CA . ARG B 1 339 ? 46.777 37.380 -14.851 1.00 40.10 339 ARG B CA 1
ATOM 7725 C C . ARG B 1 339 ? 47.226 38.771 -14.426 1.00 44.61 339 ARG B C 1
ATOM 7726 O O . ARG B 1 339 ? 48.352 39.187 -14.713 1.00 42.12 339 ARG B O 1
ATOM 7734 N N . GLU B 1 340 ? 46.325 39.497 -13.778 1.00 42.71 340 GLU B N 1
ATOM 7735 C CA . GLU B 1 340 ? 46.547 40.903 -13.475 1.00 44.01 340 GLU B CA 1
ATOM 7736 C C . GLU B 1 340 ? 47.769 41.092 -12.582 1.00 45.30 340 GLU B C 1
ATOM 7737 O O . GLU B 1 340 ? 48.552 42.026 -12.783 1.00 45.16 340 GLU B O 1
ATOM 7743 N N . ASP B 1 341 ? 47.949 40.187 -11.622 1.00 41.29 341 ASP B N 1
ATOM 7744 C CA . ASP B 1 341 ? 49.114 40.228 -10.744 1.00 43.74 341 ASP B CA 1
ATOM 7745 C C . ASP B 1 341 ? 49.914 38.926 -10.810 1.00 44.68 341 ASP B C 1
ATOM 7746 O O . ASP B 1 341 ? 50.791 38.678 -9.976 1.00 43.57 341 ASP B O 1
ATOM 7751 N N . ASN B 1 342 ? 49.593 38.100 -11.805 1.00 44.61 342 ASN B N 1
ATOM 7752 C CA . ASN B 1 342 ? 50.374 36.902 -12.122 1.00 45.24 342 ASN B CA 1
ATOM 7753 C C . ASN B 1 342 ? 50.646 36.005 -10.918 1.00 41.88 342 ASN B C 1
ATOM 7754 O O . ASN B 1 342 ? 51.789 35.626 -10.669 1.00 42.60 342 ASN B O 1
ATOM 7759 N N . VAL B 1 343 ? 49.593 35.682 -10.170 1.00 43.48 343 VAL B N 1
ATOM 7760 C CA . VAL B 1 343 ? 49.705 34.782 -9.022 1.00 40.27 343 VAL B CA 1
ATOM 7761 C C . VAL B 1 343 ? 48.828 33.542 -9.183 1.00 44.09 343 VAL B C 1
ATOM 7762 O O . VAL B 1 343 ? 47.843 33.553 -9.927 1.00 42.75 343 VAL B O 1
ATOM 7766 N N . VAL B 1 344 ? 49.194 32.480 -8.473 1.00 40.72 344 VAL B N 1
ATOM 7767 C CA . VAL B 1 344 ? 48.443 31.233 -8.494 1.00 44.64 344 VAL B CA 1
ATOM 7768 C C . VAL B 1 344 ? 47.433 31.212 -7.353 1.00 43.85 344 VAL B C 1
ATOM 7769 O O . VAL B 1 344 ? 47.788 31.428 -6.197 1.00 45.92 344 VAL B O 1
ATOM 7773 N N . ILE B 1 345 ? 46.175 30.951 -7.688 1.00 42.71 345 ILE B N 1
ATOM 7774 C CA . ILE B 1 345 ? 45.083 31.043 -6.727 1.00 43.73 345 ILE B CA 1
ATOM 7775 C C . ILE B 1 345 ? 44.792 29.707 -6.066 1.00 44.60 345 ILE B C 1
ATOM 7776 O O . ILE B 1 345 ? 45.326 28.673 -6.464 1.00 44.15 345 ILE B O 1
ATOM 7781 N N . HIS B 1 346 ? 43.933 29.747 -5.052 1.00 47.46 346 HIS B N 1
ATOM 7782 C CA . HIS B 1 346 ? 43.434 28.549 -4.393 1.00 45.46 346 HIS B CA 1
ATOM 7783 C C . HIS B 1 346 ? 41.923 28.678 -4.271 1.00 47.92 346 HIS B C 1
ATOM 7784 O O . HIS B 1 346 ? 41.377 29.779 -4.381 1.00 48.54 346 HIS B O 1
ATOM 7791 N N . ARG B 1 347 ? 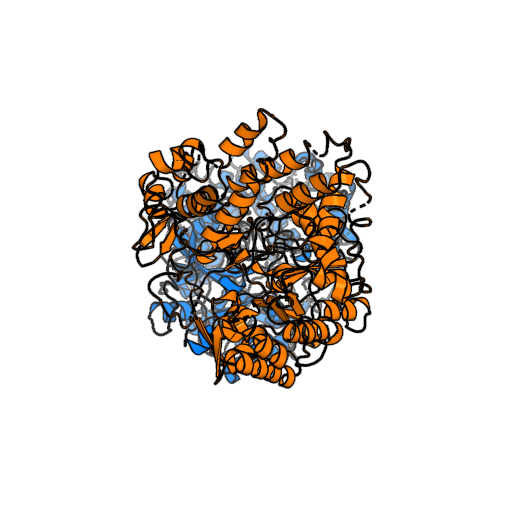41.250 27.556 -4.045 1.00 46.82 347 ARG B N 1
ATOM 7792 C CA . ARG B 1 347 ? 39.809 27.552 -3.833 1.00 49.53 347 ARG B CA 1
ATOM 7793 C C . ARG B 1 347 ? 39.469 26.612 -2.689 1.00 52.41 347 ARG B C 1
ATOM 7794 O O . ARG B 1 347 ? 40.277 25.760 -2.316 1.00 52.41 347 ARG B O 1
ATOM 7802 N N . TRP B 1 348 ? 38.274 26.772 -2.129 1.00 53.66 348 TRP B N 1
ATOM 7803 C CA . TRP B 1 348 ? 37.805 25.867 -1.091 1.00 54.13 348 TRP B CA 1
ATOM 7804 C C . TRP B 1 348 ? 37.253 24.592 -1.702 1.00 54.63 348 TRP B C 1
ATOM 7805 O O . TRP B 1 348 ? 36.563 24.618 -2.725 1.00 53.43 348 TRP B O 1
ATOM 7816 N N . TYR B 1 349 ? 37.571 23.475 -1.065 1.00 55.46 349 TYR B N 1
ATOM 7817 C CA . TYR B 1 349 ? 37.013 22.193 -1.442 1.00 56.03 349 TYR B CA 1
ATOM 7818 C C . TYR B 1 349 ? 36.879 21.362 -0.183 1.00 58.57 349 TYR B C 1
ATOM 7819 O O . TYR B 1 349 ? 37.843 21.237 0.565 1.00 61.57 349 TYR B O 1
ATOM 7828 N N . LYS B 1 350 ? 35.687 20.810 0.042 1.00 60.38 350 LYS B N 1
ATOM 7829 C CA . LYS B 1 350 ? 35.379 20.011 1.233 1.00 59.89 350 LYS B CA 1
ATOM 7830 C C . LYS B 1 350 ? 36.092 20.478 2.501 1.00 61.89 350 LYS B C 1
ATOM 7831 O O . LYS B 1 350 ? 36.782 19.691 3.154 1.00 64.34 350 LYS B O 1
ATOM 7837 N N . GLU B 1 351 ? 35.947 21.769 2.802 1.00 63.33 351 GLU B N 1
ATOM 7838 C CA . GLU B 1 351 ? 36.484 22.400 4.015 1.00 64.74 351 GLU B CA 1
ATOM 7839 C C . GLU B 1 351 ? 37.985 22.719 4.014 1.00 64.49 351 GLU B C 1
ATOM 7840 O O . GLU B 1 351 ? 38.501 23.268 4.989 1.00 64.11 351 GLU B O 1
ATOM 7846 N N . ARG B 1 352 ? 38.682 22.389 2.933 1.00 62.40 352 ARG B N 1
ATOM 7847 C CA . ARG B 1 352 ? 40.100 22.723 2.837 1.00 60.97 352 ARG B CA 1
ATOM 7848 C C . ARG B 1 352 ? 40.376 23.625 1.641 1.00 58.71 352 ARG B C 1
ATOM 7849 O O . ARG B 1 352 ? 39.681 23.561 0.626 1.00 56.93 352 ARG B O 1
ATOM 7857 N N . LYS B 1 353 ? 41.386 24.477 1.774 1.00 58.48 353 LYS B N 1
ATOM 7858 C CA . LYS B 1 353 ? 41.862 25.257 0.645 1.00 56.53 353 LYS B CA 1
ATOM 7859 C C . LYS B 1 353 ? 42.704 24.344 -0.237 1.00 54.99 353 LYS B C 1
ATOM 7860 O O . LYS B 1 353 ? 43.529 23.580 0.266 1.00 56.41 353 LYS B O 1
ATOM 7866 N N . VAL B 1 354 ? 42.481 24.408 -1.546 1.00 51.13 354 VAL B N 1
ATOM 7867 C CA . VAL B 1 354 ? 43.236 23.592 -2.494 1.00 51.88 354 VAL B CA 1
ATOM 7868 C C . VAL B 1 354 ? 43.878 24.475 -3.558 1.00 49.79 354 VAL B C 1
ATOM 7869 O O . VAL B 1 354 ? 43.205 25.302 -4.178 1.00 48.30 354 VAL B O 1
ATOM 7873 N N . SER B 1 355 ? 45.181 24.309 -3.765 1.00 48.97 355 SER B N 1
ATOM 7874 C CA . SER B 1 355 ? 45.868 25.038 -4.821 1.00 47.89 355 SER B CA 1
ATOM 7875 C C . SER B 1 355 ? 45.285 24.649 -6.171 1.00 44.11 355 SER B C 1
ATOM 7876 O O . SER B 1 355 ? 44.971 23.483 -6.405 1.00 45.47 355 SER B O 1
ATOM 7879 N N . GLN B 1 356 ? 45.137 25.632 -7.052 1.00 45.07 356 GLN B N 1
ATOM 7880 C CA . GLN B 1 356 ? 44.625 25.390 -8.394 1.00 44.82 356 GLN B CA 1
ATOM 7881 C C . GLN B 1 356 ? 45.776 25.232 -9.385 1.00 44.55 356 GLN B C 1
ATOM 7882 O O . GLN B 1 356 ? 45.580 25.328 -10.600 1.00 41.21 356 GLN B O 1
ATOM 7888 N N . LEU B 1 357 ? 46.970 24.983 -8.850 1.00 44.12 357 LEU B N 1
ATOM 7889 C CA . LEU B 1 357 ? 48.185 24.832 -9.651 1.00 42.75 357 LEU B CA 1
ATOM 7890 C C . LEU B 1 357 ? 48.090 23.693 -10.666 1.00 43.15 357 LEU B C 1
ATOM 7891 O O . LEU B 1 357 ? 48.654 23.787 -11.758 1.00 41.58 357 LEU B O 1
ATOM 7896 N N . TRP B 1 358 ? 47.372 22.628 -10.309 1.00 42.44 358 TRP B N 1
ATOM 7897 C CA . TRP B 1 358 ? 47.231 21.455 -11.180 1.00 42.32 358 TRP B CA 1
ATOM 7898 C C . TRP B 1 358 ? 46.603 21.766 -12.541 1.00 40.57 358 TRP B C 1
ATOM 7899 O O . TRP B 1 358 ? 46.887 21.091 -13.533 1.00 40.16 358 TRP B O 1
ATOM 7910 N N . LYS B 1 359 ? 45.744 22.779 -12.582 1.00 39.73 359 LYS B N 1
ATOM 7911 C CA . LYS B 1 359 ? 45.073 23.159 -13.817 1.00 39.87 359 LYS B CA 1
ATOM 7912 C C . LYS B 1 359 ? 46.060 23.709 -14.835 1.00 39.57 359 LYS B C 1
ATOM 7913 O O . LYS B 1 359 ? 45.941 23.451 -16.036 1.00 36.40 359 LYS B O 1
ATOM 7919 N N . PHE B 1 360 ? 47.027 24.478 -14.347 1.00 40.97 360 PHE B N 1
ATOM 7920 C CA . PHE B 1 360 ? 48.046 25.038 -15.214 1.00 37.75 360 PHE B CA 1
ATOM 7921 C C . PHE B 1 360 ? 48.866 23.920 -15.849 1.00 38.00 360 PHE B C 1
ATOM 7922 O O . PHE B 1 360 ? 49.074 23.906 -17.061 1.00 35.53 360 PHE B O 1
ATOM 7930 N N . ALA B 1 361 ? 49.319 22.984 -15.019 1.00 37.82 361 ALA B N 1
ATOM 7931 C CA . ALA B 1 361 ? 50.077 21.831 -15.492 1.00 36.64 361 ALA B CA 1
ATOM 7932 C C . ALA B 1 361 ? 49.256 20.989 -16.471 1.00 39.27 361 ALA B C 1
ATOM 7933 O O . ALA B 1 361 ? 49.774 20.522 -17.483 1.00 37.01 361 ALA B O 1
ATOM 7935 N N . PHE B 1 362 ? 47.978 20.797 -16.155 1.00 38.07 362 PHE B N 1
ATOM 7936 C CA . PHE B 1 362 ? 47.075 20.029 -17.007 1.00 37.94 362 PHE B CA 1
ATOM 7937 C C . PHE B 1 362 ? 46.967 20.688 -18.375 1.00 36.04 362 PHE B C 1
ATOM 7938 O O . PHE B 1 362 ? 47.149 20.038 -19.404 1.00 37.62 362 PHE B O 1
ATOM 7954 N N . LYS B 1 364 ? 48.990 22.927 -19.727 1.00 34.75 364 LYS B N 1
ATOM 7955 C CA . LYS B 1 364 ? 50.290 22.986 -20.385 1.00 35.59 364 LYS B CA 1
ATOM 7956 C C . LYS B 1 364 ? 50.607 21.638 -21.019 1.00 38.39 364 LYS B C 1
ATOM 7957 O O . LYS B 1 364 ? 50.974 21.571 -22.195 1.00 37.25 364 LYS B O 1
ATOM 7963 N N . LEU B 1 365 ? 50.456 20.570 -20.237 1.00 36.28 365 LEU B N 1
ATOM 7964 C CA . LEU B 1 365 ? 50.692 19.214 -20.730 1.00 36.44 365 LEU B CA 1
ATOM 7965 C C . LEU B 1 365 ? 49.890 18.919 -21.996 1.00 36.66 365 LEU B C 1
ATOM 7966 O O . LEU B 1 365 ? 50.415 18.349 -22.957 1.00 39.48 365 LEU B O 1
ATOM 7971 N N . PHE B 1 366 ? 48.622 19.312 -22.000 1.00 36.02 366 PHE B N 1
ATOM 7972 C CA . PHE B 1 366 ? 47.764 19.044 -23.148 1.00 37.57 366 PHE B CA 1
ATOM 7973 C C . PHE B 1 366 ? 48.144 19.835 -24.402 1.00 37.58 366 PHE B C 1
ATOM 7974 O O . PHE B 1 366 ? 47.969 19.340 -25.509 1.00 34.74 366 PHE B O 1
ATOM 7982 N N . ARG B 1 367 ? 48.675 21.048 -24.240 1.00 38.86 367 ARG B N 1
ATOM 7983 C CA . ARG B 1 367 ? 49.232 21.766 -25.389 1.00 37.39 367 ARG B CA 1
ATOM 7984 C C . ARG B 1 367 ? 50.303 20.913 -26.062 1.00 34.34 367 ARG B C 1
ATOM 7985 O O . ARG B 1 367 ? 50.413 20.882 -27.284 1.00 36.59 367 ARG B O 1
ATOM 7993 N N . GLU B 1 368 ? 51.074 20.207 -25.245 1.00 36.07 368 GLU B N 1
ATOM 7994 C CA . GLU B 1 368 ? 52.182 19.397 -25.727 1.00 38.73 368 GLU B CA 1
ATOM 7995 C C . GLU B 1 368 ? 51.711 18.081 -26.348 1.00 37.99 368 GLU B C 1
ATOM 7996 O O . GLU B 1 368 ? 52.221 17.662 -27.388 1.00 35.75 368 GLU B O 1
ATOM 8002 N N . LEU B 1 369 ? 50.725 17.448 -25.718 1.00 37.91 369 LEU B N 1
ATOM 8003 C CA . LEU B 1 369 ? 50.111 16.241 -26.265 1.00 35.04 369 LEU B CA 1
ATOM 8004 C C . LEU B 1 369 ? 49.393 16.557 -27.570 1.00 34.46 369 LEU B C 1
ATOM 8005 O O . LEU B 1 369 ? 49.535 15.827 -28.554 1.00 35.28 369 LEU B O 1
ATOM 8010 N N . ASN B 1 370 ? 48.617 17.638 -27.575 1.00 33.58 370 ASN B N 1
ATOM 8011 C CA . ASN B 1 370 ? 47.921 18.087 -28.779 1.00 33.18 370 ASN B CA 1
ATOM 8012 C C . ASN B 1 370 ? 48.874 18.264 -29.956 1.00 36.28 370 ASN B C 1
ATOM 8013 O O . ASN B 1 370 ? 48.581 17.838 -31.076 1.00 34.96 370 ASN B O 1
ATOM 8018 N N . ARG B 1 371 ? 50.013 18.904 -29.703 1.00 34.54 371 ARG B N 1
ATOM 8019 C CA . ARG B 1 371 ? 50.994 19.124 -30.759 1.00 35.13 371 ARG B CA 1
ATOM 8020 C C . ARG B 1 371 ? 51.685 17.824 -31.181 1.00 33.97 371 ARG B C 1
ATOM 8021 O O . ARG B 1 371 ? 51.940 17.612 -32.358 1.00 35.03 371 ARG B O 1
ATOM 8029 N N . ALA B 1 372 ? 51.974 16.955 -30.220 1.00 34.44 372 ALA B N 1
ATOM 8030 C CA . ALA B 1 372 ? 52.572 15.652 -30.524 1.00 36.40 372 ALA B CA 1
ATOM 8031 C C . ALA B 1 372 ? 51.693 14.853 -31.487 1.00 36.54 372 ALA B C 1
ATOM 8032 O O . ALA B 1 372 ? 52.191 14.242 -32.437 1.00 37.94 372 ALA B O 1
ATOM 8034 N N . VAL B 1 373 ? 50.386 14.868 -31.234 1.00 35.81 373 VAL B N 1
ATOM 8035 C CA . VAL B 1 373 ? 49.406 14.217 -32.104 1.00 35.14 373 VAL B CA 1
ATOM 8036 C C . VAL B 1 373 ? 49.277 14.917 -33.463 1.00 38.79 373 VAL B C 1
ATOM 8037 O O . VAL B 1 373 ? 49.239 14.261 -34.507 1.00 34.77 373 VAL B O 1
ATOM 8041 N N . ARG B 1 374 ? 49.213 16.249 -33.459 1.00 35.92 374 ARG B N 1
ATOM 8042 C CA . ARG B 1 374 ? 49.063 16.991 -34.711 1.00 36.18 374 ARG B CA 1
ATOM 8043 C C . ARG B 1 374 ? 50.251 16.784 -35.645 1.00 33.71 374 ARG B C 1
ATOM 8044 O O . ARG B 1 374 ? 50.074 16.566 -36.845 1.00 35.73 374 ARG B O 1
ATOM 8052 N N . PHE B 1 375 ? 51.457 16.868 -35.091 1.00 34.86 375 PHE B N 1
ATOM 8053 C CA . PHE B 1 375 ? 52.677 16.664 -35.866 1.00 38.67 375 PHE B CA 1
ATOM 8054 C C . PHE B 1 375 ? 52.833 15.210 -36.313 1.00 38.26 375 PHE B C 1
ATOM 8055 O O . PHE B 1 375 ? 53.426 14.938 -37.356 1.00 36.71 375 PHE B O 1
ATOM 8063 N N . GLY B 1 376 ? 52.310 14.284 -35.515 1.00 40.89 376 GLY B N 1
ATOM 8064 C CA . GLY B 1 376 ? 52.273 12.884 -35.904 1.00 40.58 376 GLY B CA 1
ATOM 8065 C C . GLY B 1 376 ? 51.473 12.707 -37.180 1.00 39.89 376 GLY B C 1
ATOM 8066 O O . GLY B 1 376 ? 51.955 12.108 -38.149 1.00 39.85 376 GLY B O 1
ATOM 8067 N N . VAL B 1 377 ? 50.254 13.249 -37.180 1.00 35.61 377 VAL B N 1
ATOM 8068 C CA . VAL B 1 377 ? 49.351 13.176 -38.325 1.00 37.89 377 VAL B CA 1
ATOM 8069 C C . VAL B 1 377 ? 49.991 13.773 -39.568 1.00 41.57 377 VAL B C 1
ATOM 8070 O O . VAL B 1 377 ? 49.938 13.191 -40.653 1.00 39.35 377 VAL B O 1
ATOM 8074 N N . ILE B 1 378 ? 50.594 14.947 -39.396 1.00 37.55 378 ILE B N 1
ATOM 8075 C CA . ILE B 1 378 ? 51.253 15.651 -40.488 1.00 38.01 378 ILE B CA 1
ATOM 8076 C C . ILE B 1 378 ? 52.462 14.874 -41.020 1.00 38.79 378 ILE B C 1
ATOM 8077 O O . ILE B 1 378 ? 52.649 14.763 -42.233 1.00 42.10 378 ILE B O 1
ATOM 8082 N N . ASP B 1 379 ? 53.273 14.338 -40.112 1.00 40.42 379 ASP B N 1
ATOM 8083 C CA . ASP B 1 379 ? 54.458 13.567 -40.486 1.00 43.59 379 ASP B CA 1
ATOM 8084 C C . ASP B 1 379 ? 54.104 12.291 -41.253 1.00 47.14 379 ASP B C 1
ATOM 8085 O O . ASP B 1 379 ? 54.750 11.956 -42.247 1.00 46.61 379 ASP B O 1
ATOM 8098 N N . LEU B 1 381 ? 51.131 11.584 -42.815 1.00 45.31 381 LEU B N 1
ATOM 8099 C CA . LEU B 1 381 ? 50.494 11.944 -44.077 1.00 46.13 381 LEU B CA 1
ATOM 8100 C C . LEU B 1 381 ? 51.533 12.408 -45.102 1.00 48.82 381 LEU B C 1
ATOM 8101 O O . LEU B 1 381 ? 51.331 12.258 -46.309 1.00 49.06 381 LEU B O 1
ATOM 8106 N N . ARG B 1 382 ? 52.641 12.968 -44.621 1.00 46.91 382 ARG B N 1
ATOM 8107 C CA . ARG B 1 382 ? 53.735 13.371 -45.501 1.00 47.74 382 ARG B CA 1
ATOM 8108 C C . ARG B 1 382 ? 54.330 12.159 -46.212 1.00 51.87 382 ARG B C 1
ATOM 8109 O O . ARG B 1 382 ? 54.605 12.205 -47.413 1.00 50.57 382 ARG B O 1
ATOM 8117 N N . THR B 1 383 ? 54.527 11.076 -45.462 1.00 51.85 383 THR B N 1
ATOM 8118 C CA . THR B 1 383 ? 55.038 9.831 -46.032 1.00 51.34 383 THR B CA 1
ATOM 8119 C C . THR B 1 383 ? 54.128 9.325 -47.156 1.00 52.30 383 THR B C 1
ATOM 8120 O O . THR B 1 383 ? 54.596 8.709 -48.116 1.00 54.96 383 THR B O 1
ATOM 8124 N N . GLN B 1 384 ? 52.834 9.610 -47.039 1.00 49.09 384 GLN B N 1
ATOM 8125 C CA . GLN B 1 384 ? 51.849 9.222 -48.048 1.00 51.29 384 GLN B CA 1
ATOM 8126 C C . GLN B 1 384 ? 51.813 10.176 -49.246 1.00 52.04 384 GLN B C 1
ATOM 8127 O O . GLN B 1 384 ? 50.939 10.066 -50.109 1.00 54.11 384 GLN B O 1
ATOM 8133 N N . GLY B 1 385 ? 52.758 11.111 -49.295 1.00 51.92 385 GLY B N 1
ATOM 8134 C CA . GLY B 1 385 ? 52.846 12.048 -50.404 1.00 54.31 385 GLY B CA 1
ATOM 8135 C C . GLY B 1 385 ? 51.914 13.243 -50.292 1.00 54.91 385 GLY B C 1
ATOM 8136 O O . GLY B 1 385 ? 51.495 13.814 -51.302 1.00 53.83 385 GLY B O 1
ATOM 8137 N N . VAL B 1 386 ? 51.584 13.622 -49.061 1.00 53.30 386 VAL B N 1
ATOM 8138 C CA . VAL B 1 386 ? 50.761 14.803 -48.823 1.00 51.74 386 VAL B CA 1
ATOM 8139 C C . VAL B 1 386 ? 51.584 15.885 -48.127 1.00 51.77 386 VAL B C 1
ATOM 8140 O O . VAL B 1 386 ? 51.904 15.769 -46.941 1.00 50.92 386 VAL B O 1
ATOM 8144 N N . SER B 1 387 ? 51.919 16.932 -48.878 1.00 53.53 387 SER B N 1
ATOM 8145 C CA . SER B 1 387 ? 52.835 17.969 -48.410 1.00 52.79 387 SER B CA 1
ATOM 8146 C C . SER B 1 387 ? 52.120 19.268 -48.040 1.00 52.25 387 SER B C 1
ATOM 8147 O O . SER B 1 387 ? 52.619 20.046 -47.224 1.00 51.71 387 SER B O 1
ATOM 8150 N N . ASP B 1 388 ? 50.958 19.501 -48.645 1.00 50.70 388 ASP B N 1
ATOM 8151 C CA . ASP B 1 388 ? 50.210 20.735 -48.413 1.00 50.63 388 ASP B CA 1
ATOM 8152 C C . ASP B 1 388 ? 49.449 20.696 -47.086 1.00 48.08 388 ASP B C 1
ATOM 8153 O O . ASP B 1 388 ? 48.461 19.971 -46.946 1.00 47.00 388 ASP B O 1
ATOM 8158 N N . ILE B 1 389 ? 49.902 21.497 -46.124 1.00 46.71 389 ILE B N 1
ATOM 8159 C CA . ILE B 1 389 ? 49.269 21.566 -44.807 1.00 44.63 389 ILE B CA 1
ATOM 8160 C C . ILE B 1 389 ? 47.806 22.021 -44.890 1.00 43.36 389 ILE B C 1
ATOM 8161 O O . ILE B 1 389 ? 46.993 21.681 -44.031 1.00 45.30 389 ILE B O 1
ATOM 8166 N N . GLU B 1 390 ? 47.467 22.769 -45.936 1.00 43.78 390 GLU B N 1
ATOM 8167 C CA . GLU B 1 390 ? 46.099 23.251 -46.115 1.00 45.38 390 GLU B CA 1
ATOM 8168 C C . GLU B 1 390 ? 45.157 22.142 -46.565 1.00 47.14 390 GLU B C 1
ATOM 8169 O O . GLU B 1 390 ? 43.963 22.161 -46.250 1.00 45.74 390 GLU B O 1
ATOM 8175 N N . LYS B 1 391 ? 45.700 21.187 -47.316 1.00 47.26 391 LYS B N 1
ATOM 8176 C CA . LYS B 1 391 ? 44.942 20.023 -47.761 1.00 47.23 391 LYS B CA 1
ATOM 8177 C C . LYS B 1 391 ? 44.696 19.085 -46.584 1.00 42.31 391 LYS B C 1
ATOM 8178 O O . LYS B 1 391 ? 43.623 18.495 -46.461 1.00 44.35 391 LYS B O 1
ATOM 8184 N N . ILE B 1 392 ? 45.697 18.964 -45.717 1.00 41.68 392 ILE B N 1
ATOM 8185 C CA . ILE B 1 392 ? 45.565 18.213 -44.471 1.00 42.49 392 ILE B CA 1
ATOM 8186 C C . ILE B 1 392 ? 44.499 18.843 -43.568 1.00 43.59 392 ILE B C 1
ATOM 8187 O O . ILE B 1 392 ? 43.706 18.137 -42.939 1.00 42.79 392 ILE B O 1
ATOM 8192 N N . LYS B 1 393 ? 44.473 20.174 -43.517 1.00 44.53 393 LYS B N 1
ATOM 8193 C CA . LYS B 1 393 ? 43.455 20.896 -42.753 1.00 43.06 393 LYS B CA 1
ATOM 8194 C C . LYS B 1 393 ? 42.046 20.595 -43.244 1.00 43.73 393 LYS B C 1
ATOM 8195 O O . LYS B 1 393 ? 41.158 20.257 -42.456 1.00 45.03 393 LYS B O 1
ATOM 8201 N N . GLU B 1 394 ? 41.847 20.738 -44.551 1.00 44.21 394 GLU B N 1
ATOM 8202 C CA . GLU B 1 394 ? 40.561 20.465 -45.180 1.00 45.41 394 GLU B CA 1
ATOM 8203 C C . GLU B 1 394 ? 40.114 19.036 -44.892 1.00 43.54 394 GLU B C 1
ATOM 8204 O O . GLU B 1 394 ? 38.936 18.783 -44.627 1.00 40.16 394 GLU B O 1
ATOM 8210 N N . PHE B 1 395 ? 41.069 18.109 -44.930 1.00 46.18 395 PHE B N 1
ATOM 8211 C CA . PHE B 1 395 ? 40.791 16.707 -44.634 1.00 44.27 395 PHE B CA 1
ATOM 8212 C C . PHE B 1 395 ? 40.296 16.533 -43.200 1.00 42.91 395 PHE B C 1
ATOM 8213 O O . PHE B 1 395 ? 39.234 15.947 -42.967 1.00 41.94 395 PHE B O 1
ATOM 8221 N N . LEU B 1 396 ? 41.074 17.046 -42.247 1.00 43.45 396 LEU B N 1
ATOM 8222 C CA . LEU B 1 396 ? 40.720 16.971 -40.831 1.00 42.97 396 LEU B CA 1
ATOM 8223 C C . LEU B 1 396 ? 39.352 17.601 -40.563 1.00 39.71 396 LEU B C 1
ATOM 8224 O O . LEU B 1 396 ? 38.614 17.149 -39.687 1.00 42.01 396 LEU B O 1
ATOM 8229 N N . VAL B 1 397 ? 39.013 18.632 -41.333 1.00 40.42 397 VAL B N 1
ATOM 8230 C CA . VAL B 1 397 ? 37.688 19.241 -41.260 1.00 40.80 397 VAL B CA 1
ATOM 8231 C C . VAL B 1 397 ? 36.615 18.330 -41.868 1.00 41.83 397 VAL B C 1
ATOM 8232 O O . VAL B 1 397 ? 35.572 18.090 -41.258 1.00 41.10 397 VAL B O 1
ATOM 8236 N N . ARG B 1 398 ? 36.872 17.821 -43.069 1.00 43.20 398 ARG B N 1
ATOM 8237 C CA . ARG B 1 398 ? 35.913 16.938 -43.732 1.00 44.40 398 ARG B CA 1
ATOM 8238 C C . ARG B 1 398 ? 35.678 15.646 -42.962 1.00 42.42 398 ARG B C 1
ATOM 8239 O O . ARG B 1 398 ? 34.622 15.031 -43.090 1.00 46.71 398 ARG B O 1
ATOM 8247 N N . TYR B 1 399 ? 36.651 15.248 -42.147 1.00 42.92 399 TYR B N 1
ATOM 8248 C CA . TYR B 1 399 ? 36.534 14.024 -41.354 1.00 41.86 399 TYR B CA 1
ATOM 8249 C C . TYR B 1 399 ? 35.380 14.077 -40.342 1.00 44.10 399 TYR B C 1
ATOM 8250 O O . TYR B 1 399 ? 35.006 13.054 -39.769 1.00 43.34 399 TYR B O 1
ATOM 8259 N N . SER B 1 400 ? 34.807 15.262 -40.129 1.00 43.73 400 SER B N 1
ATOM 8260 C CA . SER B 1 400 ? 33.612 15.383 -39.295 1.00 43.34 400 SER B CA 1
ATOM 8261 C C . SER B 1 400 ? 32.466 14.574 -39.881 1.00 43.81 400 SER B C 1
ATOM 8262 O O . SER B 1 400 ? 31.616 14.059 -39.144 1.00 42.45 400 SER B O 1
ATOM 8265 N N . ARG B 1 401 ? 32.451 14.491 -41.212 1.00 45.37 401 ARG B N 1
ATOM 8266 C CA . ARG B 1 401 ? 31.473 13.693 -41.946 1.00 47.88 401 ARG B CA 1
ATOM 8267 C C . ARG B 1 401 ? 31.562 12.211 -41.569 1.00 45.82 401 ARG B C 1
ATOM 8268 O O . ARG B 1 401 ? 30.577 11.479 -41.670 1.00 47.33 401 ARG B O 1
ATOM 8276 N N . VAL B 1 402 ? 32.745 11.773 -41.142 1.00 44.13 402 VAL B N 1
ATOM 8277 C CA . VAL B 1 402 ? 32.903 10.433 -40.592 1.00 44.44 402 VAL B CA 1
ATOM 8278 C C . VAL B 1 402 ? 32.504 10.408 -39.117 1.00 45.87 402 VAL B C 1
ATOM 8279 O O . VAL B 1 402 ? 31.637 9.633 -38.715 1.00 44.45 402 VAL B O 1
ATOM 8283 N N . PHE B 1 403 ? 33.128 11.275 -38.320 1.00 43.22 403 PHE B N 1
ATOM 8284 C CA . PHE B 1 403 ? 32.955 11.253 -36.866 1.00 40.60 403 PHE B CA 1
ATOM 8285 C C . PHE B 1 403 ? 31.501 11.424 -36.420 1.00 39.22 403 PHE B C 1
ATOM 8286 O O . PHE B 1 403 ? 31.058 10.765 -35.477 1.00 39.78 403 PHE B O 1
ATOM 8294 N N . PHE B 1 404 ? 30.764 12.303 -37.091 1.00 41.39 404 PHE B N 1
ATOM 8295 C CA . PHE B 1 404 ? 29.360 12.544 -36.754 1.00 44.19 404 PHE B CA 1
ATOM 8296 C C . PHE B 1 404 ? 28.450 12.032 -37.868 1.00 45.10 404 PHE B C 1
ATOM 8297 O O . PHE B 1 404 ? 27.452 12.675 -38.191 1.00 44.41 404 PHE B O 1
ATOM 8305 N N . ARG B 1 405 ? 28.790 10.880 -38.446 1.00 48.35 405 ARG B N 1
ATOM 8306 C CA . ARG B 1 405 ? 28.166 10.423 -39.696 1.00 47.33 405 ARG B CA 1
ATOM 8307 C C . ARG B 1 405 ? 26.643 10.541 -39.778 1.00 44.74 405 ARG B C 1
ATOM 8308 O O . ARG B 1 405 ? 26.118 11.168 -40.700 1.00 46.76 405 ARG B O 1
ATOM 8316 N N . GLU B 1 406 ? 25.944 9.936 -38.821 1.00 47.94 406 GLU B N 1
ATOM 8317 C CA . GLU B 1 406 ? 24.483 9.850 -38.877 1.00 49.40 406 GLU B CA 1
ATOM 8318 C C . GLU B 1 406 ? 23.799 11.209 -38.826 1.00 50.55 406 GLU B C 1
ATOM 8319 O O . GLU B 1 406 ? 22.763 11.413 -39.467 1.00 50.05 406 GLU B O 1
ATOM 8325 N N . HIS B 1 407 ? 24.370 12.129 -38.051 1.00 48.58 407 HIS B N 1
ATOM 8326 C CA . HIS B 1 407 ? 23.876 13.500 -38.017 1.00 47.16 407 HIS B CA 1
ATOM 8327 C C . HIS B 1 407 ? 23.807 14.056 -39.434 1.00 46.14 407 HIS B C 1
ATOM 8328 O O . HIS B 1 407 ? 22.769 14.550 -39.868 1.00 49.12 407 HIS B O 1
ATOM 8335 N N . TYR B 1 408 ? 24.915 13.952 -40.159 1.00 44.60 408 TYR B N 1
ATOM 8336 C CA . TYR B 1 408 ? 24.971 14.405 -41.544 1.00 48.06 408 TYR B CA 1
ATOM 8337 C C . TYR B 1 408 ? 24.041 13.606 -42.468 1.00 52.41 408 TYR B C 1
ATOM 8338 O O . TYR B 1 408 ? 23.430 14.167 -43.384 1.00 53.54 408 TYR B O 1
ATOM 8347 N N . GLU B 1 409 ? 23.945 12.300 -42.228 1.00 51.46 409 GLU B N 1
ATOM 8348 C CA . GLU B 1 409 ? 23.073 11.437 -43.023 1.00 52.35 409 GLU B CA 1
ATOM 8349 C C . GLU B 1 409 ? 21.617 11.854 -42.868 1.00 54.81 409 GLU B C 1
ATOM 8350 O O . GLU B 1 409 ? 20.853 11.847 -43.835 1.00 54.86 409 GLU B O 1
ATOM 8356 N N . TYR B 1 410 ? 21.247 12.226 -41.644 1.00 54.59 410 TYR B N 1
ATOM 8357 C CA . TYR B 1 410 ? 19.894 12.681 -41.326 1.00 53.95 410 TYR B CA 1
ATOM 8358 C C . TYR B 1 410 ? 19.458 13.834 -42.235 1.00 53.11 410 TYR B C 1
ATOM 8359 O O . TYR B 1 410 ? 18.270 14.002 -42.508 1.00 55.49 410 TYR B O 1
ATOM 8368 N N . PHE B 1 411 ? 20.422 14.612 -42.719 1.00 53.07 411 PHE B N 1
ATOM 8369 C CA . PHE B 1 411 ? 20.118 15.768 -43.555 1.00 53.97 411 PHE B CA 1
ATOM 8370 C C . PHE B 1 411 ? 20.627 15.614 -44.981 1.00 56.82 411 PHE B C 1
ATOM 8371 O O . PHE B 1 411 ? 20.758 16.603 -45.708 1.00 56.37 411 PHE B O 1
ATOM 8379 N N . GLU B 1 412 ? 20.909 14.372 -45.371 1.00 56.98 412 GLU B N 1
ATOM 8380 C CA . GLU B 1 412 ? 21.364 14.057 -46.725 1.00 56.56 412 GLU B CA 1
ATOM 8381 C C . GLU B 1 412 ? 22.590 14.865 -47.124 1.00 57.81 412 GLU B C 1
ATOM 8382 O O . GLU B 1 412 ? 22.741 15.262 -48.283 1.00 56.10 412 GLU B O 1
ATOM 8388 N N . LEU B 1 413 ? 23.453 15.121 -46.149 1.00 57.47 413 LEU B N 1
ATOM 8389 C CA . LEU B 1 413 ? 24.743 15.731 -46.422 1.00 55.89 413 LEU B CA 1
ATOM 8390 C C . LEU B 1 413 ? 25.754 14.621 -46.692 1.00 53.51 413 LEU B C 1
ATOM 8391 O O . LEU B 1 413 ? 25.703 13.561 -46.064 1.00 55.43 413 LEU B O 1
ATOM 8396 N N . ASP B 1 414 ? 26.657 14.871 -47.636 1.00 52.97 414 ASP B N 1
ATOM 8397 C CA . ASP B 1 414 ? 27.633 13.879 -48.080 1.00 54.31 414 ASP B CA 1
ATOM 8398 C C . ASP B 1 414 ? 28.468 13.311 -46.930 1.00 55.10 414 ASP B C 1
ATOM 8399 O O . ASP B 1 414 ? 29.128 14.055 -46.204 1.00 56.31 414 ASP B O 1
ATOM 8404 N N . THR B 1 415 ? 28.435 11.989 -46.776 1.00 51.88 415 THR B N 1
ATOM 8405 C CA . THR B 1 415 ? 29.287 11.299 -45.810 1.00 52.28 415 THR B CA 1
ATOM 8406 C C . THR B 1 415 ? 30.267 10.339 -46.501 1.00 54.87 415 THR B C 1
ATOM 8407 O O . THR B 1 415 ? 30.921 9.529 -45.842 1.00 51.49 415 THR B O 1
ATOM 8411 N N . SER B 1 416 ? 30.375 10.444 -47.824 1.00 55.34 416 SER B N 1
ATOM 8412 C CA . SER B 1 416 ? 31.172 9.495 -48.605 1.00 54.90 416 SER B CA 1
ATOM 8413 C C . SER B 1 416 ? 32.671 9.604 -48.338 1.00 55.61 416 SER B C 1
ATOM 8414 O O . SER B 1 416 ? 33.216 10.706 -48.224 1.00 53.74 416 SER B O 1
ATOM 8417 N N . VAL B 1 417 ? 33.324 8.446 -48.242 1.00 52.46 417 VAL B N 1
ATOM 8418 C CA . VAL B 1 417 ? 34.778 8.364 -48.128 1.00 52.48 417 VAL B CA 1
ATOM 8419 C C . VAL B 1 417 ? 35.458 9.170 -49.241 1.00 51.69 417 VAL B C 1
ATOM 8420 O O . VAL B 1 417 ? 36.488 9.813 -49.019 1.00 53.50 417 VAL B O 1
ATOM 8424 N N . ASP B 1 418 ? 34.860 9.154 -50.428 1.00 51.95 418 ASP B N 1
ATOM 8425 C CA . ASP B 1 418 ? 35.373 9.922 -51.561 1.00 53.94 418 ASP B CA 1
ATOM 8426 C C . ASP B 1 418 ? 35.373 11.432 -51.302 1.00 53.57 418 ASP B C 1
ATOM 8427 O O . ASP B 1 418 ? 36.240 12.154 -51.797 1.00 52.27 418 ASP B O 1
ATOM 8432 N N . TYR B 1 419 ? 34.398 11.900 -50.529 1.00 52.13 419 TYR B N 1
ATOM 8433 C CA . TYR B 1 419 ? 34.335 13.305 -50.136 1.00 52.75 419 TYR B CA 1
ATOM 8434 C C . TYR B 1 419 ? 35.467 13.637 -49.165 1.00 50.62 419 TYR B C 1
ATOM 8435 O O . TYR B 1 419 ? 36.257 14.554 -49.401 1.00 51.61 419 TYR B O 1
ATOM 8444 N N . VAL B 1 420 ? 35.536 12.866 -48.083 1.00 50.00 420 VAL B N 1
ATOM 8445 C CA . VAL B 1 420 ? 36.505 13.066 -47.006 1.00 47.29 420 VAL B CA 1
ATOM 8446 C C . VAL B 1 420 ? 37.957 13.043 -47.496 1.00 50.20 420 VAL B C 1
ATOM 8447 O O . VAL B 1 420 ? 38.805 13.787 -46.994 1.00 49.70 420 VAL B O 1
ATOM 8459 N N . GLU B 1 422 ? 39.133 13.606 -50.721 1.00 48.97 422 GLU B N 1
ATOM 8460 C CA . GLU B 1 422 ? 39.476 14.442 -51.879 1.00 51.46 422 GLU B CA 1
ATOM 8461 C C . GLU B 1 422 ? 40.724 15.326 -51.734 1.00 53.21 422 GLU B C 1
ATOM 8462 O O . GLU B 1 422 ? 41.594 15.294 -52.606 1.00 52.74 422 GLU B O 1
ATOM 8468 N N . PRO B 1 423 ? 40.826 16.112 -50.641 1.00 53.12 423 PRO B N 1
ATOM 8469 C CA . PRO B 1 423 ? 42.004 16.983 -50.576 1.00 49.61 423 PRO B CA 1
ATOM 8470 C C . PRO B 1 423 ? 43.308 16.201 -50.443 1.00 50.60 423 PRO B C 1
ATOM 8471 O O . PRO B 1 423 ? 44.357 16.723 -50.816 1.00 51.15 423 PRO B O 1
ATOM 8475 N N . ILE B 1 424 ? 43.237 14.973 -49.929 1.00 50.96 424 ILE B N 1
ATOM 8476 C CA . ILE B 1 424 ? 44.415 14.117 -49.794 1.00 51.50 424 ILE B CA 1
ATOM 8477 C C . ILE B 1 424 ? 44.239 12.771 -50.520 1.00 53.61 424 ILE B C 1
ATOM 8478 O O . ILE B 1 424 ? 44.548 11.704 -49.978 1.00 50.73 424 ILE B O 1
ATOM 8483 N N . HIS B 1 425 ? 43.754 12.848 -51.756 1.00 53.21 425 HIS B N 1
ATOM 8484 C CA . HIS B 1 425 ? 43.470 11.679 -52.593 1.00 54.90 425 HIS B CA 1
ATOM 8485 C C . HIS B 1 425 ? 44.668 10.771 -52.901 1.00 56.29 425 HIS B C 1
ATOM 8486 O O . HIS B 1 425 ? 44.486 9.648 -53.374 1.00 56.63 425 HIS B O 1
ATOM 8493 N N . GLU B 1 426 ? 45.882 11.246 -52.635 1.00 54.05 426 GLU B N 1
ATOM 8494 C CA . GLU B 1 426 ? 47.086 10.474 -52.941 1.00 55.93 426 GLU B CA 1
ATOM 8495 C C . GLU B 1 426 ? 47.443 9.499 -51.822 1.00 55.19 426 GLU B C 1
ATOM 8496 O O . GLU B 1 426 ? 48.404 8.738 -51.937 1.00 54.40 426 GLU B O 1
ATOM 8502 N N . ALA B 1 427 ? 46.675 9.528 -50.739 1.00 53.03 427 ALA B N 1
ATOM 8503 C CA . ALA B 1 427 ? 47.006 8.735 -49.559 1.00 50.06 427 ALA B CA 1
ATOM 8504 C C . ALA B 1 427 ? 46.139 7.488 -49.431 1.00 50.15 427 ALA B C 1
ATOM 8505 O O . ALA B 1 427 ? 45.013 7.450 -49.929 1.00 48.41 427 ALA B O 1
ATOM 8507 N N . ASP B 1 428 ? 46.674 6.474 -48.755 1.00 51.50 428 ASP B N 1
ATOM 8508 C CA . ASP B 1 428 ? 45.916 5.276 -48.423 1.00 50.09 428 ASP B CA 1
ATOM 8509 C C . ASP B 1 428 ? 44.849 5.634 -47.400 1.00 48.68 428 ASP B C 1
ATOM 8510 O O . ASP B 1 428 ? 45.171 5.945 -46.248 1.00 47.96 428 ASP B O 1
ATOM 8515 N N . PRO B 1 429 ? 43.572 5.588 -47.817 1.00 48.05 429 PRO B N 1
ATOM 8516 C CA . PRO B 1 429 ? 42.440 5.934 -46.951 1.00 47.46 429 PRO B CA 1
ATOM 8517 C C . PRO B 1 429 ? 42.446 5.145 -45.650 1.00 47.34 429 PRO B C 1
ATOM 8518 O O . PRO B 1 429 ? 41.943 5.636 -44.648 1.00 45.24 429 PRO B O 1
ATOM 8522 N N . SER B 1 430 ? 43.020 3.945 -45.664 1.00 45.55 430 SER B N 1
ATOM 8523 C CA . SER B 1 430 ? 43.141 3.145 -44.450 1.00 46.18 430 SER B CA 1
ATOM 8524 C C . SER B 1 430 ? 44.062 3.791 -43.407 1.00 45.95 430 SER B C 1
ATOM 8525 O O . SER B 1 430 ? 43.772 3.751 -42.209 1.00 47.41 430 SER B O 1
ATOM 8528 N N . LEU B 1 431 ? 45.175 4.369 -43.856 1.00 46.76 431 LEU B N 1
ATOM 8529 C CA . LEU B 1 431 ? 46.082 5.067 -42.940 1.00 48.18 431 LEU B CA 1
ATOM 8530 C C . LEU B 1 431 ? 45.549 6.456 -42.614 1.00 45.25 431 LEU B C 1
ATOM 8531 O O . LEU B 1 431 ? 45.525 6.860 -41.451 1.00 44.00 431 LEU B O 1
ATOM 8536 N N . ALA B 1 432 ? 45.115 7.172 -43.648 1.00 44.57 432 ALA B N 1
ATOM 8537 C CA . ALA B 1 432 ? 44.593 8.529 -43.490 1.00 44.14 432 ALA B CA 1
ATOM 8538 C C . ALA B 1 432 ? 43.433 8.589 -42.496 1.00 45.35 432 ALA B C 1
ATOM 8539 O O . ALA B 1 432 ? 43.427 9.430 -41.594 1.00 43.67 432 ALA B O 1
ATOM 8541 N N . LEU B 1 433 ? 42.458 7.698 -42.659 1.00 42.25 433 LEU B N 1
ATOM 8542 C CA . LEU B 1 433 ? 41.277 7.692 -41.796 1.00 41.52 433 LEU B CA 1
ATOM 8543 C C . LEU B 1 433 ? 41.564 7.274 -40.351 1.00 41.74 433 LEU B C 1
ATOM 8544 O O . LEU B 1 433 ? 40.818 7.643 -39.445 1.00 43.22 433 LEU B O 1
ATOM 8549 N N . LYS B 1 434 ? 42.631 6.509 -40.126 1.00 38.30 434 LYS B N 1
ATOM 8550 C CA . LYS B 1 434 ? 43.026 6.180 -38.759 1.00 41.06 434 LYS B CA 1
ATOM 8551 C C . LYS B 1 434 ? 43.620 7.426 -38.099 1.00 40.16 434 LYS B C 1
ATOM 8552 O O . LYS B 1 434 ? 43.419 7.665 -36.909 1.00 39.53 434 LYS B O 1
ATOM 8558 N N . LEU B 1 435 ? 44.357 8.207 -38.888 1.00 41.42 435 LEU B N 1
ATOM 8559 C CA . LEU B 1 435 ? 44.949 9.463 -38.418 1.00 40.63 435 LEU B CA 1
ATOM 8560 C C . LEU B 1 435 ? 43.866 10.493 -38.099 1.00 39.36 435 LEU B C 1
ATOM 8561 O O . LEU B 1 435 ? 43.950 11.207 -37.089 1.00 40.84 435 LEU B O 1
ATOM 8566 N N . GLY B 1 436 ? 42.857 10.572 -38.965 1.00 38.86 436 GLY B N 1
ATOM 8567 C CA . GLY B 1 436 ? 41.703 11.423 -38.725 1.00 41.00 436 GLY B CA 1
ATOM 8568 C C . GLY B 1 436 ? 41.053 11.063 -37.404 1.00 42.45 436 GLY B C 1
ATOM 8569 O O . GLY B 1 436 ? 40.675 11.938 -36.615 1.00 37.25 436 GLY B O 1
ATOM 8570 N N . ARG B 1 437 ? 40.935 9.759 -37.160 1.00 40.53 437 ARG B N 1
ATOM 8571 C CA . ARG B 1 437 ? 40.389 9.243 -35.909 1.00 38.42 437 ARG B CA 1
ATOM 8572 C C . ARG B 1 437 ? 41.244 9.633 -34.708 1.00 36.24 437 ARG B C 1
ATOM 8573 O O . ARG B 1 437 ? 40.723 10.066 -33.678 1.00 36.59 437 ARG B O 1
ATOM 8581 N N . ILE B 1 438 ? 42.556 9.466 -34.842 1.00 34.78 438 ILE B N 1
ATOM 8582 C CA . ILE B 1 438 ? 43.489 9.781 -33.768 1.00 35.86 438 ILE B CA 1
ATOM 8583 C C . ILE B 1 438 ? 43.450 11.280 -33.472 1.00 38.21 438 ILE B C 1
ATOM 8584 O O . ILE B 1 438 ? 43.552 11.701 -32.315 1.00 35.19 438 ILE B O 1
ATOM 8589 N N . TYR B 1 439 ? 43.278 12.077 -34.521 1.00 35.55 439 TYR B N 1
ATOM 8590 C CA . TYR B 1 439 ? 43.206 13.525 -34.348 1.00 35.88 439 TYR B CA 1
ATOM 8591 C C . TYR B 1 439 ? 41.933 13.919 -33.602 1.00 35.17 439 TYR B C 1
ATOM 8592 O O . TYR B 1 439 ? 41.983 14.728 -32.675 1.00 34.96 439 TYR B O 1
ATOM 8601 N N . TYR B 1 440 ? 40.797 13.343 -33.991 1.00 33.32 440 TYR B N 1
ATOM 8602 C CA . TYR B 1 440 ? 39.528 13.662 -33.336 1.00 33.00 440 TYR B CA 1
ATOM 8603 C C . TYR B 1 440 ? 39.436 13.149 -31.901 1.00 33.15 440 TYR B C 1
ATOM 8604 O O . TYR B 1 440 ? 38.710 13.711 -31.084 1.00 35.86 440 TYR B O 1
ATOM 8613 N N . LEU B 1 441 ? 40.175 12.090 -31.585 1.00 35.12 441 LEU B N 1
ATOM 8614 C CA . LEU B 1 441 ? 40.245 11.631 -30.202 1.00 35.02 441 LEU B CA 1
ATOM 8615 C C . LEU B 1 441 ? 40.993 12.658 -29.354 1.00 32.84 441 LEU B C 1
ATOM 8616 O O . LEU B 1 441 ? 40.581 12.966 -28.237 1.00 32.69 441 LEU B O 1
ATOM 8629 N N . LEU B 1 443 ? 41.186 15.812 -29.963 1.00 31.92 443 LEU B N 1
ATOM 8630 C CA . LEU B 1 443 ? 40.240 16.923 -29.852 1.00 34.24 443 LEU B CA 1
ATOM 8631 C C . LEU B 1 443 ? 39.204 16.675 -28.768 1.00 36.49 443 LEU B C 1
ATOM 8632 O O . LEU B 1 443 ? 38.909 17.558 -27.962 1.00 32.59 443 LEU B O 1
ATOM 8637 N N . LEU B 1 444 ? 38.637 15.471 -28.776 1.00 32.90 444 LEU B N 1
ATOM 8638 C CA . LEU B 1 444 ? 37.630 15.069 -27.798 1.00 34.08 444 LEU B CA 1
ATOM 8639 C C . LEU B 1 444 ? 38.188 15.143 -26.385 1.00 29.38 444 LEU B C 1
ATOM 8640 O O . LEU B 1 444 ? 37.467 15.431 -25.434 1.00 33.35 444 LEU B O 1
ATOM 8645 N N . ALA B 1 445 ? 39.485 14.890 -26.256 1.00 30.74 445 ALA B N 1
ATOM 8646 C CA . ALA B 1 445 ? 40.152 14.872 -24.961 1.00 31.67 445 ALA B CA 1
ATOM 8647 C C . ALA B 1 445 ? 40.455 16.269 -24.419 1.00 30.66 445 ALA B C 1
ATOM 8648 O O . ALA B 1 445 ? 41.077 16.398 -23.369 1.00 32.80 445 ALA B O 1
ATOM 8650 N N . ASN B 1 446 ? 40.031 17.306 -25.136 1.00 31.48 446 ASN B N 1
ATOM 8651 C CA . ASN B 1 446 ? 40.319 18.678 -24.705 1.00 34.14 446 ASN B CA 1
ATOM 8652 C C . ASN B 1 446 ? 39.110 19.421 -24.135 1.00 35.89 446 ASN B C 1
ATOM 8653 O O . ASN B 1 446 ? 39.063 20.656 -24.164 1.00 34.46 446 ASN B O 1
ATOM 8658 N N . HIS B 1 447 ? 38.143 18.663 -23.616 1.00 31.23 447 HIS B N 1
ATOM 8659 C CA . HIS B 1 447 ? 37.028 19.212 -22.851 1.00 33.35 447 HIS B CA 1
ATOM 8660 C C . HIS B 1 447 ? 37.539 20.196 -21.805 1.00 31.84 447 HIS B C 1
ATOM 8661 O O . HIS B 1 447 ? 38.508 19.912 -21.107 1.00 33.24 447 HIS B O 1
ATOM 8668 N N . SER B 1 448 ? 36.882 21.347 -21.689 1.00 36.03 448 SER B N 1
ATOM 8669 C CA . SER B 1 448 ? 37.244 22.332 -20.674 1.00 33.37 448 SER B CA 1
ATOM 8670 C C . SER B 1 448 ? 36.821 21.867 -19.283 1.00 35.77 448 SER B C 1
ATOM 8671 O O . SER B 1 448 ? 37.400 22.271 -18.272 1.00 34.84 448 SER B O 1
ATOM 8674 N N . CYS B 1 449 ? 35.811 20.999 -19.255 1.00 37.38 449 CYS B N 1
ATOM 8675 C CA . CYS B 1 449 ? 35.138 20.554 -18.029 1.00 38.14 449 CYS B CA 1
ATOM 8676 C C . CYS B 1 449 ? 36.001 20.239 -16.780 1.00 36.02 449 CYS B C 1
ATOM 8677 O O . CYS B 1 449 ? 35.664 20.683 -15.677 1.00 37.06 449 CYS B O 1
ATOM 8680 N N . PRO B 1 450 ? 37.096 19.469 -16.935 1.00 35.18 450 PRO B N 1
ATOM 8681 C CA . PRO B 1 450 ? 37.914 19.137 -15.759 1.00 36.52 450 PRO B CA 1
ATOM 8682 C C . PRO B 1 450 ? 38.451 20.353 -14.995 1.00 38.80 450 PRO B C 1
ATOM 8683 O O . PRO B 1 450 ? 38.540 20.327 -13.767 1.00 37.65 450 PRO B O 1
ATOM 8687 N N . ARG B 1 451 ? 38.807 21.406 -15.721 1.00 38.00 451 ARG B N 1
ATOM 8688 C CA . ARG B 1 451 ? 39.426 22.574 -15.102 1.00 39.34 451 ARG B CA 1
ATOM 8689 C C . ARG B 1 451 ? 38.401 23.604 -14.619 1.00 37.88 451 ARG B C 1
ATOM 8690 O O . ARG B 1 451 ? 38.763 24.662 -14.099 1.00 37.66 451 ARG B O 1
ATOM 8698 N N . PHE B 1 452 ? 37.122 23.290 -14.786 1.00 36.86 452 PHE B N 1
ATOM 8699 C CA . PHE B 1 452 ? 36.067 24.151 -14.276 1.00 38.38 452 PHE B CA 1
ATOM 8700 C C . PHE B 1 452 ? 35.923 23.968 -12.768 1.00 40.45 452 PHE B C 1
ATOM 8701 O O . PHE B 1 452 ? 35.570 24.906 -12.049 1.00 42.77 452 PHE B O 1
ATOM 8709 N N . TRP B 1 453 ? 36.217 22.760 -12.291 1.00 40.17 453 TRP B N 1
ATOM 8710 C CA . TRP B 1 453 ? 35.979 22.401 -10.893 1.00 42.17 453 TRP B CA 1
ATOM 8711 C C . TRP B 1 453 ? 37.192 22.628 -10.000 1.00 44.15 453 TRP B C 1
ATOM 8712 O O . TRP B 1 453 ? 38.301 22.810 -10.486 1.00 44.04 453 TRP B O 1
ATOM 8723 N N . GLU B 1 454 ? 36.970 22.622 -8.691 1.00 44.85 454 GLU B N 1
ATOM 8724 C CA . GLU B 1 454 ? 38.015 22.970 -7.736 1.00 45.68 454 GLU B CA 1
ATOM 8725 C C . GLU B 1 454 ? 39.042 21.853 -7.575 1.00 46.62 454 GLU B C 1
ATOM 8726 O O . GLU B 1 454 ? 40.246 22.114 -7.498 1.00 48.76 454 GLU B O 1
ATOM 8732 N N . ASN B 1 455 ? 38.569 20.611 -7.523 1.00 45.36 455 ASN B N 1
ATOM 8733 C CA . ASN B 1 455 ? 39.473 19.473 -7.397 1.00 46.98 455 ASN B CA 1
ATOM 8734 C C . ASN B 1 455 ? 39.611 18.700 -8.704 1.00 43.63 455 ASN B C 1
ATOM 8735 O O . ASN B 1 455 ? 38.685 18.653 -9.513 1.00 41.98 455 ASN B O 1
ATOM 8740 N N . ILE B 1 456 ? 40.781 18.096 -8.892 1.00 47.43 456 ILE B N 1
ATOM 8741 C CA . ILE B 1 456 ? 41.140 17.423 -10.139 1.00 46.02 456 ILE B CA 1
ATOM 8742 C C . ILE B 1 456 ? 40.437 16.074 -10.310 1.00 45.66 456 ILE B C 1
ATOM 8743 O O . ILE B 1 456 ? 40.123 15.661 -11.431 1.00 47.32 456 ILE B O 1
ATOM 8748 N N . ASP B 1 457 ? 40.172 15.398 -9.197 1.00 47.99 457 ASP B N 1
ATOM 8749 C CA . ASP B 1 457 ? 39.636 14.044 -9.242 1.00 46.11 457 ASP B CA 1
ATOM 8750 C C . ASP B 1 457 ? 38.142 14.013 -9.581 1.00 47.86 457 ASP B C 1
ATOM 8751 O O . ASP B 1 457 ? 37.296 14.002 -8.687 1.00 50.86 457 ASP B O 1
ATOM 8756 N N . THR B 1 458 ? 37.830 13.997 -10.877 1.00 46.05 458 THR B N 1
ATOM 8757 C CA . THR B 1 458 ? 36.447 13.935 -11.360 1.00 45.29 458 THR B CA 1
ATOM 8758 C C . THR B 1 458 ? 36.310 12.976 -12.540 1.00 44.19 458 THR B C 1
ATOM 8759 O O . THR B 1 458 ? 37.306 12.554 -13.126 1.00 44.58 458 THR B O 1
ATOM 8763 N N . ARG B 1 459 ? 35.072 12.636 -12.887 1.00 44.81 459 ARG B N 1
ATOM 8764 C CA . ARG B 1 459 ? 34.814 11.725 -13.995 1.00 43.19 459 ARG B CA 1
ATOM 8765 C C . ARG B 1 459 ? 35.221 12.328 -15.335 1.00 43.58 459 ARG B C 1
ATOM 8766 O O . ARG B 1 459 ? 35.595 11.604 -16.260 1.00 42.14 459 ARG B O 1
ATOM 8774 N N . VAL B 1 460 ? 35.147 13.654 -15.438 1.00 43.72 460 VAL B N 1
ATOM 8775 C CA . VAL B 1 460 ? 35.505 14.345 -16.676 1.00 41.60 460 VAL B CA 1
ATOM 8776 C C . VAL B 1 460 ? 37.020 14.423 -16.892 1.00 39.96 460 VAL B C 1
ATOM 8777 O O . VAL B 1 460 ? 37.488 14.341 -18.025 1.00 38.77 460 VAL B O 1
ATOM 8781 N N . THR B 1 461 ? 37.779 14.579 -15.810 1.00 39.58 461 THR B N 1
ATOM 8782 C CA . THR B 1 461 ? 39.238 14.537 -15.900 1.00 41.72 461 THR B CA 1
ATOM 8783 C C . THR B 1 461 ? 39.689 13.143 -16.342 1.00 43.24 461 THR B C 1
ATOM 8784 O O . THR B 1 461 ? 40.566 13.005 -17.199 1.00 41.43 461 THR B O 1
ATOM 8788 N N . PHE B 1 462 ? 39.075 12.114 -15.757 1.00 42.63 462 PHE B N 1
ATOM 8789 C CA . PHE B 1 462 ? 39.361 10.730 -16.131 1.00 41.79 462 PHE B CA 1
ATOM 8790 C C . PHE B 1 462 ? 39.101 10.524 -17.618 1.00 39.65 462 PHE B C 1
ATOM 8791 O O . PHE B 1 462 ? 39.929 9.948 -18.323 1.00 41.09 462 PHE B O 1
ATOM 8799 N N . GLY B 1 463 ? 37.955 11.003 -18.094 1.00 38.38 463 GLY B N 1
ATOM 8800 C CA . GLY B 1 463 ? 37.577 10.845 -19.488 1.00 38.42 463 GLY B CA 1
ATOM 8801 C C . GLY B 1 463 ? 38.519 11.512 -20.476 1.00 39.54 463 GLY B C 1
ATOM 8802 O O . GLY B 1 463 ? 38.824 10.944 -21.532 1.00 38.67 463 GLY B O 1
ATOM 8803 N N . ASN B 1 464 ? 38.968 12.725 -20.149 1.00 39.30 464 ASN B N 1
ATOM 8804 C CA . ASN B 1 464 ? 39.956 13.421 -20.970 1.00 37.26 464 ASN B CA 1
ATOM 8805 C C . ASN B 1 464 ? 41.244 12.611 -21.099 1.00 36.29 464 ASN B C 1
ATOM 8806 O O . ASN B 1 464 ? 41.765 12.422 -22.200 1.00 36.78 464 ASN B O 1
ATOM 8811 N N . VAL B 1 465 ? 41.754 12.138 -19.965 1.00 35.61 465 VAL B N 1
ATOM 8812 C CA . VAL B 1 465 ? 43.011 11.395 -19.933 1.00 39.67 465 VAL B CA 1
ATOM 8813 C C . VAL B 1 465 ? 42.898 10.043 -20.643 1.00 38.63 465 VAL B C 1
ATOM 8814 O O . VAL B 1 465 ? 43.803 9.640 -21.373 1.00 37.49 465 VAL B O 1
ATOM 8818 N N . ALA B 1 466 ? 41.777 9.357 -20.440 1.00 40.45 466 ALA B N 1
ATOM 8819 C CA . ALA B 1 466 ? 41.526 8.077 -21.102 1.00 38.62 466 ALA B CA 1
ATOM 8820 C C . ALA B 1 466 ? 41.437 8.232 -22.617 1.00 38.01 466 ALA B C 1
ATOM 8821 O O . ALA B 1 466 ? 41.933 7.392 -23.369 1.00 35.40 466 ALA B O 1
ATOM 8823 N N . THR B 1 467 ? 40.794 9.308 -23.059 1.00 36.49 467 THR B N 1
ATOM 8824 C CA . THR B 1 467 ? 40.604 9.560 -24.484 1.00 34.78 467 THR B CA 1
ATOM 8825 C C . THR B 1 467 ? 41.922 9.900 -25.189 1.00 36.11 467 THR B C 1
ATOM 8826 O O . THR B 1 467 ? 42.187 9.404 -26.285 1.00 35.35 467 THR B O 1
ATOM 8830 N N . ILE B 1 468 ? 42.744 10.747 -24.570 1.00 36.03 468 ILE B N 1
ATOM 8831 C CA . ILE B 1 468 ? 44.033 11.097 -25.168 1.00 36.51 468 ILE B CA 1
ATOM 8832 C C . ILE B 1 468 ? 45.002 9.914 -25.079 1.00 36.47 468 ILE B C 1
ATOM 8833 O O . ILE B 1 468 ? 45.850 9.731 -25.953 1.00 34.99 468 ILE B O 1
ATOM 8838 N N . SER B 1 469 ? 44.866 9.104 -24.030 1.00 39.76 469 SER B N 1
ATOM 8839 C CA . SER B 1 469 ? 45.683 7.900 -23.894 1.00 39.46 469 SER B CA 1
ATOM 8840 C C . SER B 1 469 ? 45.415 6.950 -25.054 1.00 38.75 469 SER B C 1
ATOM 8841 O O . 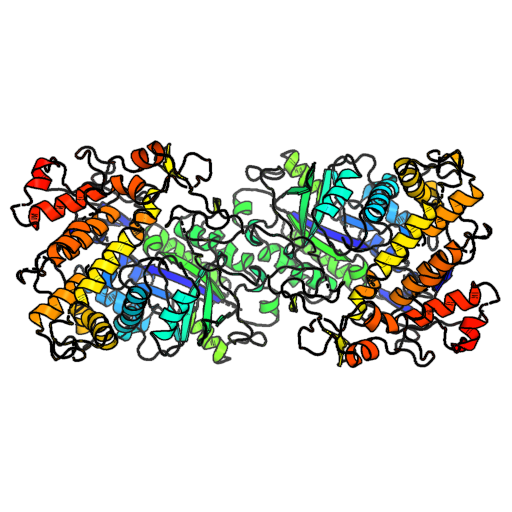SER B 1 469 ? 46.332 6.325 -25.585 1.00 39.01 469 SER B O 1
ATOM 8844 N N . LYS B 1 470 ? 44.151 6.857 -25.447 1.00 38.36 470 LYS B N 1
ATOM 8845 C CA . LYS B 1 470 ? 43.754 6.049 -26.592 1.00 39.78 470 LYS B CA 1
ATOM 8846 C C . LYS B 1 470 ? 44.437 6.550 -27.857 1.00 41.75 470 LYS B C 1
ATOM 8847 O O . LYS B 1 470 ? 45.023 5.773 -28.609 1.00 40.73 470 LYS B O 1
ATOM 8853 N N . ALA B 1 471 ? 44.351 7.859 -28.085 1.00 38.09 471 ALA B N 1
ATOM 8854 C CA . ALA B 1 471 ? 44.938 8.486 -29.265 1.00 38.29 471 ALA B CA 1
ATOM 8855 C C . ALA B 1 471 ? 46.452 8.277 -29.343 1.00 36.27 471 ALA B C 1
ATOM 8856 O O . ALA B 1 471 ? 46.984 7.941 -30.401 1.00 38.09 471 ALA B O 1
ATOM 8858 N N . LEU B 1 472 ? 47.136 8.477 -28.222 1.00 36.03 472 LEU B N 1
ATOM 8859 C CA . LEU B 1 472 ? 48.592 8.382 -28.174 1.00 38.26 472 LEU B CA 1
ATOM 8860 C C . LEU B 1 472 ? 49.078 6.958 -28.449 1.00 41.08 472 LEU B C 1
ATOM 8861 O O . LEU B 1 472 ? 49.976 6.739 -29.263 1.00 38.69 472 LEU B O 1
ATOM 8866 N N . ILE B 1 473 ? 48.477 5.993 -27.762 1.00 41.99 473 ILE B N 1
ATOM 8867 C CA . ILE B 1 473 ? 48.866 4.599 -27.920 1.00 42.62 473 ILE B CA 1
ATOM 8868 C C . ILE B 1 473 ? 48.662 4.129 -29.360 1.00 41.97 473 ILE B C 1
ATOM 8869 O O . ILE B 1 473 ? 49.518 3.442 -29.917 1.00 46.38 473 ILE B O 1
ATOM 8874 N N . GLU B 1 474 ? 47.553 4.529 -29.975 1.00 39.84 474 GLU B N 1
ATOM 8875 C CA . GLU B 1 474 ? 47.296 4.166 -31.363 1.00 39.58 474 GLU B CA 1
ATOM 8876 C C . GLU B 1 474 ? 48.277 4.812 -32.329 1.00 43.60 474 GLU B C 1
ATOM 8877 O O . GLU B 1 474 ? 48.688 4.192 -33.314 1.00 41.90 474 GLU B O 1
ATOM 8883 N N . LEU B 1 475 ? 48.631 6.067 -32.063 1.00 41.48 475 LEU B N 1
ATOM 8884 C CA . LEU B 1 475 ? 49.632 6.748 -32.876 1.00 40.76 475 LEU B CA 1
ATOM 8885 C C . LEU B 1 475 ? 50.967 6.048 -32.694 1.00 42.61 475 LEU B C 1
ATOM 8886 O O . LEU B 1 475 ? 51.681 5.783 -33.661 1.00 44.10 475 LEU B O 1
ATOM 8899 N N . GLU B 1 477 ? 51.477 2.984 -31.898 1.00 46.84 477 GLU B N 1
ATOM 8900 C CA . GLU B 1 477 ? 51.432 1.681 -32.548 1.00 47.09 477 GLU B CA 1
ATOM 8901 C C . GLU B 1 477 ? 51.532 1.773 -34.070 1.00 50.35 477 GLU B C 1
ATOM 8902 O O . GLU B 1 477 ? 52.062 0.868 -34.712 1.00 51.02 477 GLU B O 1
ATOM 8908 N N . LEU B 1 478 ? 51.046 2.871 -34.645 1.00 46.54 478 LEU B N 1
ATOM 8909 C CA . LEU B 1 478 ? 51.234 3.126 -36.076 1.00 47.49 478 LEU B CA 1
ATOM 8910 C C . LEU B 1 478 ? 52.714 3.313 -36.418 1.00 50.86 478 LEU B C 1
ATOM 8911 O O . LEU B 1 478 ? 53.186 2.843 -37.455 1.00 53.78 478 LEU B O 1
ATOM 8916 N N . TYR B 1 479 ? 53.435 4.009 -35.546 1.00 49.16 479 TYR B N 1
ATOM 8917 C CA . TYR B 1 479 ? 54.864 4.235 -35.733 1.00 53.48 479 TYR B CA 1
ATOM 8918 C C . TYR B 1 479 ? 55.656 2.944 -35.527 1.00 56.08 479 TYR B C 1
ATOM 8919 O O . TYR B 1 479 ? 56.671 2.711 -36.191 1.00 57.04 479 TYR B O 1
ATOM 8936 N N . GLU B 1 481 ? 54.405 -0.254 -36.001 1.00 57.85 481 GLU B N 1
ATOM 8937 C CA . GLU B 1 481 ? 54.090 -1.138 -37.118 1.00 58.91 481 GLU B CA 1
ATOM 8938 C C . GLU B 1 481 ? 54.717 -0.649 -38.423 1.00 62.11 481 GLU B C 1
ATOM 8939 O O . GLU B 1 481 ? 54.658 -1.336 -39.443 1.00 65.19 481 GLU B O 1
ATOM 8945 N N . GLU B 1 482 ? 55.316 0.539 -38.379 1.00 60.46 482 GLU B N 1
ATOM 8946 C CA . GLU B 1 482 ? 56.061 1.077 -39.512 1.00 60.75 482 GLU B CA 1
ATOM 8947 C C . GLU B 1 482 ? 57.565 1.022 -39.219 1.00 62.22 482 GLU B C 1
ATOM 8948 O O . GLU B 1 482 ? 58.394 1.342 -40.076 1.00 64.22 482 GLU B O 1
ATOM 8954 N N . ASN B 1 483 ? 57.898 0.572 -38.008 1.00 62.00 483 ASN B N 1
ATOM 8955 C CA . ASN B 1 483 ? 59.285 0.417 -37.553 1.00 62.32 483 ASN B CA 1
ATOM 8956 C C . ASN B 1 483 ? 60.020 1.751 -37.422 1.00 62.78 483 ASN B C 1
ATOM 8957 O O . ASN B 1 483 ? 61.169 1.886 -37.851 1.00 61.25 483 ASN B O 1
ATOM 8962 N N . GLU B 1 484 ? 59.348 2.727 -36.817 1.00 61.10 484 GLU B N 1
ATOM 8963 C CA . GLU B 1 484 ? 59.909 4.063 -36.653 1.00 61.38 484 GLU B CA 1
ATOM 8964 C C . GLU B 1 484 ? 60.409 4.296 -35.226 1.00 58.78 484 GLU B C 1
ATOM 8965 O O . GLU B 1 484 ? 59.902 3.712 -34.266 1.00 58.97 484 GLU B O 1
ATOM 8971 N N . GLU B 1 485 ? 61.422 5.146 -35.107 1.00 58.30 485 GLU B N 1
ATOM 8972 C CA . GLU B 1 485 ? 61.958 5.559 -33.820 1.00 58.03 485 GLU B CA 1
ATOM 8973 C C . GLU B 1 485 ? 60.988 6.527 -33.140 1.00 55.10 485 GLU B C 1
ATOM 8974 O O . GLU B 1 485 ? 61.008 6.693 -31.919 1.00 54.23 485 GLU B O 1
ATOM 8980 N N . ARG B 1 486 ? 60.128 7.155 -33.940 1.00 54.68 486 ARG B N 1
ATOM 8981 C CA . ARG B 1 486 ? 59.161 8.130 -33.433 1.00 53.26 486 ARG B CA 1
ATOM 8982 C C . ARG B 1 486 ? 58.127 7.515 -32.496 1.00 53.63 486 ARG B C 1
ATOM 8983 O O . ARG B 1 486 ? 57.415 8.232 -31.790 1.00 51.58 486 ARG B O 1
ATOM 8991 N N . ALA B 1 487 ? 58.037 6.189 -32.501 1.00 52.61 487 ALA B N 1
ATOM 8992 C CA . ALA B 1 487 ? 57.167 5.480 -31.572 1.00 54.14 487 ALA B CA 1
ATOM 8993 C C . ALA B 1 487 ? 57.480 5.877 -30.125 1.00 53.19 487 ALA B C 1
ATOM 8994 O O . ALA B 1 487 ? 56.575 6.022 -29.302 1.00 52.46 487 ALA B O 1
ATOM 8996 N N . ASN B 1 488 ? 58.763 6.070 -29.831 1.00 52.88 488 ASN B N 1
ATOM 8997 C CA . ASN B 1 488 ? 59.213 6.473 -28.502 1.00 51.28 488 ASN B CA 1
ATOM 8998 C C . ASN B 1 488 ? 58.925 7.927 -28.165 1.00 53.59 488 ASN B C 1
ATOM 8999 O O . ASN B 1 488 ? 58.799 8.283 -26.990 1.00 53.51 488 ASN B O 1
ATOM 9004 N N . TYR B 1 489 ? 58.867 8.770 -29.194 1.00 49.39 489 TYR B N 1
ATOM 9005 C CA . TYR B 1 489 ? 58.564 10.184 -29.009 1.00 52.33 489 TYR B CA 1
ATOM 9006 C C . TYR B 1 489 ? 57.156 10.269 -28.448 1.00 50.53 489 TYR B C 1
ATOM 9007 O O . TYR B 1 489 ? 56.853 11.101 -27.588 1.00 49.39 489 TYR B O 1
ATOM 9016 N N . ILE B 1 490 ? 56.303 9.382 -28.952 1.00 49.54 490 ILE B N 1
ATOM 9017 C CA . ILE B 1 490 ? 54.910 9.309 -28.542 1.00 48.91 490 ILE B CA 1
ATOM 9018 C C . ILE B 1 490 ? 54.784 8.624 -27.182 1.00 47.92 490 ILE B C 1
ATOM 9019 O O . ILE B 1 490 ? 53.992 9.047 -26.339 1.00 44.77 490 ILE B O 1
ATOM 9024 N N . PHE B 1 491 ? 55.573 7.576 -26.963 1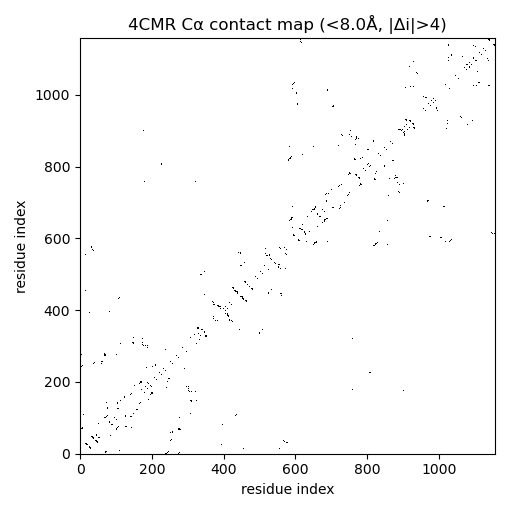.00 47.57 491 PHE B N 1
ATOM 9025 C CA . PHE B 1 491 ? 55.571 6.906 -25.666 1.00 48.09 491 PHE B CA 1
ATOM 9026 C C . PHE B 1 491 ? 56.048 7.848 -24.567 1.00 48.03 491 PHE B C 1
ATOM 9027 O O . PHE B 1 491 ? 55.615 7.739 -23.420 1.00 48.07 491 PHE B O 1
ATOM 9035 N N . LEU B 1 492 ? 56.943 8.768 -24.917 1.00 46.60 492 LEU B N 1
ATOM 9036 C CA . LEU B 1 492 ? 57.396 9.784 -23.969 1.00 47.26 492 LEU B CA 1
ATOM 9037 C C . LEU B 1 492 ? 56.232 10.663 -23.514 1.00 43.95 492 LEU B C 1
ATOM 9038 O O . LEU B 1 492 ? 56.114 10.989 -22.331 1.00 44.73 492 LEU B O 1
ATOM 9043 N N . GLU B 1 493 ? 55.380 11.045 -24.461 1.00 43.47 493 GLU B N 1
ATOM 9044 C CA . GLU B 1 493 ? 54.193 11.839 -24.158 1.00 42.58 493 GLU B CA 1
ATOM 9045 C C . GLU B 1 493 ? 53.250 11.079 -23.230 1.00 44.31 493 GLU B C 1
ATOM 9046 O O . GLU B 1 493 ? 52.781 11.626 -22.228 1.00 41.64 493 GLU B O 1
ATOM 9052 N N . TYR B 1 494 ? 52.978 9.820 -23.571 1.00 45.29 494 TYR B N 1
ATOM 9053 C CA . TYR B 1 494 ? 52.124 8.965 -22.749 1.00 45.60 494 TYR B CA 1
ATOM 9054 C C . TYR B 1 494 ? 52.675 8.863 -21.329 1.00 45.23 494 TYR B C 1
ATOM 9055 O O . TYR B 1 494 ? 51.919 8.889 -20.357 1.00 44.78 494 TYR B O 1
ATOM 9072 N N . LYS B 1 496 ? 54.281 11.069 -19.727 1.00 45.12 496 LYS B N 1
ATOM 9073 C CA . LYS B 1 496 ? 54.049 12.319 -19.014 1.00 45.01 496 LYS B CA 1
ATOM 9074 C C . LYS B 1 496 ? 52.692 12.299 -18.307 1.00 46.26 496 LYS B C 1
ATOM 9075 O O . LYS B 1 496 ? 52.487 13.008 -17.320 1.00 46.79 496 LYS B O 1
ATOM 9081 N N . LEU B 1 497 ? 51.779 11.469 -18.809 1.00 45.55 497 LEU B N 1
ATOM 9082 C CA . LEU B 1 497 ? 50.485 11.250 -18.163 1.00 46.54 497 LEU B CA 1
ATOM 9083 C C . LEU B 1 497 ? 50.634 10.361 -16.928 1.00 48.10 497 LEU B C 1
ATOM 9084 O O . LEU B 1 497 ? 50.195 10.727 -15.838 1.00 48.43 497 LEU B O 1
ATOM 9089 N N . LEU B 1 498 ? 51.259 9.199 -17.111 1.00 47.37 498 LEU B N 1
ATOM 9090 C CA . LEU B 1 498 ? 51.544 8.269 -16.016 1.00 49.01 498 LEU B CA 1
ATOM 9091 C C . LEU B 1 498 ? 52.270 8.945 -14.860 1.00 50.89 498 LEU B C 1
ATOM 9092 O O . LEU B 1 498 ? 51.918 8.761 -13.693 1.00 51.43 498 LEU B O 1
ATOM 9097 N N . ALA B 1 499 ? 53.300 9.716 -15.198 1.00 49.30 499 ALA B N 1
ATOM 9098 C CA . ALA B 1 499 ? 54.126 10.386 -14.204 1.00 46.72 499 ALA B CA 1
ATOM 9099 C C . ALA B 1 499 ? 53.719 11.847 -14.055 1.00 47.33 499 ALA B C 1
ATOM 9100 O O . ALA B 1 499 ? 54.564 12.705 -13.792 1.00 47.85 499 ALA B O 1
ATOM 9102 N N . PHE B 1 500 ? 52.424 12.118 -14.225 1.00 46.77 500 PHE B N 1
ATOM 9103 C CA . PHE B 1 500 ? 51.866 13.470 -14.088 1.00 45.30 500 PHE B CA 1
ATOM 9104 C C . PHE B 1 500 ? 52.376 14.294 -12.890 1.00 43.88 500 PHE B C 1
ATOM 9105 O O . PHE B 1 500 ? 52.674 15.479 -13.049 1.00 45.15 500 PHE B O 1
ATOM 9113 N N . PRO B 1 501 ? 52.483 13.682 -11.693 1.00 46.14 501 PRO B N 1
ATOM 9114 C CA . PRO B 1 501 ? 52.963 14.492 -10.565 1.00 44.02 501 PRO B CA 1
ATOM 9115 C C . PRO B 1 501 ? 54.402 14.988 -10.706 1.00 45.25 501 PRO B C 1
ATOM 9116 O O . PRO B 1 501 ? 54.778 15.920 -9.994 1.00 46.77 501 PRO B O 1
ATOM 9120 N N . GLN B 1 502 ? 55.190 14.390 -11.596 1.00 46.76 502 GLN B N 1
ATOM 9121 C CA . GLN B 1 502 ? 56.574 14.826 -11.795 1.00 46.40 502 GLN B CA 1
ATOM 9122 C C . GLN B 1 502 ? 56.638 16.192 -12.483 1.00 46.17 502 GLN B C 1
ATOM 9123 O O . GLN B 1 502 ? 57.632 16.917 -12.379 1.00 45.40 502 GLN B O 1
ATOM 9129 N N . LEU B 1 503 ? 55.556 16.552 -13.162 1.00 43.31 503 LEU B N 1
ATOM 9130 C CA . LEU B 1 503 ? 55.514 17.790 -13.923 1.00 42.31 503 LEU B CA 1
ATOM 9131 C C . LEU B 1 503 ? 55.673 19.052 -13.069 1.00 41.76 503 LEU B C 1
ATOM 9132 O O . LEU B 1 503 ? 56.056 20.095 -13.589 1.00 43.46 503 LEU B O 1
ATOM 9137 N N . TYR B 1 504 ? 55.396 18.964 -11.767 1.00 44.03 504 TYR B N 1
ATOM 9138 C CA . TYR B 1 504 ? 55.648 20.099 -10.873 1.00 47.40 504 TYR B CA 1
ATOM 9139 C C . TYR B 1 504 ? 57.119 20.501 -10.943 1.00 44.97 504 TYR B C 1
ATOM 9140 O O . TYR B 1 504 ? 57.450 21.687 -10.942 1.00 46.56 504 TYR B O 1
ATOM 9149 N N . TYR B 1 505 ? 57.997 19.502 -10.996 1.00 46.27 505 TYR B N 1
ATOM 9150 C CA . TYR B 1 505 ? 59.429 19.749 -11.081 1.00 45.17 505 TYR B CA 1
ATOM 9151 C C . TYR B 1 505 ? 59.829 20.110 -12.512 1.00 44.24 505 TYR B C 1
ATOM 9152 O O . TYR B 1 505 ? 60.521 21.103 -12.739 1.00 43.30 505 TYR B O 1
ATOM 9161 N N . ASP B 1 506 ? 59.380 19.312 -13.476 1.00 44.23 506 ASP B N 1
ATOM 9162 C CA . ASP B 1 506 ? 59.741 19.524 -14.877 1.00 41.33 506 ASP B CA 1
ATOM 9163 C C . ASP B 1 506 ? 59.231 20.848 -15.446 1.00 44.15 506 ASP B C 1
ATOM 9164 O O . ASP B 1 506 ? 59.812 21.389 -16.386 1.00 40.89 506 ASP B O 1
ATOM 9169 N N . TYR B 1 507 ? 58.145 21.365 -14.880 1.00 43.79 507 TYR B N 1
ATOM 9170 C CA . TYR B 1 507 ? 57.558 22.606 -15.377 1.00 44.70 507 TYR B CA 1
ATOM 9171 C C . TYR B 1 507 ? 58.019 23.846 -14.606 1.00 44.13 507 TYR B C 1
ATOM 9172 O O . TYR B 1 507 ? 57.513 24.942 -14.850 1.00 45.54 507 TYR B O 1
ATOM 9181 N N . ASP B 1 508 ? 58.970 23.670 -13.691 1.00 45.54 508 ASP B N 1
ATOM 9182 C CA . ASP B 1 508 ? 59.478 24.776 -12.874 1.00 48.20 508 ASP B CA 1
ATOM 9183 C C . ASP B 1 508 ? 58.346 25.536 -12.186 1.00 49.70 508 ASP B C 1
ATOM 9184 O O . ASP B 1 508 ? 58.346 26.772 -12.180 1.00 46.69 508 ASP B O 1
ATOM 9189 N N . LEU B 1 509 ? 57.380 24.810 -11.626 1.00 46.94 509 LEU B N 1
ATOM 9190 C CA . LEU B 1 509 ? 56.195 25.453 -11.050 1.00 47.67 509 LEU B CA 1
ATOM 9191 C C . LEU B 1 509 ? 56.521 26.226 -9.769 1.00 50.19 509 LEU B C 1
ATOM 9192 O O . LEU B 1 509 ? 55.794 27.145 -9.387 1.00 50.49 509 LEU B O 1
ATOM 9197 N N . PHE B 1 510 ? 57.631 25.858 -9.132 1.00 48.91 510 PHE B N 1
ATOM 9198 C CA . PHE B 1 510 ? 58.127 26.521 -7.923 1.00 50.32 510 PHE B CA 1
ATOM 9199 C C . PHE B 1 510 ? 58.490 27.997 -8.125 1.00 49.34 510 PHE B C 1
ATOM 9200 O O . PHE B 1 510 ? 58.520 28.771 -7.168 1.00 51.13 510 PHE B O 1
ATOM 9208 N N . ARG B 1 511 ? 58.777 28.379 -9.366 1.00 49.61 511 ARG B N 1
ATOM 9209 C CA . ARG B 1 511 ? 59.131 29.761 -9.682 1.00 49.36 511 ARG B CA 1
ATOM 9210 C C . ARG B 1 511 ? 57.917 30.671 -9.600 1.00 51.41 511 ARG B C 1
ATOM 9211 O O . ARG B 1 511 ? 58.040 31.892 -9.453 1.00 51.05 511 ARG B O 1
ATOM 9227 N N . LYS B 1 513 ? 54.372 32.290 -8.163 1.00 48.28 513 LYS B N 1
ATOM 9228 C CA . LYS B 1 513 ? 54.053 32.863 -6.871 1.00 50.95 513 LYS B CA 1
ATOM 9229 C C . LYS B 1 513 ? 52.582 32.643 -6.544 1.00 50.01 513 LYS B C 1
ATOM 9230 O O . LYS B 1 513 ? 51.706 32.845 -7.388 1.00 46.63 513 LYS B O 1
ATOM 9236 N N . GLY B 1 514 ? 52.319 32.189 -5.325 1.00 50.19 514 GLY B N 1
ATOM 9237 C CA . GLY B 1 514 ? 50.954 31.976 -4.889 1.00 50.79 514 GLY B CA 1
ATOM 9238 C C . GLY B 1 514 ? 50.288 33.285 -4.510 1.00 51.97 514 GLY B C 1
ATOM 9239 O O . GLY B 1 514 ? 50.967 34.269 -4.197 1.00 52.46 514 GLY B O 1
ATOM 9240 N N . LEU B 1 515 ? 48.957 33.301 -4.550 1.00 50.37 515 LEU B N 1
ATOM 9241 C CA . LEU B 1 515 ? 48.188 34.486 -4.174 1.00 52.20 515 LEU B CA 1
ATOM 9242 C C . LEU B 1 515 ? 48.470 34.814 -2.714 1.00 53.49 515 LEU B C 1
ATOM 9243 O O . LEU B 1 515 ? 48.776 35.956 -2.367 1.00 54.15 515 LEU B O 1
ATOM 9248 N N . GLU B 1 516 ? 48.365 33.797 -1.866 1.00 50.38 516 GLU B N 1
ATOM 9249 C CA . GLU B 1 516 ? 48.609 33.950 -0.442 1.00 53.60 516 GLU B CA 1
ATOM 9250 C C . GLU B 1 516 ? 50.084 33.715 -0.139 1.00 55.71 516 GLU B C 1
ATOM 9251 O O . GLU B 1 516 ? 50.628 34.264 0.822 1.00 59.31 516 GLU B O 1
ATOM 9257 N N . GLY B 1 517 ? 50.727 32.891 -0.964 1.00 54.87 517 GLY B N 1
ATOM 9258 C CA . GLY B 1 517 ? 52.152 32.636 -0.841 1.00 54.59 517 GLY B CA 1
ATOM 9259 C C . GLY B 1 517 ? 52.522 31.167 -0.737 1.00 55.12 517 GLY B C 1
ATOM 9260 O O . GLY B 1 517 ? 53.700 30.812 -0.823 1.00 59.34 517 GLY B O 1
ATOM 9261 N N . TRP B 1 518 ? 51.517 30.313 -0.564 1.00 55.03 518 TRP B N 1
ATOM 9262 C CA . TRP B 1 518 ? 51.740 28.886 -0.334 1.00 52.43 518 TRP B CA 1
ATOM 9263 C C . TRP B 1 518 ? 51.216 28.000 -1.468 1.00 54.34 518 TRP B C 1
ATOM 9264 O O . TRP B 1 518 ? 51.370 26.777 -1.426 1.00 53.26 518 TRP B O 1
ATOM 9275 N N . GLU B 1 519 ? 50.586 28.610 -2.469 1.00 50.56 519 GLU B N 1
ATOM 9276 C CA . GLU B 1 519 ? 49.884 27.845 -3.503 1.00 51.70 519 GLU B CA 1
ATOM 9277 C C . GLU B 1 519 ? 50.808 27.194 -4.544 1.00 53.10 519 GLU B C 1
ATOM 9278 O O . GLU B 1 519 ? 50.399 26.268 -5.252 1.00 51.28 519 GLU B O 1
ATOM 9284 N N . THR B 1 520 ? 52.045 27.678 -4.637 1.00 52.45 520 THR B N 1
ATOM 9285 C CA . THR B 1 520 ? 53.023 27.093 -5.554 1.00 49.50 520 THR B CA 1
ATOM 9286 C C . THR B 1 520 ? 54.117 26.360 -4.792 1.00 50.70 520 THR B C 1
ATOM 9287 O O . THR B 1 520 ? 55.254 26.270 -5.259 1.00 51.80 520 THR B O 1
ATOM 9291 N N . THR B 1 521 ? 53.769 25.842 -3.617 1.00 52.04 521 THR B N 1
ATOM 9292 C CA . THR B 1 521 ? 54.705 25.047 -2.830 1.00 54.42 521 THR B CA 1
ATOM 9293 C C . THR B 1 521 ? 54.565 23.572 -3.176 1.00 52.78 521 THR B C 1
ATOM 9294 O O . THR B 1 521 ? 53.558 23.161 -3.751 1.00 53.96 521 THR B O 1
ATOM 9298 N N . GLU B 1 522 ? 55.583 22.789 -2.826 1.00 55.04 522 GLU B N 1
ATOM 9299 C CA . GLU B 1 522 ? 55.589 21.350 -3.076 1.00 55.06 522 GLU B CA 1
ATOM 9300 C C . GLU B 1 522 ? 54.367 20.661 -2.504 1.00 54.08 522 GLU B C 1
ATOM 9301 O O . GLU B 1 522 ? 53.658 19.944 -3.208 1.00 55.38 522 GLU B O 1
ATOM 9307 N N . LYS B 1 523 ? 54.135 20.870 -1.214 1.00 54.92 523 LYS B N 1
ATOM 9308 C CA . LYS B 1 523 ? 53.044 20.195 -0.526 1.00 57.44 523 LYS B CA 1
ATOM 9309 C C . LYS B 1 523 ? 51.679 20.643 -1.053 1.00 53.99 523 LYS B C 1
ATOM 9310 O O . LYS B 1 523 ? 50.758 19.838 -1.146 1.00 52.01 523 LYS B O 1
ATOM 9316 N N . ALA B 1 524 ? 51.559 21.919 -1.410 1.00 53.69 524 ALA B N 1
ATOM 9317 C CA . ALA B 1 524 ? 50.334 22.417 -2.031 1.00 51.99 524 ALA B CA 1
ATOM 9318 C C . ALA B 1 524 ? 50.006 21.603 -3.281 1.00 51.67 524 ALA B C 1
ATOM 9319 O O . ALA B 1 524 ? 48.858 21.208 -3.496 1.00 51.25 524 ALA B O 1
ATOM 9321 N N . TRP B 1 525 ? 51.028 21.351 -4.096 1.00 50.81 525 TRP B N 1
ATOM 9322 C CA . TRP B 1 525 ? 50.872 20.573 -5.321 1.00 51.67 525 TRP B CA 1
ATOM 9323 C C . TRP B 1 525 ? 50.459 19.129 -5.045 1.00 50.70 525 TRP B C 1
ATOM 9324 O O . TRP B 1 525 ? 49.503 18.632 -5.636 1.00 52.37 525 TRP B O 1
ATOM 9335 N N . PHE B 1 526 ? 51.181 18.460 -4.150 1.00 52.88 526 PHE B N 1
ATOM 9336 C CA . PHE B 1 526 ? 50.946 17.039 -3.894 1.00 50.64 526 PHE B CA 1
ATOM 9337 C C . PHE B 1 526 ? 49.627 16.745 -3.173 1.00 53.75 526 PHE B C 1
ATOM 9338 O O . PHE B 1 526 ? 48.996 15.715 -3.421 1.00 53.40 526 PHE B O 1
ATOM 9346 N N . GLU B 1 527 ? 49.215 17.645 -2.283 1.00 54.62 527 GLU B N 1
ATOM 9347 C CA . GLU B 1 527 ? 47.907 17.535 -1.645 1.00 55.10 527 GLU B CA 1
ATOM 9348 C C . GLU B 1 527 ? 46.809 17.555 -2.697 1.00 54.30 527 GLU B C 1
ATOM 9349 O O . GLU B 1 527 ? 45.889 16.739 -2.667 1.00 54.32 527 GLU B O 1
ATOM 9355 N N . SER B 1 528 ? 46.921 18.495 -3.631 1.00 53.04 528 SER B N 1
ATOM 9356 C CA . SER B 1 528 ? 45.890 18.709 -4.644 1.00 51.85 528 SER B CA 1
ATOM 9357 C C . SER B 1 528 ? 45.673 17.486 -5.532 1.00 50.87 528 SER B C 1
ATOM 9358 O O . SER B 1 528 ? 44.641 17.369 -6.191 1.00 52.94 528 SER B O 1
ATOM 9361 N N . LEU B 1 529 ? 46.637 16.569 -5.532 1.00 54.54 529 LEU B N 1
ATOM 9362 C CA . LEU B 1 529 ? 46.584 15.400 -6.409 1.00 53.90 529 LEU B CA 1
ATOM 9363 C C . LEU B 1 529 ? 46.102 14.118 -5.735 1.00 54.89 529 LEU B C 1
ATOM 9364 O O . LEU B 1 529 ? 45.907 13.106 -6.411 1.00 55.29 529 LEU B O 1
ATOM 9369 N N . ARG B 1 530 ? 45.924 14.153 -4.414 1.00 58.93 530 ARG B N 1
ATOM 9370 C CA . ARG B 1 530 ? 45.489 12.972 -3.668 1.00 55.92 530 ARG B CA 1
ATOM 9371 C C . ARG B 1 530 ? 44.235 12.359 -4.261 1.00 57.90 530 ARG B C 1
ATOM 9372 O O . ARG B 1 530 ? 43.327 13.072 -4.699 1.00 56.33 530 ARG B O 1
ATOM 9380 N N . SER B 1 531 ? 44.185 11.034 -4.269 1.00 55.29 531 SER B N 1
ATOM 9381 C CA . SER B 1 531 ? 42.997 10.335 -4.726 1.00 58.23 531 SER B CA 1
ATOM 9382 C C . SER B 1 531 ? 41.794 10.680 -3.860 1.00 59.49 531 SER B C 1
ATOM 9383 O O . SER B 1 531 ? 41.919 10.907 -2.653 1.00 59.70 531 SER B O 1
ATOM 9386 N N . GLU B 1 532 ? 40.630 10.714 -4.497 1.00 58.09 532 GLU B N 1
ATOM 9387 C CA . GLU B 1 532 ? 39.392 11.082 -3.837 1.00 58.77 532 GLU B CA 1
ATOM 9388 C C . GLU B 1 532 ? 38.486 9.860 -3.757 1.00 59.49 532 GLU B C 1
ATOM 9389 O O . GLU B 1 532 ? 37.318 9.949 -3.371 1.00 60.08 532 GLU B O 1
ATOM 9395 N N . VAL B 1 533 ? 39.042 8.713 -4.133 1.00 60.43 533 VAL B N 1
ATOM 9396 C CA . VAL B 1 533 ? 38.313 7.454 -4.080 1.00 60.06 533 VAL B CA 1
ATOM 9397 C C . VAL B 1 533 ? 38.928 6.502 -3.058 1.00 63.83 533 VAL B C 1
ATOM 9398 O O . VAL B 1 533 ? 40.127 6.574 -2.769 1.00 61.81 533 VAL B O 1
ATOM 9402 N N . PRO B 1 534 ? 38.097 5.614 -2.494 1.00 63.82 534 PRO B N 1
ATOM 9403 C CA . PRO B 1 534 ? 38.553 4.577 -1.565 1.00 62.47 534 PRO B CA 1
ATOM 9404 C C . PRO B 1 534 ? 39.499 3.572 -2.221 1.00 61.60 534 PRO B C 1
ATOM 9405 O O . PRO B 1 534 ? 40.525 3.227 -1.632 1.00 61.62 534 PRO B O 1
ATOM 9409 N N . ASN B 1 535 ? 39.159 3.127 -3.429 1.00 62.91 535 ASN B N 1
ATOM 9410 C CA . ASN B 1 535 ? 39.827 1.985 -4.063 1.00 60.67 535 ASN B CA 1
ATOM 9411 C C . ASN B 1 535 ? 40.969 2.313 -5.034 1.00 61.28 535 ASN B C 1
ATOM 9412 O O . ASN B 1 535 ? 41.234 1.549 -5.967 1.00 59.27 535 ASN B O 1
ATOM 9417 N N . SER B 1 536 ? 41.640 3.439 -4.814 1.00 62.37 536 SER B N 1
ATOM 9418 C CA . SER B 1 536 ? 42.806 3.806 -5.616 1.00 60.43 536 SER B CA 1
ATOM 9419 C C . SER B 1 536 ? 43.656 4.834 -4.881 1.00 61.33 536 SER B C 1
ATOM 9420 O O . SER B 1 536 ? 43.136 5.828 -4.380 1.00 61.32 536 SER B O 1
ATOM 9423 N N . LYS B 1 537 ? 44.961 4.585 -4.808 1.00 61.19 537 LYS B N 1
ATOM 9424 C CA . LYS B 1 537 ? 45.884 5.533 -4.192 1.00 61.59 537 LYS B CA 1
ATOM 9425 C C . LYS B 1 537 ? 46.484 6.446 -5.257 1.00 60.41 537 LYS B C 1
ATOM 9426 O O . LYS B 1 537 ? 47.151 7.433 -4.944 1.00 59.10 537 LYS B O 1
ATOM 9432 N N . TYR B 1 538 ? 46.243 6.106 -6.518 1.00 58.90 538 TYR B N 1
ATOM 9433 C CA . TYR B 1 538 ? 46.781 6.881 -7.627 1.00 58.34 538 TYR B CA 1
ATOM 9434 C C . TYR B 1 538 ? 45.948 8.115 -7.935 1.00 57.60 538 TYR B C 1
ATOM 9435 O O . TYR B 1 538 ? 44.720 8.096 -7.823 1.00 58.48 538 TYR B O 1
ATOM 9444 N N . ASN B 1 539 ? 46.630 9.193 -8.306 1.00 54.53 539 ASN B N 1
ATOM 9445 C CA . ASN B 1 539 ? 45.952 10.379 -8.795 1.00 50.96 539 ASN B CA 1
ATOM 9446 C C . ASN B 1 539 ? 45.134 10.010 -10.027 1.00 49.77 539 ASN B C 1
ATOM 9447 O O . ASN B 1 539 ? 45.430 9.025 -10.704 1.00 51.36 539 ASN B O 1
ATOM 9452 N N . VAL B 1 540 ? 44.107 10.803 -10.314 1.00 49.16 540 VAL B N 1
ATOM 9453 C CA . VAL B 1 540 ? 43.158 10.490 -11.380 1.00 49.93 540 VAL B CA 1
ATOM 9454 C C . VAL B 1 540 ? 43.798 10.390 -12.777 1.00 48.50 540 VAL B C 1
ATOM 9455 O O . VAL B 1 540 ? 43.339 9.624 -13.626 1.00 46.12 540 VAL B O 1
ATOM 9459 N N . VAL B 1 541 ? 44.862 11.159 -13.003 1.00 50.88 541 VAL B N 1
ATOM 9460 C CA . VAL B 1 541 ? 45.530 11.185 -14.303 1.00 48.94 541 VAL B CA 1
ATOM 9461 C C . VAL B 1 541 ? 46.238 9.862 -14.568 1.00 45.27 541 VAL B C 1
ATOM 9462 O O . VAL B 1 541 ? 46.013 9.218 -15.593 1.00 44.52 541 VAL B O 1
ATOM 9466 N N . THR B 1 542 ? 47.097 9.478 -13.629 1.00 47.58 542 THR B N 1
ATOM 9467 C CA . THR B 1 542 ? 47.801 8.198 -13.657 1.00 49.54 542 THR B CA 1
ATOM 9468 C C . THR B 1 542 ? 46.810 7.038 -13.747 1.00 50.11 542 THR B C 1
ATOM 9469 O O . THR B 1 542 ? 47.034 6.061 -14.464 1.00 49.95 542 THR B O 1
ATOM 9473 N N . ARG B 1 543 ? 45.708 7.169 -13.013 1.00 51.26 543 ARG B N 1
ATOM 9474 C CA . ARG B 1 543 ? 44.650 6.165 -12.977 1.00 48.65 543 ARG B CA 1
ATOM 9475 C C . ARG B 1 543 ? 44.119 5.869 -14.378 1.00 46.43 543 ARG B C 1
ATOM 9476 O O . ARG B 1 543 ? 44.156 4.728 -14.835 1.00 49.80 543 ARG B O 1
ATOM 9484 N N . ALA B 1 544 ? 43.646 6.908 -15.063 1.00 46.53 544 ALA B N 1
ATOM 9485 C CA . ALA B 1 544 ? 43.032 6.756 -16.383 1.00 44.45 544 ALA B CA 1
ATOM 9486 C C . ALA B 1 544 ? 44.002 6.269 -17.454 1.00 45.36 544 ALA B C 1
ATOM 9487 O O . ALA B 1 544 ? 43.617 5.511 -18.347 1.00 46.19 544 ALA B O 1
ATOM 9489 N N . ALA B 1 545 ? 45.250 6.720 -17.377 1.00 45.35 545 ALA B N 1
ATOM 9490 C CA . ALA B 1 545 ? 46.272 6.303 -18.333 1.00 47.87 545 ALA B CA 1
ATOM 9491 C C . ALA B 1 545 ? 46.630 4.826 -18.146 1.00 46.79 545 ALA B C 1
ATOM 9492 O O . ALA B 1 545 ? 46.855 4.110 -19.120 1.00 46.95 545 ALA B O 1
ATOM 9494 N N . LEU B 1 546 ? 46.695 4.386 -16.891 1.00 49.69 546 LEU B N 1
ATOM 9495 C CA . LEU B 1 546 ? 46.921 2.976 -16.573 1.00 50.42 546 LEU B CA 1
ATOM 9496 C C . LEU B 1 546 ? 45.726 2.137 -17.008 1.00 50.55 546 LEU B C 1
ATOM 9497 O O . LEU B 1 546 ? 45.883 1.063 -17.589 1.00 52.08 546 LEU B O 1
ATOM 9502 N N . TYR B 1 547 ? 44.532 2.646 -16.719 1.00 49.52 547 TYR B N 1
ATOM 9503 C CA . TYR B 1 547 ? 43.283 1.977 -17.068 1.00 49.65 547 TYR B CA 1
ATOM 9504 C C . TYR B 1 547 ? 43.200 1.670 -18.561 1.00 50.06 547 TYR B C 1
ATOM 9505 O O . TYR B 1 547 ? 42.713 0.612 -18.957 1.00 49.55 547 TYR B O 1
ATOM 9514 N N . VAL B 1 548 ? 43.674 2.600 -19.386 1.00 46.65 548 VAL B N 1
ATOM 9515 C CA . VAL B 1 548 ? 43.634 2.434 -20.835 1.00 46.44 548 VAL B CA 1
ATOM 9516 C C . VAL B 1 548 ? 44.874 1.686 -21.315 1.00 48.09 548 VAL B C 1
ATOM 9517 O O . VAL B 1 548 ? 44.796 0.835 -22.204 1.00 49.60 548 VAL B O 1
ATOM 9521 N N . GLY B 1 549 ? 46.014 2.004 -20.712 1.00 46.91 549 GLY B N 1
ATOM 9522 C CA . GLY B 1 549 ? 47.264 1.361 -21.067 1.00 51.94 549 GLY B CA 1
ATOM 9523 C C . GLY B 1 549 ? 47.213 -0.143 -20.865 1.00 53.87 549 GLY B C 1
ATOM 9524 O O . GLY B 1 549 ? 47.640 -0.908 -21.729 1.00 54.07 549 GLY B O 1
ATOM 9525 N N . LYS B 1 550 ? 46.661 -0.568 -19.732 1.00 53.24 550 LYS B N 1
ATOM 9526 C CA . LYS B 1 550 ? 46.604 -1.988 -19.388 1.00 55.56 550 LYS B CA 1
ATOM 9527 C C . LYS B 1 550 ? 45.825 -2.830 -20.405 1.00 55.49 550 LYS B C 1
ATOM 9528 O O . LYS B 1 550 ? 45.912 -4.060 -20.392 1.00 58.93 550 LYS B O 1
ATOM 9534 N N . ARG B 1 551 ? 45.084 -2.171 -21.293 1.00 53.14 551 ARG B N 1
ATOM 9535 C CA . ARG B 1 551 ? 44.244 -2.869 -22.264 1.00 51.72 551 ARG B CA 1
ATOM 9536 C C . ARG B 1 551 ? 44.698 -2.662 -23.699 1.00 54.28 551 ARG B C 1
ATOM 9537 O O . ARG B 1 551 ? 44.263 -3.378 -24.603 1.00 54.60 551 ARG B O 1
ATOM 9545 N N . ASP B 1 552 ? 45.550 -1.665 -23.912 1.00 53.77 552 ASP B N 1
ATOM 9546 C CA . ASP B 1 552 ? 45.929 -1.272 -25.263 1.00 53.46 552 ASP B CA 1
ATOM 9547 C C . ASP B 1 552 ? 47.441 -1.275 -25.484 1.00 53.09 552 ASP B C 1
ATOM 9548 O O . ASP B 1 552 ? 47.901 -1.400 -26.616 1.00 53.45 552 ASP B O 1
ATOM 9553 N N . LEU B 1 553 ? 48.205 -1.138 -24.403 1.00 51.85 553 LEU B N 1
ATOM 9554 C CA . LEU B 1 553 ? 49.664 -1.089 -24.497 1.00 55.39 553 LEU B CA 1
ATOM 9555 C C . LEU B 1 553 ? 50.271 -2.437 -24.860 1.00 61.28 553 LEU B C 1
ATOM 9556 O O . LEU B 1 553 ? 49.910 -3.460 -24.272 1.00 61.94 553 LEU B O 1
ATOM 9561 N N . PRO B 1 554 ? 51.200 -2.435 -25.832 1.00 63.71 554 PRO B N 1
ATOM 9562 C CA . PRO B 1 554 ? 52.079 -3.565 -26.148 1.00 62.50 554 PRO B CA 1
ATOM 9563 C C . PRO B 1 554 ? 52.615 -4.219 -24.874 1.00 66.05 554 PRO B C 1
ATOM 9564 O O . PRO B 1 554 ? 53.071 -3.508 -23.975 1.00 65.01 554 PRO B O 1
ATOM 9568 N N . PRO B 1 555 ? 52.553 -5.561 -24.801 1.00 67.26 555 PRO B N 1
ATOM 9569 C CA . PRO B 1 555 ? 52.849 -6.379 -23.614 1.00 67.36 555 PRO B CA 1
ATOM 9570 C C . PRO B 1 555 ? 54.166 -6.062 -22.896 1.00 68.09 555 PRO B C 1
ATOM 9571 O O . PRO B 1 555 ? 54.222 -6.209 -21.675 1.00 69.13 555 PRO B O 1
ATOM 9575 N N . ASP B 1 556 ? 55.190 -5.633 -23.629 1.00 67.72 556 ASP B N 1
ATOM 9576 C CA . ASP B 1 556 ? 56.503 -5.365 -23.037 1.00 70.26 556 ASP B CA 1
ATOM 9577 C C . ASP B 1 556 ? 56.515 -4.100 -22.178 1.00 71.26 556 ASP B C 1
ATOM 9578 O O . ASP B 1 556 ? 57.005 -4.113 -21.047 1.00 70.57 556 ASP B O 1
ATOM 9591 N N . ARG B 1 558 ? 53.624 -2.622 -21.425 1.00 66.89 558 ARG B N 1
ATOM 9592 C CA . ARG B 1 558 ? 52.502 -3.000 -20.559 1.00 66.79 558 ARG B CA 1
ATOM 9593 C C . ARG B 1 558 ? 53.013 -3.662 -19.272 1.00 67.53 558 ARG B C 1
ATOM 9594 O O . ARG B 1 558 ? 52.366 -3.603 -18.221 1.00 69.33 558 ARG B O 1
ATOM 9602 N N . SER B 1 559 ? 54.197 -4.264 -19.367 1.00 68.04 559 SER B N 1
ATOM 9603 C CA . SER B 1 559 ? 54.853 -4.903 -18.231 1.00 68.58 559 SER B CA 1
ATOM 9604 C C . SER B 1 559 ? 55.440 -3.918 -17.215 1.00 69.69 559 SER B C 1
ATOM 9605 O O . SER B 1 559 ? 55.233 -4.088 -16.015 1.00 69.75 559 SER B O 1
ATOM 9608 N N . VAL B 1 560 ? 56.175 -2.904 -17.677 1.00 71.22 560 VAL B N 1
ATOM 9609 C CA . VAL B 1 560 ? 56.756 -1.921 -16.749 1.00 69.88 560 VAL B CA 1
ATOM 9610 C C . VAL B 1 560 ? 55.692 -1.133 -15.975 1.00 70.11 560 VAL B C 1
ATOM 9611 O O . VAL B 1 560 ? 55.861 -0.863 -14.778 1.00 70.38 560 VAL B O 1
ATOM 9615 N N . ILE B 1 561 ? 54.589 -0.787 -16.643 1.00 69.63 561 ILE B N 1
ATOM 9616 C CA . ILE B 1 561 ? 53.457 -0.169 -15.948 1.00 69.09 561 ILE B CA 1
ATOM 9617 C C . ILE B 1 561 ? 52.966 -1.097 -14.832 1.00 69.86 561 ILE B C 1
ATOM 9618 O O . ILE B 1 561 ? 52.460 -0.636 -13.814 1.00 68.97 561 ILE B O 1
ATOM 9623 N N . ASP B 1 562 ? 53.140 -2.405 -15.014 1.00 69.35 562 ASP B N 1
ATOM 9624 C CA . ASP B 1 562 ? 52.819 -3.357 -13.955 1.00 69.54 562 ASP B CA 1
ATOM 9625 C C . ASP B 1 562 ? 53.929 -3.419 -12.899 1.00 70.03 562 ASP B C 1
ATOM 9626 O O . ASP B 1 562 ? 53.654 -3.626 -11.716 1.00 69.47 562 ASP B O 1
ATOM 9631 N N . THR B 1 563 ? 55.179 -3.244 -13.327 1.00 68.31 563 THR B N 1
ATOM 9632 C CA . THR B 1 563 ? 56.315 -3.322 -12.406 1.00 69.41 563 THR B CA 1
ATOM 9633 C C . THR B 1 563 ? 56.409 -2.094 -11.510 1.00 70.04 563 THR B C 1
ATOM 9634 O O . THR B 1 563 ? 56.916 -2.170 -10.391 1.00 70.12 563 THR B O 1
ATOM 9638 N N . LEU B 1 564 ? 55.921 -0.963 -12.004 1.00 68.98 564 LEU B N 1
ATOM 9639 C CA . LEU B 1 564 ? 55.989 0.270 -11.233 1.00 67.25 564 LEU B CA 1
ATOM 9640 C C . LEU B 1 564 ? 54.629 0.705 -10.688 1.00 66.28 564 LEU B C 1
ATOM 9641 O O . LEU B 1 564 ? 54.559 1.465 -9.720 1.00 67.41 564 LEU B O 1
ATOM 9646 N N . TYR B 1 565 ? 53.553 0.200 -11.288 1.00 67.57 565 TYR B N 1
ATOM 9647 C CA . TYR B 1 565 ? 52.206 0.526 -10.819 1.00 67.46 565 TYR B CA 1
ATOM 9648 C C . TYR B 1 565 ? 51.371 -0.695 -10.430 1.00 69.30 565 TYR B C 1
ATOM 9649 O O . TYR B 1 565 ? 51.243 -1.654 -11.198 1.00 67.40 565 TYR B O 1
ATOM 9658 N N . ASP B 1 566 ? 50.805 -0.643 -9.227 1.00 67.91 566 ASP B N 1
ATOM 9659 C CA . ASP B 1 566 ? 49.821 -1.626 -8.797 1.00 68.20 566 ASP B CA 1
ATOM 9660 C C . ASP B 1 566 ? 48.557 -1.433 -9.635 1.00 67.62 566 ASP B C 1
ATOM 9661 O O . ASP B 1 566 ? 47.762 -0.525 -9.383 1.00 67.39 566 ASP B O 1
ATOM 9666 N N . LEU B 1 567 ? 48.382 -2.296 -10.632 1.00 64.79 567 LEU B N 1
ATOM 9667 C CA . LEU B 1 567 ? 47.312 -2.149 -11.614 1.00 64.21 567 LEU B CA 1
ATOM 9668 C C . LEU B 1 567 ? 45.904 -2.330 -11.061 1.00 66.01 567 LEU B C 1
ATOM 9669 O O . LEU B 1 567 ? 44.932 -1.905 -11.684 1.00 66.72 567 LEU B O 1
ATOM 9674 N N . GLU B 1 568 ? 45.783 -2.963 -9.902 1.00 68.73 568 GLU B N 1
ATOM 9675 C CA . GLU B 1 568 ? 44.461 -3.232 -9.347 1.00 69.00 568 GLU B CA 1
ATOM 9676 C C . GLU B 1 568 ? 43.736 -1.941 -8.977 1.00 68.46 568 GLU B C 1
ATOM 9677 O O . GLU B 1 568 ? 42.511 -1.921 -8.840 1.00 68.56 568 GLU B O 1
ATOM 9683 N N . GLU B 1 569 ? 44.502 -0.865 -8.828 1.00 67.06 569 GLU B N 1
ATOM 9684 C CA . GLU B 1 569 ? 43.936 0.454 -8.579 1.00 65.85 569 GLU B CA 1
ATOM 9685 C C . GLU B 1 569 ? 43.906 1.283 -9.862 1.00 62.61 569 GLU B C 1
ATOM 9686 O O . GLU B 1 569 ? 44.128 2.495 -9.840 1.00 62.06 569 GLU B O 1
ATOM 9692 N N . ALA B 1 570 ? 43.639 0.609 -10.978 1.00 61.88 570 ALA B N 1
ATOM 9693 C CA . ALA B 1 570 ? 43.411 1.269 -12.258 1.00 58.04 570 ALA B CA 1
ATOM 9694 C C . ALA B 1 570 ? 41.963 1.043 -12.674 1.00 57.87 570 ALA B C 1
ATOM 9695 O O . ALA B 1 570 ? 41.664 0.183 -13.509 1.00 57.75 570 ALA B O 1
ATOM 9697 N N . VAL B 1 571 ? 41.071 1.826 -12.074 1.00 56.79 571 VAL B N 1
ATOM 9698 C CA . VAL B 1 571 ? 39.633 1.702 -12.281 1.00 56.11 571 VAL B CA 1
ATOM 9699 C C . VAL B 1 571 ? 39.045 3.097 -12.537 1.00 56.40 571 VAL B C 1
ATOM 9700 O O . VAL B 1 571 ? 39.698 4.103 -12.245 1.00 56.19 571 VAL B O 1
ATOM 9704 N N . PRO B 1 572 ? 37.822 3.172 -13.095 1.00 55.60 572 PRO B N 1
ATOM 9705 C CA . PRO B 1 572 ? 37.303 4.503 -13.442 1.00 54.01 572 PRO B CA 1
ATOM 9706 C C . PRO B 1 572 ? 36.695 5.281 -12.273 1.00 55.00 572 PRO B C 1
ATOM 9707 O O . PRO B 1 572 ? 36.098 6.334 -12.506 1.00 54.09 572 PRO B O 1
ATOM 9711 N N . ASP B 1 573 ? 36.836 4.783 -11.049 1.00 55.50 573 ASP B N 1
ATOM 9712 C CA . ASP B 1 573 ? 36.309 5.494 -9.889 1.00 57.27 573 ASP B CA 1
ATOM 9713 C C . ASP B 1 573 ? 36.977 6.854 -9.733 1.00 56.04 573 ASP B C 1
ATOM 9714 O O . ASP B 1 573 ? 38.203 6.950 -9.674 1.00 54.95 573 ASP B O 1
ATOM 9719 N N . THR B 1 574 ? 36.161 7.902 -9.678 1.00 54.41 574 THR B N 1
ATOM 9720 C CA . THR B 1 574 ? 36.658 9.256 -9.465 1.00 53.42 574 THR B CA 1
ATOM 9721 C C . THR B 1 574 ? 35.896 9.912 -8.324 1.00 54.40 574 THR B C 1
ATOM 9722 O O . THR B 1 574 ? 34.924 9.356 -7.814 1.00 57.28 574 THR B O 1
ATOM 9726 N N . GLY B 1 575 ? 36.339 11.097 -7.923 1.00 53.23 575 GLY B N 1
ATOM 9727 C CA . GLY B 1 575 ? 35.571 11.901 -6.996 1.00 54.10 575 GLY B CA 1
ATOM 9728 C C . GLY B 1 575 ? 34.336 12.427 -7.698 1.00 53.27 575 GLY B C 1
ATOM 9729 O O . GLY B 1 575 ? 34.115 12.149 -8.878 1.00 52.42 575 GLY B O 1
ATOM 9730 N N . HIS B 1 576 ? 33.523 13.190 -6.980 1.00 51.86 576 HIS B N 1
ATOM 9731 C CA . HIS B 1 576 ? 32.304 13.725 -7.568 1.00 52.03 576 HIS B CA 1
ATOM 9732 C C . HIS B 1 576 ? 32.473 15.157 -8.063 1.00 50.91 576 HIS B C 1
ATOM 9733 O O . HIS B 1 576 ? 33.230 15.942 -7.492 1.00 49.99 576 HIS B O 1
ATOM 9740 N N . ILE B 1 577 ? 31.758 15.484 -9.132 1.00 50.89 577 ILE B N 1
ATOM 9741 C CA . ILE B 1 577 ? 31.652 16.854 -9.609 1.00 49.12 577 ILE B CA 1
ATOM 9742 C C . ILE B 1 577 ? 30.639 17.595 -8.734 1.00 51.41 577 ILE B C 1
ATOM 9743 O O . ILE B 1 577 ? 29.470 17.208 -8.682 1.00 52.25 577 ILE B O 1
ATOM 9748 N N . PRO B 1 578 ? 31.088 18.653 -8.031 1.00 49.36 578 PRO B N 1
ATOM 9749 C CA . PRO B 1 578 ? 30.231 19.399 -7.097 1.00 50.56 578 PRO B CA 1
ATOM 9750 C C . PRO B 1 578 ? 28.928 19.905 -7.726 1.00 51.51 578 PRO B C 1
ATOM 9751 O O . PRO B 1 578 ? 27.894 19.916 -7.058 1.00 54.41 578 PRO B O 1
ATOM 9755 N N . GLY B 1 579 ? 28.972 20.298 -8.994 1.00 49.08 579 GLY B N 1
ATOM 9756 C CA . GLY B 1 579 ? 27.792 20.828 -9.658 1.00 52.41 579 GLY B CA 1
ATOM 9757 C C . GLY B 1 579 ? 26.722 19.789 -9.946 1.00 53.59 579 GLY B C 1
ATOM 9758 O O . GLY B 1 579 ? 25.582 20.132 -10.271 1.00 52.70 579 GLY B O 1
ATOM 9759 N N . GLU B 1 580 ? 27.091 18.517 -9.826 1.00 53.15 580 GLU B N 1
ATOM 9760 C CA . GLU B 1 580 ? 26.175 17.420 -10.115 1.00 55.23 580 GLU B CA 1
ATOM 9761 C C . GLU B 1 580 ? 25.595 16.817 -8.840 1.00 58.04 580 GLU B C 1
ATOM 9762 O O . GLU B 1 580 ? 24.944 15.772 -8.879 1.00 57.09 580 GLU B O 1
ATOM 9776 N N . HIS B 1 582 ? 23.171 17.830 -7.061 1.00 59.07 582 HIS B N 1
ATOM 9777 C CA . HIS B 1 582 ? 21.719 17.925 -6.981 1.00 58.78 582 HIS B CA 1
ATOM 9778 C C . HIS B 1 582 ? 21.058 16.675 -7.560 1.00 62.58 582 HIS B C 1
ATOM 9779 O O . HIS B 1 582 ? 19.862 16.448 -7.369 1.00 62.44 582 HIS B O 1
ATOM 9786 N N . GLY B 1 583 ? 21.846 15.858 -8.255 1.00 60.72 583 GLY B N 1
ATOM 9787 C CA . GLY B 1 583 ? 21.354 14.602 -8.790 1.00 59.41 583 GLY B CA 1
ATOM 9788 C C . GLY B 1 583 ? 21.101 13.566 -7.709 1.00 61.16 583 GLY B C 1
ATOM 9789 O O . GLY B 1 583 ? 21.603 13.683 -6.587 1.00 60.37 583 GLY B O 1
ATOM 9790 N N . LYS B 1 584 ? 20.312 12.550 -8.048 1.00 62.36 584 LYS B N 1
ATOM 9791 C CA . LYS B 1 584 ? 20.041 11.445 -7.133 1.00 63.76 584 LYS B CA 1
ATOM 9792 C C . LYS B 1 584 ? 20.933 10.260 -7.490 1.00 61.19 584 LYS B C 1
ATOM 9793 O O . LYS B 1 584 ? 20.574 9.421 -8.319 1.00 60.66 584 LYS B O 1
ATOM 9799 N N . TRP B 1 585 ? 22.108 10.211 -6.869 1.00 61.48 585 TRP B N 1
ATOM 9800 C CA . TRP B 1 585 ? 23.091 9.178 -7.168 1.00 62.32 585 TRP B CA 1
ATOM 9801 C C . TRP B 1 585 ? 22.876 7.944 -6.298 1.00 64.02 585 TRP B C 1
ATOM 9802 O O . TRP B 1 585 ? 22.503 8.054 -5.128 1.00 65.83 585 TRP B O 1
ATOM 9813 N N . GLU B 1 586 ? 23.101 6.771 -6.878 1.00 63.90 586 GLU B N 1
ATOM 9814 C CA . GLU B 1 586 ? 23.097 5.535 -6.109 1.00 64.91 586 GLU B CA 1
ATOM 9815 C C . GLU B 1 586 ? 24.233 5.623 -5.099 1.00 66.80 586 GLU B C 1
ATOM 9816 O O . GLU B 1 586 ? 24.091 5.230 -3.938 1.00 65.22 586 GLU B O 1
ATOM 9822 N N . ASN B 1 587 ? 25.358 6.162 -5.562 1.00 65.79 587 ASN B N 1
ATOM 9823 C CA . ASN B 1 587 ? 26.531 6.389 -4.730 1.00 64.71 587 ASN B CA 1
ATOM 9824 C C . ASN B 1 587 ? 26.864 7.882 -4.706 1.00 64.65 587 ASN B C 1
ATOM 9825 O O . ASN B 1 587 ? 27.301 8.442 -5.713 1.00 62.19 587 ASN B O 1
ATOM 9830 N N . LYS B 1 588 ? 26.646 8.525 -3.561 1.00 63.09 588 LYS B N 1
ATOM 9831 C CA . LYS B 1 588 ? 26.915 9.954 -3.420 1.00 64.68 588 LYS B CA 1
ATOM 9832 C C . LYS B 1 588 ? 28.309 10.235 -2.870 1.00 64.52 588 LYS B C 1
ATOM 9833 O O . LYS B 1 588 ? 28.771 11.375 -2.900 1.00 65.01 588 LYS B O 1
ATOM 9839 N N . GLU B 1 589 ? 28.974 9.203 -2.360 1.00 63.17 589 GLU B N 1
ATOM 9840 C CA . GLU B 1 589 ? 30.272 9.390 -1.715 1.00 65.58 589 GLU B CA 1
ATOM 9841 C C . GLU B 1 589 ? 31.421 9.560 -2.709 1.00 64.14 589 GLU B C 1
ATOM 9842 O O . GLU B 1 589 ? 32.441 10.173 -2.390 1.00 66.27 589 GLU B O 1
ATOM 9848 N N . TRP B 1 590 ? 31.246 9.011 -3.908 1.00 62.28 590 TRP B N 1
ATOM 9849 C CA . TRP B 1 590 ? 32.171 9.235 -5.016 1.00 61.24 590 TRP B CA 1
ATOM 9850 C C . TRP B 1 590 ? 31.493 8.831 -6.320 1.00 60.29 590 TRP B C 1
ATOM 9851 O O . TRP B 1 590 ? 30.509 8.086 -6.310 1.00 62.23 590 TRP B O 1
ATOM 9862 N N . CYS B 1 591 ? 32.006 9.322 -7.443 1.00 55.77 591 CYS B N 1
ATOM 9863 C CA . CYS B 1 591 ? 31.473 8.912 -8.734 1.00 56.74 591 CYS B CA 1
ATOM 9864 C C . CYS B 1 591 ? 31.888 7.474 -9.020 1.00 59.50 591 CYS B C 1
ATOM 9865 O O . CYS B 1 591 ? 33.054 7.193 -9.303 1.00 56.45 591 CYS B O 1
ATOM 9868 N N . GLU B 1 592 ? 30.924 6.564 -8.943 1.00 61.73 592 GLU B N 1
ATOM 9869 C CA . GLU B 1 592 ? 31.215 5.140 -9.032 1.00 60.00 592 GLU B CA 1
ATOM 9870 C C . GLU B 1 592 ? 31.285 4.642 -10.470 1.00 58.35 592 GLU B C 1
ATOM 9871 O O . GLU B 1 592 ? 30.808 5.297 -11.398 1.00 56.48 592 GLU B O 1
ATOM 9877 N N . HIS B 1 593 ? 31.903 3.480 -10.645 1.00 59.46 593 HIS B N 1
ATOM 9878 C CA . HIS B 1 593 ? 31.650 2.659 -11.818 1.00 57.83 593 HIS B CA 1
ATOM 9879 C C . HIS B 1 593 ? 31.328 1.246 -11.341 1.00 61.28 593 HIS B C 1
ATOM 9880 O O . HIS B 1 593 ? 31.978 0.735 -10.426 1.00 61.66 593 HIS B O 1
ATOM 9887 N N . LYS B 1 594 ? 30.323 0.622 -11.953 1.00 61.50 594 LYS B N 1
ATOM 9888 C CA . LYS B 1 594 ? 29.862 -0.693 -11.510 1.00 61.76 594 LYS B CA 1
ATOM 9889 C C . LYS B 1 594 ? 30.255 -1.819 -12.463 1.00 64.47 594 LYS B C 1
ATOM 9890 O O . LYS B 1 594 ? 30.577 -1.583 -13.632 1.00 64.66 594 LYS B O 1
ATOM 9896 N N . GLY B 1 595 ? 30.208 -3.048 -11.953 1.00 65.69 595 GLY B N 1
ATOM 9897 C CA . GLY B 1 595 ? 30.462 -4.225 -12.764 1.00 66.00 595 GLY B CA 1
ATOM 9898 C C . GLY B 1 595 ? 29.411 -4.415 -13.844 1.00 67.11 595 GLY B C 1
ATOM 9899 O O . GLY B 1 595 ? 28.208 -4.405 -13.571 1.00 68.01 595 GLY B O 1
#

Radius of gyration: 36.27 Å; Cα contacts (8 Å, |Δi|>4): 2305; chains: 2; bounding box: 64×113×69 Å

Nearest PDB structures (foldseek):
  4cmr-assembly1_A  TM=1.000E+00  e=1.208E-94  Pyrococcus sp. ST04
  1k1w-assembly1_A  TM=6.538E-01  e=2.334E-08  Thermococcus litoralis
  1k1x-assembly2_B  TM=6.640E-01  e=4.664E-07  Thermococcus litoralis
  1k1x-assembly1_A  TM=6.329E-01  e=2.372E-07  Thermococcus litoralis
  6dq3-assembly2_B  TM=5.910E-01  e=7.559E-01  Streptococcus pyogenes

InterPro domains:
  IPR011330 Glycoside hydrolase/deacetylase, beta/alpha-barrel [SSF88713] (4-227)
  IPR052046 Glycosyl hydrolase family 57 [PTHR36306] (7-501)
  IPR054046 Gycoside hydrolase/deacetylase, C-terminal domain [PF22160] (333-575)
  IPR054047 Gycoside hydrolase/deacetylase, N-terminal domain [PF22159] (1-329)

Organism: NCBI:txid1183377